Protein AF-0000000072178132 (afdb_homodimer)

Sequence (856 aa):
MVPSDRFLMVNLEWQGTRDVQSWYQRIESLALSAGRCAESHSGKTVLAVLDLLDRVLCMVKMEPCFETRGRYDRALQAPCAKLAETGLISCSEMQDLRQVPESLFATLEAAIADCPIKDDPFWAAVHQPGGIAWSLGAHHAYKSCDDDGPDLASNLICAGWSGILLEGHEVRNAKLRAFFEDRRDVALLSQLAEARSVAAMLEDATWNNPFLRNREVDLLQITLSIDDCGILGALLKGGVRWPRFLRIIFWHPIPPPIVYRPGSQRQLGDWYEDVFELTGETCSLQAVFDEVQEHYGLWSLDLRDCDKANFVRRDVAAELGVDLVEEDALAEAWYQRYAGGACLLNSHVFDTLLVDPRLMLDEHRPISEKMELWQAHLQTIGRINGNCTTDVRISSVDITATTAMAALDESTSFWQFCDDLQAQKPFSMVPSDRFLMVNLEWQGTRDVQSWYQRIESLALSAGRCAESHSGKTVLAVLDLLDRVLCMVKMEPCFETRGRYDRALQAPCAKLAETGLISCSEMQDLRQVPESLFATLEAAIADCPIKDDPFWAAVHQPGGIAWSLGAHHAYKSCDDDGPDLASNLICAGWSGILLEGHEVRNAKLRAFFEDRRDVALLSQLAEARSVAAMLEDATWNNPFLRNREVDLLQITLSIDDCGILGALLKGGVRWPRFLRIIFWHPIPPPIVYRPGSQRQLGDWYEDVFELTGETCSLQAVFDEVQEHYGLWSLDLRDCDKANFVRRDVAAELGVDLVEEDALAEAWYQRYAGGACLLNSHVFDTLLVDPRLMLDEHRPISEKMELWQAHLQTIGRINGNCTTDVRISSVDITATTAMAALDESTSFWQFCDDLQAQKPFS

Solvent-accessible surface area (backbone atoms only — not comparable to full-atom values): 46904 Å² total; per-residue (Å²): 128,77,75,84,72,75,75,72,65,74,70,70,77,44,76,66,45,58,56,51,49,53,51,32,54,48,49,26,53,50,24,40,52,27,55,27,30,32,104,40,73,46,20,53,50,45,37,50,50,49,51,34,50,49,53,40,49,51,50,59,72,43,43,83,76,37,91,41,71,66,60,41,52,59,64,42,44,60,44,26,50,58,42,28,69,71,70,70,44,55,46,71,55,50,78,59,42,85,54,81,61,65,67,46,55,50,50,48,50,60,60,43,67,81,50,57,68,53,85,51,68,66,60,62,62,66,67,52,88,79,42,28,25,35,18,38,46,36,71,54,32,64,63,17,61,78,37,99,50,90,55,56,44,38,34,44,37,61,72,62,25,30,32,38,38,28,23,53,50,68,71,56,32,52,49,39,48,65,74,44,66,85,41,80,45,45,41,59,36,45,47,75,83,39,50,90,46,40,43,41,51,54,49,26,57,29,63,62,25,82,75,42,40,98,56,77,41,39,35,40,29,42,51,62,61,55,33,41,50,51,38,50,39,31,41,63,66,64,62,77,55,77,41,45,27,39,35,35,52,30,34,66,70,44,51,48,61,37,26,33,40,42,37,81,68,78,71,92,70,68,66,61,54,78,56,33,81,35,65,55,31,36,20,13,52,34,39,44,46,68,63,39,52,90,58,29,29,40,61,44,68,41,69,83,43,67,38,33,40,32,31,31,22,51,72,54,28,62,74,70,70,54,78,58,47,47,81,91,45,41,40,58,54,49,45,65,63,45,61,71,41,29,41,49,49,52,57,59,53,63,70,43,60,76,51,70,57,65,62,54,61,36,84,83,54,54,68,69,56,46,49,51,52,48,51,52,38,39,50,72,72,52,49,55,69,50,99,35,67,50,49,60,35,45,75,86,54,87,52,74,64,74,70,78,63,67,82,70,64,74,69,60,59,58,55,52,42,56,53,52,62,71,65,59,72,76,86,126,126,75,75,78,76,67,75,73,65,74,72,70,77,45,74,65,48,58,56,50,50,54,50,30,54,49,49,28,55,49,24,42,53,26,55,27,28,32,86,90,38,51,15,63,58,45,36,50,51,48,50,33,49,46,54,39,48,53,48,58,74,43,42,84,75,38,94,41,71,66,58,42,52,59,65,43,43,60,44,26,50,56,40,28,70,72,69,68,45,54,46,70,57,46,70,64,66,75,49,83,58,64,66,45,56,50,51,51,50,61,58,44,68,81,44,57,68,56,86,52,69,67,60,61,62,67,66,52,86,78,43,30,24,35,20,38,47,37,71,55,36,62,66,17,63,79,37,97,51,91,54,57,42,40,35,43,37,62,72,61,24,30,32,38,39,28,22,53,50,65,72,56,33,52,48,36,48,64,73,44,65,85,41,80,46,46,42,57,37,45,48,75,84,40,50,92,45,40,43,41,51,52,48,26,57,29,63,62,25,83,74,45,40,98,56,77,46,40,34,37,28,42,52,62,59,56,34,41,49,53,37,50,40,31,34,62,63,62,63,78,60,83,39,44,27,38,34,35,51,30,34,66,72,44,51,49,60,37,26,32,40,43,35,82,68,78,70,91,70,67,71,60,56,81,55,31,78,36,64,55,29,35,20,13,52,35,39,46,46,70,65,39,51,90,56,30,29,39,60,45,69,42,70,80,43,68,38,34,41,32,32,30,22,51,70,54,28,61,74,70,70,55,79,58,46,47,82,91,44,42,41,58,54,51,47,66,62,44,59,71,42,28,40,48,48,52,55,58,53,62,71,42,58,80,51,70,60,64,63,53,57,36,83,82,55,55,68,69,57,46,48,50,53,48,51,52,39,38,49,72,72,54,50,56,69,51,100,35,68,50,50,61,34,43,74,87,51,87,50,73,65,74,69,75,64,66,82,70,65,73,70,61,60,55,54,55,43,56,54,52,62,71,66,59,72,76,87,127

Organism: Symbiodinium microadriaticum (NCBI:txid2951)

Secondary structure (DSSP, 8-state):
--------------HHHHHHHHHHHHHHHHHHHHHHB-S-HHHHHHHHHHHHHHHHHHHHHTGGG-SSHHHHHHHHHHHHHHHHHTTSS-HHHHHT-S---HHHHHHHHHHTTTPPBPP-HHHHHHTSSS-EEEEES-TTHHHHTTS--S-HHHHHHHTT-EEEEE---HHHHHHHHHHTTT-TTEEEE-SPP-TTTHHHHHHHHHHT-TTTTT----EEEE--SSSHHHHHHHHHHT-S---SEEEEE--TTS-TTEEEE------TT-STHHHHTTTT-S--HHHHHHHHTTTEEEEEE-SS-SSEEEEEEHHHHHHHT---B-GGGHHHHHHHHHTTSHHHHHHHTTT--SS-HHHHH-TTS-HHHHHHHHHHHHHHTTTTTSS---EEEESSS------------HHHHHHHHHHHHHT-----/--------------HHHHHHHHHHHHHHHHHHHHHTB-TTSTHHHHHHHHHHHHHHHHHHHTGGG-SSHHHHHHHHHHHHHHHHHTTS--HHHHHT-S---HHHHHHHHHHHTTPPBPP-HHHHHHTSSS-EEEEES-TTHHHHTSS--S-HHHHHHHTT-EEEEE---HHHHHHHHHHTTT-TTEEEE-SPP-TTTHHHHHHHHHHT-TTTTT----EEEE--SSSHHHHHHHHHHT-S---SEEEEE--TTS-TTEEEE------TT-STHHHHTTTT-S--HHHHHHHHTTTEEEEEE-SS-SSEEEEEEHHHHHHHT---B-GGGHHHHHHHHHTTSHHHHHHHTTT--SS-HHHHH-TTS-HHHHHHHHHHHHHHTTTTTSS---EEEESSS------------HHHHHHHHHHHHHH-----

Foldseek 3Di:
DPPPDDPCPVPCPVPLVVQLLVVLVLLLVLLLLLLQFPPDPLSLVLLQLSVLVVLLVVLVVCVVVDPDPVVSCVLNVVSQVVNVVVVLDHSVCSVVPSDDDPSSSVVSCVSRVPGDGDDDVVLVVVLDPEAEEEQAACQCLLVPCVPPDPRSRSVSVSVPYAYEYEAQDPVSLVSVCVVCVPPLSYHYHNDDDDLVCNQVVRVVSQCVRPNRDPDAHAEYEEDNLAQSLSNLLSNVVVPDHPHQKYKYFADLLAFPPKWWTWFRDDDPDPPVVVLSNQARRGIHPNSNCVSCVVFWFFQAQDSSARGMTMIGGPVSCVVVVGDGQHPVCRRVRSLVSPVSNSNLSNNPSSVRFLARSVQSSPPPDDPVVVLVSVVLRCVLSPRLPDPIPIFIDRVPDPPRCPPPPDPPDNPPSNVVSVVVSSPDDPDD/DPPPPDDCPVPCPVPLVVQLLVVLVLLLVLLLLLLQFDPVFCSLVLLQLSVLVLLLLVLVVCVVVDPDPVVSCVLNVVSQVVNVVVVLDHSVVCVVVRHDDPSSSVVSCVRRVPGDGDDDVVLVVVLDPEAEEEFAACQCLLVPCVPPDPRSRSVSVSVPYAYEYEAQDPVSLVSVCVVCVPPLSYHYHNDDDDLVCNQVVRVVSQCVRPNRHPDAHAEYEEDNLAQSLSNLLSNVVVPDHDHQKYKYFADLLAFPPKWWTWFRDDDPDDPVVVLSNLQRRGIHPNSNCVSCVVFWFWQAQDSSARGMTMIGGPVSCVVVVGDGDHPVCRRVRSLVRPVSNSVLSNNPSSVRFLANSVQSSPPPDDPVVVLVSVVLRCVLSPRLPDPIPIFIDRVPDPPRCPPPPDPPDNPPSNVVRVVVSSPDDDDD

Structure (mmCIF, N/CA/C/O backbone):
data_AF-0000000072178132-model_v1
#
loop_
_entity.id
_entity.type
_entity.pdbx_description
1 polymer 'Uncharacterized protein'
#
loop_
_atom_site.group_PDB
_atom_site.id
_atom_site.type_symbol
_atom_site.label_atom_id
_atom_site.label_alt_id
_atom_site.label_comp_id
_atom_site.label_asym_id
_atom_site.label_entity_id
_atom_site.label_seq_id
_atom_site.pdbx_PDB_ins_code
_atom_site.Cartn_x
_atom_site.Cartn_y
_atom_site.Cartn_z
_atom_site.occupancy
_atom_site.B_iso_or_equiv
_atom_site.auth_seq_id
_atom_site.auth_comp_id
_atom_site.auth_asym_id
_atom_site.auth_atom_id
_atom_site.pdbx_PDB_model_num
ATOM 1 N N . MET A 1 1 ? -38.156 8.641 -9.922 1 17.5 1 MET A N 1
ATOM 2 C CA . MET A 1 1 ? -37.188 9.547 -10.555 1 17.5 1 MET A CA 1
ATOM 3 C C . MET A 1 1 ? -36.844 10.703 -9.633 1 17.5 1 MET A C 1
ATOM 5 O O . MET A 1 1 ? -37.562 11.688 -9.539 1 17.5 1 MET A O 1
ATOM 9 N N . VAL A 1 2 ? -36.656 10.469 -8.445 1 22.53 2 VAL A N 1
ATOM 10 C CA . VAL A 1 2 ? -36.5 11.617 -7.559 1 22.53 2 VAL A CA 1
ATOM 11 C C . VAL A 1 2 ? -35.375 12.523 -8.078 1 22.53 2 VAL A C 1
ATOM 13 O O . VAL A 1 2 ? -34.281 12.039 -8.438 1 22.53 2 VAL A O 1
ATOM 16 N N . PRO A 1 3 ? -35.719 13.672 -8.609 1 22.75 3 PRO A N 1
ATOM 17 C CA . PRO A 1 3 ? -34.75 14.523 -9.305 1 22.75 3 PRO A CA 1
ATOM 18 C C . PRO A 1 3 ? -33.469 14.719 -8.523 1 22.75 3 PRO A C 1
ATOM 20 O O . PRO A 1 3 ? -33.469 14.68 -7.289 1 22.75 3 PRO A O 1
ATOM 23 N N . SER A 1 4 ? -32.406 14.195 -8.969 1 25 4 SER A N 1
ATOM 24 C CA . SER A 1 4 ? -30.969 14.312 -8.672 1 25 4 SER A CA 1
ATOM 25 C C . SER A 1 4 ? -30.609 15.734 -8.242 1 25 4 SER A C 1
ATOM 27 O O . SER A 1 4 ? -30.438 16.609 -9.086 1 25 4 SER A O 1
ATOM 29 N N . ASP A 1 5 ? -31.422 16.344 -7.434 1 24.28 5 ASP A N 1
ATOM 30 C CA . ASP A 1 5 ? -31.422 17.75 -7.066 1 24.28 5 ASP A CA 1
ATOM 31 C C . ASP A 1 5 ? -30.031 18.219 -6.672 1 24.28 5 ASP A C 1
ATOM 33 O O . ASP A 1 5 ? -29.234 17.453 -6.113 1 24.28 5 ASP A O 1
ATOM 37 N N . ARG A 1 6 ? -29.641 19.453 -7.25 1 27.7 6 ARG A N 1
ATOM 38 C CA . ARG A 1 6 ? -28.594 20.453 -7.441 1 27.7 6 ARG A CA 1
ATOM 39 C C . ARG A 1 6 ? -27.969 20.844 -6.109 1 27.7 6 ARG A C 1
ATOM 41 O O . ARG A 1 6 ? -28.656 21.328 -5.203 1 27.7 6 ARG A O 1
ATOM 48 N N . PHE A 1 7 ? -27.25 20.109 -5.621 1 26.16 7 PHE A N 1
ATOM 49 C CA . PHE A 1 7 ? -26.234 20.672 -4.742 1 26.16 7 PHE A CA 1
ATOM 50 C C . PHE A 1 7 ? -25.812 22.047 -5.223 1 26.16 7 PHE A C 1
ATOM 52 O O . PHE A 1 7 ? -25.281 22.188 -6.328 1 26.16 7 PHE A O 1
ATOM 59 N N . LEU A 1 8 ? -26.641 23.031 -5.078 1 24.59 8 LEU A N 1
ATOM 60 C CA . LEU A 1 8 ? -26.297 24.438 -5.312 1 24.59 8 LEU A CA 1
ATOM 61 C C . LEU A 1 8 ? -24.859 24.719 -4.895 1 24.59 8 LEU A C 1
ATOM 63 O O . LEU A 1 8 ? -24.578 24.828 -3.701 1 24.59 8 LEU A O 1
ATOM 67 N N . MET A 1 9 ? -23.953 23.969 -5.312 1 27.44 9 MET A N 1
ATOM 68 C CA . MET A 1 9 ? -22.688 24.703 -5.465 1 27.44 9 MET A CA 1
ATOM 69 C C . MET A 1 9 ? -22.953 26.172 -5.805 1 27.44 9 MET A C 1
ATOM 71 O O . MET A 1 9 ? -23.516 26.469 -6.863 1 27.44 9 MET A O 1
ATOM 75 N N . VAL A 1 10 ? -23.578 26.906 -4.969 1 28 10 VAL A N 1
ATOM 76 C CA . VAL A 1 10 ? -23.516 28.328 -5.281 1 28 10 VAL A CA 1
ATOM 77 C C . VAL A 1 10 ? -22.281 28.625 -6.129 1 28 10 VAL A C 1
ATOM 79 O O . VAL A 1 10 ? -21.156 28.391 -5.691 1 28 10 VAL A O 1
ATOM 82 N N . ASN A 1 11 ? -22.219 28.297 -7.332 1 30.81 11 ASN A N 1
ATOM 83 C CA . ASN A 1 11 ? -21.438 29 -8.344 1 30.81 11 ASN A CA 1
ATOM 84 C C . ASN A 1 11 ? -21.25 30.469 -7.973 1 30.81 11 ASN A C 1
ATOM 86 O O . ASN A 1 11 ? -22.047 31.312 -8.352 1 30.81 11 ASN A O 1
ATOM 90 N N . LEU A 1 12 ? -21.156 30.875 -6.793 1 29.8 12 LEU A N 1
ATOM 91 C CA . LEU A 1 12 ? -20.703 32.25 -6.668 1 29.8 12 LEU A CA 1
ATOM 92 C C . LEU A 1 12 ? -19.672 32.594 -7.742 1 29.8 12 LEU A C 1
ATOM 94 O O . LEU A 1 12 ? -18.562 32.031 -7.746 1 29.8 12 LEU A O 1
ATOM 98 N N . GLU A 1 13 ? -19.984 32.594 -8.945 1 34.06 13 GLU A N 1
ATOM 99 C CA . GLU A 1 13 ? -19.344 33.438 -9.938 1 34.06 13 GLU A CA 1
ATOM 100 C C . GLU A 1 13 ? -18.734 34.688 -9.281 1 34.06 13 GLU A C 1
ATOM 102 O O . GLU A 1 13 ? -19.281 35.781 -9.422 1 34.06 13 GLU A O 1
ATOM 107 N N . TRP A 1 14 ? -18.531 34.719 -8.086 1 31.45 14 TRP A N 1
ATOM 108 C CA . TRP A 1 14 ? -18.031 35.906 -7.418 1 31.45 14 TRP A CA 1
ATOM 109 C C . TRP A 1 14 ? -16.812 36.469 -8.148 1 31.45 14 TRP A C 1
ATOM 111 O O . TRP A 1 14 ? -15.727 35.875 -8.086 1 31.45 14 TRP A O 1
ATOM 121 N N . GLN A 1 15 ? -16.828 36.844 -9.195 1 36.5 15 GLN A N 1
ATOM 122 C CA . GLN A 1 15 ? -15.82 37.781 -9.719 1 36.5 15 GLN A CA 1
ATOM 123 C C . GLN A 1 15 ? -15.062 38.469 -8.586 1 36.5 15 GLN A C 1
ATOM 125 O O . GLN A 1 15 ? -13.844 38.656 -8.68 1 36.5 15 GLN A O 1
ATOM 130 N N . GLY A 1 16 ? -15.703 38.875 -7.539 1 38.78 16 GLY A N 1
ATOM 131 C CA . GLY A 1 16 ? -15.25 39.438 -6.273 1 38.78 16 GLY A CA 1
ATOM 132 C C . GLY A 1 16 ? -14.461 38.438 -5.434 1 38.78 16 GLY A C 1
ATOM 133 O O . GLY A 1 16 ? -13.75 38.844 -4.508 1 38.78 16 GLY A O 1
ATOM 134 N N . THR A 1 17 ? -14.562 37.156 -5.727 1 48.19 17 THR A N 1
ATOM 135 C CA . THR A 1 17 ? -14 36.031 -4.957 1 48.19 17 THR A CA 1
ATOM 136 C C . THR A 1 17 ? -12.492 35.938 -5.207 1 48.19 17 THR A C 1
ATOM 138 O O . THR A 1 17 ? -11.734 35.594 -4.289 1 48.19 17 THR A O 1
ATOM 141 N N . ARG A 1 18 ? -12.203 36.281 -6.332 1 52.41 18 ARG A N 1
ATOM 142 C CA . ARG A 1 18 ? -10.773 36.188 -6.59 1 52.41 18 ARG A CA 1
ATOM 143 C C . ARG A 1 18 ? -10.016 37.25 -5.777 1 52.41 18 ARG A C 1
ATOM 145 O O . ARG A 1 18 ? -8.922 36.969 -5.281 1 52.41 18 ARG A O 1
ATOM 152 N N . ASP A 1 19 ? -10.688 38.375 -5.707 1 58.72 19 ASP A N 1
ATOM 153 C CA . ASP A 1 19 ? -10.039 39.438 -4.957 1 58.72 19 ASP A CA 1
ATOM 154 C C . ASP A 1 19 ? -10 39.125 -3.463 1 58.72 19 ASP A C 1
ATOM 156 O O . ASP A 1 19 ? -8.977 39.312 -2.807 1 58.72 19 ASP A O 1
ATOM 160 N N . VAL A 1 20 ? -10.969 38.531 -2.988 1 62.12 20 VAL A N 1
ATOM 161 C CA . VAL A 1 20 ? -11.039 38.219 -1.563 1 62.12 20 VAL A CA 1
ATOM 162 C C . VAL A 1 20 ? -10.023 37.125 -1.22 1 62.12 20 VAL A C 1
ATOM 164 O O . VAL A 1 20 ? -9.367 37.188 -0.18 1 62.12 20 VAL A O 1
ATOM 167 N N . GLN A 1 21 ? -9.852 36.281 -2.227 1 63.22 21 GLN A N 1
ATOM 168 C CA . GLN A 1 21 ? -8.891 35.219 -1.999 1 63.22 21 GLN A CA 1
ATOM 169 C C . GLN A 1 21 ? -7.469 35.75 -1.896 1 63.22 21 GLN A C 1
ATOM 171 O O . GLN A 1 21 ? -6.68 35.312 -1.066 1 63.22 21 GLN A O 1
ATOM 176 N N . SER A 1 22 ? -7.305 36.719 -2.723 1 69.5 22 SER A N 1
ATOM 177 C CA . SER A 1 22 ? -5.969 37.281 -2.707 1 69.5 22 SER A CA 1
ATOM 178 C C . SER A 1 22 ? -5.711 38.031 -1.404 1 69.5 22 SER A C 1
ATOM 180 O O . SER A 1 22 ? -4.598 38.031 -0.878 1 69.5 22 SER A O 1
ATOM 182 N N . TRP A 1 23 ? -6.719 38.719 -0.887 1 73.75 23 TRP A N 1
ATOM 183 C CA . TRP A 1 23 ? -6.57 39.438 0.377 1 73.75 23 TRP A CA 1
ATOM 184 C C . TRP A 1 23 ? -6.348 38.469 1.528 1 73.75 23 TRP A C 1
ATOM 186 O O . TRP A 1 23 ? -5.516 38.688 2.406 1 73.75 23 TRP A O 1
ATOM 196 N N . TYR A 1 24 ? -6.969 37.375 1.408 1 72.31 24 TYR A N 1
ATOM 197 C CA . TYR A 1 24 ? -6.828 36.406 2.492 1 72.31 24 TYR A CA 1
ATOM 198 C C . TYR A 1 24 ? -5.453 35.75 2.467 1 72.31 24 TYR A C 1
ATOM 200 O O . TYR A 1 24 ? -4.883 35.438 3.518 1 72.31 24 TYR A O 1
ATOM 208 N N . GLN A 1 25 ? -4.977 35.531 1.314 1 73.06 25 GLN A N 1
ATOM 209 C CA . GLN A 1 25 ? -3.619 35 1.234 1 73.06 25 GLN A CA 1
ATOM 210 C C . GLN A 1 25 ? -2.615 35.969 1.879 1 73.06 25 GLN A C 1
ATOM 212 O O . GLN A 1 25 ? -1.696 35.531 2.574 1 73.06 25 GLN A O 1
ATOM 217 N N . ARG A 1 26 ? -2.863 37.25 1.662 1 77.75 26 ARG A N 1
ATOM 218 C CA . ARG A 1 26 ? -1.982 38.25 2.252 1 77.75 26 ARG A CA 1
ATOM 219 C C . ARG A 1 26 ? -2.186 38.344 3.76 1 77.75 26 ARG A C 1
ATOM 221 O O . ARG A 1 26 ? -1.222 38.5 4.516 1 77.75 26 ARG A O 1
ATOM 228 N N . ILE A 1 27 ? -3.408 38.281 4.145 1 79.38 27 ILE A N 1
ATOM 229 C CA . ILE A 1 27 ? -3.729 38.312 5.57 1 79.38 27 ILE A CA 1
ATOM 230 C C . ILE A 1 27 ? -3.072 37.125 6.27 1 79.38 27 ILE A C 1
ATOM 232 O O . ILE A 1 27 ? -2.457 37.281 7.328 1 79.38 27 ILE A O 1
ATOM 236 N N . GLU A 1 28 ? -3.148 35.969 5.625 1 77.38 28 GLU A N 1
ATOM 237 C CA . GLU A 1 28 ? -2.57 34.75 6.199 1 77.38 28 GLU A CA 1
ATOM 238 C C . GLU A 1 28 ? -1.058 34.906 6.352 1 77.38 28 GLU A C 1
ATOM 240 O O . GLU A 1 28 ? -0.511 34.625 7.422 1 77.38 28 GLU A O 1
ATOM 245 N N . SER A 1 29 ? -0.497 35.312 5.305 1 78.25 29 SER A N 1
ATOM 246 C CA . SER A 1 29 ? 0.956 35.438 5.309 1 78.25 29 SER A CA 1
ATOM 247 C C . SER A 1 29 ? 1.416 36.469 6.344 1 78.25 29 SER A C 1
ATOM 249 O O . SER A 1 29 ? 2.373 36.219 7.082 1 78.25 29 SER A O 1
ATOM 251 N N . LEU A 1 30 ? 0.757 37.562 6.391 1 82.94 30 LEU A N 1
ATOM 252 C CA . LEU A 1 30 ? 1.114 38.625 7.316 1 82.94 30 LEU A CA 1
ATOM 253 C C . LEU A 1 30 ? 0.831 38.219 8.758 1 82.94 30 LEU A C 1
ATOM 255 O O . LEU A 1 30 ? 1.573 38.594 9.672 1 82.94 30 LEU A O 1
ATOM 259 N N . ALA A 1 31 ? -0.257 37.531 8.953 1 81.94 31 ALA A N 1
ATOM 260 C CA . ALA A 1 31 ? -0.597 37.062 10.297 1 81.94 31 ALA A CA 1
ATOM 261 C C . ALA A 1 31 ? 0.463 36.094 10.828 1 81.94 31 ALA A C 1
ATOM 263 O O . ALA A 1 31 ? 0.85 36.188 12 1 81.94 31 ALA A O 1
ATOM 264 N N . LEU A 1 32 ? 0.932 35.25 10.008 1 78.75 32 LEU A N 1
ATOM 265 C CA . LEU A 1 32 ? 1.969 34.312 10.406 1 78.75 32 LEU A CA 1
ATOM 266 C C . LEU A 1 32 ? 3.268 35.031 10.742 1 78.75 32 LEU A C 1
ATOM 268 O O . LEU A 1 32 ? 3.934 34.719 11.727 1 78.75 32 LEU A O 1
ATOM 272 N N . SER A 1 33 ? 3.562 36 9.945 1 81.75 33 SER A N 1
ATOM 273 C CA . SER A 1 33 ? 4.766 36.781 10.188 1 81.75 33 SER A CA 1
ATOM 274 C C . SER A 1 33 ? 4.66 37.562 11.492 1 81.75 33 SER A C 1
ATOM 276 O O . SER A 1 33 ? 5.613 37.594 12.273 1 81.75 33 SER A O 1
ATOM 278 N N . ALA A 1 34 ? 3.557 38.156 11.672 1 83.06 34 ALA A N 1
ATOM 279 C CA . ALA A 1 34 ? 3.34 38.938 12.891 1 83.06 34 ALA A CA 1
ATOM 280 C C . ALA A 1 34 ? 3.365 38.031 14.125 1 83.06 34 ALA A C 1
ATOM 282 O O . ALA A 1 34 ? 3.852 38.438 15.188 1 83.06 34 ALA A O 1
ATOM 283 N N . GLY A 1 35 ? 2.838 36.844 13.961 1 80.44 35 GLY A N 1
ATOM 284 C CA . GLY A 1 35 ? 2.809 35.875 15.055 1 80.44 35 GLY A CA 1
ATOM 285 C C . GLY A 1 35 ? 4.188 35.406 15.453 1 80.44 35 GLY A C 1
ATOM 286 O O . GLY A 1 35 ? 4.387 34.938 16.578 1 80.44 35 GLY A O 1
ATOM 287 N N . ARG A 1 36 ? 5.121 35.5 14.555 1 80.88 36 ARG A N 1
ATOM 288 C CA . ARG A 1 36 ? 6.48 35.031 14.812 1 80.88 36 ARG A CA 1
ATOM 289 C C . ARG A 1 36 ? 7.32 36.125 15.469 1 80.88 36 ARG A C 1
ATOM 291 O O . ARG A 1 36 ? 8.414 35.844 15.961 1 80.88 36 ARG A O 1
ATOM 298 N N . CYS A 1 37 ? 6.758 37.344 15.445 1 80.31 37 CYS A N 1
ATOM 299 C CA . CYS A 1 37 ? 7.488 38.438 16.062 1 80.31 37 CYS A CA 1
ATOM 300 C C . CYS A 1 37 ? 7.59 38.219 17.578 1 80.31 37 CYS A C 1
ATOM 302 O O . CYS A 1 37 ? 6.598 37.906 18.234 1 80.31 37 CYS A O 1
ATOM 304 N N . ALA A 1 38 ? 8.859 38.219 18.016 1 75.25 38 ALA A N 1
ATOM 305 C CA . ALA A 1 38 ? 9.055 38.188 19.453 1 75.25 38 ALA A CA 1
ATOM 306 C C . ALA A 1 38 ? 8.242 39.281 20.156 1 75.25 38 ALA A C 1
ATOM 308 O O . ALA A 1 38 ? 7.727 40.188 19.516 1 75.25 38 ALA A O 1
ATOM 309 N N . GLU A 1 39 ? 8.133 39.062 21.484 1 69.81 39 GLU A N 1
ATOM 310 C CA . GLU A 1 39 ? 7.301 39.938 22.297 1 69.81 39 GLU A CA 1
ATOM 311 C C . GLU A 1 39 ? 7.562 41.406 21.969 1 69.81 39 GLU A C 1
ATOM 313 O O . GLU A 1 39 ? 8.469 42 22.531 1 69.81 39 GLU A O 1
ATOM 318 N N . SER A 1 40 ? 6.914 41.719 20.703 1 68.62 40 SER A N 1
ATOM 319 C CA . SER A 1 40 ? 6.977 43.094 20.266 1 68.62 40 SER A CA 1
ATOM 320 C C . SER A 1 40 ? 5.586 43.719 20.172 1 68.62 40 SER A C 1
ATOM 322 O O . SER A 1 40 ? 4.613 43.031 19.859 1 68.62 40 SER A O 1
ATOM 324 N N . HIS A 1 41 ? 5.523 44.844 20.562 1 75.94 41 HIS A N 1
ATOM 325 C CA . HIS A 1 41 ? 4.297 45.625 20.469 1 75.94 41 HIS A CA 1
ATOM 326 C C . HIS A 1 41 ? 3.816 45.719 19.016 1 75.94 41 HIS A C 1
ATOM 328 O O . HIS A 1 41 ? 2.615 45.625 18.75 1 75.94 41 HIS A O 1
ATOM 334 N N . SER A 1 42 ? 4.707 45.656 18.125 1 81.25 42 SER A N 1
ATOM 335 C CA . SER A 1 42 ? 4.355 45.781 16.719 1 81.25 42 SER A CA 1
ATOM 336 C C . SER A 1 42 ? 3.629 44.531 16.203 1 81.25 42 SER A C 1
ATOM 338 O O . SER A 1 42 ? 2.635 44.656 15.492 1 81.25 42 SER A O 1
ATOM 340 N N . GLY A 1 43 ? 4.074 43.438 16.594 1 83.25 43 GLY A N 1
ATOM 341 C CA . GLY A 1 43 ? 3.422 42.219 16.188 1 83.25 43 GLY A CA 1
ATOM 342 C C . GLY A 1 43 ? 1.992 42.094 16.672 1 83.25 43 GLY A C 1
ATOM 343 O O . GLY A 1 43 ? 1.093 41.75 15.914 1 83.25 43 GLY A O 1
ATOM 344 N N . LYS A 1 44 ? 1.791 42.5 17.828 1 81 44 LYS A N 1
ATOM 345 C CA . LYS A 1 44 ? 0.459 42.469 18.438 1 81 44 LYS A CA 1
ATOM 346 C C . LYS A 1 44 ? -0.487 43.438 17.75 1 81 44 LYS A C 1
ATOM 348 O O . LYS A 1 44 ? -1.656 43.125 17.516 1 81 44 LYS A O 1
ATOM 353 N N . THR A 1 45 ? 0.04 44.562 17.484 1 83.56 45 THR A N 1
ATOM 354 C CA . THR A 1 45 ? -0.771 45.594 16.844 1 83.56 45 THR A CA 1
ATOM 355 C C . THR A 1 45 ? -1.183 45.156 15.445 1 83.56 45 THR A C 1
ATOM 357 O O . THR A 1 45 ? -2.338 45.312 15.047 1 83.56 45 THR A O 1
ATOM 360 N N . VAL A 1 46 ? -0.249 44.625 14.758 1 86.5 46 VAL A N 1
ATOM 361 C CA . VAL A 1 46 ? -0.544 44.156 13.406 1 86.5 46 VAL A CA 1
ATOM 362 C C . VAL A 1 46 ? -1.606 43.062 13.461 1 86.5 46 VAL A C 1
ATOM 364 O O . VAL A 1 46 ? -2.562 43.062 12.68 1 86.5 46 VAL A O 1
ATOM 367 N N . LEU A 1 47 ? -1.5 42.156 14.398 1 83.31 47 LEU A N 1
ATOM 368 C CA . LEU A 1 47 ? -2.471 41.062 14.531 1 83.31 47 LEU A CA 1
ATOM 369 C C . LEU A 1 47 ? -3.854 41.625 14.875 1 83.31 47 LEU A C 1
ATOM 371 O O . LEU A 1 47 ? -4.863 41.125 14.367 1 83.31 47 LEU A O 1
ATOM 375 N N . ALA A 1 48 ? -3.852 42.625 15.633 1 80.31 48 ALA A N 1
ATOM 376 C CA . ALA A 1 48 ? -5.125 43.219 16.016 1 80.31 48 ALA A CA 1
ATOM 377 C C . ALA A 1 48 ? -5.797 43.875 14.805 1 80.31 48 ALA A C 1
ATOM 379 O O . ALA A 1 48 ? -7.012 43.75 14.625 1 80.31 48 ALA A O 1
ATOM 380 N N . VAL A 1 49 ? -5.035 44.5 14.039 1 83.44 49 VAL A N 1
ATOM 381 C CA . VAL A 1 49 ? -5.57 45.156 12.852 1 83.44 49 VAL A CA 1
ATOM 382 C C . VAL A 1 49 ? -6.062 44.094 11.859 1 83.44 49 VAL A C 1
ATOM 384 O O . VAL A 1 49 ? -7.137 44.25 11.266 1 83.44 49 VAL A O 1
ATOM 387 N N . LEU A 1 50 ? -5.305 43.094 11.703 1 83.12 50 LEU A N 1
ATOM 388 C CA . LEU A 1 50 ? -5.691 42.031 10.789 1 83.12 50 LEU A CA 1
ATOM 389 C C . LEU A 1 50 ? -6.969 41.344 11.258 1 83.12 50 LEU A C 1
ATOM 391 O O . LEU A 1 50 ? -7.789 40.938 10.438 1 83.12 50 LEU A O 1
ATOM 395 N N . ASP A 1 51 ? -7.066 41.188 12.477 1 79.44 51 ASP A N 1
ATOM 396 C CA . ASP A 1 51 ? -8.289 40.625 13.031 1 79.44 51 ASP A CA 1
ATOM 397 C C . ASP A 1 51 ? -9.508 41.5 12.688 1 79.44 51 ASP A C 1
ATOM 399 O O . ASP A 1 51 ? -10.555 40.969 12.297 1 79.44 51 ASP A O 1
ATOM 403 N N . LEU A 1 52 ? -9.344 42.75 12.852 1 76.56 52 LEU A N 1
ATOM 404 C CA . LEU A 1 52 ? -10.43 43.656 12.516 1 76.56 52 LEU A CA 1
ATOM 405 C C . LEU A 1 52 ? -10.742 43.594 11.023 1 76.56 52 LEU A C 1
ATOM 407 O O . LEU A 1 52 ? -11.906 43.594 10.625 1 76.56 52 LEU A O 1
ATOM 411 N N . LEU A 1 53 ? -9.711 43.594 10.258 1 79.06 53 LEU A N 1
ATOM 412 C CA . LEU A 1 53 ? -9.898 43.5 8.812 1 79.06 53 LEU A CA 1
ATOM 413 C C . LEU A 1 53 ? -10.648 42.219 8.445 1 79.06 53 LEU A C 1
ATOM 415 O O . LEU A 1 53 ? -11.547 42.25 7.598 1 79.06 53 LEU A O 1
ATOM 419 N N . ASP A 1 54 ? -10.258 41.125 9.008 1 77.25 54 ASP A N 1
ATOM 420 C CA . ASP A 1 54 ? -10.914 39.875 8.75 1 77.25 54 ASP A CA 1
ATOM 421 C C . ASP A 1 54 ? -12.398 39.938 9.125 1 77.25 54 ASP A C 1
ATOM 423 O O . ASP A 1 54 ? -13.242 39.375 8.422 1 77.25 54 ASP A O 1
ATOM 427 N N . ARG A 1 55 ? -12.664 40.531 10.211 1 72.81 55 ARG A N 1
ATOM 428 C CA . ARG A 1 55 ? -14.055 40.688 10.641 1 72.81 55 ARG A CA 1
ATOM 429 C C . ARG A 1 55 ? -14.867 41.469 9.625 1 72.81 55 ARG A C 1
ATOM 431 O O . ARG A 1 55 ? -16.016 41.125 9.32 1 72.81 55 ARG A O 1
ATOM 438 N N . VAL A 1 56 ? -14.297 42.375 9.172 1 72.06 56 VAL A N 1
ATOM 439 C CA . VAL A 1 56 ? -14.969 43.219 8.172 1 72.06 56 VAL A CA 1
ATOM 440 C C . VAL A 1 56 ? -15.164 42.406 6.891 1 72.06 56 VAL A C 1
ATOM 442 O O . VAL A 1 56 ? -16.25 42.375 6.316 1 72.06 56 VAL A O 1
ATOM 445 N N . LEU A 1 57 ? -14.141 41.75 6.504 1 72.12 57 LEU A N 1
ATOM 446 C CA . LEU A 1 57 ? -14.211 40.969 5.27 1 72.12 57 LEU A CA 1
ATOM 447 C C . LEU A 1 57 ? -15.227 39.844 5.391 1 72.12 57 LEU A C 1
ATOM 449 O O . LEU A 1 57 ? -15.891 39.5 4.41 1 72.12 57 LEU A O 1
ATOM 453 N N . CYS A 1 58 ? -15.266 39.219 6.555 1 68.62 58 CYS A N 1
ATOM 454 C CA . CYS A 1 58 ? -16.266 38.188 6.789 1 68.62 58 CYS A CA 1
ATOM 455 C C . CYS A 1 58 ? -17.672 38.719 6.602 1 68.62 58 CYS A C 1
ATOM 457 O O . CYS A 1 58 ? -18.531 38.062 6.035 1 68.62 58 CYS A O 1
ATOM 459 N N . MET A 1 59 ? -17.875 39.938 7.008 1 66.19 59 MET A N 1
ATOM 460 C CA . MET A 1 59 ? -19.172 40.562 6.844 1 66.19 59 MET A CA 1
ATOM 461 C C . MET A 1 59 ? -19.469 40.844 5.375 1 66.19 59 MET A C 1
ATOM 463 O O . MET A 1 59 ? -20.594 40.688 4.91 1 66.19 59 MET A O 1
ATOM 467 N N . VAL A 1 60 ? -18.469 41.188 4.742 1 64.19 60 VAL A N 1
ATOM 468 C CA . VAL A 1 60 ? -18.625 41.5 3.318 1 64.19 60 VAL A CA 1
ATOM 469 C C . VAL A 1 60 ? -18.953 40.188 2.566 1 64.19 60 VAL A C 1
ATOM 471 O O . VAL A 1 60 ? -19.828 40.188 1.697 1 64.19 60 VAL A O 1
ATOM 474 N N . LYS A 1 61 ? -18.234 39.156 2.877 1 63.19 61 LYS A N 1
ATOM 475 C CA . LYS A 1 61 ? -18.453 37.875 2.242 1 63.19 61 LYS A CA 1
ATOM 476 C C . LYS A 1 61 ? -19.859 37.344 2.521 1 63.19 61 LYS A C 1
ATOM 478 O O . LYS A 1 61 ? -20.469 36.688 1.674 1 63.19 61 LYS A O 1
ATOM 483 N N . MET A 1 62 ? -20.375 37.719 3.611 1 59.34 62 MET A N 1
ATOM 484 C CA . MET A 1 62 ? -21.656 37.156 4.023 1 59.34 62 MET A CA 1
ATOM 485 C C . MET A 1 62 ? -22.797 38.125 3.709 1 59.34 62 MET A C 1
ATOM 487 O O . MET A 1 62 ? -23.906 37.969 4.18 1 59.34 62 MET A O 1
ATOM 491 N N . GLU A 1 63 ? -22.5 39.062 2.93 1 62.5 63 GLU A N 1
ATOM 492 C CA . GLU A 1 63 ? -23.516 40.062 2.613 1 62.5 63 GLU A CA 1
ATOM 493 C C . GLU A 1 63 ? -24.797 39.406 2.102 1 62.5 63 GLU A C 1
ATOM 495 O O . GLU A 1 63 ? -25.891 39.812 2.506 1 62.5 63 GLU A O 1
ATOM 500 N N . PRO A 1 64 ? -24.609 38.375 1.269 1 59.09 64 PRO A N 1
ATOM 501 C CA . PRO A 1 64 ? -25.844 37.781 0.722 1 59.09 64 PRO A CA 1
ATOM 502 C C . PRO A 1 64 ? -26.703 37.094 1.792 1 59.09 64 PRO A C 1
ATOM 504 O O . PRO A 1 64 ? -27.891 36.875 1.569 1 59.09 64 PRO A O 1
ATOM 507 N N . CYS A 1 65 ? -26.141 36.875 2.879 1 52.22 65 CYS A N 1
ATOM 508 C CA . CYS A 1 65 ? -26.859 36.188 3.939 1 52.22 65 CYS A CA 1
ATOM 509 C C . CYS A 1 65 ? -27.781 37.125 4.684 1 52.22 65 CYS A C 1
ATOM 511 O O . CYS A 1 65 ? -28.641 36.688 5.449 1 52.22 65 CYS A O 1
ATOM 513 N N . PHE A 1 66 ? -27.641 38.375 4.332 1 54.19 66 PHE A N 1
ATOM 514 C CA . PHE A 1 66 ? -28.453 39.375 5.016 1 54.19 66 PHE A CA 1
ATOM 515 C C . PHE A 1 66 ? -29.734 39.625 4.238 1 54.19 66 PHE A C 1
ATOM 517 O O . PHE A 1 66 ? -29.703 39.781 3.014 1 54.19 66 PHE A O 1
ATOM 524 N N . GLU A 1 67 ? -30.844 39.531 4.945 1 56.28 67 GLU A N 1
ATOM 525 C CA . GLU A 1 67 ? -32.156 39.688 4.344 1 56.28 67 GLU A CA 1
ATOM 526 C C . GLU A 1 67 ? -32.312 41.094 3.758 1 56.28 67 GLU A C 1
ATOM 528 O O . GLU A 1 67 ? -32.938 41.281 2.705 1 56.28 67 GLU A O 1
ATOM 533 N N . THR A 1 68 ? -31.875 42 4.5 1 62.94 68 THR A N 1
ATOM 534 C CA . THR A 1 68 ? -32 43.406 4.051 1 62.94 68 THR A CA 1
ATOM 535 C C . THR A 1 68 ? -30.656 44.094 4.066 1 62.94 68 THR A C 1
ATOM 537 O O . THR A 1 68 ? -29.766 43.75 4.84 1 62.94 68 THR A O 1
ATOM 540 N N . ARG A 1 69 ? -30.547 45.031 3.229 1 68.81 69 ARG A N 1
ATOM 541 C CA . ARG A 1 69 ? -29.344 45.844 3.16 1 68.81 69 ARG A CA 1
ATOM 542 C C . ARG A 1 69 ? -29.125 46.594 4.469 1 68.81 69 ARG A C 1
ATOM 544 O O . ARG A 1 69 ? -27.984 46.781 4.895 1 68.81 69 ARG A O 1
ATOM 551 N N . GLY A 1 70 ? -30.188 46.969 5.102 1 66.38 70 GLY A N 1
ATOM 552 C CA . GLY A 1 70 ? -30.094 47.656 6.371 1 66.38 70 GLY A CA 1
ATOM 553 C C . GLY A 1 70 ? -29.469 46.812 7.469 1 66.38 70 GLY A C 1
ATOM 554 O O . GLY A 1 70 ? -28.625 47.312 8.227 1 66.38 70 GLY A O 1
ATOM 555 N N . ARG A 1 71 ? -29.75 45.656 7.516 1 65.31 71 ARG A N 1
ATOM 556 C CA . ARG A 1 71 ? -29.172 44.75 8.5 1 65.31 71 ARG A CA 1
ATOM 557 C C . ARG A 1 71 ? -27.688 44.5 8.227 1 65.31 71 ARG A C 1
ATOM 559 O O . ARG A 1 71 ? -26.875 44.469 9.156 1 65.31 71 ARG A O 1
ATOM 566 N N . TYR A 1 72 ? -27.406 44.438 7.008 1 66.81 72 TYR A N 1
ATOM 567 C CA . TYR A 1 72 ? -26.016 44.281 6.598 1 66.81 72 TYR A CA 1
ATOM 568 C C . TYR A 1 72 ? -25.188 45.5 6.996 1 66.81 72 TYR A C 1
ATOM 570 O O . TYR A 1 72 ? -24.109 45.375 7.574 1 66.81 72 TYR A O 1
ATOM 578 N N . ASP A 1 73 ? -25.766 46.625 6.75 1 71.31 73 ASP A N 1
ATOM 579 C CA . ASP A 1 73 ? -25.062 47.875 7.055 1 71.31 73 ASP A CA 1
ATOM 580 C C . ASP A 1 73 ? -24.828 48 8.555 1 71.31 73 ASP A C 1
ATOM 582 O O . ASP A 1 73 ? -23.766 48.469 8.992 1 71.31 73 ASP A O 1
ATOM 586 N N . ARG A 1 74 ? -25.766 47.656 9.328 1 71.56 74 ARG A N 1
ATOM 587 C CA . ARG A 1 74 ? -25.641 47.719 10.781 1 71.56 74 ARG A CA 1
ATOM 588 C C . ARG A 1 74 ? -24.578 46.75 11.289 1 71.56 74 ARG A C 1
ATOM 590 O O . ARG A 1 74 ? -23.812 47.062 12.195 1 71.56 74 ARG A O 1
ATOM 597 N N . ALA A 1 75 ? -24.531 45.656 10.695 1 67.62 75 ALA A N 1
ATOM 598 C CA . ALA A 1 75 ? -23.594 44.625 11.117 1 67.62 75 ALA A CA 1
ATOM 599 C C . ALA A 1 75 ? -22.156 45.031 10.789 1 67.62 75 ALA A C 1
ATOM 601 O O . ALA A 1 75 ? -21.219 44.688 11.531 1 67.62 75 ALA A O 1
ATOM 602 N N . LEU A 1 76 ? -22.062 45.781 9.742 1 72.75 76 LEU A N 1
ATOM 603 C CA . LEU A 1 76 ? -20.734 46.188 9.266 1 72.75 76 LEU A CA 1
ATOM 604 C C . LEU A 1 76 ? -20.219 47.406 10.023 1 72.75 76 LEU A C 1
ATOM 606 O O . LEU A 1 76 ? -19.016 47.625 10.086 1 72.75 76 LEU A O 1
ATOM 610 N N . GLN A 1 77 ? -21.094 48.062 10.617 1 74.5 77 GLN A N 1
ATOM 611 C CA . GLN A 1 77 ? -20.75 49.375 11.195 1 74.5 77 GLN A CA 1
ATOM 612 C C . GLN A 1 77 ? -19.75 49.219 12.336 1 74.5 77 GLN A C 1
ATOM 614 O O . GLN A 1 77 ? -18.75 49.938 12.391 1 74.5 77 GLN A O 1
ATOM 619 N N . ALA A 1 78 ? -19.938 48.312 13.188 1 73.81 78 ALA A N 1
ATOM 620 C CA . ALA A 1 78 ? -19.109 48.188 14.383 1 73.81 78 ALA A CA 1
ATOM 621 C C . ALA A 1 78 ? -17.688 47.781 14.023 1 73.81 78 ALA A C 1
ATOM 623 O O . ALA A 1 78 ? -16.719 48.438 14.398 1 73.81 78 ALA A O 1
ATOM 624 N N . PRO A 1 79 ? -17.531 46.688 13.289 1 74.75 79 PRO A N 1
ATOM 625 C CA . PRO A 1 79 ? -16.156 46.312 12.945 1 74.75 79 PRO A CA 1
ATOM 626 C C . PRO A 1 79 ? -15.461 47.344 12.047 1 74.75 79 PRO A C 1
ATOM 628 O O . PRO A 1 79 ? -14.258 47.562 12.172 1 74.75 79 PRO A O 1
ATOM 631 N N . CYS A 1 80 ? -16.203 47.969 11.281 1 76.69 80 CYS A N 1
ATOM 632 C CA . CYS A 1 80 ? -15.633 49 10.398 1 76.69 80 CYS A CA 1
ATOM 633 C C . CYS A 1 80 ? -15.172 50.219 11.195 1 76.69 80 CYS A C 1
ATOM 635 O O . CYS A 1 80 ? -14.117 50.781 10.906 1 76.69 80 CYS A O 1
ATOM 637 N N . ALA A 1 81 ? -16 50.562 12.086 1 78.88 81 ALA A N 1
ATOM 638 C CA . ALA A 1 81 ? -15.641 51.719 12.914 1 78.88 81 ALA A CA 1
ATOM 639 C C . ALA A 1 81 ? -14.352 51.469 13.688 1 78.88 81 ALA A C 1
ATOM 641 O O . ALA A 1 81 ? -13.5 52.344 13.789 1 78.88 81 ALA A O 1
ATOM 642 N N . LYS A 1 82 ? -14.219 50.312 14.18 1 79.56 82 LYS A N 1
ATOM 643 C CA . LYS A 1 82 ? -13.023 49.938 14.93 1 79.56 82 LYS A CA 1
ATOM 644 C C . LYS A 1 82 ? -11.797 49.938 14.023 1 79.56 82 LYS A C 1
ATOM 646 O O . LYS A 1 82 ? -10.711 50.344 14.445 1 79.56 82 LYS A O 1
ATOM 651 N N . LEU A 1 83 ? -11.953 49.469 12.906 1 80.94 83 LEU A N 1
ATOM 652 C CA . LEU A 1 83 ? -10.852 49.469 11.945 1 80.94 83 LEU A CA 1
ATOM 653 C C . LEU A 1 83 ? -10.469 50.875 11.539 1 80.94 83 LEU A C 1
ATOM 655 O O . LEU A 1 83 ? -9.281 51.188 11.422 1 80.94 83 LEU A O 1
ATOM 659 N N . ALA A 1 84 ? -11.477 51.656 11.422 1 79.62 84 ALA A N 1
ATOM 660 C CA . ALA A 1 84 ? -11.25 53.062 11.047 1 79.62 84 ALA A CA 1
ATOM 661 C C . ALA A 1 84 ? -10.5 53.812 12.148 1 79.62 84 ALA A C 1
ATOM 663 O O . ALA A 1 84 ? -9.711 54.719 11.867 1 79.62 84 ALA A O 1
ATOM 664 N N . GLU A 1 85 ? -10.711 53.375 13.336 1 80 85 GLU A N 1
ATOM 665 C CA . GLU A 1 85 ? -10.047 54 14.477 1 80 85 GLU A CA 1
ATOM 666 C C . GLU A 1 85 ? -8.531 53.812 14.398 1 80 85 GLU A C 1
ATOM 668 O O . GLU A 1 85 ? -7.777 54.594 14.992 1 80 85 GLU A O 1
ATOM 673 N N . THR A 1 86 ? -8.078 52.844 13.711 1 80.06 86 THR A N 1
ATOM 674 C CA . THR A 1 86 ? -6.641 52.594 13.57 1 80.06 86 THR A CA 1
ATOM 675 C C . THR A 1 86 ? -6.004 53.656 12.688 1 80.06 86 THR A C 1
ATOM 677 O O . THR A 1 86 ? -4.785 53.844 12.703 1 80.06 86 THR A O 1
ATOM 680 N N . GLY A 1 87 ? -6.812 54.344 11.836 1 77.25 87 GLY A N 1
ATOM 681 C CA . GLY A 1 87 ? -6.328 55.375 10.938 1 77.25 87 GLY A CA 1
ATOM 682 C C . GLY A 1 87 ? -5.746 54.844 9.648 1 77.25 87 GLY A C 1
ATOM 683 O O . GLY A 1 87 ? -5.293 55.594 8.797 1 77.25 87 GLY A O 1
ATOM 684 N N . LEU A 1 88 ? -5.781 53.594 9.508 1 79.88 88 LEU A N 1
ATOM 685 C CA . LEU A 1 88 ? -5.137 52.969 8.352 1 79.88 88 LEU A CA 1
ATOM 686 C C . LEU A 1 88 ? -6.105 52.875 7.176 1 79.88 88 LEU A C 1
ATOM 688 O O . LEU A 1 88 ? -5.68 52.875 6.02 1 79.88 88 LEU A O 1
ATOM 692 N N . ILE A 1 89 ? -7.379 52.719 7.488 1 76.25 89 ILE A N 1
ATOM 693 C CA . ILE A 1 89 ? -8.406 52.594 6.461 1 76.25 89 ILE A CA 1
ATOM 694 C C . ILE A 1 89 ? -9.727 53.156 6.984 1 76.25 89 ILE A C 1
ATOM 696 O O . ILE A 1 89 ? -10.039 53 8.172 1 76.25 89 ILE A O 1
ATOM 700 N N . SER A 1 90 ? -10.398 53.812 6.031 1 74.81 90 SER A N 1
ATOM 701 C CA . SER A 1 90 ? -11.695 54.375 6.422 1 74.81 90 SER A CA 1
ATOM 702 C C . SER A 1 90 ? -12.82 53.375 6.152 1 74.81 90 SER A C 1
ATOM 704 O O . SER A 1 90 ? -12.656 52.438 5.352 1 74.81 90 SER A O 1
ATOM 706 N N . CYS A 1 91 ? -13.922 53.562 6.891 1 71.69 91 CYS A N 1
ATOM 707 C CA . CYS A 1 91 ? -15.078 52.688 6.699 1 71.69 91 CYS A CA 1
ATOM 708 C C . CYS A 1 91 ? -15.641 52.844 5.289 1 71.69 91 CYS A C 1
ATOM 710 O O . CYS A 1 91 ? -16.141 51.844 4.711 1 71.69 91 CYS A O 1
ATOM 712 N N . SER A 1 92 ? -15.633 54 4.77 1 70 92 SER A N 1
ATOM 713 C CA . SER A 1 92 ? -16.141 54.25 3.424 1 70 92 SER A CA 1
ATOM 714 C C . SER A 1 92 ? -15.352 53.469 2.385 1 70 92 SER A C 1
ATOM 716 O O . SER A 1 92 ? -15.938 52.938 1.438 1 70 92 SER A O 1
ATOM 718 N N . GLU A 1 93 ? -14.133 53.406 2.564 1 66.94 93 GLU A N 1
ATOM 719 C CA . GLU A 1 93 ? -13.289 52.625 1.651 1 66.94 93 GLU A CA 1
ATOM 720 C C . GLU A 1 93 ? -13.625 51.156 1.725 1 66.94 93 GLU A C 1
ATOM 722 O O . GLU A 1 93 ? -13.508 50.438 0.728 1 66.94 93 GLU A O 1
ATOM 727 N N . MET A 1 94 ? -14.047 50.688 2.895 1 60 94 MET A N 1
ATOM 728 C CA . MET A 1 94 ? -14.312 49.25 3.119 1 60 94 MET A CA 1
ATOM 729 C C . MET A 1 94 ? -15.719 48.875 2.643 1 60 94 MET A C 1
ATOM 731 O O . MET A 1 94 ? -15.945 47.781 2.188 1 60 94 MET A O 1
ATOM 735 N N . GLN A 1 95 ? -16.672 49.781 2.982 1 54.72 95 GLN A N 1
ATOM 736 C CA . GLN A 1 95 ? -18.047 49.531 2.559 1 54.72 95 GLN A CA 1
ATOM 737 C C . GLN A 1 95 ? -18.109 49.25 1.063 1 54.72 95 GLN A C 1
ATOM 739 O O . GLN A 1 95 ? -18.938 48.438 0.62 1 54.72 95 GLN A O 1
ATOM 744 N N . ASP A 1 96 ? -17.25 50.062 0.426 1 52.62 96 ASP A N 1
ATOM 745 C CA . ASP A 1 96 ? -17.156 49.812 -1.01 1 52.62 96 ASP A CA 1
ATOM 746 C C . ASP A 1 96 ? -16.234 48.625 -1.308 1 52.62 96 ASP A C 1
ATOM 748 O O . ASP A 1 96 ? -15.883 48.406 -2.463 1 52.62 96 ASP A O 1
ATOM 752 N N . LEU A 1 97 ? -15.812 48.094 -0.319 1 54.38 97 LEU A N 1
ATOM 753 C CA . LEU A 1 97 ? -14.609 47.281 -0.327 1 54.38 97 LEU A CA 1
ATOM 754 C C . LEU A 1 97 ? -14.711 46.188 -1.393 1 54.38 97 LEU A C 1
ATOM 756 O O . LEU A 1 97 ? -14.953 45.031 -1.074 1 54.38 97 LEU A O 1
ATOM 760 N N . ARG A 1 98 ? -15.086 46.531 -2.391 1 56.09 98 ARG A N 1
ATOM 761 C CA . ARG A 1 98 ? -14.633 45.75 -3.549 1 56.09 98 ARG A CA 1
ATOM 762 C C . ARG A 1 98 ? -13.117 45.688 -3.596 1 56.09 98 ARG A C 1
ATOM 764 O O . ARG A 1 98 ? -12.547 45.094 -4.508 1 56.09 98 ARG A O 1
ATOM 771 N N . GLN A 1 99 ? -12.359 46.438 -2.523 1 63.19 99 GLN A N 1
ATOM 772 C CA . GLN A 1 99 ? -10.906 46.344 -2.617 1 63.19 99 GLN A CA 1
ATOM 773 C C . GLN A 1 99 ? -10.242 46.719 -1.293 1 63.19 99 GLN A C 1
ATOM 775 O O . GLN A 1 99 ? -10.68 47.656 -0.614 1 63.19 99 GLN A O 1
ATOM 780 N N . VAL A 1 100 ? -9.391 46.031 -0.547 1 76.38 100 VAL A N 1
ATOM 781 C CA . VAL A 1 100 ? -8.461 46.375 0.524 1 76.38 100 VAL A CA 1
ATOM 782 C C . VAL A 1 100 ? -7.238 47.062 -0.06 1 76.38 100 VAL A C 1
ATOM 784 O O . VAL A 1 100 ? -6.543 46.5 -0.91 1 76.38 100 VAL A O 1
ATOM 787 N N . PRO A 1 101 ? -7.09 48.375 0.4 1 75.81 101 PRO A N 1
ATOM 788 C CA . PRO A 1 101 ? -5.969 49.094 -0.201 1 75.81 101 PRO A CA 1
ATOM 789 C C . PRO A 1 101 ? -4.625 48.406 0.044 1 75.81 101 PRO A C 1
ATOM 791 O O . PRO A 1 101 ? -4.367 47.938 1.15 1 75.81 101 PRO A O 1
ATOM 794 N N . GLU A 1 102 ? -3.809 48.5 -0.936 1 82.12 102 GLU A N 1
ATOM 795 C CA . GLU A 1 102 ? -2.459 47.969 -0.846 1 82.12 102 GLU A CA 1
ATOM 796 C C . GLU A 1 102 ? -1.636 48.688 0.21 1 82.12 102 GLU A C 1
ATOM 798 O O . GLU A 1 102 ? -0.745 48.094 0.827 1 82.12 102 GLU A O 1
ATOM 803 N N . SER A 1 103 ? -1.972 49.938 0.386 1 81.69 103 SER A N 1
ATOM 804 C CA . SER A 1 103 ? -1.236 50.75 1.346 1 81.69 103 SER A CA 1
ATOM 805 C C . SER A 1 103 ? -1.413 50.219 2.768 1 81.69 103 SER A C 1
ATOM 807 O O . SER A 1 103 ? -0.509 50.344 3.596 1 81.69 103 SER A O 1
ATOM 809 N N . LEU A 1 104 ? -2.523 49.625 3.012 1 85.81 104 LEU A N 1
ATOM 810 C CA . LEU A 1 104 ? -2.75 49.031 4.324 1 85.81 104 LEU A CA 1
ATOM 811 C C . LEU A 1 104 ? -1.792 47.875 4.566 1 85.81 104 LEU A C 1
ATOM 813 O O . LEU A 1 104 ? -1.112 47.844 5.594 1 85.81 104 LEU A O 1
ATOM 817 N N . PHE A 1 105 ? -1.686 47 3.574 1 88.5 105 PHE A N 1
ATOM 818 C CA . PHE A 1 105 ? -0.818 45.812 3.709 1 88.5 105 PHE A CA 1
ATOM 819 C C . PHE A 1 105 ? 0.645 46.25 3.787 1 88.5 105 PHE A C 1
ATOM 821 O O . PHE A 1 105 ? 1.41 45.688 4.582 1 88.5 105 PHE A O 1
ATOM 828 N N . ALA A 1 106 ? 0.895 47.25 3.043 1 87.56 106 ALA A N 1
ATOM 829 C CA . ALA A 1 106 ? 2.268 47.75 3.051 1 87.56 106 ALA A CA 1
ATOM 830 C C . ALA A 1 106 ? 2.637 48.312 4.418 1 87.56 106 ALA A C 1
ATOM 832 O O . ALA A 1 106 ? 3.75 48.094 4.906 1 87.56 106 ALA A O 1
ATOM 833 N N . THR A 1 107 ? 1.778 49 4.992 1 89.94 107 THR A N 1
ATOM 834 C CA . THR A 1 107 ? 1.991 49.594 6.309 1 89.94 107 THR A CA 1
ATOM 835 C C . THR A 1 107 ? 2.162 48.5 7.363 1 89.94 107 THR A C 1
ATOM 837 O O . THR A 1 107 ? 3.049 48.594 8.219 1 89.94 107 THR A O 1
ATOM 840 N N . LEU A 1 108 ? 1.325 47.562 7.309 1 90.69 108 LEU A N 1
ATOM 841 C CA . LEU A 1 108 ? 1.392 46.469 8.281 1 90.69 108 LEU A CA 1
ATOM 842 C C . LEU A 1 108 ? 2.674 45.656 8.102 1 90.69 108 LEU A C 1
ATOM 844 O O . LEU A 1 108 ? 3.297 45.281 9.086 1 90.69 108 LEU A O 1
ATOM 848 N N . GLU A 1 109 ? 3.051 45.469 6.871 1 90.38 109 GLU A N 1
ATOM 849 C CA . GLU A 1 109 ? 4.293 44.75 6.582 1 90.38 109 GLU A CA 1
ATOM 850 C C . GLU A 1 109 ? 5.504 45.531 7.105 1 90.38 109 GLU A C 1
ATOM 852 O O . GLU A 1 109 ? 6.414 44.938 7.695 1 90.38 109 GLU A O 1
ATOM 857 N N . ALA A 1 110 ? 5.453 46.781 6.953 1 88.81 110 ALA A N 1
ATOM 858 C CA . ALA A 1 110 ? 6.547 47.625 7.406 1 88.81 110 ALA A CA 1
ATOM 859 C C . ALA A 1 110 ? 6.645 47.625 8.93 1 88.81 110 ALA A C 1
ATOM 861 O O . ALA A 1 110 ? 7.742 47.719 9.484 1 88.81 110 ALA A O 1
ATOM 862 N N . ALA A 1 111 ? 5.578 47.5 9.578 1 88.69 111 ALA A N 1
ATOM 863 C CA . ALA A 1 111 ? 5.52 47.562 11.031 1 88.69 111 ALA A CA 1
ATOM 864 C C . ALA A 1 111 ? 6.227 46.344 11.664 1 88.69 111 ALA A C 1
ATOM 866 O O . ALA A 1 111 ? 6.688 46.438 12.805 1 88.69 111 ALA A O 1
ATOM 867 N N . ILE A 1 112 ? 6.34 45.281 10.875 1 89.19 112 ILE A N 1
ATOM 868 C CA . ILE A 1 112 ? 6.922 44.094 11.484 1 89.19 112 ILE A CA 1
ATOM 869 C C . ILE A 1 112 ? 8.164 43.656 10.703 1 89.19 112 ILE A C 1
ATOM 871 O O . ILE A 1 112 ? 8.672 42.562 10.898 1 89.19 112 ILE A O 1
ATOM 875 N N . ALA A 1 113 ? 8.641 44.375 9.75 1 86.44 113 ALA A N 1
ATOM 876 C CA . ALA A 1 113 ? 9.75 44.031 8.859 1 86.44 113 ALA A CA 1
ATOM 877 C C . ALA A 1 113 ? 11.016 43.719 9.656 1 86.44 113 ALA A C 1
ATOM 879 O O . ALA A 1 113 ? 11.781 42.844 9.297 1 86.44 113 ALA A O 1
ATOM 880 N N . ASP A 1 114 ? 11.227 44.438 10.82 1 82.94 114 ASP A N 1
ATOM 881 C CA . ASP A 1 114 ? 12.477 44.281 11.555 1 82.94 114 ASP A CA 1
ATOM 882 C C . ASP A 1 114 ? 12.234 43.625 12.922 1 82.94 114 ASP A C 1
ATOM 884 O O . ASP A 1 114 ? 13.062 43.75 13.828 1 82.94 114 ASP A O 1
ATOM 888 N N . CYS A 1 115 ? 11.117 43 12.977 1 85.56 115 CYS A N 1
ATOM 889 C CA . CYS A 1 115 ? 10.852 42.406 14.289 1 85.56 115 CYS A CA 1
ATOM 890 C C . CYS A 1 115 ? 11.688 41.156 14.516 1 85.56 115 CYS A C 1
ATOM 892 O O . CYS A 1 115 ? 11.797 40.312 13.625 1 85.56 115 CYS A O 1
ATOM 894 N N . PRO A 1 116 ? 12.344 41 15.656 1 83 116 PRO A N 1
ATOM 895 C CA . PRO A 1 116 ? 13.062 39.781 15.945 1 83 116 PRO A CA 1
ATOM 896 C C . PRO A 1 116 ? 12.141 38.562 15.945 1 83 116 PRO A C 1
ATOM 898 O O . PRO A 1 116 ? 10.992 38.625 16.391 1 83 116 PRO A O 1
ATOM 901 N N . ILE A 1 117 ? 12.578 37.5 15.375 1 80.19 117 ILE A N 1
ATOM 902 C CA . ILE A 1 117 ? 11.789 36.281 15.266 1 80.19 117 ILE A CA 1
ATOM 903 C C . ILE A 1 117 ? 11.938 35.469 16.547 1 80.19 117 ILE A C 1
ATOM 905 O O . ILE A 1 117 ? 13.047 35.344 17.078 1 80.19 117 ILE A O 1
ATOM 909 N N . LYS A 1 118 ? 10.797 35 17.047 1 77.56 118 LYS A N 1
ATOM 910 C CA . LYS A 1 118 ? 10.781 34.156 18.219 1 77.56 118 LYS A CA 1
ATOM 911 C C . LYS A 1 118 ? 11.578 32.875 17.984 1 77.56 118 LYS A C 1
ATOM 913 O O . LYS A 1 118 ? 11.523 32.281 16.891 1 77.56 118 LYS A O 1
ATOM 918 N N . ASP A 1 119 ? 12.312 32.531 19 1 74.38 119 ASP A N 1
ATOM 919 C CA . ASP A 1 119 ? 13.047 31.266 18.938 1 74.38 119 ASP A CA 1
ATOM 920 C C . ASP A 1 119 ? 12.102 30.078 19.047 1 74.38 119 ASP A C 1
ATOM 922 O O . ASP A 1 119 ? 11.117 30.125 19.797 1 74.38 119 ASP A O 1
ATOM 926 N N . ASP A 1 120 ? 12.281 29.109 18.219 1 77.75 120 ASP A N 1
ATOM 927 C CA . ASP A 1 120 ? 11.57 27.844 18.328 1 77.75 120 ASP A CA 1
ATOM 928 C C . ASP A 1 120 ? 12.508 26.719 18.766 1 77.75 120 ASP A C 1
ATOM 930 O O . ASP A 1 120 ? 13.305 26.219 17.984 1 77.75 120 ASP A O 1
ATOM 934 N N . PRO A 1 121 ? 12.406 26.375 20.078 1 79.12 121 PRO A N 1
ATOM 935 C CA . PRO A 1 121 ? 13.344 25.391 20.609 1 79.12 121 PRO A CA 1
ATOM 936 C C . PRO A 1 121 ? 13.289 24.062 19.859 1 79.12 121 PRO A C 1
ATOM 938 O O . PRO A 1 121 ? 14.297 23.359 19.75 1 79.12 121 PRO A O 1
ATOM 941 N N . PHE A 1 122 ? 12.164 23.719 19.453 1 84.62 122 PHE A N 1
ATOM 942 C CA . PHE A 1 122 ? 12.039 22.484 18.688 1 84.62 122 PHE A CA 1
ATOM 943 C C . PHE A 1 122 ? 12.852 22.562 17.406 1 84.62 122 PHE A C 1
ATOM 945 O O . PHE A 1 122 ? 13.625 21.641 17.094 1 84.62 122 PHE A O 1
ATOM 952 N N . TRP A 1 123 ? 12.734 23.594 16.75 1 79.31 123 TRP A N 1
ATOM 953 C CA . TRP A 1 123 ? 13.461 23.797 15.5 1 79.31 123 TRP A CA 1
ATOM 954 C C . TRP A 1 123 ? 14.969 23.797 15.742 1 79.31 123 TRP A C 1
ATOM 956 O O . TRP A 1 123 ? 15.734 23.203 14.977 1 79.31 123 TRP A O 1
ATOM 966 N N . ALA A 1 124 ? 15.328 24.391 16.828 1 78.62 124 ALA A N 1
ATOM 967 C CA . ALA A 1 124 ? 16.734 24.453 17.188 1 78.62 124 ALA A CA 1
ATOM 968 C C . ALA A 1 124 ? 17.266 23.047 17.516 1 78.62 124 ALA A C 1
ATOM 970 O O . ALA A 1 124 ? 18.406 22.719 17.172 1 78.62 124 ALA A O 1
ATOM 971 N N . ALA A 1 125 ? 16.484 22.297 18.078 1 81 125 ALA A N 1
ATOM 972 C CA . ALA A 1 125 ? 16.891 20.953 18.5 1 81 125 ALA A CA 1
ATOM 973 C C . ALA A 1 125 ? 17.062 20.031 17.297 1 81 125 ALA A C 1
ATOM 975 O O . ALA A 1 125 ? 18 19.219 17.266 1 81 125 ALA A O 1
ATOM 976 N N . VAL A 1 126 ? 16.188 20.141 16.281 1 80.62 126 VAL A N 1
ATOM 977 C CA . VAL A 1 126 ? 16.203 19.172 15.18 1 80.62 126 VAL A CA 1
ATOM 978 C C . VAL A 1 126 ? 17.172 19.625 14.102 1 80.62 126 VAL A C 1
ATOM 980 O O . VAL A 1 126 ? 17.531 18.859 13.211 1 80.62 126 VAL A O 1
ATOM 983 N N . HIS A 1 127 ? 17.641 20.781 14.164 1 77.06 127 HIS A N 1
ATOM 984 C CA . HIS A 1 127 ? 18.531 21.266 13.125 1 77.06 127 HIS A CA 1
ATOM 985 C C . HIS A 1 127 ? 19.984 20.906 13.43 1 77.06 127 HIS A C 1
ATOM 987 O O . HIS A 1 127 ? 20.891 21.328 12.727 1 77.06 127 HIS A O 1
ATOM 993 N N . GLN A 1 128 ? 20.141 20 14.352 1 74.44 128 GLN A N 1
ATOM 994 C CA . GLN A 1 128 ? 21.484 19.469 14.547 1 74.44 128 GLN A CA 1
ATOM 995 C C . GLN A 1 128 ? 21.844 18.484 13.43 1 74.44 128 GLN A C 1
ATOM 997 O O . GLN A 1 128 ? 20.984 17.781 12.906 1 74.44 128 GLN A O 1
ATOM 1002 N N . PRO A 1 129 ? 23.078 18.516 12.906 1 71.88 129 PRO A N 1
ATOM 1003 C CA . PRO A 1 129 ? 23.484 17.75 11.727 1 71.88 129 PRO A CA 1
ATOM 1004 C C . PRO A 1 129 ? 23.391 16.25 11.938 1 71.88 129 PRO A C 1
ATOM 1006 O O . PRO A 1 129 ? 23.531 15.766 13.062 1 71.88 129 PRO A O 1
ATOM 1009 N N . GLY A 1 130 ? 22.953 15.547 10.781 1 78.19 130 GLY A N 1
ATOM 1010 C CA . GLY A 1 130 ? 23.25 14.141 10.555 1 78.19 130 GLY A CA 1
ATOM 1011 C C . GLY A 1 130 ? 22.141 13.219 11.023 1 78.19 130 GLY A C 1
ATOM 1012 O O . GLY A 1 130 ? 22.391 12.062 11.359 1 78.19 130 GLY A O 1
ATOM 1013 N N . GLY A 1 131 ? 20.953 13.594 10.938 1 93.44 131 GLY A N 1
ATOM 1014 C CA . GLY A 1 131 ? 19.922 12.688 11.422 1 93.44 131 GLY A CA 1
ATOM 1015 C C . GLY A 1 131 ? 19.156 12.016 10.312 1 93.44 131 GLY A C 1
ATOM 1016 O O . GLY A 1 131 ? 19.547 12.078 9.141 1 93.44 131 GLY A O 1
ATOM 1017 N N . ILE A 1 132 ? 18.219 11.172 10.711 1 96.12 132 ILE A N 1
ATOM 1018 C CA . ILE A 1 132 ? 17.312 10.484 9.797 1 96.12 132 ILE A CA 1
ATOM 1019 C C . ILE A 1 132 ? 15.906 11.023 9.969 1 96.12 132 ILE A C 1
ATOM 1021 O O . ILE A 1 132 ? 15.375 11.07 11.078 1 96.12 132 ILE A O 1
ATOM 1025 N N . ALA A 1 133 ? 15.336 11.5 8.836 1 95.56 133 ALA A N 1
ATOM 1026 C CA . ALA A 1 133 ? 13.977 12.023 8.875 1 95.56 133 ALA A CA 1
ATOM 1027 C C . ALA A 1 133 ? 13.062 11.258 7.93 1 95.56 133 ALA A C 1
ATOM 1029 O O . ALA A 1 133 ? 13.492 10.836 6.852 1 95.56 133 ALA A O 1
ATOM 1030 N N . TRP A 1 134 ? 11.891 10.969 8.344 1 96.19 134 TRP A N 1
ATOM 1031 C CA . TRP A 1 134 ? 10.797 10.531 7.48 1 96.19 134 TRP A CA 1
ATOM 1032 C C . TRP A 1 134 ? 9.789 11.656 7.262 1 96.19 134 TRP A C 1
ATOM 1034 O O . TRP A 1 134 ? 9.25 12.211 8.219 1 96.19 134 TRP A O 1
ATOM 1044 N N . SER A 1 135 ? 9.594 12.031 6.023 1 94.94 135 SER A N 1
ATOM 1045 C CA . SER A 1 135 ? 8.602 13.039 5.66 1 94.94 135 SER A CA 1
ATOM 1046 C C . SER A 1 135 ? 7.438 12.422 4.895 1 94.94 135 SER A C 1
ATOM 1048 O O . SER A 1 135 ? 7.582 12.062 3.727 1 94.94 135 SER A O 1
ATOM 1050 N N . LEU A 1 136 ? 6.324 12.219 5.551 1 94.38 136 LEU A N 1
ATOM 1051 C CA . LEU A 1 136 ? 5.102 11.766 4.891 1 94.38 136 LEU A CA 1
ATOM 1052 C C . LEU A 1 136 ? 4.273 12.953 4.41 1 94.38 136 LEU A C 1
ATOM 1054 O O . LEU A 1 136 ? 3.721 13.695 5.223 1 94.38 136 LEU A O 1
ATOM 1058 N N . GLY A 1 137 ? 4.117 13.117 3.164 1 89.31 137 GLY A N 1
ATOM 1059 C CA . GLY A 1 137 ? 3.596 14.328 2.551 1 89.31 137 GLY A CA 1
ATOM 1060 C C . GLY A 1 137 ? 4.676 15.344 2.221 1 89.31 137 GLY A C 1
ATOM 1061 O O . GLY A 1 137 ? 4.672 16.453 2.746 1 89.31 137 GLY A O 1
ATOM 1062 N N . ALA A 1 138 ? 5.598 14.867 1.252 1 84.62 138 ALA A N 1
ATOM 1063 C CA . ALA A 1 138 ? 6.781 15.672 0.965 1 84.62 138 ALA A CA 1
ATOM 1064 C C . ALA A 1 138 ? 6.5 16.688 -0.132 1 84.62 138 ALA A C 1
ATOM 1066 O O . ALA A 1 138 ? 7.297 16.844 -1.062 1 84.62 138 ALA A O 1
ATOM 1067 N N . HIS A 1 139 ? 5.277 17.25 -0.286 1 64.19 139 HIS A N 1
ATOM 1068 C CA . HIS A 1 139 ? 4.836 18.109 -1.377 1 64.19 139 HIS A CA 1
ATOM 1069 C C . HIS A 1 139 ? 5.805 19.266 -1.593 1 64.19 139 HIS A C 1
ATOM 1071 O O . HIS A 1 139 ? 6.016 19.703 -2.727 1 64.19 139 HIS A O 1
ATOM 1077 N N . HIS A 1 140 ? 6.172 19.953 -0.56 1 57.59 140 HIS A N 1
ATOM 1078 C CA . HIS A 1 140 ? 6.902 21.203 -0.744 1 57.59 140 HIS A CA 1
ATOM 1079 C C . HIS A 1 140 ? 8.406 20.953 -0.829 1 57.59 140 HIS A C 1
ATOM 1081 O O . HIS A 1 140 ? 9.188 21.891 -0.909 1 57.59 140 HIS A O 1
ATOM 1087 N N . ALA A 1 141 ? 8.727 19.656 -0.869 1 50.09 141 ALA A N 1
ATOM 1088 C CA . ALA A 1 141 ? 10.148 19.359 -0.723 1 50.09 141 ALA A CA 1
ATOM 1089 C C . ALA A 1 141 ? 10.945 19.922 -1.902 1 50.09 141 ALA A C 1
ATOM 1091 O O . ALA A 1 141 ? 12.078 20.375 -1.735 1 50.09 141 ALA A O 1
ATOM 1092 N N . TYR A 1 142 ? 10.336 19.812 -3.035 1 50.06 142 TYR A N 1
ATOM 1093 C CA . TYR A 1 142 ? 11.117 20.312 -4.16 1 50.06 142 TYR A CA 1
ATOM 1094 C C . TYR A 1 142 ? 11.281 21.828 -4.086 1 50.06 142 TYR A C 1
ATOM 1096 O O . TYR A 1 142 ? 12.305 22.375 -4.508 1 50.06 142 TYR A O 1
ATOM 1104 N N . LYS A 1 143 ? 10.141 22.422 -3.793 1 53.84 143 LYS A N 1
ATOM 1105 C CA . LYS A 1 143 ? 10.32 23.859 -3.604 1 53.84 143 LYS A CA 1
ATOM 1106 C C . LYS A 1 143 ? 11.18 24.156 -2.379 1 53.84 143 LYS A C 1
ATOM 1108 O O . LYS A 1 143 ? 11.742 25.234 -2.252 1 53.84 143 LYS A O 1
ATOM 1113 N N . SER A 1 144 ? 11.062 23.219 -1.55 1 52.88 144 SER A N 1
ATOM 1114 C CA . SER A 1 144 ? 11.508 23.469 -0.182 1 52.88 144 SER A CA 1
ATOM 1115 C C . SER A 1 144 ? 13.023 23.625 -0.108 1 52.88 144 SER A C 1
ATOM 1117 O O . SER A 1 144 ? 13.562 24.078 0.899 1 52.88 144 SER A O 1
ATOM 1119 N N . CYS A 1 145 ? 13.719 22.781 -0.946 1 61.44 145 CYS A N 1
ATOM 1120 C CA . CYS A 1 145 ? 15.117 22.906 -0.54 1 61.44 145 CYS A CA 1
ATOM 1121 C C . CYS A 1 145 ? 15.586 24.344 -0.647 1 61.44 145 CYS A C 1
ATOM 1123 O O . CYS A 1 145 ? 16.672 24.688 -0.178 1 61.44 145 CYS A O 1
ATOM 1125 N N . ASP A 1 146 ? 14.75 25.078 -1.446 1 54.38 146 ASP A N 1
ATOM 1126 C CA . ASP A 1 146 ? 15.164 26.469 -1.582 1 54.38 146 ASP A CA 1
ATOM 1127 C C . ASP A 1 146 ? 14.469 27.344 -0.547 1 54.38 146 ASP A C 1
ATOM 1129 O O . ASP A 1 146 ? 14.82 28.516 -0.388 1 54.38 146 ASP A O 1
ATOM 1133 N N . ASP A 1 147 ? 13.32 26.859 0.015 1 54.25 147 ASP A N 1
ATOM 1134 C CA . ASP A 1 147 ? 12.555 27.797 0.832 1 54.25 147 ASP A CA 1
ATOM 1135 C C . ASP A 1 147 ? 12.391 27.281 2.26 1 54.25 147 ASP A C 1
ATOM 1137 O O . ASP A 1 147 ? 12.406 26.078 2.49 1 54.25 147 ASP A O 1
ATOM 1141 N N . ASP A 1 148 ? 12.891 28.047 3.271 1 56.16 148 ASP A N 1
ATOM 1142 C CA . ASP A 1 148 ? 12.562 27.844 4.676 1 56.16 148 ASP A CA 1
ATOM 1143 C C . ASP A 1 148 ? 11.07 27.578 4.863 1 56.16 148 ASP A C 1
ATOM 1145 O O . ASP A 1 148 ? 10.453 28.125 5.781 1 56.16 148 ASP A O 1
ATOM 1149 N N . GLY A 1 149 ? 10.523 26.75 4.027 1 60.97 149 GLY A N 1
ATOM 1150 C CA . GLY A 1 149 ? 9.086 26.516 4.074 1 60.97 149 GLY A CA 1
ATOM 1151 C C . GLY A 1 149 ? 8.656 25.641 5.234 1 60.97 149 GLY A C 1
ATOM 1152 O O . GLY A 1 149 ? 9.484 25.266 6.074 1 60.97 149 GLY A O 1
ATOM 1153 N N . PRO A 1 150 ? 7.418 25.422 5.379 1 66.44 150 PRO A N 1
ATOM 1154 C CA . PRO A 1 150 ? 6.812 24.781 6.551 1 66.44 150 PRO A CA 1
ATOM 1155 C C . PRO A 1 150 ? 7.078 23.266 6.605 1 66.44 150 PRO A C 1
ATOM 1157 O O . PRO A 1 150 ? 6.844 22.641 7.637 1 66.44 150 PRO A O 1
ATOM 1160 N N . ASP A 1 151 ? 7.688 22.734 5.594 1 80 151 ASP A N 1
ATOM 1161 C CA . ASP A 1 151 ? 7.977 21.297 5.613 1 80 151 ASP A CA 1
ATOM 1162 C C . ASP A 1 151 ? 9.352 21.031 6.227 1 80 151 ASP A C 1
ATOM 1164 O O . ASP A 1 151 ? 10.328 20.828 5.504 1 80 151 ASP A O 1
ATOM 1168 N N . LEU A 1 152 ? 9.391 20.953 7.48 1 85.88 152 LEU A N 1
ATOM 1169 C CA . LEU A 1 152 ? 10.625 20.891 8.258 1 85.88 152 LEU A CA 1
ATOM 1170 C C . LEU A 1 152 ? 11.43 19.641 7.891 1 85.88 152 LEU A C 1
ATOM 1172 O O . LEU A 1 152 ? 12.617 19.734 7.59 1 85.88 152 LEU A O 1
ATOM 1176 N N . ALA A 1 153 ? 10.828 18.453 7.867 1 90.62 153 ALA A N 1
ATOM 1177 C CA . ALA A 1 153 ? 11.547 17.203 7.621 1 90.62 153 ALA A CA 1
ATOM 1178 C C . ALA A 1 153 ? 12.172 17.203 6.227 1 90.62 153 ALA A C 1
ATOM 1180 O O . ALA A 1 153 ? 13.336 16.812 6.066 1 90.62 153 ALA A O 1
ATOM 1181 N N . SER A 1 154 ? 11.438 17.641 5.254 1 88.75 154 SER A N 1
ATOM 1182 C CA . SER A 1 154 ? 11.961 17.703 3.893 1 88.75 154 SER A CA 1
ATOM 1183 C C . SER A 1 154 ? 13.133 18.672 3.795 1 88.75 154 SER A C 1
ATOM 1185 O O . SER A 1 154 ? 14.109 18.406 3.096 1 88.75 154 SER A O 1
ATOM 1187 N N . ASN A 1 155 ? 12.953 19.797 4.547 1 85.62 155 ASN A N 1
ATOM 1188 C CA . ASN A 1 155 ? 14.031 20.781 4.555 1 85.62 155 ASN A CA 1
ATOM 1189 C C . ASN A 1 155 ? 15.305 20.219 5.191 1 85.62 155 ASN A C 1
ATOM 1191 O O . ASN A 1 155 ? 16.406 20.5 4.73 1 85.62 155 ASN A O 1
ATOM 1195 N N . LEU A 1 156 ? 15.125 19.484 6.223 1 89.44 156 LEU A N 1
ATOM 1196 C CA . LEU A 1 156 ? 16.281 18.875 6.879 1 89.44 156 LEU A CA 1
ATOM 1197 C C . LEU A 1 156 ? 16.953 17.859 5.965 1 89.44 156 LEU A C 1
ATOM 1199 O O . LEU A 1 156 ? 18.188 17.781 5.906 1 89.44 156 LEU A O 1
ATOM 1203 N N . ILE A 1 157 ? 16.203 17.078 5.18 1 91.81 157 ILE A N 1
ATOM 1204 C CA . ILE A 1 157 ? 16.75 16.125 4.227 1 91.81 157 ILE A CA 1
ATOM 1205 C C . ILE A 1 157 ? 17.469 16.859 3.105 1 91.81 157 ILE A C 1
ATOM 1207 O O . ILE A 1 157 ? 18.578 16.469 2.707 1 91.81 157 ILE A O 1
ATOM 1211 N N . CYS A 1 158 ? 16.922 17.953 2.693 1 86.94 158 CYS A N 1
ATOM 1212 C CA . CYS A 1 158 ? 17.562 18.797 1.687 1 86.94 158 CYS A CA 1
ATOM 1213 C C . CYS A 1 158 ? 18.906 19.312 2.193 1 86.94 158 CYS A C 1
ATOM 1215 O O . CYS A 1 158 ? 19.859 19.469 1.419 1 86.94 158 CYS A O 1
ATOM 1217 N N . ALA A 1 159 ? 18.906 19.531 3.484 1 86.19 159 ALA A N 1
ATOM 1218 C CA . ALA A 1 159 ? 20.109 20.109 4.094 1 86.19 159 ALA A CA 1
ATOM 1219 C C . ALA A 1 159 ? 21.125 19.031 4.449 1 86.19 159 ALA A C 1
ATOM 1221 O O . ALA A 1 159 ? 22.172 19.328 5.016 1 86.19 159 ALA A O 1
ATOM 1222 N N . GLY A 1 160 ? 20.781 17.781 4.164 1 89 160 GLY A N 1
ATOM 1223 C CA . GLY A 1 160 ? 21.828 16.781 4.312 1 89 160 GLY A CA 1
ATOM 1224 C C . GLY A 1 160 ? 21.422 15.602 5.172 1 89 160 GLY A C 1
ATOM 1225 O O . GLY A 1 160 ? 22.141 14.602 5.25 1 89 160 GLY A O 1
ATOM 1226 N N . TRP A 1 161 ? 20.312 15.648 5.863 1 94 161 TRP A N 1
ATOM 1227 C CA . TRP A 1 161 ? 19.812 14.484 6.586 1 94 161 TRP A CA 1
ATOM 1228 C C . TRP A 1 161 ? 19.5 13.336 5.629 1 94 161 TRP A C 1
ATOM 1230 O O . TRP A 1 161 ? 19.188 13.57 4.461 1 94 161 TRP A O 1
ATOM 1240 N N . SER A 1 162 ? 19.719 12.109 6.09 1 96.44 162 SER A N 1
ATOM 1241 C CA . SER A 1 162 ? 19.203 10.945 5.379 1 96.44 162 SER A CA 1
ATOM 1242 C C . SER A 1 162 ? 17.719 10.734 5.676 1 96.44 162 SER A C 1
ATOM 1244 O O . SER A 1 162 ? 17.172 11.328 6.602 1 96.44 162 SER A O 1
ATOM 1246 N N . GLY A 1 163 ? 17.078 9.977 4.766 1 96.94 163 GLY A N 1
ATOM 1247 C CA . GLY A 1 163 ? 15.711 9.727 5.195 1 96.94 163 GLY A CA 1
ATOM 1248 C C . GLY A 1 163 ? 14.812 9.242 4.07 1 96.94 163 GLY A C 1
ATOM 1249 O O . GLY A 1 163 ? 15.297 8.68 3.088 1 96.94 163 GLY A O 1
ATOM 1250 N N . ILE A 1 164 ? 13.555 9.289 4.309 1 97.25 164 ILE A N 1
ATOM 1251 C CA . ILE A 1 164 ? 12.5 8.867 3.4 1 97.25 164 ILE A CA 1
ATOM 1252 C C . ILE A 1 164 ? 11.578 10.047 3.094 1 97.25 164 ILE A C 1
ATOM 1254 O O . ILE A 1 164 ? 11.195 10.797 3.996 1 97.25 164 ILE A O 1
ATOM 1258 N N . LEU A 1 165 ? 11.32 10.25 1.804 1 95.69 165 LEU A N 1
ATOM 1259 C CA . LEU A 1 165 ? 10.32 11.195 1.332 1 95.69 165 LEU A CA 1
ATOM 1260 C C . LEU A 1 165 ? 9.141 10.469 0.688 1 95.69 165 LEU A C 1
ATOM 1262 O O . LEU A 1 165 ? 9.32 9.734 -0.283 1 95.69 165 LEU A O 1
ATOM 1266 N N . LEU A 1 166 ? 8.008 10.617 1.25 1 95.31 166 LEU A N 1
ATOM 1267 C CA . LEU A 1 166 ? 6.793 10.031 0.693 1 95.31 166 LEU A CA 1
ATOM 1268 C C . LEU A 1 166 ? 5.91 11.109 0.064 1 95.31 166 LEU A C 1
ATOM 1270 O O . LEU A 1 166 ? 5.512 12.062 0.737 1 95.31 166 LEU A O 1
ATOM 1274 N N . GLU A 1 167 ? 5.625 10.953 -1.199 1 90.5 167 GLU A N 1
ATOM 1275 C CA . GLU A 1 167 ? 4.762 11.859 -1.95 1 90.5 167 GLU A CA 1
ATOM 1276 C C . GLU A 1 167 ? 3.965 11.109 -3.014 1 90.5 167 GLU A C 1
ATOM 1278 O O . GLU A 1 167 ? 4.531 10.633 -4 1 90.5 167 GLU A O 1
ATOM 1283 N N . GLY A 1 168 ? 2.641 11.086 -2.834 1 86.44 168 GLY A N 1
ATOM 1284 C CA . GLY A 1 168 ? 1.79 10.289 -3.703 1 86.44 168 GLY A CA 1
ATOM 1285 C C . GLY A 1 168 ? 1.419 11 -4.992 1 86.44 168 GLY A C 1
ATOM 1286 O O . GLY A 1 168 ? 0.953 10.375 -5.941 1 86.44 168 GLY A O 1
ATOM 1287 N N . HIS A 1 169 ? 1.562 12.359 -4.988 1 82 169 HIS A N 1
ATOM 1288 C CA . HIS A 1 169 ? 1.251 13.102 -6.203 1 82 169 HIS A CA 1
ATOM 1289 C C . HIS A 1 169 ? 2.303 12.859 -7.281 1 82 169 HIS A C 1
ATOM 1291 O O . HIS A 1 169 ? 3.48 13.172 -7.086 1 82 169 HIS A O 1
ATOM 1297 N N . GLU A 1 170 ? 1.909 12.445 -8.43 1 82.62 170 GLU A N 1
ATOM 1298 C CA . GLU A 1 170 ? 2.797 11.945 -9.477 1 82.62 170 GLU A CA 1
ATOM 1299 C C . GLU A 1 170 ? 3.779 13.023 -9.93 1 82.62 170 GLU A C 1
ATOM 1301 O O . GLU A 1 170 ? 4.984 12.781 -10 1 82.62 170 GLU A O 1
ATOM 1306 N N . VAL A 1 171 ? 3.291 14.227 -10.172 1 81.94 171 VAL A N 1
ATOM 1307 C CA . VAL A 1 171 ? 4.117 15.305 -10.703 1 81.94 171 VAL A CA 1
ATOM 1308 C C . VAL A 1 171 ? 5.109 15.773 -9.641 1 81.94 171 VAL A C 1
ATOM 1310 O O . VAL A 1 171 ? 6.293 15.969 -9.938 1 81.94 171 VAL A O 1
ATOM 1313 N N . ARG A 1 172 ? 4.629 15.906 -8.43 1 83.75 172 ARG A N 1
ATOM 1314 C CA . ARG A 1 172 ? 5.492 16.344 -7.34 1 83.75 172 ARG A CA 1
ATOM 1315 C C . ARG A 1 172 ? 6.551 15.289 -7.031 1 83.75 172 ARG A C 1
ATOM 1317 O O . ARG A 1 172 ? 7.711 15.625 -6.781 1 83.75 172 ARG A O 1
ATOM 1324 N N . ASN A 1 173 ? 6.117 14.062 -7.066 1 88.19 173 ASN A N 1
ATOM 1325 C CA . ASN A 1 173 ? 7.066 12.984 -6.809 1 88.19 173 ASN A CA 1
ATOM 1326 C C . ASN A 1 173 ? 8.156 12.93 -7.875 1 88.19 173 ASN A C 1
ATOM 1328 O O . ASN A 1 173 ? 9.328 12.719 -7.559 1 88.19 173 ASN A O 1
ATOM 1332 N N . ALA A 1 174 ? 7.797 13.148 -9.141 1 88.38 174 ALA A N 1
ATOM 1333 C CA . ALA A 1 174 ? 8.773 13.133 -10.227 1 88.38 174 ALA A CA 1
ATOM 1334 C C . ALA A 1 174 ? 9.828 14.227 -10.023 1 88.38 174 ALA A C 1
ATOM 1336 O O . ALA A 1 174 ? 11.008 14 -10.281 1 88.38 174 ALA A O 1
ATOM 1337 N N . LYS A 1 175 ? 9.375 15.359 -9.531 1 86.38 175 LYS A N 1
ATOM 1338 C CA . LYS A 1 175 ? 10.297 16.453 -9.25 1 86.38 175 LYS A CA 1
ATOM 1339 C C . LYS A 1 175 ? 11.25 16.094 -8.117 1 86.38 175 LYS A C 1
ATOM 1341 O O . LYS A 1 175 ? 12.445 16.391 -8.18 1 86.38 175 LYS A O 1
ATOM 1346 N N . LEU A 1 176 ? 10.703 15.477 -7.113 1 88.88 176 LEU A N 1
ATOM 1347 C CA . LEU A 1 176 ? 11.531 15.047 -5.992 1 88.88 176 LEU A CA 1
ATOM 1348 C C . LEU A 1 176 ? 12.562 14.016 -6.434 1 88.88 176 LEU A C 1
ATOM 1350 O O . LEU A 1 176 ? 13.734 14.102 -6.055 1 88.88 176 LEU A O 1
ATOM 1354 N N . ARG A 1 177 ? 12.156 13.078 -7.23 1 91.69 177 ARG A N 1
ATOM 1355 C CA . ARG A 1 177 ? 13.062 12.047 -7.727 1 91.69 177 ARG A CA 1
ATOM 1356 C C . ARG A 1 177 ? 14.195 12.656 -8.547 1 91.69 177 ARG A C 1
ATOM 1358 O O . ARG A 1 177 ? 15.352 12.258 -8.414 1 91.69 177 ARG A O 1
ATOM 1365 N N . ALA A 1 178 ? 13.867 13.633 -9.375 1 89.81 178 ALA A N 1
ATOM 1366 C CA . ALA A 1 178 ? 14.883 14.312 -10.164 1 89.81 178 ALA A CA 1
ATOM 1367 C C . ALA A 1 178 ? 15.867 15.062 -9.273 1 89.81 178 ALA A C 1
ATOM 1369 O O . ALA A 1 178 ? 17.078 15.023 -9.492 1 89.81 178 ALA A O 1
ATOM 1370 N N . PHE A 1 179 ? 15.344 15.672 -8.25 1 88.06 179 PHE A N 1
ATOM 1371 C CA . PHE A 1 179 ? 16.156 16.5 -7.367 1 88.06 179 PHE A CA 1
ATOM 1372 C C . PHE A 1 179 ? 17.078 15.641 -6.504 1 88.06 179 PHE A C 1
ATOM 1374 O O . PHE A 1 179 ? 18.219 16.016 -6.234 1 88.06 179 PHE A O 1
ATOM 1381 N N . PHE A 1 180 ? 16.594 14.445 -6.105 1 91.31 180 PHE A N 1
ATOM 1382 C CA . PHE A 1 180 ? 17.328 13.633 -5.148 1 91.31 180 PHE A CA 1
ATOM 1383 C C . PHE A 1 180 ? 17.969 12.438 -5.836 1 91.31 180 PHE A C 1
ATOM 1385 O O . PHE A 1 180 ? 18.391 11.484 -5.172 1 91.31 180 PHE A O 1
ATOM 1392 N N . GLU A 1 181 ? 18.047 12.422 -7.125 1 91.5 181 GLU A N 1
ATOM 1393 C CA . GLU A 1 181 ? 18.484 11.281 -7.922 1 91.5 181 GLU A CA 1
ATOM 1394 C C . GLU A 1 181 ? 19.859 10.789 -7.48 1 91.5 181 GLU A C 1
ATOM 1396 O O . GLU A 1 181 ? 20.125 9.586 -7.48 1 91.5 181 GLU A O 1
ATOM 1401 N N . ASP A 1 182 ? 20.703 11.695 -7.012 1 93.31 182 ASP A N 1
ATOM 1402 C CA . ASP A 1 182 ? 22.078 11.336 -6.688 1 93.31 182 ASP A CA 1
ATOM 1403 C C . ASP A 1 182 ? 22.234 11.039 -5.199 1 93.31 182 ASP A C 1
ATOM 1405 O O . ASP A 1 182 ? 23.328 10.672 -4.742 1 93.31 182 ASP A O 1
ATOM 1409 N N . ARG A 1 183 ? 21.188 11.188 -4.422 1 94.31 183 ARG A N 1
ATOM 1410 C CA . ARG A 1 183 ? 21.234 10.938 -2.984 1 94.31 183 ARG A CA 1
ATOM 1411 C C . ARG A 1 183 ? 20.906 9.477 -2.676 1 94.31 183 ARG A C 1
ATOM 1413 O O . ARG A 1 183 ? 19.734 9.102 -2.605 1 94.31 183 ARG A O 1
ATOM 1420 N N . ARG A 1 184 ? 21.906 8.727 -2.307 1 94.69 184 ARG A N 1
ATOM 1421 C CA . ARG A 1 184 ? 21.719 7.305 -2.039 1 94.69 184 ARG A CA 1
ATOM 1422 C C . ARG A 1 184 ? 21.156 7.078 -0.642 1 94.69 184 ARG A C 1
ATOM 1424 O O . ARG A 1 184 ? 20.703 5.98 -0.323 1 94.69 184 ARG A O 1
ATOM 1431 N N . ASP A 1 185 ? 21.25 8.125 0.199 1 96.88 185 ASP A N 1
ATOM 1432 C CA . ASP A 1 185 ? 20.812 8.008 1.586 1 96.88 185 ASP A CA 1
ATOM 1433 C C . ASP A 1 185 ? 19.375 8.492 1.749 1 96.88 185 ASP A C 1
ATOM 1435 O O . ASP A 1 185 ? 18.875 8.625 2.871 1 96.88 185 ASP A O 1
ATOM 1439 N N . VAL A 1 186 ? 18.703 8.781 0.539 1 96.56 186 VAL A N 1
ATOM 1440 C CA . VAL A 1 186 ? 17.312 9.234 0.559 1 96.56 186 VAL A CA 1
ATOM 1441 C C . VAL A 1 186 ? 16.453 8.289 -0.279 1 96.56 186 VAL A C 1
ATOM 1443 O O . VAL A 1 186 ? 16.75 8.039 -1.447 1 96.56 186 VAL A O 1
ATOM 1446 N N . ALA A 1 187 ? 15.477 7.703 0.329 1 97.94 187 ALA A N 1
ATOM 1447 C CA . ALA A 1 187 ? 14.492 6.895 -0.393 1 97.94 187 ALA A CA 1
ATOM 1448 C C . ALA A 1 187 ? 13.258 7.719 -0.75 1 97.94 187 ALA A C 1
ATOM 1450 O O . ALA A 1 187 ? 12.758 8.484 0.075 1 97.94 187 ALA A O 1
ATOM 1451 N N . LEU A 1 188 ? 12.797 7.609 -1.961 1 96.62 188 LEU A N 1
ATOM 1452 C CA . LEU A 1 188 ? 11.609 8.312 -2.426 1 96.62 188 LEU A CA 1
ATOM 1453 C C . LEU A 1 188 ? 10.469 7.328 -2.691 1 96.62 188 LEU A C 1
ATOM 1455 O O . LEU A 1 188 ? 10.656 6.336 -3.4 1 96.62 188 LEU A O 1
ATOM 1459 N N . LEU A 1 189 ? 9.359 7.586 -2.104 1 96.94 189 LEU A N 1
ATOM 1460 C CA . LEU A 1 189 ? 8.188 6.719 -2.213 1 96.94 189 LEU A CA 1
ATOM 1461 C C . LEU A 1 189 ? 7.02 7.461 -2.859 1 96.94 189 LEU A C 1
ATOM 1463 O O . LEU A 1 189 ? 6.777 8.633 -2.551 1 96.94 189 LEU A O 1
ATOM 1467 N N . SER A 1 190 ? 6.277 6.785 -3.713 1 93.31 190 SER A N 1
ATOM 1468 C CA . SER A 1 190 ? 5.168 7.391 -4.445 1 93.31 190 SER A CA 1
ATOM 1469 C C . SER A 1 190 ? 3.836 6.762 -4.051 1 93.31 190 SER A C 1
ATOM 1471 O O . SER A 1 190 ? 2.781 7.16 -4.547 1 93.31 190 SER A O 1
ATOM 1473 N N . GLN A 1 191 ? 3.877 5.77 -3.199 1 91.62 191 GLN A N 1
ATOM 1474 C CA . GLN A 1 191 ? 2.668 5.078 -2.762 1 91.62 191 GLN A CA 1
ATOM 1475 C C . GLN A 1 191 ? 1.787 5.992 -1.914 1 91.62 191 GLN A C 1
ATOM 1477 O O . GLN A 1 191 ? 2.285 6.91 -1.26 1 91.62 191 GLN A O 1
ATOM 1482 N N . LEU A 1 192 ? 0.51 5.719 -1.959 1 86.94 192 LEU A N 1
ATOM 1483 C CA . LEU A 1 192 ? -0.391 6.395 -1.033 1 86.94 192 LEU A CA 1
ATOM 1484 C C . LEU A 1 192 ? -0.322 5.762 0.353 1 86.94 192 LEU A C 1
ATOM 1486 O O . LEU A 1 192 ? -0.289 4.535 0.478 1 86.94 192 LEU A O 1
ATOM 1490 N N . ALA A 1 193 ? -0.202 6.621 1.289 1 87.81 193 ALA A N 1
ATOM 1491 C CA . ALA A 1 193 ? -0.147 6.121 2.66 1 87.81 193 ALA A CA 1
ATOM 1492 C C . ALA A 1 193 ? -1.505 5.586 3.105 1 87.81 193 ALA A C 1
ATOM 1494 O O . ALA A 1 193 ? -2.531 6.238 2.904 1 87.81 193 ALA A O 1
ATOM 1495 N N . GLU A 1 194 ? -1.517 4.418 3.598 1 85.06 194 GLU A N 1
ATOM 1496 C CA . GLU A 1 194 ? -2.672 3.791 4.234 1 85.06 194 GLU A CA 1
ATOM 1497 C C . GLU A 1 194 ? -2.293 3.172 5.574 1 85.06 194 GLU A C 1
ATOM 1499 O O . GLU A 1 194 ? -1.188 2.646 5.734 1 85.06 194 GLU A O 1
ATOM 1504 N N . ALA A 1 195 ? -3.242 3.277 6.527 1 85.56 195 ALA A N 1
ATOM 1505 C CA . ALA A 1 195 ? -2.975 2.766 7.867 1 85.56 195 ALA A CA 1
ATOM 1506 C C . ALA A 1 195 ? -2.541 1.303 7.82 1 85.56 195 ALA A C 1
ATOM 1508 O O . ALA A 1 195 ? -1.666 0.883 8.578 1 85.56 195 ALA A O 1
ATOM 1509 N N . ARG A 1 196 ? -3.049 0.556 6.898 1 83.44 196 ARG A N 1
ATOM 1510 C CA . ARG A 1 196 ? -2.83 -0.887 6.887 1 83.44 196 ARG A CA 1
ATOM 1511 C C . ARG A 1 196 ? -1.464 -1.228 6.301 1 83.44 196 ARG A C 1
ATOM 1513 O O . ARG A 1 196 ? -0.938 -2.318 6.531 1 83.44 196 ARG A O 1
ATOM 1520 N N . SER A 1 197 ? -0.879 -0.293 5.539 1 88.75 197 SER A N 1
ATOM 1521 C CA . SER A 1 197 ? 0.309 -0.708 4.801 1 88.75 197 SER A CA 1
ATOM 1522 C C . SER A 1 197 ? 1.484 0.224 5.074 1 88.75 197 SER A C 1
ATOM 1524 O O . SER A 1 197 ? 2.629 -0.103 4.758 1 88.75 197 SER A O 1
ATOM 1526 N N . VAL A 1 198 ? 1.271 1.339 5.727 1 92.31 198 VAL A N 1
ATOM 1527 C CA . VAL A 1 198 ? 2.275 2.393 5.828 1 92.31 198 VAL A CA 1
ATOM 1528 C C . VAL A 1 198 ? 3.477 1.888 6.621 1 92.31 198 VAL A C 1
ATOM 1530 O O . VAL A 1 198 ? 4.625 2.209 6.297 1 92.31 198 VAL A O 1
ATOM 1533 N N . ALA A 1 199 ? 3.24 1.156 7.668 1 92.94 199 ALA A N 1
ATOM 1534 C CA . ALA A 1 199 ? 4.34 0.668 8.492 1 92.94 199 ALA A CA 1
ATOM 1535 C C . ALA A 1 199 ? 5.266 -0.243 7.691 1 92.94 199 ALA A C 1
ATOM 1537 O O . ALA A 1 199 ? 6.488 -0.071 7.711 1 92.94 199 ALA A O 1
ATOM 1538 N N . ALA A 1 200 ? 4.703 -1.206 6.938 1 92.62 200 ALA A N 1
ATOM 1539 C CA . ALA A 1 200 ? 5.492 -2.117 6.105 1 92.62 200 ALA A CA 1
ATOM 1540 C C . ALA A 1 200 ? 6.211 -1.36 4.996 1 92.62 200 ALA A C 1
ATOM 1542 O O . ALA A 1 200 ? 7.359 -1.672 4.668 1 92.62 200 ALA A O 1
ATOM 1543 N N . MET A 1 201 ? 5.539 -0.404 4.426 1 95.12 201 MET A N 1
ATOM 1544 C CA . MET A 1 201 ? 6.117 0.417 3.361 1 95.12 201 MET A CA 1
ATOM 1545 C C . MET A 1 201 ? 7.391 1.104 3.836 1 95.12 201 MET A C 1
ATOM 1547 O O . MET A 1 201 ? 8.422 1.032 3.168 1 95.12 201 MET A O 1
ATOM 1551 N N . LEU A 1 202 ? 7.328 1.729 5.004 1 95.75 202 LEU A N 1
ATOM 1552 C CA . LEU A 1 202 ? 8.477 2.467 5.527 1 95.75 202 LEU A CA 1
ATOM 1553 C C . LEU A 1 202 ? 9.562 1.513 6.004 1 95.75 202 LEU A C 1
ATOM 1555 O O . LEU A 1 202 ? 10.75 1.798 5.852 1 95.75 202 LEU A O 1
ATOM 1559 N N . GLU A 1 203 ? 9.172 0.411 6.566 1 94.19 203 GLU A N 1
ATOM 1560 C CA . GLU A 1 203 ? 10.148 -0.597 6.977 1 94.19 203 GLU A CA 1
ATOM 1561 C C . GLU A 1 203 ? 10.906 -1.154 5.777 1 94.19 203 GLU A C 1
ATOM 1563 O O . GLU A 1 203 ? 12.125 -1.342 5.836 1 94.19 203 GLU A O 1
ATOM 1568 N N . ASP A 1 204 ? 10.164 -1.489 4.711 1 96.31 204 ASP A N 1
ATOM 1569 C CA . ASP A 1 204 ? 10.797 -1.99 3.494 1 96.31 204 ASP A CA 1
ATOM 1570 C C . ASP A 1 204 ? 11.812 -0.983 2.945 1 96.31 204 ASP A C 1
ATOM 1572 O O . ASP A 1 204 ? 12.938 -1.347 2.615 1 96.31 204 ASP A O 1
ATOM 1576 N N . ALA A 1 205 ? 11.414 0.312 2.881 1 96.94 205 ALA A N 1
ATOM 1577 C CA . ALA A 1 205 ? 12.305 1.356 2.385 1 96.94 205 ALA A CA 1
ATOM 1578 C C . ALA A 1 205 ? 13.547 1.471 3.258 1 96.94 205 ALA A C 1
ATOM 1580 O O . ALA A 1 205 ? 14.656 1.646 2.746 1 96.94 205 ALA A O 1
ATOM 1581 N N . THR A 1 206 ? 13.367 1.345 4.527 1 95.88 206 THR A N 1
ATOM 1582 C CA . THR A 1 206 ? 14.469 1.445 5.477 1 95.88 206 THR A CA 1
ATOM 1583 C C . THR A 1 206 ? 15.406 0.249 5.348 1 95.88 206 THR A C 1
ATOM 1585 O O . THR A 1 206 ? 16.625 0.414 5.262 1 95.88 206 THR A O 1
ATOM 1588 N N . TRP A 1 207 ? 14.859 -0.938 5.285 1 95.56 207 TRP A N 1
ATOM 1589 C CA . TRP A 1 207 ? 15.664 -2.156 5.25 1 95.56 207 TRP A CA 1
ATOM 1590 C C . TRP A 1 207 ? 16.469 -2.242 3.957 1 95.56 207 TRP A C 1
ATOM 1592 O O . TRP A 1 207 ? 17.609 -2.701 3.959 1 95.56 207 TRP A O 1
ATOM 1602 N N . ASN A 1 208 ? 15.891 -1.796 2.881 1 97.5 208 ASN A N 1
ATOM 1603 C CA . ASN A 1 208 ? 16.516 -1.931 1.572 1 97.5 208 ASN A CA 1
ATOM 1604 C C . ASN A 1 208 ? 17.562 -0.842 1.341 1 97.5 208 ASN A C 1
ATOM 1606 O O . ASN A 1 208 ? 18.297 -0.884 0.355 1 97.5 208 ASN A O 1
ATOM 1610 N N . ASN A 1 209 ? 17.656 0.16 2.232 1 97 209 ASN A N 1
ATOM 1611 C CA . ASN A 1 209 ? 18.625 1.246 2.127 1 97 209 ASN A CA 1
ATOM 1612 C C . ASN A 1 209 ? 19.75 1.1 3.154 1 97 209 ASN A C 1
ATOM 1614 O O . ASN A 1 209 ? 19.531 1.267 4.355 1 97 209 ASN A O 1
ATOM 1618 N N . PRO A 1 210 ? 20.922 0.852 2.705 1 94.44 210 PRO A N 1
ATOM 1619 C CA . PRO A 1 210 ? 22.016 0.596 3.641 1 94.44 210 PRO A CA 1
ATOM 1620 C C . PRO A 1 210 ? 22.328 1.798 4.531 1 94.44 210 PRO A C 1
ATOM 1622 O O . PRO A 1 210 ? 22.906 1.639 5.609 1 94.44 210 PRO A O 1
ATOM 1625 N N . PHE A 1 211 ? 21.953 3.006 4.125 1 95.44 211 PHE A N 1
ATOM 1626 C CA . PHE A 1 211 ? 22.219 4.199 4.914 1 95.44 211 PHE A CA 1
ATOM 1627 C C . PHE A 1 211 ? 21.156 4.395 5.988 1 95.44 211 PHE A C 1
ATOM 1629 O O . PHE A 1 211 ? 21.344 5.18 6.922 1 95.44 211 PHE A O 1
ATOM 1636 N N . LEU A 1 212 ? 20.047 3.707 5.832 1 96.25 212 LEU A N 1
ATOM 1637 C CA . LEU A 1 212 ? 18.938 3.875 6.762 1 96.25 212 LEU A CA 1
ATOM 1638 C C . LEU A 1 212 ? 18.781 2.646 7.652 1 96.25 212 LEU A C 1
ATOM 1640 O O . LEU A 1 212 ? 18.297 2.748 8.781 1 96.25 212 LEU A O 1
ATOM 1644 N N . ARG A 1 213 ? 19.172 1.465 7.188 1 94.44 213 ARG A N 1
ATOM 1645 C CA . ARG A 1 213 ? 18.953 0.184 7.855 1 94.44 213 ARG A CA 1
ATOM 1646 C C . ARG A 1 213 ? 19.609 0.169 9.227 1 94.44 213 ARG A C 1
ATOM 1648 O O . ARG A 1 213 ? 20.781 0.562 9.375 1 94.44 213 ARG A O 1
ATOM 1655 N N . ASN A 1 214 ? 18.844 -0.233 10.258 1 91.62 214 ASN A N 1
ATOM 1656 C CA . ASN A 1 214 ? 19.312 -0.428 11.625 1 91.62 214 ASN A CA 1
ATOM 1657 C C . ASN A 1 214 ? 19.672 0.897 12.281 1 91.62 214 ASN A C 1
ATOM 1659 O O . ASN A 1 214 ? 20.516 0.935 13.188 1 91.62 214 ASN A O 1
ATOM 1663 N N . ARG A 1 215 ? 19.156 2.014 11.812 1 93.25 215 ARG A N 1
ATOM 1664 C CA . ARG A 1 215 ? 19.375 3.318 12.43 1 93.25 215 ARG A CA 1
ATOM 1665 C C . ARG A 1 215 ? 18.078 3.865 13.031 1 93.25 215 ARG A C 1
ATOM 1667 O O . ARG A 1 215 ? 16.984 3.553 12.547 1 93.25 215 ARG A O 1
ATOM 1674 N N . GLU A 1 216 ? 18.266 4.648 14.055 1 92.75 216 GLU A N 1
ATOM 1675 C CA . GLU A 1 216 ? 17.125 5.277 14.703 1 92.75 216 GLU A CA 1
ATOM 1676 C C . GLU A 1 216 ? 16.609 6.457 13.883 1 92.75 216 GLU A C 1
ATOM 1678 O O . GLU A 1 216 ? 17.391 7.227 13.328 1 92.75 216 GLU A O 1
ATOM 1683 N N . VAL A 1 217 ? 15.328 6.555 13.836 1 95.25 217 VAL A N 1
ATOM 1684 C CA . VAL A 1 217 ? 14.711 7.691 13.164 1 95.25 217 VAL A CA 1
ATOM 1685 C C . VAL A 1 217 ? 14.648 8.883 14.117 1 95.25 217 VAL A C 1
ATOM 1687 O O . VAL A 1 217 ? 14.117 8.773 15.227 1 95.25 217 VAL A O 1
ATOM 1690 N N . ASP A 1 218 ? 15.148 9.977 13.68 1 95.19 218 ASP A N 1
ATOM 1691 C CA . ASP A 1 218 ? 15.172 11.172 14.523 1 95.19 218 ASP A CA 1
ATOM 1692 C C . ASP A 1 218 ? 13.844 11.922 14.438 1 95.19 218 ASP A C 1
ATOM 1694 O O . ASP A 1 218 ? 13.234 12.242 15.461 1 95.19 218 ASP A O 1
ATOM 1698 N N . LEU A 1 219 ? 13.344 12.133 13.258 1 95.5 219 LEU A N 1
ATOM 1699 C CA . LEU A 1 219 ? 12.148 12.945 13.078 1 95.5 219 LEU A CA 1
ATOM 1700 C C . LEU A 1 219 ? 11.164 12.266 12.133 1 95.5 219 LEU A C 1
ATOM 1702 O O . LEU A 1 219 ? 11.516 11.93 11 1 95.5 219 LEU A O 1
ATOM 1706 N N . LEU A 1 220 ? 9.992 12.023 12.586 1 95.88 220 LEU A N 1
ATOM 1707 C CA . LEU A 1 220 ? 8.859 11.648 11.75 1 95.88 220 LEU A CA 1
ATOM 1708 C C . LEU A 1 220 ? 7.898 12.82 11.586 1 95.88 220 LEU A C 1
ATOM 1710 O O . LEU A 1 220 ? 7.375 13.344 12.578 1 95.88 220 LEU A O 1
ATOM 1714 N N . GLN A 1 221 ? 7.711 13.266 10.391 1 94.94 221 GLN A N 1
ATOM 1715 C CA . GLN A 1 221 ? 6.738 14.312 10.086 1 94.94 221 GLN A CA 1
ATOM 1716 C C . GLN A 1 221 ? 5.582 13.758 9.258 1 94.94 221 GLN A C 1
ATOM 1718 O O . GLN A 1 221 ? 5.797 13.117 8.234 1 94.94 221 GLN A O 1
ATOM 1723 N N . ILE A 1 222 ? 4.379 13.93 9.711 1 93.56 222 ILE A N 1
ATOM 1724 C CA . ILE A 1 222 ? 3.182 13.492 9 1 93.56 222 ILE A CA 1
ATOM 1725 C C . ILE A 1 222 ? 2.334 14.711 8.625 1 93.56 222 ILE A C 1
ATOM 1727 O O . ILE A 1 222 ? 1.726 15.344 9.492 1 93.56 222 ILE A O 1
ATOM 1731 N N . THR A 1 223 ? 2.275 15.031 7.355 1 88.81 223 THR A N 1
ATOM 1732 C CA . THR A 1 223 ? 1.509 16.141 6.82 1 88.81 223 THR A CA 1
ATOM 1733 C C . THR A 1 223 ? 0.773 15.734 5.547 1 88.81 223 THR A C 1
ATOM 1735 O O . THR A 1 223 ? 0.88 16.406 4.516 1 88.81 223 THR A O 1
ATOM 1738 N N . LEU A 1 224 ? 0.032 14.703 5.613 1 83.56 224 LEU A N 1
ATOM 1739 C CA . LEU A 1 224 ? -0.667 14.133 4.469 1 83.56 224 LEU A CA 1
ATOM 1740 C C . LEU A 1 224 ? -2.016 14.812 4.258 1 83.56 224 LEU A C 1
ATOM 1742 O O . LEU A 1 224 ? -2.516 14.875 3.133 1 83.56 224 LEU A O 1
ATOM 1746 N N . SER A 1 225 ? -2.629 15.234 5.297 1 76.19 225 SER A N 1
ATOM 1747 C CA . SER A 1 225 ? -3.967 15.812 5.32 1 76.19 225 SER A CA 1
ATOM 1748 C C . SER A 1 225 ? -5.027 14.773 4.973 1 76.19 225 SER A C 1
ATOM 1750 O O . SER A 1 225 ? -6.039 15.102 4.344 1 76.19 225 SER A O 1
ATOM 1752 N N . ILE A 1 226 ? -4.621 13.555 5.113 1 73.44 226 ILE A N 1
ATOM 1753 C CA . ILE A 1 226 ? -5.547 12.438 4.965 1 73.44 226 ILE A CA 1
ATOM 1754 C C . ILE A 1 226 ? -5.281 11.398 6.055 1 73.44 226 ILE A C 1
ATOM 1756 O O . ILE A 1 226 ? -4.242 10.734 6.047 1 73.44 226 ILE A O 1
ATOM 1760 N N . ASP A 1 227 ? -6.121 11.258 6.965 1 80.5 227 ASP A N 1
ATOM 1761 C CA . ASP A 1 227 ? -6.082 10.266 8.031 1 80.5 227 ASP A CA 1
ATOM 1762 C C . ASP A 1 227 ? -4.746 10.297 8.773 1 80.5 227 ASP A C 1
ATOM 1764 O O . ASP A 1 227 ? -4.137 9.258 9.008 1 80.5 227 ASP A O 1
ATOM 1768 N N . ASP A 1 228 ? -4.293 11.445 9.055 1 88.38 228 ASP A N 1
ATOM 1769 C CA . ASP A 1 228 ? -2.982 11.617 9.68 1 88.38 228 ASP A CA 1
ATOM 1770 C C . ASP A 1 228 ? -2.914 10.891 11.016 1 88.38 228 ASP A C 1
ATOM 1772 O O . ASP A 1 228 ? -1.916 10.234 11.32 1 88.38 228 ASP A O 1
ATOM 1776 N N . CYS A 1 229 ? -3.971 10.898 11.766 1 88.69 229 CYS A N 1
ATOM 1777 C CA . CYS A 1 229 ? -3.971 10.25 13.07 1 88.69 229 CYS A CA 1
ATOM 1778 C C . CYS A 1 229 ? -3.99 8.734 12.93 1 88.69 229 CYS A C 1
ATOM 1780 O O . CYS A 1 229 ? -3.361 8.023 13.711 1 88.69 229 CYS A O 1
ATOM 1782 N N . GLY A 1 230 ? -4.785 8.305 11.977 1 86.69 230 GLY A N 1
ATOM 1783 C CA . GLY A 1 230 ? -4.785 6.871 11.711 1 86.69 230 GLY A CA 1
ATOM 1784 C C . GLY A 1 230 ? -3.432 6.344 11.273 1 86.69 230 GLY A C 1
ATOM 1785 O O . GLY A 1 230 ? -3.004 5.277 11.719 1 86.69 230 GLY A O 1
ATOM 1786 N N . ILE A 1 231 ? -2.779 7.074 10.453 1 90.62 231 ILE A N 1
ATOM 1787 C CA . ILE A 1 231 ? -1.447 6.719 9.969 1 90.62 231 ILE A CA 1
ATOM 1788 C C . ILE A 1 231 ? -0.461 6.723 11.141 1 90.62 231 ILE A C 1
ATOM 1790 O O . ILE A 1 231 ? 0.333 5.789 11.289 1 90.62 231 ILE A O 1
ATOM 1794 N N . LEU A 1 232 ? -0.593 7.758 11.945 1 93.19 232 LEU A N 1
ATOM 1795 C CA . LEU A 1 232 ? 0.266 7.844 13.117 1 93.19 232 LEU A CA 1
ATOM 1796 C C . LEU A 1 232 ? 0.069 6.633 14.023 1 93.19 232 LEU A C 1
ATOM 1798 O O . LEU A 1 232 ? 1.042 6 14.445 1 93.19 232 LEU A O 1
ATOM 1802 N N . GLY A 1 233 ? -1.155 6.367 14.328 1 90.12 233 GLY A N 1
ATOM 1803 C CA . GLY A 1 233 ? -1.453 5.215 15.156 1 90.12 233 GLY A CA 1
ATOM 1804 C C . GLY A 1 233 ? -0.915 3.914 14.594 1 90.12 233 GLY A C 1
ATOM 1805 O O . GLY A 1 233 ? -0.339 3.104 15.32 1 90.12 233 GLY A O 1
ATOM 1806 N N . ALA A 1 234 ? -1.063 3.705 13.312 1 89.75 234 ALA A N 1
ATOM 1807 C CA . ALA A 1 234 ? -0.583 2.502 12.641 1 89.75 234 ALA A CA 1
ATOM 1808 C C . ALA A 1 234 ? 0.935 2.389 12.734 1 89.75 234 ALA A C 1
ATOM 1810 O O . ALA A 1 234 ? 1.471 1.294 12.93 1 89.75 234 ALA A O 1
ATOM 1811 N N . LEU A 1 235 ? 1.638 3.439 12.602 1 92.75 235 LEU A N 1
ATOM 1812 C CA . LEU A 1 235 ? 3.096 3.449 12.656 1 92.75 235 LEU A CA 1
ATOM 1813 C C . LEU A 1 235 ? 3.59 3.135 14.062 1 92.75 235 LEU A C 1
ATOM 1815 O O . LEU A 1 235 ? 4.531 2.357 14.234 1 92.75 235 LEU A O 1
ATOM 1819 N N . LEU A 1 236 ? 2.938 3.734 15.039 1 90.25 236 LEU A N 1
ATOM 1820 C CA . LEU A 1 236 ? 3.393 3.57 16.422 1 90.25 236 LEU A CA 1
ATOM 1821 C C . LEU A 1 236 ? 3.062 2.174 16.938 1 90.25 236 LEU A C 1
ATOM 1823 O O . LEU A 1 236 ? 3.789 1.628 17.766 1 90.25 236 LEU A O 1
ATOM 1827 N N . LYS A 1 237 ? 2.031 1.63 16.422 1 84 237 LYS A N 1
ATOM 1828 C CA . LYS A 1 237 ? 1.646 0.282 16.828 1 84 237 LYS A CA 1
ATOM 1829 C C . LYS A 1 237 ? 2.465 -0.772 16.094 1 84 237 LYS A C 1
ATOM 1831 O O . LYS A 1 237 ? 2.664 -1.879 16.594 1 84 237 LYS A O 1
ATOM 1836 N N . GLY A 1 238 ? 2.686 -0.552 14.914 1 73.38 238 GLY A N 1
ATOM 1837 C CA . GLY A 1 238 ? 3.428 -1.505 14.102 1 73.38 238 GLY A CA 1
ATOM 1838 C C . GLY A 1 238 ? 4.852 -1.719 14.586 1 73.38 238 GLY A C 1
ATOM 1839 O O . GLY A 1 238 ? 5.559 -2.592 14.086 1 73.38 238 GLY A O 1
ATOM 1840 N N . GLY A 1 239 ? 5.246 -1.129 15.805 1 58.81 239 GLY A N 1
ATOM 1841 C CA . GLY A 1 239 ? 6.422 -1.429 16.609 1 58.81 239 GLY A CA 1
ATOM 1842 C C . GLY A 1 239 ? 7.688 -0.781 16.078 1 58.81 239 GLY A C 1
ATOM 1843 O O . GLY A 1 239 ? 8.711 -0.766 16.766 1 58.81 239 GLY A O 1
ATOM 1844 N N . VAL A 1 240 ? 8.023 -0.568 14.797 1 56.62 240 VAL A N 1
ATOM 1845 C CA . VAL A 1 240 ? 9.414 -0.679 14.359 1 56.62 240 VAL A CA 1
ATOM 1846 C C . VAL A 1 240 ? 10.172 0.594 14.727 1 56.62 240 VAL A C 1
ATOM 1848 O O . VAL A 1 240 ? 11.398 0.581 14.828 1 56.62 240 VAL A O 1
ATOM 1851 N N . ARG A 1 24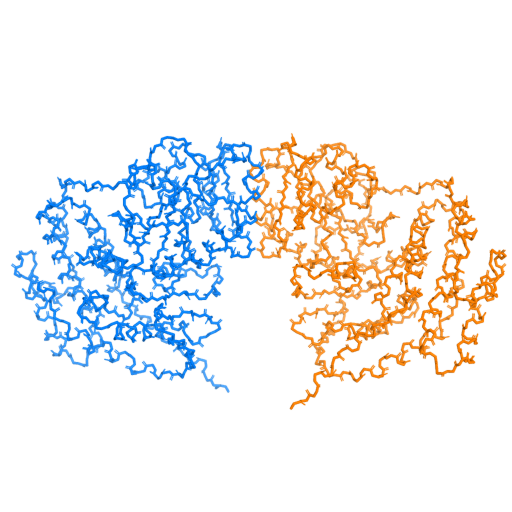1 ? 9.773 1.663 15.117 1 71.38 241 ARG A N 1
ATOM 1852 C CA . ARG A 1 241 ? 10.938 2.537 15.227 1 71.38 241 ARG A CA 1
ATOM 1853 C C . ARG A 1 241 ? 10.633 3.748 16.109 1 71.38 241 ARG A C 1
ATOM 1855 O O . ARG A 1 241 ? 11.539 4.484 16.5 1 71.38 241 ARG A O 1
ATOM 1862 N N . TRP A 1 242 ? 9.664 3.867 16.906 1 89.5 242 TRP A N 1
ATOM 1863 C CA . TRP A 1 242 ? 9.289 5.031 17.703 1 89.5 242 TRP A CA 1
ATOM 1864 C C . TRP A 1 242 ? 10.273 6.176 17.484 1 89.5 242 TRP A C 1
ATOM 1866 O O . TRP A 1 242 ? 11.242 6.32 18.234 1 89.5 242 TRP A O 1
ATOM 1876 N N . PRO A 1 243 ? 10.148 7.133 16.609 1 95.31 243 PRO A N 1
ATOM 1877 C CA . PRO A 1 243 ? 11.055 8.25 16.312 1 95.31 243 PRO A CA 1
ATOM 1878 C C . PRO A 1 243 ? 11.312 9.133 17.531 1 95.31 243 PRO A C 1
ATOM 1880 O O . PRO A 1 243 ? 10.477 9.195 18.438 1 95.31 243 PRO A O 1
ATOM 1883 N N . ARG A 1 244 ? 12.469 9.766 17.531 1 95 244 ARG A N 1
ATOM 1884 C CA . ARG A 1 244 ? 12.828 10.625 18.656 1 95 244 ARG A CA 1
ATOM 1885 C C . ARG A 1 244 ? 11.922 11.852 18.719 1 95 244 ARG A C 1
ATOM 1887 O O . ARG A 1 244 ? 11.523 12.281 19.812 1 95 244 ARG A O 1
ATOM 1894 N N . PHE A 1 245 ? 11.586 12.406 17.594 1 95.38 245 PHE A N 1
ATOM 1895 C CA . PHE A 1 245 ? 10.695 13.562 17.484 1 95.38 245 PHE A CA 1
ATOM 1896 C C . PHE A 1 245 ? 9.547 13.273 16.516 1 95.38 245 PHE A C 1
ATOM 1898 O O . PHE A 1 245 ? 9.711 12.523 15.555 1 95.38 245 PHE A O 1
ATOM 1905 N N . LEU A 1 246 ? 8.398 13.82 16.812 1 95.88 246 LEU A N 1
ATOM 1906 C CA . LEU A 1 246 ? 7.223 13.727 15.945 1 95.88 246 LEU A CA 1
ATOM 1907 C C . LEU A 1 246 ? 6.672 15.117 15.633 1 95.88 246 LEU A C 1
ATOM 1909 O O . LEU A 1 246 ? 6.59 15.969 16.516 1 95.88 246 LEU A O 1
ATOM 1913 N N . ARG A 1 247 ? 6.41 15.375 14.398 1 94.88 247 ARG A N 1
ATOM 1914 C CA . ARG A 1 247 ? 5.719 16.562 13.93 1 94.88 247 ARG A CA 1
ATOM 1915 C C . ARG A 1 247 ? 4.52 16.203 13.055 1 94.88 247 ARG A C 1
ATOM 1917 O O . ARG A 1 247 ? 4.664 15.477 12.062 1 94.88 247 ARG A O 1
ATOM 1924 N N . ILE A 1 248 ? 3.352 16.656 13.438 1 94.62 248 ILE A N 1
ATOM 1925 C CA . ILE A 1 248 ? 2.176 16.188 12.719 1 94.62 248 ILE A CA 1
ATOM 1926 C C . ILE A 1 248 ? 1.175 17.328 12.547 1 94.62 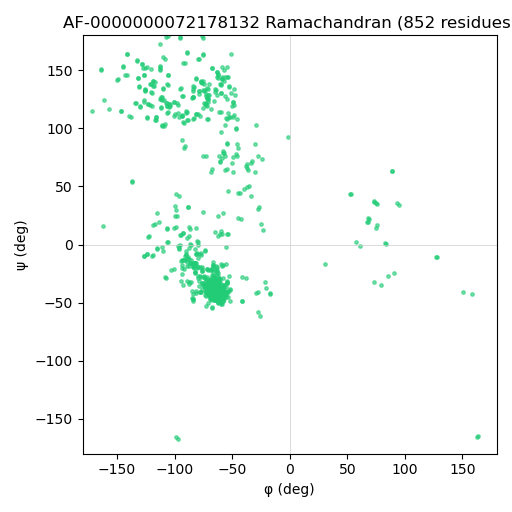248 ILE A C 1
ATOM 1928 O O . ILE A 1 248 ? 1.023 18.156 13.445 1 94.62 248 ILE A O 1
ATOM 1932 N N . ILE A 1 249 ? 0.488 17.297 11.43 1 91.12 249 ILE A N 1
ATOM 1933 C CA . ILE A 1 249 ? -0.562 18.266 11.141 1 91.12 249 ILE A CA 1
ATOM 1934 C C . ILE A 1 249 ? -1.825 17.922 11.914 1 91.12 249 ILE A C 1
ATOM 1936 O O . ILE A 1 249 ? -2.111 16.734 12.141 1 91.12 249 ILE A O 1
ATOM 1940 N N . PHE A 1 250 ? -2.471 18.859 12.406 1 88.31 250 PHE A N 1
ATOM 1941 C CA . PHE A 1 250 ? -3.766 18.688 13.055 1 88.31 250 PHE A CA 1
ATOM 1942 C C . PHE A 1 250 ? -4.699 19.844 12.711 1 88.31 250 PHE A C 1
ATOM 1944 O O . PHE A 1 250 ? -4.262 20.859 12.18 1 88.31 250 PHE A O 1
ATOM 1951 N N . TRP A 1 251 ? -5.941 19.625 12.961 1 80.94 251 TRP A N 1
ATOM 1952 C CA . TRP A 1 251 ? -6.922 20.688 12.719 1 80.94 251 TRP A CA 1
ATOM 1953 C C . TRP A 1 251 ? -6.988 21.656 13.898 1 80.94 251 TRP A C 1
ATOM 1955 O O . TRP A 1 251 ? -7.672 21.375 14.891 1 80.94 251 TRP A O 1
ATOM 1965 N N . HIS A 1 252 ? -6.496 22.859 13.742 1 82.31 252 HIS A N 1
ATOM 1966 C CA . HIS A 1 252 ? -6.156 23.719 14.867 1 82.31 252 HIS A CA 1
ATOM 1967 C C . HIS A 1 252 ? -7.387 24.453 15.391 1 82.31 252 HIS A C 1
ATOM 1969 O O . HIS A 1 252 ? -7.395 24.922 16.531 1 82.31 252 HIS A O 1
ATOM 1975 N N . PRO A 1 253 ? -8.539 24.516 14.617 1 76.38 253 PRO A N 1
ATOM 1976 C CA . PRO A 1 253 ? -9.664 25.234 15.219 1 76.38 253 PRO A CA 1
ATOM 1977 C C . PRO A 1 253 ? -10.398 24.422 16.281 1 76.38 253 PRO A C 1
ATOM 1979 O O . PRO A 1 253 ? -11.219 24.953 17.016 1 76.38 253 PRO A O 1
ATOM 1982 N N . ILE A 1 254 ? -10.094 23.219 16.438 1 81.12 254 ILE A N 1
ATOM 1983 C CA . ILE A 1 254 ? -10.789 22.359 17.375 1 81.12 254 ILE A CA 1
ATOM 1984 C C . ILE A 1 254 ? -9.984 22.234 18.672 1 81.12 254 ILE A C 1
ATOM 1986 O O . ILE A 1 254 ? -8.922 21.609 18.688 1 81.12 254 ILE A O 1
ATOM 1990 N N . PRO A 1 255 ? -10.562 22.812 19.766 1 87.12 255 PRO A N 1
ATOM 1991 C CA . PRO A 1 255 ? -9.789 22.781 21 1 87.12 255 PRO A CA 1
ATOM 1992 C C . PRO A 1 255 ? -9.906 21.438 21.734 1 87.12 255 PRO A C 1
ATOM 1994 O O . PRO A 1 255 ? -10.961 20.797 21.688 1 87.12 255 PRO A O 1
ATOM 1997 N N . PRO A 1 256 ? -8.742 21.047 22.328 1 89.88 256 PRO A N 1
ATOM 1998 C CA . PRO A 1 256 ? -8.93 20 23.344 1 89.88 256 PRO A CA 1
ATOM 1999 C C . PRO A 1 256 ? -9.945 20.391 24.406 1 89.88 256 PRO A C 1
ATOM 2001 O O . PRO A 1 256 ? -10.141 21.578 24.672 1 89.88 256 PRO A O 1
ATOM 2004 N N . PRO A 1 257 ? -10.812 19.375 24.953 1 91.62 257 PRO A N 1
ATOM 2005 C CA . PRO A 1 257 ? -10.633 17.938 24.797 1 91.62 257 PRO A CA 1
ATOM 2006 C C . PRO A 1 257 ? -11.508 17.344 23.703 1 91.62 257 PRO A C 1
ATOM 2008 O O . PRO A 1 257 ? -11.859 16.156 23.75 1 91.62 257 PRO A O 1
ATOM 2011 N N . ILE A 1 258 ? -11.906 18.172 22.734 1 87 258 ILE A N 1
ATOM 2012 C CA . ILE A 1 258 ? -12.719 17.641 21.656 1 87 258 ILE A CA 1
ATOM 2013 C C . ILE A 1 258 ? -11.859 16.766 20.75 1 87 258 ILE A C 1
ATOM 2015 O O . ILE A 1 258 ? -10.797 17.172 20.281 1 87 258 ILE A O 1
ATOM 2019 N N . VAL A 1 259 ? -12.367 15.516 20.578 1 87.94 259 VAL A N 1
ATOM 2020 C CA . VAL A 1 259 ? -11.711 14.555 19.688 1 87.94 259 VAL A CA 1
ATOM 2021 C C . VAL A 1 259 ? -12.438 14.508 18.344 1 87.94 259 VAL A C 1
ATOM 2023 O O . VAL A 1 259 ? -13.656 14.32 18.297 1 87.94 259 VAL A O 1
ATOM 2026 N N . TYR A 1 260 ? -11.711 14.766 17.344 1 84.31 260 TYR A N 1
ATOM 2027 C CA . TYR A 1 260 ? -12.219 14.68 15.977 1 84.31 260 TYR A CA 1
ATOM 2028 C C . TYR A 1 260 ? -11.281 13.852 15.094 1 84.31 260 TYR A C 1
ATOM 2030 O O . TYR A 1 260 ? -10.094 14.172 14.977 1 84.31 260 TYR A O 1
ATOM 2038 N N . ARG A 1 261 ? -11.789 12.68 14.516 1 80.75 261 ARG A N 1
ATOM 2039 C CA . ARG A 1 261 ? -11.094 11.836 13.555 1 80.75 261 ARG A CA 1
ATOM 2040 C C . ARG A 1 261 ? -11.922 11.664 12.281 1 80.75 261 ARG A C 1
ATOM 2042 O O . ARG A 1 261 ? -12.938 10.969 12.281 1 80.75 261 ARG A O 1
ATOM 2049 N N . PRO A 1 262 ? -11.391 12.305 11.266 1 72 262 PRO A N 1
ATOM 2050 C CA . PRO A 1 262 ? -12.164 12.133 10.039 1 72 262 PRO A CA 1
ATOM 2051 C C . PRO A 1 262 ? -12.016 10.742 9.438 1 72 262 PRO A C 1
ATOM 2053 O O . PRO A 1 262 ? -10.969 10.109 9.586 1 72 262 PRO A O 1
ATOM 2056 N N . GLY A 1 263 ? -13.117 9.867 9.062 1 57.5 263 GLY A N 1
ATOM 2057 C CA . GLY A 1 263 ? -13.039 8.57 8.422 1 57.5 263 GLY A CA 1
ATOM 2058 C C . GLY A 1 263 ? -12.438 8.625 7.031 1 57.5 263 GLY A C 1
ATOM 2059 O O . GLY A 1 263 ? -12.414 9.688 6.398 1 57.5 263 GLY A O 1
ATOM 2060 N N . SER A 1 264 ? -11.398 7.762 6.719 1 50.88 264 SER A N 1
ATOM 2061 C CA . SER A 1 264 ? -10.641 7.734 5.469 1 50.88 264 SER A CA 1
ATOM 2062 C C . SER A 1 264 ? -11.562 7.559 4.27 1 50.88 264 SER A C 1
ATOM 2064 O O . SER A 1 264 ? -12.406 6.656 4.25 1 50.88 264 SER A O 1
ATOM 2066 N N . GLN A 1 265 ? -12.328 8.383 3.686 1 45.72 265 GLN A N 1
ATOM 2067 C CA . GLN A 1 265 ? -13.109 8.047 2.496 1 45.72 265 GLN A CA 1
ATOM 2068 C C . GLN A 1 265 ? -12.352 8.414 1.224 1 45.72 265 GLN A C 1
ATOM 2070 O O . GLN A 1 265 ? -12.797 8.094 0.118 1 45.72 265 GLN A O 1
ATOM 2075 N N . ARG A 1 266 ? -11.445 9.32 1.104 1 46.03 266 ARG A N 1
ATOM 2076 C CA . ARG A 1 266 ? -11.367 10.07 -0.145 1 46.03 266 ARG A CA 1
ATOM 2077 C C . ARG A 1 266 ? -10.305 9.477 -1.067 1 46.03 266 ARG A C 1
ATOM 2079 O O . ARG A 1 266 ? -9.281 8.969 -0.601 1 46.03 266 ARG A O 1
ATOM 2086 N N . GLN A 1 267 ? -10.766 9.07 -2.217 1 41.5 267 GLN A N 1
ATOM 2087 C CA . GLN A 1 267 ? -9.883 8.758 -3.34 1 41.5 267 GLN A CA 1
ATOM 2088 C C . GLN A 1 267 ? -8.961 9.938 -3.656 1 41.5 267 GLN A C 1
ATOM 2090 O O . GLN A 1 267 ? -9.383 11.094 -3.596 1 41.5 267 GLN A O 1
ATOM 2095 N N . LEU A 1 268 ? -7.707 9.734 -3.682 1 39.19 268 LEU A N 1
ATOM 2096 C CA . LEU A 1 268 ? -6.684 10.633 -4.199 1 39.19 268 LEU A CA 1
ATOM 2097 C C . LEU A 1 268 ? -7.016 11.07 -5.621 1 39.19 268 LEU A C 1
ATOM 2099 O O . LEU A 1 268 ? -7.391 10.25 -6.457 1 39.19 268 LEU A O 1
ATOM 2103 N N . GLY A 1 269 ? -7.387 12.242 -6 1 35.28 269 GLY A N 1
ATOM 2104 C CA . GLY A 1 269 ? -7.578 12.875 -7.297 1 35.28 269 GLY A CA 1
ATOM 2105 C C . GLY A 1 269 ? -8.508 14.07 -7.25 1 35.28 269 GLY A C 1
ATOM 2106 O O . GLY A 1 269 ? -8.688 14.766 -8.25 1 35.28 269 GLY A O 1
ATOM 2107 N N . ASP A 1 270 ? -9.484 13.867 -6.559 1 35.41 270 ASP A N 1
ATOM 2108 C CA . ASP A 1 270 ? -10.367 15.016 -6.707 1 35.41 270 ASP A CA 1
ATOM 2109 C C . ASP A 1 270 ? -9.672 16.297 -6.27 1 35.41 270 ASP A C 1
ATOM 2111 O O . ASP A 1 270 ? -8.992 16.328 -5.238 1 35.41 270 ASP A O 1
ATOM 2115 N N . TRP A 1 271 ? -9.172 16.938 -7.25 1 34.28 271 TRP A N 1
ATOM 2116 C CA . TRP A 1 271 ? -8.547 18.266 -7.266 1 34.28 271 TRP A CA 1
ATOM 2117 C C . TRP A 1 271 ? -9 19.094 -6.066 1 34.28 271 TRP A C 1
ATOM 2119 O O . TRP A 1 271 ? -8.484 20.188 -5.84 1 34.28 271 TRP A O 1
ATOM 2129 N N . TYR A 1 272 ? -10.125 18.922 -5.629 1 34.44 272 TYR A N 1
ATOM 2130 C CA . TYR A 1 272 ? -10.414 19.953 -4.648 1 34.44 272 TYR A CA 1
ATOM 2131 C C . TYR A 1 272 ? -9.391 19.938 -3.521 1 34.44 272 TYR A C 1
ATOM 2133 O O . TYR A 1 272 ? -9.703 19.562 -2.391 1 34.44 272 TYR A O 1
ATOM 2141 N N . GLU A 1 273 ? -8.227 19.516 -3.697 1 39.47 273 GLU A N 1
ATOM 2142 C CA . GLU A 1 273 ? -6.988 19.609 -2.936 1 39.47 273 GLU A CA 1
ATOM 2143 C C . GLU A 1 273 ? -6.984 20.844 -2.043 1 39.47 273 GLU A C 1
ATOM 2145 O O . GLU A 1 273 ? -6.586 20.781 -0.879 1 39.47 273 GLU A O 1
ATOM 2150 N N . ASP A 1 274 ? -7.074 21.906 -2.848 1 36.12 274 ASP A N 1
ATOM 2151 C CA . ASP A 1 274 ? -6.969 23.219 -2.209 1 36.12 274 ASP A CA 1
ATOM 2152 C C . ASP A 1 274 ? -8.047 23.391 -1.139 1 36.12 274 ASP A C 1
ATOM 2154 O O . ASP A 1 274 ? -7.812 24.047 -0.116 1 36.12 274 ASP A O 1
ATOM 2158 N N . VAL A 1 275 ? -9.18 22.922 -1.52 1 35.69 275 VAL A N 1
ATOM 2159 C CA . VAL A 1 275 ? -10.281 23.156 -0.601 1 35.69 275 VAL A CA 1
ATOM 2160 C C . VAL A 1 275 ? -10.219 22.172 0.558 1 35.69 275 VAL A C 1
ATOM 2162 O O . VAL A 1 275 ? -10.859 22.375 1.595 1 35.69 275 VAL A O 1
ATOM 2165 N N . PHE A 1 276 ? -9.484 21.031 0.389 1 40.22 276 PHE A N 1
ATOM 2166 C CA . PHE A 1 276 ? -9.484 19.906 1.308 1 40.22 276 PHE A CA 1
ATOM 2167 C C . PHE A 1 276 ? -8.727 20.25 2.584 1 40.22 276 PHE A C 1
ATOM 2169 O O . PHE A 1 276 ? -9.039 19.719 3.656 1 40.22 276 PHE A O 1
ATOM 2176 N N . GLU A 1 277 ? -7.609 20.859 2.373 1 39.06 277 GLU A N 1
ATOM 2177 C CA . GLU A 1 277 ? -7 21.344 3.613 1 39.06 277 GLU A CA 1
ATOM 2178 C C . GLU A 1 277 ? -8.055 21.859 4.582 1 39.06 277 GLU A C 1
ATOM 2180 O O . GLU A 1 277 ? -7.871 21.797 5.801 1 39.06 277 GLU A O 1
ATOM 2185 N N . LEU A 1 278 ? -9.141 22.328 3.869 1 39.56 278 LEU A N 1
ATOM 2186 C CA . LEU A 1 278 ? -10.156 23.062 4.613 1 39.56 278 LEU A CA 1
ATOM 2187 C C . LEU A 1 278 ? -11.289 22.141 5.043 1 39.56 278 LEU A C 1
ATOM 2189 O O . LEU A 1 278 ? -12.195 22.562 5.766 1 39.56 278 LEU A O 1
ATOM 2193 N N . THR A 1 279 ? -11.344 20.891 4.441 1 44.25 279 THR A N 1
ATOM 2194 C CA . THR A 1 279 ? -12.586 20.141 4.59 1 44.25 279 THR A CA 1
ATOM 2195 C C . THR A 1 279 ? -12.477 19.109 5.707 1 44.25 279 THR A C 1
ATOM 2197 O O . THR A 1 279 ? -13.258 18.172 5.77 1 44.25 279 THR A O 1
ATOM 2200 N N . GLY A 1 280 ? -11.648 19.469 6.664 1 53.5 280 GLY A N 1
ATOM 2201 C CA . GLY A 1 280 ? -11.758 18.625 7.836 1 53.5 280 GLY A CA 1
ATOM 2202 C C . GLY A 1 280 ? -11.117 17.266 7.645 1 53.5 280 GLY A C 1
ATOM 2203 O O . GLY A 1 280 ? -11.617 16.25 8.148 1 53.5 280 GLY A O 1
ATOM 2204 N N . GLU A 1 281 ? -10.023 17.25 6.906 1 60.75 281 GLU A N 1
ATOM 2205 C CA . GLU A 1 281 ? -9.5 15.906 6.648 1 60.75 281 GLU A CA 1
ATOM 2206 C C . GLU A 1 281 ? -8.406 15.539 7.652 1 60.75 281 GLU A C 1
ATOM 2208 O O . GLU A 1 281 ? -7.965 14.391 7.707 1 60.75 281 GLU A O 1
ATOM 2213 N N . THR A 1 282 ? -8.125 16.547 8.578 1 77.81 282 THR A N 1
ATOM 2214 C CA . THR A 1 282 ? -7.121 16.234 9.594 1 77.81 282 THR A CA 1
ATOM 2215 C C . THR A 1 282 ? -7.773 16.062 10.961 1 77.81 282 THR A C 1
ATOM 2217 O O . THR A 1 282 ? -8.906 16.5 11.18 1 77.81 282 THR A O 1
ATOM 2220 N N . CYS A 1 283 ? -7.188 15.445 11.867 1 86.44 283 CYS A N 1
ATOM 2221 C CA . CYS A 1 283 ? -7.742 15.156 13.188 1 86.44 283 CYS A CA 1
ATOM 2222 C C . CYS A 1 283 ? -7.438 16.281 14.164 1 86.44 283 CYS A C 1
ATOM 2224 O O . CYS A 1 283 ? -6.664 17.188 13.852 1 86.44 283 CYS A O 1
ATOM 2226 N N . SER A 1 284 ? -8.133 16.281 15.297 1 87.5 284 SER A N 1
ATOM 2227 C CA . SER A 1 284 ? -7.941 17.297 16.328 1 87.5 284 SER A CA 1
ATOM 2228 C C . SER A 1 284 ? -6.648 17.062 17.109 1 87.5 284 SER A C 1
ATOM 2230 O O . SER A 1 284 ? -6.078 15.977 17.047 1 87.5 284 SER A O 1
ATOM 2232 N N . LEU A 1 285 ? -6.227 18.094 17.797 1 92.69 285 LEU A N 1
ATOM 2233 C CA . LEU A 1 285 ? -5.039 17.969 18.641 1 92.69 285 LEU A CA 1
ATOM 2234 C C . LEU A 1 285 ? -5.23 16.875 19.688 1 92.69 285 LEU A C 1
ATOM 2236 O O . LEU A 1 285 ? -4.305 16.109 19.969 1 92.69 285 LEU A O 1
ATOM 2240 N N . GLN A 1 286 ? -6.422 16.828 20.25 1 93.44 286 GLN A N 1
ATOM 2241 C CA . GLN A 1 286 ? -6.707 15.812 21.25 1 93.44 286 GLN A CA 1
ATOM 2242 C C . GLN A 1 286 ? -6.57 14.406 20.656 1 93.44 286 GLN A C 1
ATOM 2244 O O . GLN A 1 286 ? -6.047 13.508 21.312 1 93.44 286 GLN A O 1
ATOM 2249 N N . ALA A 1 287 ? -7.051 14.266 19.469 1 91.5 287 ALA A N 1
ATOM 2250 C CA . ALA A 1 287 ? -6.949 12.977 18.797 1 91.5 287 ALA A CA 1
ATOM 2251 C C . ALA A 1 287 ? -5.488 12.57 18.609 1 91.5 287 ALA A C 1
ATOM 2253 O O . ALA A 1 287 ? -5.129 11.406 18.812 1 91.5 287 ALA A O 1
ATOM 2254 N N . VAL A 1 288 ? -4.652 13.461 18.234 1 95.19 288 VAL A N 1
ATOM 2255 C CA . VAL A 1 288 ? -3.229 13.188 18.078 1 95.19 288 VAL A CA 1
ATOM 2256 C C . VAL A 1 288 ? -2.625 12.789 19.422 1 95.19 288 VAL A C 1
ATOM 2258 O O . VAL A 1 288 ? -1.938 11.766 19.516 1 95.19 288 VAL A O 1
ATOM 2261 N N . PHE A 1 289 ? -2.955 13.633 20.391 1 95.69 289 PHE A N 1
ATOM 2262 C CA . PHE A 1 289 ? -2.418 13.398 21.734 1 95.69 289 PHE A CA 1
ATOM 2263 C C . PHE A 1 289 ? -2.787 12.008 22.219 1 95.69 289 PHE A C 1
ATOM 2265 O O . PHE A 1 289 ? -1.955 11.312 22.812 1 95.69 289 PHE A O 1
ATOM 2272 N N . ASP A 1 290 ? -3.975 11.594 21.953 1 92.75 290 ASP A N 1
ATOM 2273 C CA . ASP A 1 290 ? -4.453 10.281 22.375 1 92.75 290 ASP A CA 1
ATOM 2274 C C . ASP A 1 290 ? -3.633 9.164 21.734 1 92.75 290 ASP A C 1
ATOM 2276 O O . ASP A 1 290 ? -3.42 8.109 22.344 1 92.75 290 ASP A O 1
ATOM 2280 N N . GLU A 1 291 ? -3.17 9.344 20.562 1 91.25 291 GLU A N 1
ATOM 2281 C CA . GLU A 1 291 ? -2.42 8.328 19.828 1 91.25 291 GLU A CA 1
ATOM 2282 C C . GLU A 1 291 ? -1.006 8.18 20.391 1 91.25 291 GLU A C 1
ATOM 2284 O O . GLU A 1 291 ? -0.419 7.098 20.344 1 91.25 291 GLU A O 1
ATOM 2289 N N . VAL A 1 292 ? -0.431 9.273 21 1 95 292 VAL A N 1
ATOM 2290 C CA . VAL A 1 292 ? 1.015 9.25 21.203 1 95 292 VAL A CA 1
ATOM 2291 C C . VAL A 1 292 ? 1.338 9.328 22.688 1 95 292 VAL A C 1
ATOM 2293 O O . VAL A 1 292 ? 2.477 9.094 23.094 1 95 292 VAL A O 1
ATOM 2296 N N . GLN A 1 293 ? 0.438 9.57 23.531 1 93.44 293 GLN A N 1
ATOM 2297 C CA . GLN A 1 293 ? 0.673 10.008 24.906 1 93.44 293 GLN A CA 1
ATOM 2298 C C . GLN A 1 293 ? 1.427 8.945 25.703 1 93.44 293 GLN A C 1
ATOM 2300 O O . GLN A 1 293 ? 2.084 9.25 26.703 1 93.44 293 GLN A O 1
ATOM 2305 N N . GLU A 1 294 ? 1.341 7.703 25.297 1 89.94 294 GLU A N 1
ATOM 2306 C CA . GLU A 1 294 ? 2.025 6.641 26.016 1 89.94 294 GLU A CA 1
ATOM 2307 C C . GLU A 1 294 ? 3.539 6.809 25.953 1 89.94 294 GLU A C 1
ATOM 2309 O O . GLU A 1 294 ? 4.242 6.547 26.938 1 89.94 294 GLU A O 1
ATOM 2314 N N . HIS A 1 295 ? 4.047 7.305 24.828 1 92.88 295 HIS A N 1
ATOM 2315 C CA . HIS A 1 295 ? 5.492 7.309 24.641 1 92.88 295 HIS A CA 1
ATOM 2316 C C . HIS A 1 295 ? 6.004 8.719 24.359 1 92.88 295 HIS A C 1
ATOM 2318 O O . HIS A 1 295 ? 7.211 8.969 24.406 1 92.88 295 HIS A O 1
ATOM 2324 N N . TYR A 1 296 ? 5.055 9.609 24.172 1 96 296 TYR A N 1
ATOM 2325 C CA . TYR A 1 296 ? 5.441 10.969 23.781 1 96 296 TYR A CA 1
ATOM 2326 C C . TYR A 1 296 ? 4.707 12 24.641 1 96 296 TYR A C 1
ATOM 2328 O O . TYR A 1 296 ? 3.688 11.695 25.25 1 96 296 TYR A O 1
ATOM 2336 N N . GLY A 1 297 ? 5.293 13.188 24.688 1 96.38 297 GLY A N 1
ATOM 2337 C CA . GLY A 1 297 ? 4.613 14.383 25.156 1 96.38 297 GLY A CA 1
ATOM 2338 C C . GLY A 1 297 ? 4.715 15.547 24.188 1 96.38 297 GLY A C 1
ATOM 2339 O O . GLY A 1 297 ? 5.59 15.562 23.328 1 96.38 297 GLY A O 1
ATOM 2340 N N . LEU A 1 298 ? 3.742 16.422 24.297 1 97.38 298 LEU A N 1
ATOM 2341 C CA . LEU A 1 298 ? 3.754 17.609 23.453 1 97.38 298 LEU A CA 1
ATOM 2342 C C . LEU A 1 298 ? 4.836 18.578 23.906 1 97.38 298 LEU A C 1
ATOM 2344 O O . LEU A 1 298 ? 4.855 19 25.062 1 97.38 298 LEU A O 1
ATOM 2348 N N . TRP A 1 299 ? 5.762 18.859 23.062 1 95.75 299 TRP A N 1
ATOM 2349 C CA . TRP A 1 299 ? 6.789 19.844 23.359 1 95.75 299 TRP A CA 1
ATOM 2350 C C . TRP A 1 299 ? 6.297 21.266 23.047 1 95.75 299 TRP A C 1
ATOM 2352 O O . TRP A 1 299 ? 6.457 22.172 23.875 1 95.75 299 TRP A O 1
ATOM 2362 N N . SER A 1 300 ? 5.691 21.375 21.812 1 92.31 300 SER A N 1
ATOM 2363 C CA . SER A 1 300 ? 5.203 22.703 21.453 1 92.31 300 SER A CA 1
ATOM 2364 C C . SER A 1 300 ? 4.234 22.641 20.281 1 92.31 300 SER A C 1
ATOM 2366 O O . SER A 1 300 ? 4.254 21.672 19.5 1 92.31 300 SER A O 1
ATOM 2368 N N . LEU A 1 301 ? 3.369 23.547 20.25 1 90.75 301 LEU A N 1
ATOM 2369 C CA . LEU A 1 301 ? 2.646 23.875 19.016 1 90.75 301 LEU A CA 1
ATOM 2370 C C . LEU A 1 301 ? 3.447 24.844 18.156 1 90.75 301 LEU A C 1
ATOM 2372 O O . LEU A 1 301 ? 3.941 25.859 18.656 1 90.75 301 LEU A O 1
ATOM 2376 N N . ASP A 1 302 ? 3.619 24.406 16.953 1 84 302 ASP A N 1
ATOM 2377 C CA . ASP A 1 302 ? 4.617 25.031 16.094 1 84 302 ASP A CA 1
ATOM 2378 C C . ASP A 1 302 ? 4.418 26.547 16.031 1 84 302 ASP A C 1
ATOM 2380 O O . ASP A 1 302 ? 3.297 27.016 15.859 1 84 302 ASP A O 1
ATOM 2384 N N . LEU A 1 303 ? 5.473 27.266 16.141 1 73.62 303 LEU A N 1
ATOM 2385 C CA . LEU A 1 303 ? 5.426 28.734 16.188 1 73.62 303 LEU A CA 1
ATOM 2386 C C . LEU A 1 303 ? 5.461 29.312 14.781 1 73.62 303 LEU A C 1
ATOM 2388 O O . LEU A 1 303 ? 5.121 30.484 14.578 1 73.62 303 LEU A O 1
ATOM 2392 N N . ARG A 1 304 ? 5.891 28.5 13.906 1 71.62 304 ARG A N 1
ATOM 2393 C CA . ARG A 1 304 ? 6.016 28.984 12.531 1 71.62 304 ARG A CA 1
ATOM 2394 C C . ARG A 1 304 ? 4.766 28.641 11.719 1 71.62 304 ARG A C 1
ATOM 2396 O O . ARG A 1 304 ? 4.438 29.344 10.766 1 71.62 304 ARG A O 1
ATOM 2403 N N . ASP A 1 305 ? 4.172 27.484 12.133 1 75.94 305 ASP A N 1
ATOM 2404 C CA . ASP A 1 305 ? 2.941 27.062 11.484 1 75.94 305 ASP A CA 1
ATOM 2405 C C . ASP A 1 305 ? 1.82 26.859 12.508 1 75.94 305 ASP A C 1
ATOM 2407 O O . ASP A 1 305 ? 2.082 26.609 13.688 1 75.94 305 ASP A O 1
ATOM 2411 N N . CYS A 1 306 ? 0.63 27.031 12.062 1 79.94 306 CYS A N 1
ATOM 2412 C CA . CYS A 1 306 ? -0.483 26.969 13 1 79.94 306 CYS A CA 1
ATOM 2413 C C . CYS A 1 306 ? -1.019 25.547 13.109 1 79.94 306 CYS A C 1
ATOM 2415 O O . CYS A 1 306 ? -1.688 25.203 14.086 1 79.94 306 CYS A O 1
ATOM 2417 N N . ASP A 1 307 ? -0.651 24.703 12.242 1 84.62 307 ASP A N 1
ATOM 2418 C CA . ASP A 1 307 ? -1.392 23.453 12.164 1 84.62 307 ASP A CA 1
ATOM 2419 C C . ASP A 1 307 ? -0.484 22.25 12.461 1 84.62 307 ASP A C 1
ATOM 2421 O O . ASP A 1 307 ? -0.816 21.125 12.117 1 84.62 307 ASP A O 1
ATOM 2425 N N . LYS A 1 308 ? 0.695 22.547 13.078 1 90.12 308 LYS A N 1
ATOM 2426 C CA . LYS A 1 308 ? 1.6 21.438 13.383 1 90.12 308 LYS A CA 1
ATOM 2427 C C . LYS A 1 308 ? 1.833 21.312 14.891 1 90.12 308 LYS A C 1
ATOM 2429 O O . LYS A 1 308 ? 1.991 22.328 15.578 1 90.12 308 LYS A O 1
ATOM 2434 N N . ALA A 1 309 ? 1.803 20.188 15.328 1 94.75 309 ALA A N 1
ATOM 2435 C CA . ALA A 1 309 ? 2.16 19.875 16.703 1 94.75 309 ALA A CA 1
ATOM 2436 C C . ALA A 1 309 ? 3.477 19.109 16.766 1 94.75 309 ALA A C 1
ATOM 2438 O O . ALA A 1 309 ? 3.715 18.203 15.961 1 94.75 309 ALA A O 1
ATOM 2439 N N . ASN A 1 310 ? 4.348 19.516 17.672 1 95.75 310 ASN A N 1
ATOM 2440 C CA . ASN A 1 310 ? 5.656 18.891 17.844 1 95.75 310 ASN A CA 1
ATOM 2441 C C . ASN A 1 310 ? 5.715 18.047 19.125 1 95.75 310 ASN A C 1
ATOM 2443 O O . ASN A 1 310 ? 5.504 18.562 20.219 1 95.75 310 ASN A O 1
ATOM 2447 N N . PHE A 1 311 ? 5.965 16.781 18.953 1 96.62 311 PHE A N 1
ATOM 2448 C CA . PHE A 1 311 ? 6.074 15.859 20.078 1 96.62 311 PHE A CA 1
ATOM 2449 C C . PHE A 1 311 ? 7.5 15.344 20.219 1 96.62 311 PHE A C 1
ATOM 2451 O O . PHE A 1 311 ? 8.258 15.328 19.234 1 96.62 311 PHE A O 1
ATOM 2458 N N . VAL A 1 312 ? 7.855 14.977 21.422 1 96.5 312 VAL A N 1
ATOM 2459 C CA . VAL A 1 312 ? 9.164 14.391 21.719 1 96.5 312 VAL A CA 1
ATOM 2460 C C . VAL A 1 312 ? 8.984 13.117 22.547 1 96.5 312 VAL A C 1
ATOM 2462 O O . VAL A 1 312 ? 8.148 13.07 23.453 1 96.5 312 VAL A O 1
ATOM 2465 N N . ARG A 1 313 ? 9.727 12.102 22.156 1 95.94 313 ARG A N 1
ATOM 2466 C CA . ARG A 1 313 ? 9.727 10.867 22.938 1 95.94 313 ARG A CA 1
ATOM 2467 C C . ARG A 1 313 ? 10.18 11.125 24.375 1 95.94 313 ARG A C 1
ATOM 2469 O O . ARG A 1 313 ? 11.102 11.906 24.609 1 95.94 313 ARG A O 1
ATOM 2476 N N . ARG A 1 314 ? 9.633 10.492 25.344 1 96.31 314 ARG A N 1
ATOM 2477 C CA . ARG A 1 314 ? 9.805 10.82 26.766 1 96.31 314 ARG A CA 1
ATOM 2478 C C . ARG A 1 314 ? 11.258 10.641 27.188 1 96.31 314 ARG A C 1
ATOM 2480 O O . ARG A 1 314 ? 11.781 11.422 27.984 1 96.31 314 ARG A O 1
ATOM 2487 N N . ASP A 1 315 ? 11.969 9.586 26.75 1 96 315 ASP A N 1
ATOM 2488 C CA . ASP A 1 315 ? 13.375 9.398 27.094 1 96 315 ASP A CA 1
ATOM 2489 C C . ASP A 1 315 ? 14.242 10.508 26.516 1 96 315 ASP A C 1
ATOM 2491 O O . ASP A 1 315 ? 15.195 10.961 27.141 1 96 315 ASP A O 1
ATOM 2495 N N . VAL A 1 316 ? 13.922 10.969 25.344 1 95 316 VAL A N 1
ATOM 2496 C CA . VAL A 1 316 ? 14.648 12.047 24.672 1 95 316 VAL A CA 1
ATOM 2497 C C . VAL A 1 316 ? 14.398 13.359 25.406 1 95 316 VAL A C 1
ATOM 2499 O O . VAL A 1 316 ? 15.32 14.156 25.594 1 95 316 VAL A O 1
ATOM 2502 N N . ALA A 1 317 ? 13.156 13.609 25.797 1 96.25 317 ALA A N 1
ATOM 2503 C CA . ALA A 1 317 ? 12.82 14.805 26.578 1 96.25 317 ALA A CA 1
ATOM 2504 C C . ALA A 1 317 ? 13.633 14.859 27.875 1 96.25 317 ALA A C 1
ATOM 2506 O O . ALA A 1 317 ? 14.125 15.922 28.25 1 96.25 317 ALA A O 1
ATOM 2507 N N . ALA A 1 318 ? 13.734 13.719 28.5 1 96.38 318 ALA A N 1
ATOM 2508 C CA . ALA A 1 318 ? 14.523 13.633 29.734 1 96.38 318 ALA A CA 1
ATOM 2509 C C . ALA A 1 318 ? 15.992 13.953 29.453 1 96.38 318 ALA A C 1
ATOM 2511 O O . ALA A 1 318 ? 16.625 14.672 30.234 1 96.38 318 ALA A O 1
ATOM 2512 N N . GLU A 1 319 ? 16.484 13.469 28.406 1 94 319 GLU A N 1
ATOM 2513 C CA . GLU A 1 319 ? 17.859 13.703 28.016 1 94 319 GLU A CA 1
ATOM 2514 C C . GLU A 1 319 ? 18.109 15.18 27.703 1 94 319 GLU A C 1
ATOM 2516 O O . GLU A 1 319 ? 19.156 15.727 28.047 1 94 319 GLU A O 1
ATOM 2521 N N . LEU A 1 320 ? 17.125 15.844 27.078 1 91.88 320 LEU A N 1
ATOM 2522 C CA . LEU A 1 320 ? 17.25 17.234 26.656 1 91.88 320 LEU A CA 1
ATOM 2523 C C . LEU A 1 320 ? 16.875 18.188 27.781 1 91.88 320 LEU A C 1
ATOM 2525 O O . LEU A 1 320 ? 17.156 19.391 27.703 1 91.88 320 LEU A O 1
ATOM 2529 N N . GLY A 1 321 ? 16.219 17.688 28.781 1 93.56 321 GLY A N 1
ATOM 2530 C CA . GLY A 1 321 ? 15.773 18.531 29.891 1 93.56 321 GLY A CA 1
ATOM 2531 C C . GLY A 1 321 ? 14.609 19.422 29.531 1 93.56 321 GLY A C 1
ATOM 2532 O O . GLY A 1 321 ? 14.57 20.594 29.922 1 93.56 321 GLY A O 1
ATOM 2533 N N . VAL A 1 322 ? 13.703 18.906 28.703 1 93.19 322 VAL A N 1
ATOM 2534 C CA . VAL A 1 322 ? 12.562 19.703 28.266 1 93.19 322 VAL A CA 1
ATOM 2535 C C . VAL A 1 322 ? 11.297 19.234 28.984 1 93.19 322 VAL A C 1
ATOM 2537 O O . VAL A 1 322 ? 11.102 18.031 29.203 1 93.19 322 VAL A O 1
ATOM 2540 N N . ASP A 1 323 ? 10.508 20.25 29.406 1 93.62 323 ASP A N 1
ATOM 2541 C CA . ASP A 1 323 ? 9.211 19.953 30 1 93.62 323 ASP A CA 1
ATOM 2542 C C . ASP A 1 323 ? 8.148 19.75 28.922 1 93.62 323 ASP A C 1
ATOM 2544 O O . ASP A 1 323 ? 8.078 20.516 27.953 1 93.62 323 ASP A O 1
ATOM 2548 N N . LEU A 1 324 ? 7.336 18.703 29.094 1 96 324 LEU A N 1
ATOM 2549 C CA . LEU A 1 324 ? 6.316 18.359 28.094 1 96 324 LEU A CA 1
ATOM 2550 C C . LEU A 1 324 ? 4.93 18.75 28.609 1 96 324 LEU A C 1
ATOM 2552 O O . LEU A 1 324 ? 4.676 18.734 29.812 1 96 324 LEU A O 1
ATOM 2556 N N . VAL A 1 325 ? 4.145 19.141 27.656 1 95.69 325 VAL A N 1
ATOM 2557 C CA . VAL A 1 325 ? 2.732 19.375 27.938 1 95.69 325 VAL A CA 1
ATOM 2558 C C . VAL A 1 325 ? 2.008 18.031 28.109 1 95.69 325 VAL A C 1
ATOM 2560 O O . VAL A 1 325 ? 2.023 17.203 27.203 1 95.69 325 VAL A O 1
ATOM 2563 N N . GLU A 1 326 ? 1.405 17.859 29.297 1 92.56 326 GLU A N 1
ATOM 2564 C CA . GLU A 1 326 ? 0.635 16.641 29.562 1 92.56 326 GLU A CA 1
ATOM 2565 C C . GLU A 1 326 ? -0.85 16.859 29.281 1 92.56 326 GLU A C 1
ATOM 2567 O O . GLU A 1 326 ? -1.26 17.953 28.891 1 92.56 326 GLU A O 1
ATOM 2572 N N . GLU A 1 327 ? -1.61 15.789 29.469 1 90.44 327 GLU A N 1
ATOM 2573 C CA . GLU A 1 327 ? -3.018 15.789 29.078 1 90.44 327 GLU A CA 1
ATOM 2574 C C . GLU A 1 327 ? -3.787 16.891 29.797 1 90.44 327 GLU A C 1
ATOM 2576 O O . GLU A 1 327 ? -4.609 17.578 29.188 1 90.44 327 GLU A O 1
ATOM 2581 N N . ASP A 1 328 ? -3.498 17.109 31.016 1 91.81 328 ASP A N 1
ATOM 2582 C CA . ASP A 1 328 ? -4.25 18.062 31.844 1 91.81 328 ASP A CA 1
ATOM 2583 C C . ASP A 1 328 ? -3.949 19.5 31.438 1 91.81 328 ASP A C 1
ATOM 2585 O O . ASP A 1 328 ? -4.73 20.406 31.719 1 91.81 328 ASP A O 1
ATOM 2589 N N . ALA A 1 329 ? -2.82 19.719 30.766 1 94.94 329 ALA A N 1
ATOM 2590 C CA . ALA A 1 329 ? -2.41 21.062 30.391 1 94.94 329 ALA A CA 1
ATOM 2591 C C . ALA A 1 329 ? -2.607 21.297 28.891 1 94.94 329 ALA A C 1
ATOM 2593 O O . ALA A 1 329 ? -2.271 22.359 28.375 1 94.94 329 ALA A O 1
ATOM 2594 N N . LEU A 1 330 ? -3.133 20.312 28.234 1 94.94 330 LEU A N 1
ATOM 2595 C CA . LEU A 1 330 ? -3.219 20.359 26.781 1 94.94 330 LEU A CA 1
ATOM 2596 C C . LEU A 1 330 ? -4.141 21.484 26.328 1 94.94 330 LEU A C 1
ATOM 2598 O O . LEU A 1 330 ? -3.803 22.234 25.406 1 94.94 330 LEU A O 1
ATOM 2602 N N . ALA A 1 331 ? -5.277 21.641 26.969 1 91.62 331 ALA A N 1
ATOM 2603 C CA . ALA A 1 331 ? -6.223 22.703 26.625 1 91.62 331 ALA A CA 1
ATOM 2604 C C . ALA A 1 331 ? -5.605 24.078 26.828 1 91.62 331 ALA A C 1
ATOM 2606 O O . ALA A 1 331 ? -5.746 24.969 25.969 1 91.62 331 ALA A O 1
ATOM 2607 N N . GLU A 1 332 ? -4.957 24.203 27.906 1 91.62 332 GLU A N 1
ATOM 2608 C CA . GLU A 1 332 ? -4.312 25.484 28.203 1 91.62 332 GLU A CA 1
ATOM 2609 C C . GLU A 1 332 ? -3.25 25.812 27.156 1 91.62 332 GLU A C 1
ATOM 2611 O O . GLU A 1 332 ? -3.141 26.969 26.719 1 91.62 332 GLU A O 1
ATOM 2616 N N . ALA A 1 333 ? -2.459 24.844 26.797 1 91.81 333 ALA A N 1
ATOM 2617 C CA . ALA A 1 333 ? -1.438 25.047 25.781 1 91.81 333 ALA A CA 1
ATOM 2618 C C . ALA A 1 333 ? -2.066 25.469 24.453 1 91.81 333 ALA A C 1
ATOM 2620 O O . ALA A 1 333 ? -1.541 26.359 23.766 1 91.81 333 ALA A O 1
ATOM 2621 N N . TRP A 1 334 ? -3.137 24.859 24.109 1 91.56 334 TRP A N 1
ATOM 2622 C CA . TRP A 1 334 ? -3.857 25.188 22.875 1 91.56 334 TRP A CA 1
ATOM 2623 C C . TRP A 1 334 ? -4.344 26.625 22.906 1 91.56 334 TRP A C 1
ATOM 2625 O O . TRP A 1 334 ? -4.117 27.391 21.953 1 91.56 334 TRP A O 1
ATOM 2635 N N . TYR A 1 335 ? -4.965 27.078 23.984 1 88 335 TYR A N 1
ATOM 2636 C CA . TYR A 1 335 ? -5.496 28.422 24.094 1 88 335 TYR A CA 1
ATOM 2637 C C . TYR A 1 335 ? -4.379 29.453 24.031 1 88 335 TYR A C 1
ATOM 2639 O O . TYR A 1 335 ? -4.531 30.516 23.406 1 88 335 TYR A O 1
ATOM 2647 N N . GLN A 1 336 ? -3.301 29.109 24.656 1 83.44 336 GLN A N 1
ATOM 2648 C CA . GLN A 1 336 ? -2.17 30.031 24.656 1 83.44 336 GLN A CA 1
ATOM 2649 C C . GLN A 1 336 ? -1.654 30.266 23.234 1 83.44 336 GLN A C 1
ATOM 2651 O O . GLN A 1 336 ? -1.289 31.391 22.875 1 83.44 336 GLN A O 1
ATOM 2656 N N . ARG A 1 337 ? -1.667 29.234 22.469 1 84.75 337 ARG A N 1
ATOM 2657 C CA . ARG A 1 337 ? -1.154 29.328 21.094 1 84.75 337 ARG A CA 1
ATOM 2658 C C . ARG A 1 337 ? -2.148 30.031 20.188 1 84.75 337 ARG A C 1
ATOM 2660 O O . ARG A 1 337 ? -1.751 30.766 19.281 1 84.75 337 ARG A O 1
ATOM 2667 N N . TYR A 1 338 ? -3.371 29.859 20.438 1 80.88 338 TYR A N 1
ATOM 2668 C CA . TYR A 1 338 ? -4.352 30.281 19.438 1 80.88 338 TYR A CA 1
ATOM 2669 C C . TYR A 1 338 ? -5.152 31.484 19.922 1 80.88 338 TYR A C 1
ATOM 2671 O O . TYR A 1 338 ? -5.969 32.031 19.172 1 80.88 338 TYR A O 1
ATOM 2679 N N . ALA A 1 339 ? -4.859 31.906 21.156 1 68.75 339 ALA A N 1
ATOM 2680 C CA . ALA A 1 339 ? -5.531 33.062 21.719 1 68.75 339 ALA A CA 1
ATOM 2681 C C . ALA A 1 339 ? -5.094 34.344 21 1 68.75 339 ALA A C 1
ATOM 2683 O O . ALA A 1 339 ? -5.879 35.281 20.859 1 68.75 339 ALA A O 1
ATOM 2684 N N . GLY A 1 340 ? -3.836 34.438 20.531 1 63.09 340 GLY A N 1
ATOM 2685 C CA . GLY A 1 340 ? -3.297 35.688 20 1 63.09 340 GLY A CA 1
ATOM 2686 C C . GLY A 1 340 ? -3.732 35.969 18.578 1 63.09 340 GLY A C 1
ATOM 2687 O O . GLY A 1 340 ? -3.402 37.031 18.016 1 63.09 340 GLY A O 1
ATOM 2688 N N . GLY A 1 341 ? -4.543 35.156 17.984 1 63.28 341 GLY A N 1
ATOM 2689 C CA . GLY A 1 341 ? -5.203 35.5 16.734 1 63.28 341 GLY A CA 1
ATOM 2690 C C . GLY A 1 341 ? -4.422 35.094 15.508 1 63.28 341 GLY A C 1
ATOM 2691 O O . GLY A 1 341 ? -4.98 35 14.414 1 63.28 341 GLY A O 1
ATOM 2692 N N . ALA A 1 342 ? -3.055 34.938 15.609 1 66.12 342 ALA A N 1
ATOM 2693 C CA . ALA A 1 342 ? -2.27 34.656 14.414 1 66.12 342 ALA A CA 1
ATOM 2694 C C . ALA A 1 342 ? -2.797 33.406 13.703 1 66.12 342 ALA A C 1
ATOM 2696 O O . ALA A 1 342 ? -2.994 33.406 12.484 1 66.12 342 ALA A O 1
ATOM 2697 N N . CYS A 1 343 ? -3.084 32.438 14.375 1 70.94 343 CYS A N 1
ATOM 2698 C CA . CYS A 1 343 ? -3.502 31.156 13.781 1 70.94 343 CYS A CA 1
ATOM 2699 C C . CYS A 1 343 ? -4.984 31.188 13.43 1 70.94 343 CYS A C 1
ATOM 2701 O O . CYS A 1 343 ? -5.426 30.484 12.516 1 70.94 343 CYS A O 1
ATOM 2703 N N . LEU A 1 344 ? -5.684 32.062 14.141 1 64.88 344 LEU A N 1
ATOM 2704 C CA . LEU A 1 344 ? -7.094 32.25 13.812 1 64.88 344 LEU A CA 1
ATOM 2705 C C . LEU A 1 344 ? -7.254 32.75 12.383 1 64.88 344 LEU A C 1
ATOM 2707 O O . LEU A 1 344 ? -8.117 32.25 11.641 1 64.88 344 LEU A O 1
ATOM 2711 N N . LEU A 1 345 ? -6.43 33.625 12.07 1 63.81 345 LEU A N 1
ATOM 2712 C CA . LEU A 1 345 ? -6.535 34.25 10.758 1 63.81 345 LEU A CA 1
ATOM 2713 C C . LEU A 1 345 ? -6.031 33.344 9.656 1 63.81 345 LEU A C 1
ATOM 2715 O O . LEU A 1 345 ? -6.398 33.5 8.492 1 63.81 345 LEU A O 1
ATOM 2719 N N . ASN A 1 346 ? -5.238 32.344 10.031 1 59.28 346 ASN A N 1
ATOM 2720 C CA . ASN A 1 346 ? -4.754 31.344 9.078 1 59.28 346 ASN A CA 1
ATOM 2721 C C . ASN A 1 346 ? -5.855 30.375 8.672 1 59.28 346 ASN A C 1
ATOM 2723 O O . ASN A 1 346 ? -5.895 29.906 7.531 1 59.28 346 ASN A O 1
ATOM 2727 N N . SER A 1 347 ? -6.789 29.969 9.609 1 52.81 347 SER A N 1
ATOM 2728 C CA . SER A 1 347 ? -7.848 29 9.359 1 52.81 347 SER A CA 1
ATOM 2729 C C . SER A 1 347 ? -8.992 29.609 8.555 1 52.81 347 SER A C 1
ATOM 2731 O O . SER A 1 347 ? -9.68 28.922 7.816 1 52.81 347 SER A O 1
ATOM 2733 N N . HIS A 1 348 ? -9.312 30.906 8.867 1 49.16 348 HIS A N 1
ATOM 2734 C CA . HIS A 1 348 ? -10.508 31.547 8.328 1 49.16 348 HIS A CA 1
ATOM 2735 C C . HIS A 1 348 ? -10.414 31.719 6.816 1 49.16 348 HIS A C 1
ATOM 2737 O O . HIS A 1 348 ? -11.43 31.844 6.133 1 49.16 348 HIS A O 1
ATOM 2743 N N . VAL A 1 349 ? -9.094 31.875 6.438 1 41.31 349 VAL A N 1
ATOM 2744 C CA . VAL A 1 349 ? -9.07 32.281 5.035 1 41.31 349 VAL A CA 1
ATOM 2745 C C . VAL A 1 349 ? -9.828 31.266 4.188 1 41.31 349 VAL A C 1
ATOM 2747 O O . VAL A 1 349 ? -10.523 31.641 3.234 1 41.31 349 VAL A O 1
ATOM 2750 N N . PHE A 1 350 ? -9.664 30.062 4.449 1 41.16 350 PHE A N 1
ATOM 2751 C CA . PHE A 1 350 ? -10.055 29.172 3.369 1 41.16 350 PHE A CA 1
ATOM 2752 C C . PHE A 1 350 ? -11.469 28.641 3.578 1 41.16 350 PHE A C 1
ATOM 2754 O O . PHE A 1 350 ? -11.898 27.719 2.895 1 41.16 350 PHE A O 1
ATOM 2761 N N . ASP A 1 351 ? -12.469 29.578 4.055 1 45.03 351 ASP A N 1
ATOM 2762 C CA . ASP A 1 351 ? -13.898 29.406 3.812 1 45.03 351 ASP A CA 1
ATOM 2763 C C . ASP A 1 351 ? -14.414 28.109 4.426 1 45.03 351 ASP A C 1
ATOM 2765 O O . ASP A 1 351 ? -15.508 27.641 4.094 1 45.03 351 ASP A O 1
ATOM 2769 N N . THR A 1 352 ? -13.43 27.328 5.074 1 44.03 352 THR A N 1
ATOM 2770 C CA . THR A 1 352 ? -13.961 25.969 5.203 1 44.03 352 THR A CA 1
ATOM 2771 C C . THR A 1 352 ? -14.883 25.859 6.41 1 44.03 352 THR A C 1
ATOM 2773 O O . THR A 1 352 ? -15.656 24.906 6.52 1 44.03 352 THR A O 1
ATOM 2776 N N . LEU A 1 353 ? -14.641 26.859 7.434 1 49.38 353 LEU A N 1
ATOM 2777 C CA . LEU A 1 353 ? -15.5 26.641 8.586 1 49.38 353 LEU A CA 1
ATOM 2778 C C . LEU A 1 353 ? -16.75 27.516 8.5 1 49.38 353 LEU A C 1
ATOM 2780 O O . LEU A 1 353 ? -16.656 28.734 8.297 1 49.38 353 LEU A O 1
ATOM 2784 N N . LEU A 1 354 ? -17.781 26.812 8.266 1 51.34 354 LEU A N 1
ATOM 2785 C CA . LEU A 1 354 ? -19.078 27.5 8.375 1 51.34 354 LEU A CA 1
ATOM 2786 C C . LEU A 1 354 ? -19.281 28.031 9.781 1 51.34 354 LEU A C 1
ATOM 2788 O O . LEU A 1 354 ? -20.375 28.5 10.117 1 51.34 354 LEU A O 1
ATOM 2792 N N . VAL A 1 355 ? -18.172 27.953 10.602 1 56.03 355 VAL A N 1
ATOM 2793 C CA . VAL A 1 355 ? -18.234 28.469 11.961 1 56.03 355 VAL A CA 1
ATOM 2794 C C . VAL A 1 355 ? -17.109 29.469 12.18 1 56.03 355 VAL A C 1
ATOM 2796 O O . VAL A 1 355 ? -16 29.297 11.695 1 56.03 355 VAL A O 1
ATOM 2799 N N . ASP A 1 356 ? -17.516 30.594 12.781 1 62.12 356 ASP A N 1
ATOM 2800 C CA . ASP A 1 356 ? -16.484 31.531 13.203 1 62.12 356 ASP A CA 1
ATOM 2801 C C . ASP A 1 356 ? -15.547 30.906 14.227 1 62.12 356 ASP A C 1
ATOM 2803 O O . ASP A 1 356 ? -15.961 30.562 15.336 1 62.12 356 ASP A O 1
ATOM 2807 N N . PRO A 1 357 ? -14.289 30.719 13.883 1 69.75 357 PRO A N 1
ATOM 2808 C CA . PRO A 1 357 ? -13.344 30.062 14.789 1 69.75 357 PRO A CA 1
ATOM 2809 C C . PRO A 1 357 ? -13.188 30.812 16.109 1 69.75 357 PRO A C 1
ATOM 2811 O O . PRO A 1 357 ? -12.758 30.234 17.109 1 69.75 357 PRO A O 1
ATOM 2814 N N . ARG A 1 358 ? -13.609 32.062 16.156 1 75.38 358 ARG A N 1
ATOM 2815 C CA . ARG A 1 358 ? -13.508 32.844 17.391 1 75.38 358 ARG A CA 1
ATOM 2816 C C . ARG A 1 358 ? -14.414 32.281 18.469 1 75.38 358 ARG A C 1
ATOM 2818 O O . ARG A 1 358 ? -14.117 32.406 19.656 1 75.38 358 ARG A O 1
ATOM 2825 N N . LEU A 1 359 ? -15.43 31.656 18.016 1 74.31 359 LEU A N 1
ATOM 2826 C CA . LEU A 1 359 ? -16.328 31.016 18.969 1 74.31 359 LEU A CA 1
ATOM 2827 C C . LEU A 1 359 ? -15.641 29.828 19.641 1 74.31 359 LEU A C 1
ATOM 2829 O O . LEU A 1 359 ? -15.875 29.562 20.828 1 74.31 359 LEU A O 1
ATOM 2833 N N . MET A 1 360 ? -14.82 29.219 18.906 1 77.44 360 MET A N 1
ATOM 2834 C CA . MET A 1 360 ? -14.086 28.078 19.438 1 77.44 360 MET A CA 1
ATOM 2835 C C . MET A 1 360 ? -12.953 28.531 20.359 1 77.44 360 MET A C 1
ATOM 2837 O O . MET A 1 360 ? -12.562 27.812 21.281 1 77.44 360 MET A O 1
ATOM 2841 N N . LEU A 1 361 ? -12.547 29.781 20.141 1 79.62 361 LEU A N 1
ATOM 2842 C CA . LEU A 1 361 ? -11.406 30.328 20.875 1 79.62 361 LEU A CA 1
ATOM 2843 C C . LEU A 1 361 ? -11.867 31 22.156 1 79.62 361 LEU A C 1
ATOM 2845 O O . LEU A 1 361 ? -11.039 31.344 23 1 79.62 361 LEU A O 1
ATOM 2849 N N . ASP A 1 362 ? -13.148 31.125 22.297 1 76.81 362 ASP A N 1
ATOM 2850 C CA . ASP A 1 362 ? -13.688 31.719 23.531 1 76.81 362 ASP A CA 1
ATOM 2851 C C . ASP A 1 362 ? -13.539 30.766 24.703 1 76.81 362 ASP A C 1
ATOM 2853 O O . ASP A 1 362 ? -14.32 29.812 24.844 1 76.81 362 ASP A O 1
ATOM 2857 N N . GLU A 1 363 ? -12.594 31.125 25.594 1 82.12 363 GLU A N 1
ATOM 2858 C CA . GLU A 1 363 ? -12.281 30.234 26.703 1 82.12 363 GLU A CA 1
ATOM 2859 C C . GLU A 1 363 ? -13.453 30.125 27.672 1 82.12 363 GLU A C 1
ATOM 2861 O O . GLU A 1 363 ? -13.547 29.172 28.438 1 82.12 363 GLU A O 1
ATOM 2866 N N . HIS A 1 364 ? -14.312 31.016 27.594 1 82.88 364 HIS A N 1
ATOM 2867 C CA . HIS A 1 364 ? -15.422 31.047 28.547 1 82.88 364 HIS A CA 1
ATOM 2868 C C . HIS A 1 364 ? -16.625 30.281 28 1 82.88 364 HIS A C 1
ATOM 2870 O O . HIS A 1 364 ? -17.562 29.969 28.75 1 82.88 364 HIS A O 1
ATOM 2876 N N . ARG A 1 365 ? -16.594 29.984 26.812 1 81.94 365 ARG A N 1
ATOM 2877 C CA . ARG A 1 365 ? -17.656 29.188 26.234 1 81.94 365 ARG A CA 1
ATOM 2878 C C . ARG A 1 365 ? -17.547 27.719 26.656 1 81.94 365 ARG A C 1
ATOM 2880 O O . ARG A 1 365 ? -16.469 27.125 26.578 1 81.94 365 ARG A O 1
ATOM 2887 N N . PRO A 1 366 ? -18.719 27.172 27.109 1 86.38 366 PRO A N 1
ATOM 2888 C CA . PRO A 1 366 ? -18.672 25.766 27.531 1 86.38 366 PRO A CA 1
ATOM 2889 C C . PRO A 1 366 ? -18.312 24.828 26.391 1 86.38 366 PRO A C 1
ATOM 2891 O O . PRO A 1 366 ? -18.719 25.047 25.234 1 86.38 366 PRO A O 1
ATOM 2894 N N . ILE A 1 367 ? -17.641 23.766 26.828 1 84.31 367 ILE A N 1
ATOM 2895 C CA . ILE A 1 367 ? -17.188 22.781 25.859 1 84.31 367 ILE A CA 1
ATOM 2896 C C . ILE A 1 367 ? -18.375 22.156 25.141 1 84.31 367 ILE A C 1
ATOM 2898 O O . ILE A 1 367 ? -18.297 21.844 23.938 1 84.31 367 ILE A O 1
ATOM 2902 N N . SER A 1 368 ? -19.5 22 25.75 1 82.81 368 SER A N 1
ATOM 2903 C CA . SER A 1 368 ? -20.703 21.438 25.156 1 82.81 368 SER A CA 1
ATOM 2904 C C . SER A 1 368 ? -21.219 22.297 24 1 82.81 368 SER A C 1
ATOM 2906 O O . SER A 1 368 ? -21.641 21.781 22.969 1 82.81 368 SER A O 1
ATOM 2908 N N . GLU A 1 369 ? -21.094 23.547 24.172 1 79.19 369 GLU A N 1
ATOM 2909 C CA . GLU A 1 369 ? -21.516 24.469 23.109 1 79.19 369 GLU A CA 1
ATOM 2910 C C . GLU A 1 369 ? -20.562 24.422 21.938 1 79.19 369 GLU A C 1
ATOM 2912 O O . GLU A 1 369 ? -20.984 24.469 20.781 1 79.19 369 GLU A O 1
ATOM 2917 N N . LYS A 1 370 ? -19.328 24.344 22.25 1 80.38 370 LYS A N 1
ATOM 2918 C CA . LYS A 1 370 ? -18.328 24.219 21.188 1 80.38 370 LYS A CA 1
ATOM 2919 C C . LYS A 1 370 ? -18.547 22.938 20.375 1 80.38 370 LYS A C 1
ATOM 2921 O O . LYS A 1 370 ? -18.438 22.953 19.141 1 80.38 370 LYS A O 1
ATOM 2926 N N . MET A 1 371 ? -18.891 21.938 21.062 1 80.19 371 MET A N 1
ATOM 2927 C CA . MET A 1 371 ? -19.172 20.656 20.406 1 80.19 371 MET A CA 1
ATOM 2928 C C . MET A 1 371 ? -20.375 20.781 19.484 1 80.19 371 MET A C 1
ATOM 2930 O O . MET A 1 371 ? -20.375 20.234 18.375 1 80.19 371 MET A O 1
ATOM 2934 N N . GLU A 1 372 ? -21.312 21.422 19.953 1 72.62 372 GLU A N 1
ATOM 2935 C CA . GLU A 1 372 ? -22.5 21.625 19.141 1 72.62 372 GLU A CA 1
ATOM 2936 C C . GLU A 1 372 ? -22.172 22.406 17.875 1 72.62 372 GLU A C 1
ATOM 2938 O O . GLU A 1 372 ? -22.656 22.078 16.781 1 72.62 372 GLU A O 1
ATOM 2943 N N . LEU A 1 373 ? -21.438 23.391 18.062 1 70.75 373 LEU A N 1
ATOM 2944 C CA . LEU A 1 373 ? -21 24.203 16.922 1 70.75 373 LEU A CA 1
ATOM 2945 C C . LEU A 1 373 ? -20.219 23.344 15.922 1 70.75 373 LEU A C 1
ATOM 2947 O O . LEU A 1 373 ? -20.422 23.453 14.711 1 70.75 373 LEU A O 1
ATOM 2951 N N . TRP A 1 374 ? -19.391 22.547 16.453 1 74.94 374 TRP A N 1
ATOM 2952 C CA . TRP A 1 374 ? -18.562 21.688 15.602 1 74.94 374 TRP A CA 1
ATOM 2953 C C . TRP A 1 374 ? -19.422 20.656 14.875 1 74.94 374 TRP A C 1
ATOM 2955 O O . TRP A 1 374 ? -19.234 20.406 13.68 1 74.94 374 TRP A O 1
ATOM 2965 N N . GLN A 1 375 ? -20.281 20.094 15.508 1 69.62 375 GLN A N 1
ATOM 2966 C CA . GLN A 1 375 ? -21.172 19.125 14.906 1 69.62 375 GLN A CA 1
ATOM 2967 C C . GLN A 1 375 ? -22.016 19.75 13.797 1 69.62 375 GLN A C 1
ATOM 2969 O O . GLN A 1 375 ? -22.234 19.141 12.758 1 69.62 375 GLN A O 1
ATOM 2974 N N . ALA A 1 376 ? -22.422 20.922 14.102 1 62.94 376 ALA A N 1
ATOM 2975 C CA . ALA A 1 376 ? -23.172 21.641 13.086 1 62.94 376 ALA A CA 1
ATOM 2976 C C . ALA A 1 376 ? -22.328 21.891 11.836 1 62.94 376 ALA A C 1
ATOM 2978 O O . ALA A 1 376 ? -22.828 21.781 10.711 1 62.94 376 ALA A O 1
ATOM 2979 N N . HIS A 1 377 ? -21.109 22.172 12.07 1 67.38 377 HIS A N 1
ATOM 2980 C CA . HIS A 1 377 ? -20.188 22.375 10.969 1 67.38 377 HIS A CA 1
ATOM 2981 C C . HIS A 1 377 ? -20 21.094 10.156 1 67.38 377 HIS A C 1
ATOM 2983 O O . HIS A 1 377 ? -20.062 21.125 8.93 1 67.38 377 HIS A O 1
ATOM 2989 N N . LEU A 1 378 ? -19.781 20.031 10.812 1 66.88 378 LEU A N 1
ATOM 2990 C CA . LEU A 1 378 ? -19.547 18.75 10.156 1 66.88 378 LEU A CA 1
ATOM 2991 C C . LEU A 1 378 ? -20.781 18.312 9.359 1 66.88 378 LEU A C 1
ATOM 2993 O O . LEU A 1 378 ? -20.656 17.75 8.273 1 66.88 378 LEU A O 1
ATOM 2997 N N . GLN A 1 379 ? -21.828 18.578 9.875 1 58.94 379 GLN A N 1
ATOM 2998 C CA . GLN A 1 379 ? -23.062 18.281 9.18 1 58.94 379 GLN A CA 1
ATOM 2999 C C . GLN A 1 379 ? -23.203 19.094 7.902 1 58.94 379 GLN A C 1
ATOM 3001 O O . GLN A 1 379 ? -23.625 18.578 6.867 1 58.94 379 GLN A O 1
ATOM 3006 N N . THR A 1 380 ? -22.844 20.234 8 1 54.53 380 THR A N 1
ATOM 3007 C CA . THR A 1 380 ? -22.969 21.156 6.875 1 54.53 380 THR A CA 1
ATOM 3008 C C . THR A 1 380 ? -22.047 20.75 5.73 1 54.53 380 THR A C 1
ATOM 3010 O O . THR A 1 380 ? -22.422 20.828 4.559 1 54.53 380 THR A O 1
ATOM 3013 N N . ILE A 1 381 ? -20.953 20.219 6.09 1 57.16 381 ILE A N 1
ATOM 3014 C CA . ILE A 1 381 ? -19.984 19.875 5.039 1 57.16 381 ILE A CA 1
ATOM 3015 C C . ILE A 1 381 ? -20.188 18.422 4.605 1 57.16 381 ILE A C 1
ATOM 3017 O O . ILE A 1 381 ? -19.453 17.922 3.754 1 57.16 381 ILE A O 1
ATOM 3021 N N . GLY A 1 382 ? -21.203 17.797 5.004 1 52 382 GLY A N 1
ATOM 3022 C CA . GLY A 1 382 ? -21.578 16.469 4.555 1 52 382 GLY A CA 1
ATOM 3023 C C . GLY A 1 382 ? -20.719 15.367 5.141 1 52 382 GLY A C 1
ATOM 3024 O O . GLY A 1 382 ? -20.609 14.281 4.562 1 52 382 GLY A O 1
ATOM 3025 N N . ARG A 1 383 ? -19.969 15.562 6.102 1 51.78 383 ARG A N 1
ATOM 3026 C CA . ARG A 1 383 ? -19.078 14.555 6.648 1 51.78 383 ARG A CA 1
ATOM 3027 C C . ARG A 1 383 ? -19.812 13.641 7.625 1 51.78 383 ARG A C 1
ATOM 3029 O O . ARG A 1 383 ? -19.281 12.602 8.031 1 51.78 383 ARG A O 1
ATOM 3036 N N . ILE A 1 384 ? -20.906 13.883 8.133 1 44.72 384 ILE A N 1
ATOM 3037 C CA . ILE A 1 384 ? -21.625 13.008 9.055 1 44.72 384 ILE A CA 1
ATOM 3038 C C . ILE A 1 384 ? -22.719 12.25 8.305 1 44.72 384 ILE A C 1
ATOM 3040 O O . ILE A 1 384 ? -23.188 11.203 8.766 1 44.72 384 ILE A O 1
ATOM 3044 N N . ASN A 1 385 ? -23.109 12.688 7.27 1 41.38 385 ASN A N 1
ATOM 3045 C CA . ASN A 1 385 ? -24.25 11.977 6.703 1 41.38 385 ASN A CA 1
ATOM 3046 C C . ASN A 1 385 ? -23.828 10.672 6.035 1 41.38 385 ASN A C 1
ATOM 3048 O O . ASN A 1 385 ? -24.641 9.75 5.91 1 41.38 385 ASN A O 1
ATOM 3052 N N . GLY A 1 386 ? -22.781 10.703 5.359 1 39.59 386 GLY A N 1
ATOM 3053 C CA . GLY A 1 386 ? -22.594 9.57 4.465 1 39.59 386 GLY A CA 1
ATOM 3054 C C . GLY A 1 386 ? -21.703 8.484 5.051 1 39.59 386 GLY A C 1
ATOM 3055 O O . GLY A 1 386 ? -21.484 8.445 6.266 1 39.59 386 GLY A O 1
ATOM 3056 N N . ASN A 1 387 ? -21.188 7.445 4.238 1 37.62 387 ASN A N 1
ATOM 3057 C CA . ASN A 1 387 ? -20.375 6.246 4.449 1 37.62 387 ASN A CA 1
ATOM 3058 C C . ASN A 1 387 ? -19.062 6.57 5.168 1 37.62 387 ASN A C 1
ATOM 3060 O O . ASN A 1 387 ? -18.156 5.734 5.223 1 37.62 387 ASN A O 1
ATOM 3064 N N . CYS A 1 388 ? -18.984 7.875 5.66 1 39.34 388 CYS A N 1
ATOM 3065 C CA . CYS A 1 388 ? -17.719 8.172 6.316 1 39.34 388 CYS A CA 1
ATOM 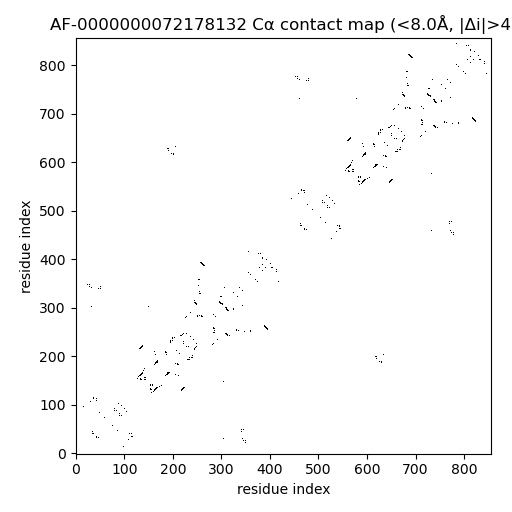3066 C C . CYS A 1 388 ? -17.812 7.941 7.82 1 39.34 388 CYS A C 1
ATOM 3068 O O . CYS A 1 388 ? -18.766 8.367 8.461 1 39.34 388 CYS A O 1
ATOM 3070 N N . THR A 1 389 ? -17.188 6.984 8.391 1 41.09 389 THR A N 1
ATOM 3071 C CA . THR A 1 389 ? -17.141 6.707 9.82 1 41.09 389 THR A CA 1
ATOM 3072 C C . THR A 1 389 ? -16.375 7.789 10.562 1 41.09 389 THR A C 1
ATOM 3074 O O . THR A 1 389 ? -15.148 7.691 10.719 1 41.09 389 THR A O 1
ATOM 3077 N N . THR A 1 390 ? -16.891 9.047 10.57 1 35.81 390 THR A N 1
ATOM 3078 C CA . THR A 1 390 ? -16.266 10.133 11.312 1 35.81 390 THR A CA 1
ATOM 3079 C C . THR A 1 390 ? -16.484 9.953 12.812 1 35.81 390 THR A C 1
ATOM 3081 O O . THR A 1 390 ? -17.578 9.602 13.25 1 35.81 390 THR A O 1
ATOM 3084 N N . ASP A 1 391 ? -15.367 9.867 13.68 1 41.31 391 ASP A N 1
ATOM 3085 C CA . ASP A 1 391 ? -15.414 9.805 15.141 1 41.31 391 ASP A CA 1
ATOM 3086 C C . ASP A 1 391 ? -15.32 11.195 15.758 1 41.31 391 ASP A C 1
ATOM 3088 O O . ASP A 1 391 ? -14.344 11.922 15.523 1 41.31 391 ASP A O 1
ATOM 3092 N N . VAL A 1 392 ? -16.359 11.766 16.25 1 39 392 VAL A N 1
ATOM 3093 C CA . VAL A 1 392 ? -16.359 13.039 16.969 1 39 392 VAL A CA 1
ATOM 3094 C C . VAL A 1 392 ? -16.812 12.828 18.406 1 39 392 VAL A C 1
ATOM 3096 O O . VAL A 1 392 ? -17.938 12.367 18.656 1 39 392 VAL A O 1
ATOM 3099 N N . ARG A 1 393 ? -15.906 12.898 19.484 1 44.84 393 ARG A N 1
ATOM 3100 C CA . ARG A 1 393 ? -16.297 12.719 20.891 1 44.84 393 ARG A CA 1
ATOM 3101 C C . ARG A 1 393 ? -15.469 13.617 21.797 1 44.84 393 ARG A C 1
ATOM 3103 O O . ARG A 1 393 ? -14.523 14.266 21.359 1 44.84 393 ARG A O 1
ATOM 3110 N N . ILE A 1 394 ? -16.031 13.945 22.906 1 34.28 394 ILE A N 1
ATOM 3111 C CA . ILE A 1 394 ? -15.266 14.57 23.984 1 34.28 394 ILE A CA 1
ATOM 3112 C C . ILE A 1 394 ? -14.523 13.508 24.781 1 34.28 394 ILE A C 1
ATOM 3114 O O . ILE A 1 394 ? -15.109 12.508 25.188 1 34.28 394 ILE A O 1
ATOM 3118 N N . SER A 1 395 ? -13.188 13.43 24.75 1 36.5 395 SER A N 1
ATOM 3119 C CA . SER A 1 395 ? -12.375 12.398 25.391 1 36.5 395 SER A CA 1
ATOM 3120 C C . SER A 1 395 ? -12.906 12.07 26.781 1 36.5 395 SER A C 1
ATOM 3122 O O . SER A 1 395 ? -12.875 10.906 27.203 1 36.5 395 SER A O 1
ATOM 3124 N N . SER A 1 396 ? -13.219 12.914 27.734 1 33.34 396 SER A N 1
ATOM 3125 C CA . SER A 1 396 ? -13.633 12.539 29.078 1 33.34 396 SER A CA 1
ATOM 3126 C C . SER A 1 396 ? -15.047 11.961 29.078 1 33.34 396 SER A C 1
ATOM 3128 O O . SER A 1 396 ? -15.414 11.211 29.984 1 33.34 396 SER A O 1
ATOM 3130 N N . VAL A 1 397 ? -16.047 12.633 28.516 1 27.95 397 VAL A N 1
ATOM 3131 C CA . VAL A 1 397 ? -17.438 12.25 28.688 1 27.95 397 VAL A CA 1
ATOM 3132 C C . VAL A 1 397 ? -17.844 11.273 27.594 1 27.95 397 VAL A C 1
ATOM 3134 O O . VAL A 1 397 ? -17.469 11.438 26.422 1 27.95 397 VAL A O 1
ATOM 3137 N N . ASP A 1 398 ? -18.141 9.984 27.938 1 29.42 398 ASP A N 1
ATOM 3138 C CA . ASP A 1 398 ? -18.594 8.859 27.125 1 29.42 398 ASP A CA 1
ATOM 3139 C C . ASP A 1 398 ? -19.703 9.289 26.172 1 29.42 398 ASP A C 1
ATOM 3141 O O . ASP A 1 398 ? -20.891 9.148 26.469 1 29.42 398 ASP A O 1
ATOM 3145 N N . ILE A 1 399 ? -19.859 10.484 25.812 1 25.56 399 ILE A N 1
ATOM 3146 C CA . ILE A 1 399 ? -21 10.672 24.922 1 25.56 399 ILE A CA 1
ATOM 3147 C C . ILE A 1 399 ? -20.672 10.156 23.531 1 25.56 399 ILE A C 1
ATOM 3149 O O . ILE A 1 399 ? -19.781 10.68 22.859 1 25.56 399 ILE A O 1
ATOM 3153 N N . THR A 1 400 ? -20.688 8.891 23.391 1 27.28 400 THR A N 1
ATOM 3154 C CA . THR A 1 400 ? -20.562 8.344 22.047 1 27.28 400 THR A CA 1
ATOM 3155 C C . THR A 1 400 ? -21.703 8.82 21.156 1 27.28 400 THR A C 1
ATOM 3157 O O . THR A 1 400 ? -22.875 8.523 21.422 1 27.28 400 THR A O 1
ATOM 3160 N N . ALA A 1 401 ? -21.797 10.016 20.75 1 25.45 401 ALA A N 1
ATOM 3161 C CA . ALA A 1 401 ? -22.875 10.375 19.828 1 25.45 401 ALA A CA 1
ATOM 3162 C C . ALA A 1 401 ? -22.812 9.531 18.562 1 25.45 401 ALA A C 1
ATOM 3164 O O . ALA A 1 401 ? -21.797 9.508 17.859 1 25.45 401 ALA A O 1
ATOM 3165 N N . THR A 1 402 ? -23.297 8.367 18.641 1 27.36 402 THR A N 1
ATOM 3166 C CA . THR A 1 402 ? -23.625 7.664 17.406 1 27.36 402 THR A CA 1
ATOM 3167 C C . THR A 1 402 ? -24.594 8.484 16.547 1 27.36 402 THR A C 1
ATOM 3169 O O . THR A 1 402 ? -25.719 8.75 16.953 1 27.36 402 THR A O 1
ATOM 3172 N N . THR A 1 403 ? -24.312 9.578 16.047 1 25.72 403 THR A N 1
ATOM 3173 C CA . THR A 1 403 ? -25.281 10.438 15.359 1 25.72 403 THR A CA 1
ATOM 3174 C C . THR A 1 403 ? -25.984 9.68 14.234 1 25.72 403 THR A C 1
ATOM 3176 O O . THR A 1 403 ? -25.328 9.141 13.344 1 25.72 403 THR A O 1
ATOM 3179 N N . ALA A 1 404 ? -27.062 9.016 14.602 1 24.2 404 ALA A N 1
ATOM 3180 C CA . ALA A 1 404 ? -28.125 8.789 13.617 1 24.2 404 ALA A CA 1
ATOM 3181 C C . ALA A 1 404 ? -28.453 10.062 12.852 1 24.2 404 ALA A C 1
ATOM 3183 O O . ALA A 1 404 ? -28.953 11.031 13.43 1 24.2 404 ALA A O 1
ATOM 3184 N N . MET A 1 405 ? -27.703 10.414 11.961 1 27.66 405 MET A N 1
ATOM 3185 C CA . MET A 1 405 ? -27.797 11.688 11.25 1 27.66 405 MET A CA 1
ATOM 3186 C C . MET A 1 405 ? -29.172 11.82 10.586 1 27.66 405 MET A C 1
ATOM 3188 O O . MET A 1 405 ? -29.5 11.062 9.672 1 27.66 405 MET A O 1
ATOM 3192 N N . ALA A 1 406 ? -30.172 12.164 11.344 1 23.78 406 ALA A N 1
ATOM 3193 C CA . ALA A 1 406 ? -31.359 12.766 10.742 1 23.78 406 ALA A CA 1
ATOM 3194 C C . ALA A 1 406 ? -30.969 13.906 9.797 1 23.78 406 ALA A C 1
ATOM 3196 O O . ALA A 1 406 ? -30 14.617 10.039 1 23.78 406 ALA A O 1
ATOM 3197 N N . ALA A 1 407 ? -31.344 13.844 8.57 1 25.47 407 ALA A N 1
ATOM 3198 C CA . ALA A 1 407 ? -31.297 14.812 7.473 1 25.47 407 ALA A CA 1
ATOM 3199 C C . ALA A 1 407 ? -31.578 16.219 7.977 1 25.47 407 ALA A C 1
ATOM 3201 O O . ALA A 1 407 ? -32.719 16.531 8.367 1 25.47 407 ALA A O 1
ATOM 3202 N N . LEU A 1 408 ? -30.766 16.719 8.742 1 27.48 408 LEU A N 1
ATOM 3203 C CA . LEU A 1 408 ? -31.125 18.094 9.102 1 27.48 408 LEU A CA 1
ATOM 3204 C C . LEU A 1 408 ? -31.453 18.906 7.855 1 27.48 408 LEU A C 1
ATOM 3206 O O . LEU A 1 408 ? -30.781 18.766 6.824 1 27.48 408 LEU A O 1
ATOM 3210 N N . ASP A 1 409 ? -32.562 19.438 7.789 1 27.19 409 ASP A N 1
ATOM 3211 C CA . ASP A 1 409 ? -33.062 20.328 6.754 1 27.19 409 ASP A CA 1
ATOM 3212 C C . ASP A 1 409 ? -32.094 21.5 6.508 1 27.19 409 ASP A C 1
ATOM 3214 O O . ASP A 1 409 ? -31.562 22.078 7.453 1 27.19 409 ASP A O 1
ATOM 3218 N N . GLU A 1 410 ? -31.391 21.625 5.434 1 29.33 410 GLU A N 1
ATOM 3219 C CA . GLU A 1 410 ? -30.422 22.562 4.867 1 29.33 410 GLU A CA 1
ATOM 3220 C C . GLU A 1 410 ? -30.672 23.984 5.383 1 29.33 410 GLU A C 1
ATOM 3222 O O . GLU A 1 410 ? -29.719 24.719 5.645 1 29.33 410 GLU A O 1
ATOM 3227 N N . SER A 1 411 ? -31.906 24.391 5.465 1 29.41 411 SER A N 1
ATOM 3228 C CA . SER A 1 411 ? -32.312 25.766 5.688 1 29.41 411 SER A CA 1
ATOM 3229 C C . SER A 1 411 ? -31.938 26.234 7.094 1 29.41 411 SER A C 1
ATOM 3231 O O . SER A 1 411 ? -31.5 27.375 7.285 1 29.41 411 SER A O 1
ATOM 3233 N N . THR A 1 412 ? -32.094 25.406 8.016 1 29.69 412 THR A N 1
ATOM 3234 C CA . THR A 1 412 ? -32.031 25.844 9.414 1 29.69 412 THR A CA 1
ATOM 3235 C C . THR A 1 412 ? -30.578 26.047 9.836 1 29.69 412 THR A C 1
ATOM 3237 O O . THR A 1 412 ? -30.281 26.953 10.617 1 29.69 412 THR A O 1
ATOM 3240 N N . SER A 1 413 ? -29.719 25.344 9.203 1 33.78 413 SER A N 1
ATOM 3241 C CA . SER A 1 413 ? -28.359 25.375 9.711 1 33.78 413 SER A CA 1
ATOM 3242 C C . SER A 1 413 ? -27.641 26.656 9.281 1 33.78 413 SER A C 1
ATOM 3244 O O . SER A 1 413 ? -26.891 27.234 10.062 1 33.78 413 SER A O 1
ATOM 3246 N N . PHE A 1 414 ? -27.938 27.219 8.156 1 33.72 414 PHE A N 1
ATOM 3247 C CA . PHE A 1 414 ? -27.375 28.484 7.703 1 33.72 414 PHE A CA 1
ATOM 3248 C C . PHE A 1 414 ? -27.812 29.625 8.602 1 33.72 414 PHE A C 1
ATOM 3250 O O . PHE A 1 414 ? -26.984 30.453 9.016 1 33.72 414 PHE A O 1
ATOM 3257 N N . TRP A 1 415 ? -29.047 29.688 8.953 1 35.12 415 TRP A N 1
ATOM 3258 C CA . TRP A 1 415 ? -29.578 30.797 9.727 1 35.12 415 TRP A CA 1
ATOM 3259 C C . TRP A 1 415 ? -29.016 30.797 11.148 1 35.12 415 TRP A C 1
ATOM 3261 O O . TRP A 1 415 ? -28.75 31.859 11.711 1 35.12 415 TRP A O 1
ATOM 3271 N N . GLN A 1 416 ? -28.719 29.688 11.57 1 33.44 416 GLN A N 1
ATOM 3272 C CA . GLN A 1 416 ? -28.141 29.656 12.914 1 33.44 416 GLN A CA 1
ATOM 3273 C C . GLN A 1 416 ? -26.719 30.203 12.914 1 33.44 416 GLN A C 1
ATOM 3275 O O . GLN A 1 416 ? -26.312 30.922 13.828 1 33.44 416 GLN A O 1
ATOM 3280 N N . PHE A 1 417 ? -26.109 30.031 11.875 1 37.34 417 PHE A N 1
ATOM 3281 C CA . PHE A 1 417 ? -24.75 30.547 11.727 1 37.34 417 PHE A CA 1
ATOM 3282 C C . PHE A 1 417 ? -24.75 32.062 11.703 1 37.34 417 PHE A C 1
ATOM 3284 O O . PHE A 1 417 ? -23.938 32.719 12.383 1 37.34 417 PHE A O 1
ATOM 3291 N N . CYS A 1 418 ? -25.703 32.625 10.992 1 38.91 418 CYS A N 1
ATOM 3292 C CA . CYS A 1 418 ? -25.844 34.062 10.891 1 38.91 418 CYS A CA 1
ATOM 3293 C C . CYS A 1 418 ? -26.109 34.688 12.25 1 38.91 418 CYS A C 1
ATOM 3295 O O . CYS A 1 418 ? -25.547 35.719 12.594 1 38.91 418 CYS A O 1
ATOM 3297 N N . ASP A 1 419 ? -26.812 34.031 12.969 1 39.41 419 ASP A N 1
ATOM 3298 C CA . ASP A 1 419 ? -27.172 34.562 14.289 1 39.41 419 ASP A CA 1
ATOM 3299 C C . ASP A 1 419 ? -25.953 34.562 15.219 1 39.41 419 ASP A C 1
ATOM 3301 O O . ASP A 1 419 ? -25.734 35.5 15.961 1 39.41 419 ASP A O 1
ATOM 3305 N N . ASP A 1 420 ? -25.219 33.625 15.047 1 37.66 420 ASP A N 1
ATOM 3306 C CA . ASP A 1 420 ? -24.078 33.5 15.953 1 37.66 420 ASP A CA 1
ATOM 3307 C C . ASP A 1 420 ? -23 34.531 15.625 1 37.66 420 ASP A C 1
ATOM 3309 O O . ASP A 1 420 ? -22.375 35.094 16.531 1 37.66 420 ASP A O 1
ATOM 3313 N N . LEU A 1 421 ? -22.859 34.812 14.438 1 38.56 421 LEU A N 1
ATOM 3314 C CA . LEU A 1 421 ? -21.891 35.812 14.039 1 38.56 421 LEU A CA 1
ATOM 3315 C C . LEU A 1 421 ? -22.281 37.188 14.586 1 38.56 421 LEU A C 1
ATOM 3317 O O . LEU A 1 421 ? -21.406 37.969 14.984 1 38.56 421 LEU A O 1
ATOM 3321 N N . GLN A 1 422 ? -23.547 37.406 14.602 1 35.5 422 GLN A N 1
ATOM 3322 C CA . GLN A 1 422 ? -24.031 38.719 15.078 1 35.5 422 GLN A CA 1
ATOM 3323 C C . GLN A 1 422 ? -23.734 38.906 16.562 1 35.5 422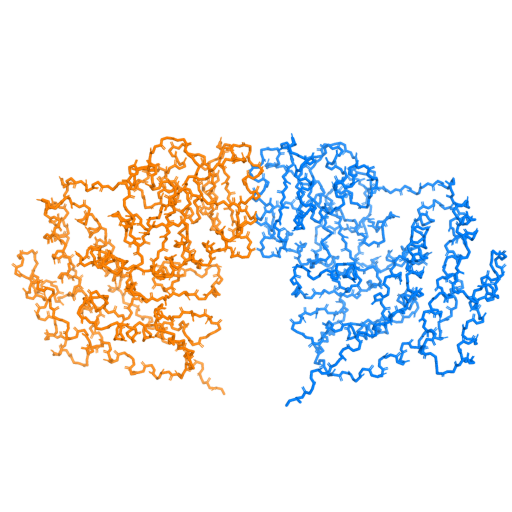 GLN A C 1
ATOM 3325 O O . GLN A 1 422 ? -23.5 40.031 17.031 1 35.5 422 GLN A O 1
ATOM 3330 N N . ALA A 1 423 ? -23.688 37.812 17.219 1 37.66 423 ALA A N 1
ATOM 3331 C CA . ALA A 1 423 ? -23.594 37.906 18.672 1 37.66 423 ALA A CA 1
ATOM 3332 C C . ALA A 1 423 ? -22.141 38 19.125 1 37.66 423 ALA A C 1
ATOM 3334 O O . ALA A 1 423 ? -21.859 38.125 20.328 1 37.66 423 ALA A O 1
ATOM 3335 N N . GLN A 1 424 ? -21.219 37.938 18.312 1 33.59 424 GLN A N 1
ATOM 3336 C CA . GLN A 1 424 ? -19.828 37.812 18.75 1 33.59 424 GLN A CA 1
ATOM 3337 C C . GLN A 1 424 ? -19.266 39.156 19.188 1 33.59 424 GLN A C 1
ATOM 3339 O O . GLN A 1 424 ? -19.422 40.156 18.484 1 33.59 424 GLN A O 1
ATOM 3344 N N . LYS A 1 425 ? -19 39.25 20.531 1 39.53 425 LYS A N 1
ATOM 3345 C CA . LYS A 1 425 ? -18.344 40.406 21.125 1 39.53 425 LYS A CA 1
ATOM 3346 C C . LYS A 1 425 ? -16.906 40.562 20.625 1 39.53 425 LYS A C 1
ATOM 3348 O O . LYS A 1 425 ? -16.234 39.562 20.359 1 39.53 425 LYS A O 1
ATOM 3353 N N . PRO A 1 426 ? -16.5 41.75 20.25 1 30.48 426 PRO A N 1
ATOM 3354 C CA . PRO A 1 426 ? -15.094 42.031 19.922 1 30.48 426 PRO A CA 1
ATOM 3355 C C . PRO A 1 426 ? -14.133 41.562 21.016 1 30.48 426 PRO A C 1
ATOM 3357 O O . PRO A 1 426 ? -14.516 41.5 22.188 1 30.48 426 PRO A O 1
ATOM 3360 N N . PHE A 1 427 ? -13.102 40.844 20.641 1 25.72 427 PHE A N 1
ATOM 3361 C CA . PHE A 1 427 ? -12.07 40.469 21.594 1 25.72 427 PHE A CA 1
ATOM 3362 C C . PHE A 1 427 ? -11.633 41.656 22.453 1 25.72 427 PHE A C 1
ATOM 3364 O O . PHE A 1 427 ? -11.438 42.75 21.922 1 25.72 427 PHE A O 1
ATOM 3371 N N . SER A 1 428 ? -12.125 41.844 23.766 1 25.27 428 SER A N 1
ATOM 3372 C CA . SER A 1 428 ? -11.555 42.844 24.672 1 25.27 428 SER A CA 1
ATOM 3373 C C . SER A 1 428 ? -10.062 42.625 24.875 1 25.27 428 SER A C 1
ATOM 3375 O O . SER A 1 428 ? -9.617 41.469 24.984 1 25.27 428 SER A O 1
ATOM 3377 N N . MET B 1 1 ? -34.438 -15.391 16.953 1 18.72 1 MET B N 1
ATOM 3378 C CA . MET B 1 1 ? -33.25 -16.094 17.359 1 18.72 1 MET B CA 1
ATOM 3379 C C . MET B 1 1 ? -32.906 -17.219 16.375 1 18.72 1 MET B C 1
ATOM 3381 O O . MET B 1 1 ? -33.438 -18.328 16.5 1 18.72 1 MET B O 1
ATOM 3385 N N . VAL B 1 2 ? -33.062 -16.953 15.195 1 23.25 2 VAL B N 1
ATOM 3386 C CA . VAL B 1 2 ? -32.938 -18.078 14.281 1 23.25 2 VAL B CA 1
ATOM 3387 C C . VAL B 1 2 ? -31.578 -18.766 14.492 1 23.25 2 VAL B C 1
ATOM 3389 O O . VAL B 1 2 ? -30.562 -18.094 14.625 1 23.25 2 VAL B O 1
ATOM 3392 N N . PRO B 1 3 ? -31.641 -19.953 15.062 1 24.34 3 PRO B N 1
ATOM 3393 C CA . PRO B 1 3 ? -30.422 -20.656 15.5 1 24.34 3 PRO B CA 1
ATOM 3394 C C . PRO B 1 3 ? -29.312 -20.625 14.453 1 24.34 3 PRO B C 1
ATOM 3396 O O . PRO B 1 3 ? -29.594 -20.672 13.25 1 24.34 3 PRO B O 1
ATOM 3399 N N . SER B 1 4 ? -28.281 -19.859 14.711 1 24 4 SER B N 1
ATOM 3400 C CA . SER B 1 4 ? -27.016 -19.672 14.023 1 24 4 SER B CA 1
ATOM 3401 C C . SER B 1 4 ? -26.469 -21 13.516 1 24 4 SER B C 1
ATOM 3403 O O . SER B 1 4 ? -25.938 -21.797 14.289 1 24 4 SER B O 1
ATOM 3405 N N . ASP B 1 5 ? -27.406 -21.688 12.883 1 23.58 5 ASP B N 1
ATOM 3406 C CA . ASP B 1 5 ? -27.047 -23.016 12.414 1 23.58 5 ASP B CA 1
ATOM 3407 C C . ASP B 1 5 ? -25.688 -23 11.711 1 23.58 5 ASP B C 1
ATOM 3409 O O . ASP B 1 5 ? -25.5 -22.297 10.711 1 23.58 5 ASP B O 1
ATOM 3413 N N . ARG B 1 6 ? -24.641 -23.141 12.492 1 27.5 6 ARG B N 1
ATOM 3414 C CA . ARG B 1 6 ? -23.234 -23.469 12.383 1 27.5 6 ARG B CA 1
ATOM 3415 C C . ARG B 1 6 ? -22.969 -24.391 11.195 1 27.5 6 ARG B C 1
ATOM 3417 O O . ARG B 1 6 ? -23.719 -25.328 10.961 1 27.5 6 ARG B O 1
ATOM 3424 N N . PHE B 1 7 ? -22.5 -23.797 10.258 1 25.27 7 PHE B N 1
ATOM 3425 C CA . PHE B 1 7 ? -21.828 -24.438 9.141 1 25.27 7 PHE B CA 1
ATOM 3426 C C . PHE B 1 7 ? -21.141 -25.734 9.578 1 25.27 7 PHE B C 1
ATOM 3428 O O . PHE B 1 7 ? -20.375 -25.75 10.539 1 25.27 7 PHE B O 1
ATOM 3435 N N . LEU B 1 8 ? -21.828 -26.797 9.578 1 24.77 8 LEU B N 1
ATOM 3436 C CA . LEU B 1 8 ? -21.266 -28.125 9.742 1 24.77 8 LEU B CA 1
ATOM 3437 C C . LEU B 1 8 ? -19.922 -28.234 9.031 1 24.77 8 LEU B C 1
ATOM 3439 O O . LEU B 1 8 ? -19.859 -28.391 7.812 1 24.77 8 LEU B O 1
ATOM 3443 N N . MET B 1 9 ? -19.078 -27.328 9.25 1 28.11 9 MET B N 1
ATOM 3444 C CA . MET B 1 9 ? -17.719 -27.875 9.141 1 28.11 9 MET B CA 1
ATOM 3445 C C . MET B 1 9 ? -17.672 -29.312 9.617 1 28.11 9 MET B C 1
ATOM 3447 O O . MET B 1 9 ? -17.969 -29.594 10.781 1 28.11 9 MET B O 1
ATOM 3451 N N . VAL B 1 10 ? -18.234 -30.188 8.922 1 28.22 10 VAL B N 1
ATOM 3452 C CA . VAL B 1 10 ? -17.906 -31.562 9.266 1 28.22 10 VAL B CA 1
ATOM 3453 C C . VAL B 1 10 ? -16.516 -31.625 9.883 1 28.22 10 VAL B C 1
ATOM 3455 O O . VAL B 1 10 ? -15.523 -31.281 9.227 1 28.22 10 VAL B O 1
ATOM 3458 N N . ASN B 1 11 ? -16.297 -31.266 11.047 1 30.64 11 ASN B N 1
ATOM 3459 C CA . ASN B 1 11 ? -15.273 -31.828 11.938 1 30.64 11 ASN B CA 1
ATOM 3460 C C . ASN B 1 11 ? -14.961 -33.281 11.594 1 30.64 11 ASN B C 1
ATOM 3462 O O . ASN B 1 11 ? -15.562 -34.188 12.148 1 30.64 11 ASN B O 1
ATOM 3466 N N . LEU B 1 12 ? -15.039 -33.781 10.43 1 29.06 12 LEU B N 1
ATOM 3467 C CA . LEU B 1 12 ? -14.445 -35.094 10.266 1 29.06 12 LEU B CA 1
ATOM 3468 C C . LEU B 1 12 ? -13.156 -35.219 11.078 1 29.06 12 LEU B C 1
ATOM 3470 O O . LEU B 1 12 ? -12.18 -34.531 10.805 1 29.06 12 LEU B O 1
ATOM 3474 N N . GLU B 1 13 ? -13.156 -35.219 12.305 1 33.66 13 GLU B N 1
ATOM 3475 C CA . GLU B 1 13 ? -12.219 -35.969 13.156 1 33.66 13 GLU B CA 1
ATOM 3476 C C . GLU B 1 13 ? -11.617 -37.156 12.43 1 33.66 13 GLU B C 1
ATOM 3478 O O . GLU B 1 13 ? -11.844 -38.312 12.82 1 33.66 13 GLU B O 1
ATOM 3483 N N . TRP B 1 14 ? -11.742 -37.281 11.195 1 31.2 14 TRP B N 1
ATOM 3484 C CA . TRP B 1 14 ? -11.258 -38.469 10.492 1 31.2 14 TRP B CA 1
ATOM 3485 C C . TRP B 1 14 ? -9.82 -38.781 10.867 1 31.2 14 TRP B C 1
ATOM 3487 O O . TRP B 1 14 ? -8.898 -38.031 10.492 1 31.2 14 TRP B O 1
ATOM 3497 N N . GLN B 1 15 ? -9.469 -39.156 11.852 1 36.78 15 GLN B N 1
ATOM 3498 C CA . GLN B 1 15 ? -8.227 -39.875 12.102 1 36.78 15 GLN B CA 1
ATOM 3499 C C . GLN B 1 15 ? -7.652 -40.438 10.805 1 36.78 15 GLN B C 1
ATOM 3501 O O . GLN B 1 15 ? -6.434 -40.438 10.609 1 36.78 15 GLN B O 1
ATOM 3506 N N . GLY B 1 16 ? -8.453 -41 9.945 1 38.38 16 GLY B N 1
ATOM 3507 C CA . GLY B 1 16 ? -8.188 -41.5 8.602 1 38.38 16 GLY B CA 1
ATOM 3508 C C . GLY B 1 16 ? -7.758 -40.406 7.637 1 38.38 16 GLY B C 1
ATOM 3509 O O . GLY B 1 16 ? -7.215 -40.688 6.566 1 38.38 16 GLY B O 1
ATOM 3510 N N . THR B 1 17 ? -8.023 -39.125 7.93 1 47.06 17 THR B N 1
ATOM 3511 C CA . THR B 1 17 ? -7.762 -38 7.066 1 47.06 17 THR B CA 1
ATOM 3512 C C . THR B 1 17 ? -6.273 -37.688 7.027 1 47.06 17 THR B C 1
ATOM 3514 O O . THR B 1 17 ? -5.738 -37.281 5.988 1 47.06 17 THR B O 1
ATOM 3517 N N . ARG B 1 18 ? -5.754 -37.906 8.125 1 51.41 18 ARG B N 1
ATOM 3518 C CA . ARG B 1 18 ? -4.32 -37.625 8.109 1 51.41 18 ARG B CA 1
ATOM 3519 C C . ARG B 1 18 ? -3.586 -38.594 7.184 1 51.41 18 ARG B C 1
ATOM 3521 O O . ARG B 1 18 ? -2.646 -38.188 6.488 1 51.41 18 ARG B O 1
ATOM 3528 N N . ASP B 1 19 ? -4.082 -39.812 7.238 1 56.44 19 ASP B N 1
ATOM 3529 C CA . ASP B 1 19 ? -3.432 -40.812 6.398 1 56.44 19 ASP B CA 1
ATOM 3530 C C . ASP B 1 19 ? -3.703 -40.562 4.918 1 56.44 19 ASP B C 1
ATOM 3532 O O . ASP B 1 19 ? -2.789 -40.625 4.094 1 56.44 19 ASP B O 1
ATOM 3536 N N . VAL B 1 20 ? -4.844 -40.094 4.605 1 60.38 20 VAL B N 1
ATOM 3537 C CA . VAL B 1 20 ? -5.199 -39.875 3.209 1 60.38 20 VAL B CA 1
ATOM 3538 C C . VAL B 1 20 ? -4.434 -38.656 2.672 1 60.38 20 VAL B C 1
ATOM 3540 O O . VAL B 1 20 ? -3.959 -38.656 1.533 1 60.38 20 VAL B O 1
ATOM 3543 N N . GLN B 1 21 ? -4.203 -37.75 3.607 1 62.31 21 GLN B N 1
ATOM 3544 C CA . GLN B 1 21 ? -3.465 -36.562 3.197 1 62.31 21 GLN B CA 1
ATOM 3545 C C . GLN B 1 21 ? -2.02 -36.906 2.844 1 62.31 21 GLN B C 1
ATOM 3547 O O . GLN B 1 21 ? -1.468 -36.375 1.879 1 62.31 21 GLN B O 1
ATOM 3552 N N . SER B 1 22 ? -1.562 -37.812 3.648 1 68 22 SER B N 1
ATOM 3553 C CA . SER B 1 22 ? -0.177 -38.188 3.395 1 68 22 SER B CA 1
ATOM 3554 C C . SER B 1 22 ? -0.041 -38.938 2.068 1 68 22 SER B C 1
ATOM 3556 O O . SER B 1 22 ? 0.944 -38.75 1.35 1 68 22 SER B O 1
ATOM 3558 N N . TRP B 1 23 ? -1.056 -39.719 1.724 1 72.81 23 TRP B N 1
ATOM 3559 C CA . TRP B 1 23 ? -1.026 -40.438 0.453 1 72.81 23 TRP B CA 1
ATOM 3560 C C . TRP B 1 23 ? -1.15 -39.469 -0.72 1 72.81 23 TRP B C 1
ATOM 3562 O O . TRP B 1 23 ? -0.461 -39.625 -1.731 1 72.81 23 TRP B O 1
ATOM 3572 N N . TYR B 1 24 ? -1.868 -38.469 -0.469 1 71.69 24 TYR B N 1
ATOM 3573 C CA . TYR B 1 24 ? -2.076 -37.531 -1.567 1 71.69 24 TYR B CA 1
ATOM 3574 C C . TYR B 1 24 ? -0.83 -36.688 -1.809 1 71.69 24 TYR B C 1
ATOM 3576 O O . TYR B 1 24 ? -0.517 -36.344 -2.951 1 71.69 24 TYR B O 1
ATOM 3584 N N . GLN B 1 25 ? -0.183 -36.406 -0.747 1 72.56 25 GLN B N 1
ATOM 3585 C CA . GLN B 1 25 ? 1.067 -35.688 -0.935 1 72.56 25 GLN B CA 1
ATOM 3586 C C . GLN B 1 25 ? 2.059 -36.5 -1.762 1 72.56 25 GLN B C 1
ATOM 3588 O O . GLN B 1 25 ? 2.74 -35.938 -2.633 1 72.56 25 GLN B O 1
ATOM 3593 N N . ARG B 1 26 ? 2.043 -37.781 -1.512 1 77.19 26 ARG B N 1
ATOM 3594 C CA . ARG B 1 26 ? 2.939 -38.656 -2.254 1 77.19 26 ARG B CA 1
ATOM 3595 C C . ARG B 1 26 ? 2.469 -38.844 -3.693 1 77.19 26 ARG B C 1
ATOM 3597 O O . ARG B 1 26 ? 3.281 -38.875 -4.621 1 77.19 26 ARG B O 1
ATOM 3604 N N . ILE B 1 27 ? 1.188 -38.969 -3.838 1 79.31 27 ILE B N 1
ATOM 3605 C CA . ILE B 1 27 ? 0.605 -39.094 -5.168 1 79.31 27 ILE B CA 1
ATOM 3606 C C . ILE B 1 27 ? 0.92 -37.844 -6 1 79.31 27 ILE B C 1
ATOM 3608 O O . ILE B 1 27 ? 1.337 -37.969 -7.152 1 79.31 27 ILE B O 1
ATOM 3612 N N . GLU B 1 28 ? 0.807 -36.688 -5.359 1 77.56 28 GLU B N 1
ATOM 3613 C CA . GLU B 1 28 ? 1.064 -35.438 -6.051 1 77.56 28 GLU B CA 1
ATOM 3614 C C . GLU B 1 28 ? 2.521 -35.344 -6.492 1 77.56 28 GLU B C 1
ATOM 3616 O O . GLU B 1 28 ? 2.807 -35.031 -7.652 1 77.56 28 GLU B O 1
ATOM 3621 N N . SER B 1 29 ? 3.334 -35.656 -5.562 1 78.31 29 SER B N 1
ATOM 3622 C CA . SER B 1 29 ? 4.762 -35.562 -5.848 1 78.31 29 SER B CA 1
ATOM 3623 C C . SER B 1 29 ? 5.168 -36.531 -6.945 1 78.31 29 SER B C 1
ATOM 3625 O O . SER B 1 29 ? 5.91 -36.156 -7.863 1 78.31 29 SER B O 1
ATOM 3627 N N . LEU B 1 30 ? 4.691 -37.719 -6.867 1 82.75 30 LEU B N 1
ATOM 3628 C CA . LEU B 1 30 ? 5.02 -38.781 -7.84 1 82.75 30 LEU B CA 1
ATOM 3629 C C . LEU B 1 30 ? 4.41 -38.438 -9.203 1 82.75 30 LEU B C 1
ATOM 3631 O O . LEU B 1 30 ? 5.016 -38.75 -10.234 1 82.75 30 LEU B O 1
ATOM 3635 N N . ALA B 1 31 ? 3.221 -37.906 -9.188 1 82.19 31 ALA B N 1
ATOM 3636 C CA . ALA B 1 31 ? 2.561 -37.562 -10.438 1 82.19 31 ALA B CA 1
ATOM 3637 C C . ALA B 1 31 ? 3.342 -36.469 -11.172 1 82.19 31 ALA B C 1
ATOM 3639 O O . ALA B 1 31 ? 3.514 -36.531 -12.391 1 82.19 31 ALA B O 1
ATOM 3640 N N . LEU B 1 32 ? 3.834 -35.531 -10.461 1 79.06 32 LEU B N 1
ATOM 3641 C CA . LEU B 1 32 ? 4.617 -34.438 -11.062 1 79.06 32 LEU B CA 1
ATOM 3642 C C . LEU B 1 32 ? 5.922 -35 -11.641 1 79.06 32 LEU B C 1
ATOM 3644 O O . LEU B 1 32 ? 6.324 -34.594 -12.742 1 79.06 32 LEU B O 1
ATOM 3648 N N . SER B 1 33 ? 6.5 -35.875 -10.906 1 81.75 33 SER B N 1
ATOM 3649 C CA . SER B 1 33 ? 7.738 -36.5 -11.383 1 81.75 33 SER B CA 1
ATOM 3650 C C . SER B 1 33 ? 7.5 -37.312 -12.633 1 81.75 33 SER B C 1
ATOM 3652 O O . SER B 1 33 ? 8.273 -37.25 -13.586 1 81.75 33 SER B O 1
ATOM 3654 N N . ALA B 1 34 ? 6.484 -38.094 -12.562 1 83.12 34 ALA B N 1
ATOM 3655 C CA . ALA B 1 34 ? 6.156 -38.938 -13.703 1 83.12 34 ALA B CA 1
ATOM 3656 C C . ALA B 1 34 ? 5.805 -38.094 -14.93 1 83.12 34 ALA B C 1
ATOM 3658 O O . ALA B 1 34 ? 6.133 -38.469 -16.062 1 83.12 34 ALA B O 1
ATOM 3659 N N . GLY B 1 35 ? 5.137 -36.969 -14.695 1 80.81 35 GLY B N 1
ATOM 3660 C CA . GLY B 1 35 ? 4.75 -36.094 -15.781 1 80.81 35 GLY B CA 1
ATOM 3661 C C . GLY B 1 35 ? 5.934 -35.438 -16.469 1 80.81 35 GLY B C 1
ATOM 3662 O O . GLY B 1 35 ? 5.832 -35 -17.609 1 80.81 35 GLY B O 1
ATOM 3663 N N . ARG B 1 36 ? 7.047 -35.406 -15.789 1 81.25 36 ARG B N 1
ATOM 3664 C CA . ARG B 1 36 ? 8.242 -34.75 -16.312 1 81.25 36 ARG B CA 1
ATOM 3665 C C . ARG B 1 36 ? 9.109 -35.75 -17.094 1 81.25 36 ARG B C 1
ATOM 3667 O O . ARG B 1 36 ? 10.07 -35.344 -17.75 1 81.25 36 ARG B O 1
ATOM 3674 N N . CYS B 1 37 ? 8.727 -37 -16.969 1 81.06 37 CYS B N 1
ATOM 3675 C CA . CYS B 1 37 ? 9.508 -38.031 -17.656 1 81.06 37 CYS B CA 1
ATOM 3676 C C . CYS B 1 37 ? 9.32 -37.938 -19.156 1 81.06 37 CYS B C 1
ATOM 3678 O O . CYS B 1 37 ? 8.211 -37.688 -19.641 1 81.06 37 CYS B O 1
ATOM 3680 N N . ALA B 1 38 ? 10.461 -38.094 -19.844 1 76.69 38 ALA B N 1
ATOM 3681 C CA . ALA B 1 38 ? 10.406 -38.125 -21.297 1 76.69 38 ALA B CA 1
ATOM 3682 C C . ALA B 1 38 ? 9.461 -39.25 -21.766 1 76.69 38 ALA B C 1
ATOM 3684 O O . ALA B 1 38 ? 9.289 -40.25 -21.078 1 76.69 38 ALA B O 1
ATOM 3685 N N . GLU B 1 39 ? 8.828 -39.062 -22.906 1 68.25 39 GLU B N 1
ATOM 3686 C CA . GLU B 1 39 ? 7.785 -39.938 -23.453 1 68.25 39 GLU B CA 1
ATOM 3687 C C . GLU B 1 39 ? 8.25 -41.375 -23.516 1 68.25 39 GLU B C 1
ATOM 3689 O O . GLU B 1 39 ? 7.449 -42.312 -23.359 1 68.25 39 GLU B O 1
ATOM 3694 N N . SER B 1 40 ? 9.445 -41.531 -23.625 1 61.88 40 SER B N 1
ATOM 3695 C CA . SER B 1 40 ? 9.977 -42.875 -23.828 1 61.88 40 SER B CA 1
ATOM 3696 C C . SER B 1 40 ? 10.062 -43.656 -22.516 1 61.88 40 SER B C 1
ATOM 3698 O O . SER B 1 40 ? 10.32 -44.875 -22.516 1 61.88 40 SER B O 1
ATOM 3700 N N . HIS B 1 41 ? 9.672 -43 -21.469 1 67.31 41 HIS B N 1
ATOM 3701 C CA . HIS B 1 41 ? 9.898 -43.656 -20.188 1 67.31 41 HIS B CA 1
ATOM 3702 C C . HIS B 1 41 ? 8.578 -44.031 -19.531 1 67.31 41 HIS B C 1
ATOM 3704 O O . HIS B 1 41 ? 7.504 -43.719 -20.031 1 67.31 41 HIS B O 1
ATOM 3710 N N . SER B 1 42 ? 8.648 -44.75 -18.469 1 76.88 42 SER B N 1
ATOM 3711 C CA . SER B 1 42 ? 7.594 -45.406 -17.688 1 76.88 42 SER B CA 1
ATOM 3712 C C . SER B 1 42 ? 6.676 -44.344 -17.062 1 76.88 42 SER B C 1
ATOM 3714 O O . SER B 1 42 ? 5.711 -44.688 -16.375 1 76.88 42 SER B O 1
ATOM 3716 N N . GLY B 1 43 ? 6.836 -43.156 -17.484 1 82.44 43 GLY B N 1
ATOM 3717 C CA . GLY B 1 43 ? 6.055 -42.125 -16.844 1 82.44 43 GLY B CA 1
ATOM 3718 C C . GLY B 1 43 ? 4.562 -42.281 -17.078 1 82.44 43 GLY B C 1
ATOM 3719 O O . GLY B 1 43 ? 3.764 -42.094 -16.156 1 82.44 43 GLY B O 1
ATOM 3720 N N . LYS B 1 44 ? 4.227 -42.656 -18.234 1 79.94 44 LYS B N 1
ATOM 3721 C CA . LYS B 1 44 ? 2.82 -42.812 -18.578 1 79.94 44 LYS B CA 1
ATOM 3722 C C . LYS B 1 44 ? 2.184 -43.938 -17.781 1 79.94 44 LYS B C 1
ATOM 3724 O O . LYS B 1 44 ? 1.032 -43.844 -17.359 1 79.94 44 LYS B O 1
ATOM 3729 N N . THR B 1 45 ? 2.914 -44.969 -17.625 1 83.06 45 THR B N 1
ATOM 3730 C CA . THR B 1 45 ? 2.41 -46.094 -16.859 1 83.06 45 THR B CA 1
ATOM 3731 C C . THR B 1 45 ? 2.207 -45.719 -15.398 1 83.06 45 THR B C 1
ATOM 3733 O O . THR B 1 45 ? 1.19 -46.094 -14.797 1 83.06 45 THR B O 1
ATOM 3736 N N . VAL B 1 46 ? 3.186 -45.062 -14.906 1 86.88 46 VAL B N 1
ATOM 3737 C CA . VAL B 1 46 ? 3.082 -44.625 -13.516 1 86.88 46 VAL B CA 1
ATOM 3738 C C . VAL B 1 46 ? 1.874 -43.719 -13.352 1 86.88 46 VAL B C 1
ATOM 3740 O O . VAL B 1 46 ? 1.094 -43.875 -12.406 1 86.88 46 VAL B O 1
ATOM 3743 N N . LEU B 1 47 ? 1.66 -42.812 -14.289 1 83.56 47 LEU B N 1
ATOM 3744 C CA . LEU B 1 47 ? 0.531 -41.906 -14.219 1 83.56 47 LEU B CA 1
ATOM 3745 C C . LEU B 1 47 ? -0.792 -42.656 -14.297 1 83.56 47 LEU B C 1
ATOM 3747 O O . LEU B 1 47 ? -1.751 -42.312 -13.602 1 83.56 47 LEU B O 1
ATOM 3751 N N . ALA B 1 48 ? -0.784 -43.656 -15.062 1 80.06 48 ALA B N 1
ATOM 3752 C CA . ALA B 1 48 ? -2 -44.438 -15.195 1 80.06 48 ALA B CA 1
ATOM 3753 C C . ALA B 1 48 ? -2.33 -45.156 -13.891 1 80.06 48 ALA B C 1
ATOM 3755 O O . ALA B 1 48 ? -3.492 -45.219 -13.477 1 80.06 48 ALA B O 1
ATOM 3756 N N . VAL B 1 49 ? -1.352 -45.656 -13.297 1 83.69 49 VAL B N 1
ATOM 3757 C CA . VAL B 1 49 ? -1.548 -46.344 -12.023 1 83.69 49 VAL B CA 1
ATOM 3758 C C . VAL B 1 49 ? -2 -45.375 -10.953 1 83.69 49 VAL B C 1
ATOM 3760 O O . VAL B 1 49 ? -2.914 -45.656 -10.18 1 83.69 49 VAL B O 1
ATOM 3763 N N . LEU B 1 50 ? -1.364 -44.25 -10.953 1 83.5 50 LEU B N 1
ATOM 3764 C CA . LEU B 1 50 ? -1.723 -43.219 -9.977 1 83.5 50 LEU B CA 1
ATOM 3765 C C . LEU B 1 50 ? -3.15 -42.75 -10.195 1 83.5 50 LEU B C 1
ATOM 3767 O O . LEU B 1 50 ? -3.857 -42.438 -9.234 1 83.5 50 LEU B O 1
ATOM 3771 N N . ASP B 1 51 ? -3.504 -42.656 -11.383 1 80.19 51 ASP B N 1
ATOM 3772 C CA . ASP B 1 51 ? -4.879 -42.25 -11.695 1 80.19 51 ASP B CA 1
ATOM 3773 C C . ASP B 1 51 ? -5.867 -43.281 -11.133 1 80.19 51 ASP B C 1
ATOM 3775 O O . ASP B 1 51 ? -6.887 -42.906 -10.547 1 80.19 51 ASP B O 1
ATOM 3779 N N . LEU B 1 52 ? -5.566 -44.5 -11.305 1 77.44 52 LEU B N 1
ATOM 3780 C CA . LEU B 1 52 ? -6.418 -45.562 -10.773 1 77.44 52 LEU B CA 1
ATOM 3781 C C . LEU B 1 52 ? -6.453 -45.5 -9.25 1 77.44 52 LEU B C 1
ATOM 3783 O O . LEU B 1 52 ? -7.52 -45.656 -8.648 1 77.44 52 LEU B O 1
ATOM 3787 N N . LEU B 1 53 ? -5.309 -45.344 -8.695 1 79.38 53 LEU B N 1
ATOM 3788 C CA . LEU B 1 53 ? -5.238 -45.219 -7.246 1 79.38 53 LEU B CA 1
ATOM 3789 C C . LEU B 1 53 ? -6.094 -44.062 -6.746 1 79.38 53 LEU B C 1
ATOM 3791 O O . LEU B 1 53 ? -6.805 -44.188 -5.75 1 79.38 53 LEU B O 1
ATOM 3795 N N . ASP B 1 54 ? -5.984 -42.938 -7.375 1 77.88 54 ASP B N 1
ATOM 3796 C CA . ASP B 1 54 ? -6.762 -41.781 -7.004 1 77.88 54 ASP B CA 1
ATOM 3797 C C . ASP B 1 54 ? -8.258 -42.062 -7.102 1 77.88 54 ASP B C 1
ATOM 3799 O O . ASP B 1 54 ? -9.031 -41.625 -6.242 1 77.88 54 ASP B O 1
ATOM 3803 N N . ARG B 1 55 ? -8.625 -42.719 -8.117 1 73.75 55 ARG B N 1
ATOM 3804 C CA . ARG B 1 55 ? -10.039 -43.062 -8.281 1 73.75 55 ARG B CA 1
ATOM 3805 C C . ARG B 1 55 ? -10.531 -43.906 -7.125 1 73.75 55 ARG B C 1
ATOM 3807 O O . ARG B 1 55 ? -11.633 -43.719 -6.617 1 73.75 55 ARG B O 1
ATOM 3814 N N . VAL B 1 56 ? -9.75 -44.75 -6.781 1 72.38 56 VAL B N 1
ATOM 3815 C CA . VAL B 1 56 ? -10.102 -45.625 -5.668 1 72.38 56 VAL B CA 1
ATOM 3816 C C . VAL B 1 56 ? -10.172 -44.812 -4.375 1 72.38 56 VAL B C 1
ATOM 3818 O O . VAL B 1 56 ? -11.133 -44.938 -3.611 1 72.38 56 VAL B O 1
ATOM 3821 N N . LEU B 1 57 ? -9.203 -44 -4.184 1 72.69 57 LEU B N 1
ATOM 3822 C CA . LEU B 1 57 ? -9.148 -43.219 -2.961 1 72.69 57 LEU B CA 1
ATOM 3823 C C . LEU B 1 57 ? -10.32 -42.25 -2.895 1 72.69 57 LEU B C 1
ATOM 3825 O O . LEU B 1 57 ? -10.836 -41.969 -1.811 1 72.69 57 LEU B O 1
ATOM 3829 N N . CYS B 1 58 ? -10.656 -41.656 -4.059 1 69.12 58 CYS B N 1
ATOM 3830 C CA . CYS B 1 58 ? -11.812 -40.781 -4.102 1 69.12 58 CYS B CA 1
ATOM 3831 C C . CYS B 1 58 ? -13.07 -41.5 -3.654 1 69.12 58 CYS B C 1
ATOM 3833 O O . CYS B 1 58 ? -13.898 -40.938 -2.934 1 69.12 58 CYS B O 1
ATOM 3835 N N . MET B 1 59 ? -13.164 -42.719 -3.996 1 66.94 59 MET B N 1
ATOM 3836 C CA . MET B 1 59 ? -14.32 -43.531 -3.588 1 66.94 59 MET B CA 1
ATOM 3837 C C . MET B 1 59 ? -14.281 -43.812 -2.09 1 66.94 59 MET B C 1
ATOM 3839 O O . MET B 1 59 ? -15.32 -43.781 -1.424 1 66.94 59 MET B O 1
ATOM 3843 N N . VAL B 1 60 ? -13.156 -44 -1.646 1 64.62 60 VAL B N 1
ATOM 3844 C CA . VAL B 1 60 ? -13.008 -44.25 -0.219 1 64.62 60 VAL B CA 1
ATOM 3845 C C . VAL B 1 60 ? -13.367 -43 0.581 1 64.62 60 VAL B C 1
ATOM 3847 O O . VAL B 1 60 ? -14.062 -43.094 1.595 1 64.62 60 VAL B O 1
ATOM 3850 N N . LYS B 1 61 ? -12.859 -41.906 0.135 1 63.47 61 LYS B N 1
ATOM 3851 C CA . LYS B 1 61 ? -13.125 -40.625 0.799 1 63.47 61 LYS B CA 1
ATOM 3852 C C . LYS B 1 61 ? -14.625 -40.312 0.797 1 63.47 61 LYS B C 1
ATOM 3854 O O . LYS B 1 61 ? -15.141 -39.719 1.747 1 63.47 61 LYS B O 1
ATOM 3859 N N . MET B 1 62 ? -15.289 -40.781 -0.166 1 60.12 62 MET B N 1
ATOM 3860 C CA . MET B 1 62 ? -16.688 -40.438 -0.321 1 60.12 62 MET B CA 1
ATOM 3861 C C . MET B 1 62 ? -17.594 -41.531 0.219 1 60.12 62 MET B C 1
ATOM 3863 O O . MET B 1 62 ? -18.812 -41.531 -0.025 1 60.12 62 MET B O 1
ATOM 3867 N N . GLU B 1 63 ? -17.016 -42.344 0.944 1 62.88 63 GLU B N 1
ATOM 3868 C CA . GLU B 1 63 ? -17.781 -43.469 1.462 1 62.88 63 GLU B CA 1
ATOM 3869 C C . GLU B 1 63 ? -19.031 -43 2.207 1 62.88 63 GLU B C 1
ATOM 3871 O O . GLU B 1 63 ? -20.125 -43.531 2.02 1 62.88 63 GLU B O 1
ATOM 3876 N N . PRO B 1 64 ? -18.828 -41.906 2.982 1 60.03 64 PRO B N 1
ATOM 3877 C CA . PRO B 1 64 ? -19.984 -41.469 3.754 1 60.03 64 PRO B CA 1
ATOM 3878 C C . PRO B 1 64 ? -21.141 -41 2.869 1 60.03 64 PRO B C 1
ATOM 3880 O O . PRO B 1 64 ? -22.281 -40.906 3.322 1 60.03 64 PRO B O 1
ATOM 3883 N N . CYS B 1 65 ? -20.844 -40.719 1.687 1 53.38 65 CYS B N 1
ATOM 3884 C CA . CYS B 1 65 ? -21.844 -40.188 0.783 1 53.38 65 CYS B CA 1
ATOM 3885 C C . CYS B 1 65 ? -22.75 -41.281 0.245 1 53.38 65 CYS B C 1
ATOM 3887 O O . CYS B 1 65 ? -23.781 -41 -0.36 1 53.38 65 CYS B O 1
ATOM 3889 N N . PHE B 1 66 ? -22.359 -42.469 0.564 1 56.22 66 PHE B N 1
ATOM 3890 C CA . PHE B 1 66 ? -23.156 -43.594 0.07 1 56.22 66 PHE B CA 1
ATOM 3891 C C . PHE B 1 66 ? -24.203 -44.031 1.093 1 56.22 66 PHE B C 1
ATOM 3893 O O . PHE B 1 66 ? -23.906 -44.125 2.283 1 56.22 66 PHE B O 1
ATOM 3900 N N . GLU B 1 67 ? -25.438 -44.094 0.61 1 58.34 67 GLU B N 1
ATOM 3901 C CA . GLU B 1 67 ? -26.578 -44.438 1.463 1 58.34 67 GLU B CA 1
ATOM 3902 C C . GLU B 1 67 ? -26.406 -45.844 2.072 1 58.34 67 GLU B C 1
ATOM 3904 O O . GLU B 1 67 ? -26.781 -46.062 3.225 1 58.34 67 GLU B O 1
ATOM 3909 N N . THR B 1 68 ? -25.969 -46.688 1.263 1 65.31 68 THR B N 1
ATOM 3910 C CA . THR B 1 68 ? -25.812 -48.062 1.73 1 65.31 68 THR B CA 1
ATOM 3911 C C . THR B 1 68 ? -24.391 -48.594 1.453 1 65.31 68 THR B C 1
ATOM 3913 O O . THR B 1 68 ? -23.734 -48.125 0.518 1 65.31 68 THR B O 1
ATOM 3916 N N . ARG B 1 69 ? -24 -49.469 2.266 1 71.75 69 ARG B N 1
ATOM 3917 C CA . ARG B 1 69 ? -22.703 -50.125 2.098 1 71.75 69 ARG B CA 1
ATOM 3918 C C . ARG B 1 69 ? -22.625 -50.875 0.774 1 71.75 69 ARG B C 1
ATOM 3920 O O . ARG B 1 69 ? -21.578 -50.906 0.135 1 71.75 69 ARG B O 1
ATOM 3927 N N . GLY B 1 70 ? -23.719 -51.375 0.355 1 68.69 70 GLY B N 1
ATOM 3928 C CA . GLY B 1 70 ? -23.781 -52.094 -0.906 1 68.69 70 GLY B CA 1
ATOM 3929 C C . GLY B 1 70 ? -23.5 -51.219 -2.109 1 68.69 70 GLY B C 1
ATOM 3930 O O . GLY B 1 70 ? -22.766 -51.625 -3.02 1 68.69 70 GLY B O 1
ATOM 3931 N N . ARG B 1 71 ? -23.969 -50.094 -2.094 1 67.19 71 ARG B N 1
ATOM 3932 C CA . ARG B 1 71 ? -23.719 -49.156 -3.18 1 67.19 71 ARG B CA 1
ATOM 3933 C C . ARG B 1 71 ? -22.266 -48.688 -3.195 1 67.19 71 ARG B C 1
ATOM 3935 O O . ARG B 1 71 ? -21.656 -48.562 -4.262 1 67.19 71 ARG B O 1
ATOM 3942 N N . TYR B 1 72 ? -21.781 -48.531 -2.045 1 68.38 72 TYR B N 1
ATOM 3943 C CA . TYR B 1 72 ? -20.375 -48.188 -1.912 1 68.38 72 TYR B CA 1
ATOM 3944 C C . TYR B 1 72 ? -19.469 -49.281 -2.463 1 68.38 72 TYR B C 1
ATOM 3946 O O . TYR B 1 72 ? -18.562 -49 -3.25 1 68.38 72 TYR B O 1
ATOM 3954 N N . ASP B 1 73 ? -19.812 -50.469 -2.092 1 72.19 73 ASP B N 1
ATOM 3955 C CA . ASP B 1 73 ? -19 -51.594 -2.525 1 72.19 73 ASP B CA 1
ATOM 3956 C C . ASP B 1 73 ? -19.047 -51.75 -4.043 1 72.19 73 ASP B C 1
ATOM 3958 O O . ASP B 1 73 ? -18.031 -52.031 -4.676 1 72.19 73 ASP B O 1
ATOM 3962 N N . ARG B 1 74 ? -20.156 -51.531 -4.621 1 72.94 74 ARG B N 1
ATOM 3963 C CA . ARG B 1 74 ? -20.312 -51.656 -6.066 1 72.94 74 ARG B CA 1
ATOM 3964 C C . ARG B 1 74 ? -19.531 -50.531 -6.777 1 72.94 74 ARG B C 1
ATOM 3966 O O . ARG B 1 74 ? -18.906 -50.781 -7.812 1 72.94 74 ARG B O 1
ATOM 3973 N N . ALA B 1 75 ? -19.531 -49.406 -6.207 1 69 75 ALA B N 1
ATOM 3974 C CA . ALA B 1 75 ? -18.844 -48.281 -6.812 1 69 75 ALA B CA 1
ATOM 3975 C C . ALA B 1 75 ? -17.328 -48.469 -6.773 1 69 75 ALA B C 1
ATOM 3977 O O . ALA B 1 75 ? -16.625 -48.031 -7.688 1 69 75 ALA B O 1
ATOM 3978 N N . LEU B 1 76 ? -16.922 -49.156 -5.754 1 73.75 76 LEU B N 1
ATOM 3979 C CA . LEU B 1 76 ? -15.492 -49.344 -5.539 1 73.75 76 LEU B CA 1
ATOM 3980 C C . LEU B 1 76 ? -14.961 -50.5 -6.379 1 73.75 76 LEU B C 1
ATOM 3982 O O . LEU B 1 76 ? -13.766 -50.562 -6.668 1 73.75 76 LEU B O 1
ATOM 3986 N N . GLN B 1 77 ? -15.828 -51.312 -6.766 1 75.12 77 GLN B N 1
ATOM 3987 C CA . GLN B 1 77 ? -15.422 -52.562 -7.387 1 75.12 77 GLN B CA 1
ATOM 3988 C C . GLN B 1 77 ? -14.695 -52.312 -8.703 1 75.12 77 GLN B C 1
ATOM 3990 O O . GLN B 1 77 ? -13.625 -52.875 -8.945 1 75.12 77 GLN B O 1
ATOM 3995 N N . ALA B 1 78 ? -15.172 -51.5 -9.516 1 74.5 78 ALA B N 1
ATOM 3996 C CA . ALA B 1 78 ? -14.617 -51.312 -10.852 1 74.5 78 ALA B CA 1
ATOM 3997 C C . ALA B 1 78 ? -13.227 -50.688 -10.781 1 74.5 78 ALA B C 1
ATOM 3999 O O . ALA B 1 78 ? -12.266 -51.219 -11.336 1 74.5 78 ALA B O 1
ATOM 4000 N N . PRO B 1 79 ? -13.086 -49.594 -10.117 1 75.19 79 PRO B N 1
ATOM 4001 C CA . PRO B 1 79 ? -11.75 -49 -10.062 1 75.19 79 PRO B CA 1
ATOM 4002 C C . PRO B 1 79 ? -10.75 -49.875 -9.305 1 75.19 79 PRO B C 1
ATOM 4004 O O . PRO B 1 79 ? -9.57 -49.906 -9.664 1 75.19 79 PRO B O 1
ATOM 4007 N N . CYS B 1 80 ? -11.227 -50.562 -8.406 1 77.62 80 CYS B N 1
ATOM 4008 C CA . CYS B 1 80 ? -10.352 -51.438 -7.645 1 77.62 80 CYS B CA 1
ATOM 4009 C C . CYS B 1 80 ? -9.891 -52.625 -8.492 1 77.62 80 CYS B C 1
ATOM 4011 O O . CYS B 1 80 ? -8.727 -53.031 -8.422 1 77.62 80 CYS B O 1
ATOM 4013 N N . ALA B 1 81 ? -10.82 -53.125 -9.188 1 79.75 81 ALA B N 1
ATOM 4014 C CA . ALA B 1 81 ? -10.477 -54.25 -10.055 1 79.75 81 ALA B CA 1
ATOM 4015 C C . ALA B 1 81 ? -9.422 -53.844 -11.078 1 79.75 81 ALA B C 1
ATOM 4017 O O . ALA B 1 81 ? -8.477 -54.594 -11.336 1 79.75 81 ALA B O 1
ATOM 4018 N N . LYS B 1 82 ? -9.547 -52.719 -11.602 1 80.06 82 LYS B N 1
ATOM 4019 C CA . LYS B 1 82 ? -8.578 -52.219 -12.578 1 80.06 82 LYS B CA 1
ATOM 4020 C C . LYS B 1 82 ? -7.215 -52 -11.938 1 80.06 82 LYS B C 1
ATOM 4022 O O . LYS B 1 82 ? -6.184 -52.25 -12.555 1 80.06 82 LYS B O 1
ATOM 4027 N N . LEU B 1 83 ? -7.223 -51.5 -10.812 1 81.31 83 LEU B N 1
ATOM 4028 C CA . LEU B 1 83 ? -5.973 -51.281 -10.086 1 81.31 83 LEU B CA 1
ATOM 4029 C C . LEU B 1 83 ? -5.312 -52.625 -9.758 1 81.31 83 LEU B C 1
ATOM 4031 O O . LEU B 1 83 ? -4.094 -52.781 -9.875 1 81.31 83 LEU B O 1
ATOM 4035 N N . ALA B 1 84 ? -6.148 -53.562 -9.438 1 80.06 84 ALA B N 1
ATOM 4036 C CA . ALA B 1 84 ? -5.648 -54.906 -9.109 1 80.06 84 ALA B CA 1
ATOM 4037 C C . ALA B 1 84 ? -5.027 -55.562 -10.336 1 80.06 84 ALA B C 1
ATOM 4039 O O . ALA B 1 84 ? -4.082 -56.344 -10.211 1 80.06 84 ALA B O 1
ATOM 4040 N N . GLU B 1 85 ? -5.516 -55.219 -11.461 1 80.88 85 GLU B N 1
ATOM 4041 C CA . GLU B 1 85 ? -5.004 -55.75 -12.711 1 80.88 85 GLU B CA 1
ATOM 4042 C C . GLU B 1 85 ? -3.545 -55.375 -12.93 1 80.88 85 GLU B C 1
ATOM 4044 O O . GLU B 1 85 ? -2.816 -56.031 -13.656 1 80.88 85 GLU B O 1
ATOM 4049 N N . THR B 1 86 ? -3.09 -54.281 -12.367 1 80.69 86 THR B N 1
ATOM 4050 C CA . THR B 1 86 ? -1.707 -53.844 -12.516 1 80.69 86 THR B CA 1
ATOM 4051 C C . THR B 1 86 ? -0.758 -54.781 -11.773 1 80.69 86 THR B C 1
ATOM 4053 O O . THR B 1 86 ? 0.448 -54.781 -12.031 1 80.69 86 THR B O 1
ATOM 4056 N N . GLY B 1 87 ? -1.265 -55.531 -10.781 1 77.88 87 GLY B N 1
ATOM 4057 C CA . GLY B 1 87 ? -0.47 -56.469 -10 1 77.88 87 GLY B CA 1
ATOM 4058 C C . GLY B 1 87 ? 0.271 -55.812 -8.852 1 77.88 87 GLY B C 1
ATOM 4059 O O . GLY B 1 87 ? 1 -56.469 -8.109 1 77.88 87 GLY B O 1
ATOM 4060 N N . LEU B 1 88 ? 0.089 -54.594 -8.727 1 80.56 88 LEU B N 1
ATOM 4061 C CA . LEU B 1 88 ? 0.853 -53.844 -7.723 1 80.56 88 LEU B CA 1
ATOM 4062 C C . LEU B 1 88 ? 0.132 -53.875 -6.379 1 80.56 88 LEU B C 1
ATOM 4064 O O . LEU B 1 88 ? 0.766 -53.719 -5.328 1 80.56 88 LEU B O 1
ATOM 4068 N N . ILE B 1 89 ? -1.182 -53.875 -6.418 1 77 89 ILE B N 1
ATOM 4069 C CA . ILE B 1 89 ? -1.992 -53.844 -5.207 1 77 89 ILE B CA 1
ATOM 4070 C C . ILE B 1 89 ? -3.305 -54.594 -5.449 1 77 89 ILE B C 1
ATOM 4072 O O . ILE B 1 89 ? -3.865 -54.531 -6.547 1 77 89 ILE B O 1
ATOM 4076 N N . SER B 1 90 ? -3.662 -55.281 -4.371 1 75.44 90 SER B N 1
ATOM 4077 C CA . SER B 1 90 ? -4.93 -56 -4.48 1 75.44 90 SER B CA 1
ATOM 4078 C C . SER B 1 90 ? -6.086 -55.156 -3.971 1 75.44 90 SER B C 1
ATOM 4080 O O . SER B 1 90 ? -5.879 -54.219 -3.215 1 75.44 90 SER B O 1
ATOM 4082 N N . CYS B 1 91 ? -7.277 -55.5 -4.469 1 72.94 91 CYS B N 1
ATOM 4083 C CA . CYS B 1 91 ? -8.469 -54.781 -4.023 1 72.94 91 CYS B CA 1
ATOM 4084 C C . CYS B 1 91 ? -8.695 -54.969 -2.529 1 72.94 91 CYS B C 1
ATOM 4086 O O . CYS B 1 91 ? -9.156 -54.062 -1.846 1 72.94 91 CYS B O 1
ATOM 4088 N N . SER B 1 92 ? -8.406 -56.125 -2.037 1 71 92 SER B N 1
ATOM 4089 C CA . SER B 1 92 ? -8.586 -56.438 -0.619 1 71 92 SER B CA 1
ATOM 4090 C C . SER B 1 92 ? -7.699 -55.531 0.247 1 71 92 SER B C 1
ATOM 4092 O O . SER B 1 92 ? -8.117 -55.094 1.315 1 71 92 SER B O 1
ATOM 4094 N N . GLU B 1 93 ? -6.559 -55.312 -0.19 1 69.19 93 GLU B N 1
ATOM 4095 C CA . GLU B 1 93 ? -5.641 -54.438 0.542 1 69.19 93 GLU B CA 1
ATOM 4096 C C . GLU B 1 93 ? -6.172 -53 0.604 1 69.19 93 GLU B C 1
ATOM 4098 O O . GLU B 1 93 ? -5.906 -52.281 1.565 1 69.19 93 GLU B O 1
ATOM 4103 N N . MET B 1 94 ? -6.895 -52.594 -0.454 1 61.44 94 MET B N 1
ATOM 4104 C CA . MET B 1 94 ? -7.379 -51.219 -0.542 1 61.44 94 MET B CA 1
ATOM 4105 C C . MET B 1 94 ? -8.703 -51.062 0.202 1 61.44 94 MET B C 1
ATOM 4107 O O . MET B 1 94 ? -9.008 -49.969 0.713 1 61.44 94 MET B O 1
ATOM 4111 N N . GLN B 1 95 ? -9.578 -52.062 0.087 1 54.97 95 GLN B N 1
ATOM 4112 C CA . GLN B 1 95 ? -10.883 -52 0.737 1 54.97 95 GLN B CA 1
ATOM 4113 C C . GLN B 1 95 ? -10.742 -51.719 2.229 1 54.97 95 GLN B C 1
ATOM 4115 O O . GLN B 1 95 ? -11.602 -51.062 2.824 1 54.97 95 GLN B O 1
ATOM 4120 N N . ASP B 1 96 ? -9.773 -52.344 2.773 1 51.88 96 ASP B N 1
ATOM 4121 C CA . ASP B 1 96 ? -9.648 -52.062 4.199 1 51.88 96 ASP B CA 1
ATOM 4122 C C . ASP B 1 96 ? -9.047 -50.688 4.426 1 51.88 96 ASP B C 1
ATOM 4124 O O . ASP B 1 96 ? -8.805 -50.281 5.57 1 51.88 96 ASP B O 1
ATOM 4128 N N . LEU B 1 97 ? -9.328 -49.812 3.383 1 53.28 97 LEU B N 1
ATOM 4129 C CA . LEU B 1 97 ? -9.133 -48.375 3.229 1 53.28 97 LEU B CA 1
ATOM 4130 C C . LEU B 1 97 ? -7.914 -47.906 4.012 1 53.28 97 LEU B C 1
ATOM 4132 O O . LEU B 1 97 ? -7.66 -46.719 4.109 1 53.28 97 LEU B O 1
ATOM 4136 N N . ARG B 1 98 ? -7.387 -48.719 4.996 1 54.34 98 ARG B N 1
ATOM 4137 C CA . ARG B 1 98 ? -6.574 -48.156 6.066 1 54.34 98 ARG B CA 1
ATOM 4138 C C . ARG B 1 98 ? -5.133 -47.969 5.609 1 54.34 98 ARG B C 1
ATOM 4140 O O . ARG B 1 98 ? -4.316 -47.406 6.348 1 54.34 98 ARG B O 1
ATOM 4147 N N . GLN B 1 99 ? -4.848 -48.406 4.383 1 61.84 99 GLN B N 1
ATOM 4148 C CA . GLN B 1 99 ? -3.43 -48.156 4.164 1 61.84 99 GLN B CA 1
ATOM 4149 C C . GLN B 1 99 ? -3.033 -48.438 2.719 1 61.84 99 GLN B C 1
ATOM 4151 O O . GLN B 1 99 ? -3.48 -49.406 2.123 1 61.84 99 GLN B O 1
ATOM 4156 N N . VAL B 1 100 ? -2.582 -47.438 1.818 1 75.25 100 VAL B N 1
ATOM 4157 C CA . VAL B 1 100 ? -1.83 -47.688 0.591 1 75.25 100 VAL B CA 1
ATOM 4158 C C . VAL B 1 100 ? -0.436 -48.188 0.933 1 75.25 100 VAL B C 1
ATOM 4160 O O . VAL B 1 100 ? 0.322 -47.531 1.648 1 75.25 100 VAL B O 1
ATOM 4163 N N . PRO B 1 101 ? -0.254 -49.469 0.474 1 75.19 101 PRO B N 1
ATOM 4164 C CA . PRO B 1 101 ? 1.046 -50.031 0.854 1 75.19 101 PRO B CA 1
ATOM 4165 C C . PRO B 1 101 ? 2.217 -49.156 0.381 1 75.19 101 PRO B C 1
ATOM 4167 O O . PRO B 1 101 ? 2.213 -48.688 -0.753 1 75.19 101 PRO B O 1
ATOM 4170 N N . GLU B 1 102 ? 3.188 -49.125 1.2 1 82.19 102 GLU B N 1
ATOM 4171 C CA . GLU B 1 102 ? 4.414 -48.375 0.874 1 82.19 102 GLU B CA 1
ATOM 4172 C C . GLU B 1 102 ? 5.125 -49.031 -0.318 1 82.19 102 GLU B C 1
ATOM 4174 O O . GLU B 1 102 ? 5.801 -48.344 -1.082 1 82.19 102 GLU B O 1
ATOM 4179 N N . SER B 1 103 ? 4.91 -50.312 -0.445 1 81.44 103 SER B N 1
ATOM 4180 C CA . SER B 1 103 ? 5.559 -51.031 -1.53 1 81.44 103 SER B CA 1
ATOM 4181 C C . SER B 1 103 ? 5.062 -50.562 -2.891 1 81.44 103 SER B C 1
ATOM 4183 O O . SER B 1 103 ? 5.812 -50.562 -3.869 1 81.44 103 SER B O 1
ATOM 4185 N N . LEU B 1 104 ? 3.855 -50.125 -2.938 1 85.5 104 LEU B N 1
ATOM 4186 C CA . LEU B 1 104 ? 3.316 -49.594 -4.18 1 85.5 104 LEU B CA 1
ATOM 4187 C C . LEU B 1 104 ? 4.043 -48.312 -4.574 1 85.5 104 LEU B C 1
ATOM 4189 O O . LEU B 1 104 ? 4.516 -48.188 -5.703 1 85.5 104 LEU B O 1
ATOM 4193 N N . PHE B 1 105 ? 4.195 -47.406 -3.598 1 88.25 105 PHE B N 1
ATOM 4194 C CA . PHE B 1 105 ? 4.852 -46.125 -3.871 1 88.25 105 PHE B CA 1
ATOM 4195 C C . PHE B 1 105 ? 6.32 -46.344 -4.223 1 88.25 105 PHE B C 1
ATOM 4197 O O . PHE B 1 105 ? 6.84 -45.688 -5.145 1 88.25 105 PHE B O 1
ATOM 4204 N N . ALA B 1 106 ? 6.836 -47.281 -3.557 1 86.88 106 ALA B N 1
ATOM 4205 C CA . ALA B 1 106 ? 8.242 -47.562 -3.822 1 86.88 106 ALA B CA 1
ATOM 4206 C C . ALA B 1 106 ? 8.43 -48.094 -5.238 1 86.88 106 ALA B C 1
ATOM 4208 O O . ALA B 1 106 ? 9.391 -47.75 -5.922 1 86.88 106 ALA B O 1
ATOM 4209 N N . THR B 1 107 ? 7.594 -48.906 -5.656 1 88.31 107 THR B N 1
ATOM 4210 C CA . THR B 1 107 ? 7.645 -49.469 -6.996 1 88.31 107 THR B CA 1
ATOM 4211 C C . THR B 1 107 ? 7.461 -48.406 -8.055 1 88.31 107 THR B C 1
ATOM 4213 O O . THR B 1 107 ? 8.188 -48.375 -9.055 1 88.31 107 THR B O 1
ATOM 4216 N N . LEU B 1 108 ? 6.52 -47.594 -7.844 1 90.06 108 LEU B N 1
ATOM 4217 C CA . LEU B 1 108 ? 6.246 -46.531 -8.797 1 90.06 108 LEU B CA 1
ATOM 4218 C C . LEU B 1 108 ? 7.406 -45.531 -8.852 1 90.06 108 LEU B C 1
ATOM 4220 O O . LEU B 1 108 ? 7.777 -45.062 -9.93 1 90.06 108 LEU B O 1
ATOM 4224 N N . GLU B 1 109 ? 7.973 -45.25 -7.695 1 89.12 109 GLU B N 1
ATOM 4225 C CA . GLU B 1 109 ? 9.133 -44.344 -7.633 1 89.12 109 GLU B CA 1
ATOM 4226 C C . GLU B 1 109 ? 10.328 -44.969 -8.375 1 89.12 109 GLU B C 1
ATOM 4228 O O . GLU B 1 109 ? 11.016 -44.25 -9.117 1 89.12 109 GLU B O 1
ATOM 4233 N N . ALA B 1 110 ? 10.484 -46.188 -8.234 1 86.31 110 ALA B N 1
ATOM 4234 C CA . ALA B 1 110 ? 11.586 -46.906 -8.875 1 86.31 110 ALA B CA 1
ATOM 4235 C C . ALA B 1 110 ? 11.414 -46.906 -10.398 1 86.31 110 ALA B C 1
ATOM 4237 O O . ALA B 1 110 ? 12.398 -46.844 -11.141 1 86.31 110 ALA B O 1
ATOM 4238 N N . ALA B 1 111 ? 10.219 -46.938 -10.828 1 87.31 111 ALA B N 1
ATOM 4239 C CA . ALA B 1 111 ? 9.914 -47.031 -12.25 1 87.31 111 ALA B CA 1
ATOM 4240 C C . ALA B 1 111 ? 10.312 -45.75 -12.984 1 87.31 111 ALA B C 1
ATOM 4242 O O . ALA B 1 111 ? 10.555 -45.781 -14.195 1 87.31 111 ALA B O 1
ATOM 4243 N N . ILE B 1 112 ? 10.43 -44.656 -12.219 1 88.5 112 ILE B N 1
ATOM 4244 C CA . ILE B 1 112 ? 10.711 -43.406 -12.906 1 88.5 112 ILE B CA 1
ATOM 4245 C C . ILE B 1 112 ? 11.992 -42.781 -12.352 1 88.5 112 ILE B C 1
ATOM 4247 O O . ILE B 1 112 ? 12.297 -41.625 -12.625 1 88.5 112 ILE B O 1
ATOM 4251 N N . ALA B 1 113 ? 12.75 -43.406 -11.484 1 83.81 113 ALA B N 1
ATOM 4252 C CA . ALA B 1 113 ? 13.93 -42.906 -10.797 1 83.81 113 ALA B CA 1
ATOM 4253 C C . ALA B 1 113 ? 14.969 -42.406 -11.797 1 83.81 113 ALA B C 1
ATOM 4255 O O . ALA B 1 113 ? 15.617 -41.375 -11.57 1 83.81 113 ALA B O 1
ATOM 4256 N N . ASP B 1 114 ? 15.102 -43.094 -12.977 1 81.19 114 ASP B N 1
ATOM 4257 C CA . ASP B 1 114 ? 16.156 -42.719 -13.914 1 81.19 114 ASP B CA 1
ATOM 4258 C C . ASP B 1 114 ? 15.586 -42.188 -15.211 1 81.19 114 ASP B C 1
ATOM 4260 O O . ASP B 1 114 ? 16.234 -42.219 -16.25 1 81.19 114 ASP B O 1
ATOM 4264 N N . CYS B 1 115 ? 14.398 -41.656 -15.039 1 85.44 115 CYS B N 1
ATOM 4265 C CA . CYS B 1 115 ? 13.797 -41.156 -16.266 1 85.44 115 CYS B CA 1
ATOM 4266 C C . CYS B 1 115 ? 14.383 -39.781 -16.656 1 85.44 115 CYS B C 1
ATOM 4268 O O . CYS B 1 115 ? 14.477 -38.906 -15.812 1 85.44 115 CYS B O 1
ATOM 4270 N N . PRO B 1 116 ? 14.828 -39.625 -17.906 1 82.19 116 PRO B N 1
ATOM 4271 C CA . PRO B 1 116 ? 15.266 -38.281 -18.328 1 82.19 116 PRO B CA 1
ATOM 4272 C C . PRO B 1 116 ? 14.156 -37.25 -18.234 1 82.19 116 PRO B C 1
ATOM 4274 O O . PRO B 1 116 ? 13 -37.531 -18.531 1 82.19 116 PRO B O 1
ATOM 4277 N N . ILE B 1 117 ? 14.492 -36.094 -17.766 1 78.69 117 ILE B N 1
ATOM 4278 C CA . ILE B 1 117 ? 13.516 -35.031 -17.578 1 78.69 117 ILE B CA 1
ATOM 4279 C C . ILE B 1 117 ? 13.32 -34.281 -18.891 1 78.69 117 ILE B C 1
ATOM 4281 O O . ILE B 1 117 ? 14.289 -33.969 -19.594 1 78.69 117 ILE B O 1
ATOM 4285 N N . LYS B 1 118 ? 12.031 -34.094 -19.234 1 76.75 118 LYS B N 1
ATOM 4286 C CA . LYS B 1 118 ? 11.68 -33.312 -20.422 1 76.75 118 LYS B CA 1
ATOM 4287 C C . LYS B 1 118 ? 12.266 -31.906 -20.359 1 76.75 118 LYS B C 1
ATOM 4289 O O . LYS B 1 118 ? 12.281 -31.281 -19.281 1 76.75 118 LYS B O 1
ATOM 4294 N N . ASP B 1 119 ? 12.719 -31.484 -21.5 1 74.12 119 ASP B N 1
ATOM 4295 C CA . ASP B 1 119 ? 13.227 -30.125 -21.609 1 74.12 119 ASP B CA 1
ATOM 4296 C C . ASP B 1 119 ? 12.086 -29.109 -21.531 1 74.12 119 ASP B C 1
ATOM 4298 O O . ASP B 1 119 ? 11.008 -29.344 -22.078 1 74.12 119 ASP B O 1
ATOM 4302 N N . ASP B 1 120 ? 12.258 -28.078 -20.75 1 77.62 120 ASP B N 1
ATOM 4303 C CA . ASP B 1 120 ? 11.352 -26.938 -20.734 1 77.62 120 ASP B CA 1
ATOM 4304 C C . ASP B 1 120 ? 12 -25.703 -21.359 1 77.62 120 ASP B C 1
ATOM 4306 O O . ASP B 1 120 ? 12.867 -25.078 -20.734 1 77.62 120 ASP B O 1
ATOM 4310 N N . PRO B 1 121 ? 11.594 -25.375 -22.609 1 79.12 121 PRO B N 1
ATOM 4311 C CA . PRO B 1 121 ? 12.25 -24.266 -23.312 1 79.12 121 PRO B CA 1
ATOM 4312 C C . PRO B 1 121 ? 12.164 -22.953 -22.547 1 79.12 121 PRO B C 1
ATOM 4314 O O . PRO B 1 121 ? 13.078 -22.125 -22.641 1 79.12 121 PRO B O 1
ATOM 4317 N N . PHE B 1 122 ? 11.133 -22.766 -21.906 1 84.44 122 PHE B N 1
ATOM 4318 C CA . PHE B 1 122 ? 11 -21.547 -21.125 1 84.44 122 PHE B CA 1
ATOM 4319 C C . PHE B 1 122 ? 12.062 -21.484 -20.031 1 84.44 122 PHE B C 1
ATOM 4321 O O . PHE B 1 122 ? 12.742 -20.469 -19.891 1 84.44 122 PHE B O 1
ATOM 4328 N N . TRP B 1 123 ? 12.227 -22.5 -19.375 1 79.56 123 TRP B N 1
ATOM 4329 C CA . TRP B 1 123 ? 13.227 -22.578 -18.312 1 79.56 123 TRP B CA 1
ATOM 4330 C C . TRP B 1 123 ? 14.625 -22.375 -18.875 1 79.56 123 TRP B C 1
ATOM 4332 O O . TRP B 1 123 ? 15.445 -21.672 -18.281 1 79.56 123 TRP B O 1
ATOM 4342 N N . ALA B 1 124 ? 14.828 -22.953 -20.016 1 78.38 124 ALA B N 1
ATOM 4343 C CA . ALA B 1 124 ? 16.125 -22.812 -20.656 1 78.38 124 ALA B CA 1
ATOM 4344 C C . ALA B 1 124 ? 16.375 -21.359 -21.062 1 78.38 124 ALA B C 1
ATOM 4346 O O . ALA B 1 124 ? 17.516 -20.875 -20.969 1 78.38 124 ALA B O 1
ATOM 4347 N N . ALA B 1 125 ? 15.398 -20.719 -21.438 1 80.38 125 ALA B N 1
ATOM 4348 C CA . ALA B 1 125 ? 15.516 -19.344 -21.922 1 80.38 125 ALA B CA 1
ATOM 4349 C C . ALA B 1 125 ? 15.805 -18.375 -20.781 1 80.38 125 ALA B C 1
ATOM 4351 O O . ALA B 1 125 ? 16.594 -17.438 -20.938 1 80.38 125 ALA B O 1
ATOM 4352 N N . VAL B 1 126 ? 15.195 -18.609 -19.609 1 79.94 126 VAL B N 1
ATOM 4353 C CA . VAL B 1 126 ? 15.289 -17.625 -18.516 1 79.94 126 VAL B CA 1
ATOM 4354 C C . VAL B 1 126 ? 16.516 -17.922 -17.672 1 79.94 126 VAL B C 1
ATOM 4356 O O . VAL B 1 126 ? 16.938 -17.094 -16.859 1 79.94 126 VAL B O 1
ATOM 4359 N N . HIS B 1 127 ? 17.109 -19 -17.844 1 77 127 HIS B N 1
ATOM 4360 C CA . HIS B 1 127 ? 18.266 -19.328 -17.016 1 77 127 HIS B CA 1
ATOM 4361 C C . HIS B 1 127 ? 19.547 -18.766 -17.609 1 77 127 HIS B C 1
ATOM 4363 O O . HIS B 1 127 ? 20.641 -19.016 -17.094 1 77 127 HIS B O 1
ATOM 4369 N N . GLN B 1 128 ? 19.375 -17.891 -18.547 1 73.88 128 GLN B N 1
ATOM 4370 C CA . GLN B 1 128 ? 20.562 -17.172 -19 1 73.88 128 GLN B CA 1
ATOM 4371 C C . GLN B 1 128 ? 21 -16.125 -17.984 1 73.88 128 GLN B C 1
ATOM 4373 O O . GLN B 1 128 ? 20.172 -15.547 -17.281 1 73.88 128 GLN B O 1
ATOM 4378 N N . PRO B 1 129 ? 22.312 -15.992 -17.719 1 71.31 129 PRO B N 1
ATOM 4379 C CA . PRO B 1 129 ? 22.828 -15.172 -16.609 1 71.31 129 PRO B CA 1
ATOM 4380 C C . PRO B 1 129 ? 22.484 -13.688 -16.766 1 71.31 129 PRO B C 1
ATOM 4382 O O . PRO B 1 129 ? 22.359 -13.195 -17.891 1 71.31 129 PRO B O 1
ATOM 4385 N N . GLY B 1 130 ? 22.219 -13.055 -15.539 1 77.31 130 GLY B N 1
ATOM 4386 C CA . GLY B 1 130 ? 22.359 -11.625 -15.344 1 77.31 130 GLY B CA 1
ATOM 4387 C C . GLY B 1 130 ? 21.078 -10.859 -15.57 1 77.31 130 GLY B C 1
ATOM 4388 O O . GLY B 1 130 ? 21.094 -9.68 -15.945 1 77.31 130 GLY B O 1
ATOM 4389 N N . GLY B 1 131 ? 19.984 -11.406 -15.227 1 93.38 131 GLY B N 1
ATOM 4390 C CA . GLY B 1 131 ? 18.766 -10.648 -15.484 1 93.38 131 GLY B CA 1
ATOM 4391 C C . GLY B 1 131 ? 18.141 -10.078 -14.219 1 93.38 131 GLY B C 1
ATOM 4392 O O . GLY B 1 131 ? 18.781 -10.078 -13.156 1 93.38 131 GLY B O 1
ATOM 4393 N N . ILE B 1 132 ? 17.078 -9.367 -14.406 1 96.06 132 ILE B N 1
ATOM 4394 C CA . ILE B 1 132 ? 16.281 -8.805 -13.312 1 96.06 132 ILE B CA 1
ATOM 4395 C C . ILE B 1 132 ? 14.953 -9.539 -13.203 1 96.06 132 ILE B C 1
ATOM 4397 O O . ILE B 1 132 ? 14.219 -9.672 -14.188 1 96.06 132 ILE B O 1
ATOM 4401 N N . ALA B 1 133 ? 14.695 -10.07 -11.977 1 95.62 133 ALA B N 1
ATOM 4402 C CA . ALA B 1 133 ? 13.445 -10.781 -11.75 1 95.62 133 ALA B CA 1
ATOM 4403 C C . ALA B 1 133 ? 12.641 -10.133 -10.625 1 95.62 133 ALA B C 1
ATOM 4405 O O . ALA B 1 133 ? 13.211 -9.648 -9.648 1 95.62 133 ALA B O 1
ATOM 4406 N N . TRP B 1 134 ? 11.375 -10.023 -10.797 1 96.25 134 TRP B N 1
ATOM 4407 C CA . TRP B 1 134 ? 10.43 -9.727 -9.727 1 96.25 134 TRP B CA 1
ATOM 4408 C C . TRP B 1 134 ? 9.656 -10.977 -9.32 1 96.25 134 TRP B C 1
ATOM 4410 O O . TRP B 1 134 ? 9.008 -11.609 -10.156 1 96.25 134 TRP B O 1
ATOM 4420 N N . SER B 1 135 ? 9.773 -11.344 -8.07 1 94.94 135 SER B N 1
ATOM 4421 C CA . SER B 1 135 ? 9.039 -12.484 -7.531 1 94.94 135 SER B CA 1
ATOM 4422 C C . SER B 1 135 ? 7.973 -12.031 -6.535 1 94.94 135 SER B C 1
ATOM 4424 O O . SER B 1 135 ? 8.297 -11.633 -5.414 1 94.94 135 SER B O 1
ATOM 4426 N N . LEU B 1 136 ? 6.723 -12 -6.945 1 94.38 136 LEU B N 1
ATOM 4427 C CA . LEU B 1 136 ? 5.609 -11.719 -6.051 1 94.38 136 LEU B CA 1
ATOM 4428 C C . LEU B 1 136 ? 5.066 -13 -5.43 1 94.38 136 LEU B C 1
ATOM 4430 O O . LEU B 1 136 ? 4.477 -13.828 -6.129 1 94.38 136 LEU B O 1
ATOM 4434 N N . GLY B 1 137 ? 5.184 -13.156 -4.176 1 89.38 137 GLY B N 1
ATOM 4435 C CA . GLY B 1 137 ? 4.969 -14.422 -3.486 1 89.38 137 GLY B CA 1
ATOM 4436 C C . GLY B 1 137 ? 6.223 -15.273 -3.393 1 89.38 137 GLY B C 1
ATOM 4437 O O . GLY B 1 137 ? 6.27 -16.375 -3.924 1 89.38 137 GLY B O 1
ATOM 4438 N N . ALA B 1 138 ? 7.254 -14.672 -2.627 1 85.12 138 ALA B N 1
ATOM 4439 C CA . ALA B 1 138 ? 8.57 -15.297 -2.594 1 85.12 138 ALA B CA 1
ATOM 4440 C C . ALA B 1 138 ? 8.656 -16.328 -1.477 1 85.12 138 ALA B C 1
ATOM 4442 O O . ALA B 1 138 ? 9.648 -16.375 -0.743 1 85.12 138 ALA B O 1
ATOM 4443 N N . HIS B 1 139 ? 7.582 -17.062 -1.091 1 64.31 139 HIS B N 1
ATOM 4444 C CA . HIS B 1 139 ? 7.488 -17.953 0.053 1 64.31 139 HIS B CA 1
ATOM 4445 C C . HIS B 1 139 ? 8.617 -18.984 0.047 1 64.31 139 HIS B C 1
ATOM 4447 O O . HIS B 1 139 ? 9.102 -19.375 1.106 1 64.31 139 HIS B O 1
ATOM 4453 N N . HIS B 1 140 ? 8.891 -19.578 -1.038 1 57.38 140 HIS B N 1
ATOM 4454 C CA . HIS B 1 140 ? 9.812 -20.719 -1.029 1 57.38 140 HIS B CA 1
ATOM 4455 C C . HIS B 1 140 ? 11.25 -20.25 -1.219 1 57.38 140 HIS B C 1
ATOM 4457 O O . HIS B 1 140 ? 12.164 -21.078 -1.292 1 57.38 140 HIS B O 1
ATOM 4463 N N . ALA B 1 141 ? 11.383 -18.938 -1.234 1 50.06 141 ALA B N 1
ATOM 4464 C CA . ALA B 1 141 ? 12.703 -18.453 -1.62 1 50.06 141 ALA B CA 1
ATOM 4465 C C . ALA B 1 141 ? 13.758 -18.844 -0.59 1 50.06 141 ALA B C 1
ATOM 4467 O O . ALA B 1 141 ? 14.914 -19.109 -0.941 1 50.06 141 ALA B O 1
ATOM 4468 N N . TYR B 1 142 ? 13.336 -18.828 0.639 1 50.06 142 TYR B N 1
ATOM 4469 C CA . TYR B 1 142 ? 14.352 -19.172 1.625 1 50.06 142 TYR B CA 1
ATOM 4470 C C . TYR B 1 142 ? 14.742 -20.641 1.509 1 50.06 142 TYR B C 1
ATOM 4472 O O . TYR B 1 142 ? 15.898 -21.016 1.764 1 50.06 142 TYR B O 1
ATOM 4480 N N . LYS B 1 143 ? 13.664 -21.438 1.449 1 52.94 143 LYS B N 1
ATOM 4481 C CA . LYS B 1 143 ? 14.055 -22.828 1.249 1 52.94 143 LYS B CA 1
ATOM 4482 C C . LYS B 1 143 ? 14.797 -23 -0.072 1 52.94 143 LYS B C 1
ATOM 4484 O O . LYS B 1 143 ? 15.531 -23.984 -0.252 1 52.94 143 LYS B O 1
ATOM 4489 N N . SER B 1 144 ? 14.391 -22.141 -0.914 1 52.44 144 SER B N 1
ATOM 4490 C CA . SER B 1 144 ? 14.586 -22.438 -2.33 1 52.44 144 SER B CA 1
ATOM 4491 C C . SER B 1 144 ? 16.047 -22.312 -2.732 1 52.44 144 SER B C 1
ATOM 4493 O O . SER B 1 144 ? 16.391 -22.438 -3.908 1 52.44 144 SER B O 1
ATOM 4495 N N . CYS B 1 145 ? 16.812 -21.344 -2.115 1 61.16 145 CYS B N 1
ATOM 4496 C CA . CYS B 1 145 ? 18.047 -21.281 -2.902 1 61.16 145 CYS B CA 1
ATOM 4497 C C . CYS B 1 145 ? 18.703 -22.656 -2.994 1 61.16 145 CYS B C 1
ATOM 4499 O O . CYS B 1 145 ? 19.641 -22.844 -3.762 1 61.16 145 CYS B O 1
ATOM 4501 N N . ASP B 1 146 ? 18.188 -23.469 -2.035 1 54.62 146 ASP B N 1
ATOM 4502 C CA . ASP B 1 146 ? 18.797 -24.797 -2.066 1 54.62 146 ASP B CA 1
ATOM 4503 C C . ASP B 1 146 ? 17.984 -25.766 -2.916 1 54.62 146 ASP B C 1
ATOM 4505 O O . ASP B 1 146 ? 18.406 -26.891 -3.176 1 54.62 146 ASP B O 1
ATOM 4509 N N . ASP B 1 147 ? 16.656 -25.391 -3.188 1 54.69 147 ASP B N 1
ATOM 4510 C CA . ASP B 1 147 ? 15.852 -26.422 -3.822 1 54.69 147 ASP B CA 1
ATOM 4511 C C . ASP B 1 147 ? 15.344 -25.969 -5.188 1 54.69 147 ASP B C 1
ATOM 4513 O O . ASP B 1 147 ? 15.18 -24.766 -5.422 1 54.69 147 ASP B O 1
ATOM 4517 N N . ASP B 1 148 ? 15.703 -26.672 -6.281 1 56.44 148 ASP B N 1
ATOM 4518 C CA . ASP B 1 148 ? 15.078 -26.547 -7.59 1 56.44 148 ASP B CA 1
ATOM 4519 C C . ASP B 1 148 ? 13.555 -26.516 -7.473 1 56.44 148 ASP B C 1
ATOM 4521 O O . ASP B 1 148 ? 12.852 -27.141 -8.273 1 56.44 148 ASP B O 1
ATOM 4525 N N . GLY B 1 149 ? 13.07 -25.75 -6.516 1 61.22 149 GLY B N 1
ATOM 4526 C CA . GLY B 1 149 ? 11.633 -25.734 -6.277 1 61.22 149 GLY B CA 1
ATOM 4527 C C . GLY B 1 149 ? 10.867 -24.938 -7.309 1 61.22 149 GLY B C 1
ATOM 4528 O O . GLY B 1 149 ? 11.445 -24.453 -8.289 1 61.22 149 GLY B O 1
ATOM 4529 N N . PRO B 1 150 ? 9.594 -24.875 -7.188 1 66.38 150 PRO B N 1
ATOM 4530 C CA . PRO B 1 150 ? 8.688 -24.328 -8.195 1 66.38 150 PRO B CA 1
ATOM 4531 C C . PRO B 1 150 ? 8.742 -22.812 -8.281 1 66.38 150 PRO B C 1
ATOM 4533 O O . PRO B 1 150 ? 8.211 -22.219 -9.227 1 66.38 150 PRO B O 1
ATOM 4536 N N . ASP B 1 151 ? 9.484 -22.188 -7.418 1 79.94 151 ASP B N 1
ATOM 4537 C CA . ASP B 1 151 ? 9.57 -20.734 -7.473 1 79.94 151 ASP B CA 1
ATOM 4538 C C . ASP B 1 151 ? 10.734 -20.281 -8.344 1 79.94 151 ASP B C 1
ATOM 4540 O O . ASP B 1 151 ? 11.805 -19.938 -7.836 1 79.94 151 ASP B O 1
ATOM 4544 N N . LEU B 1 152 ? 10.508 -20.234 -9.594 1 86 152 LEU B N 1
ATOM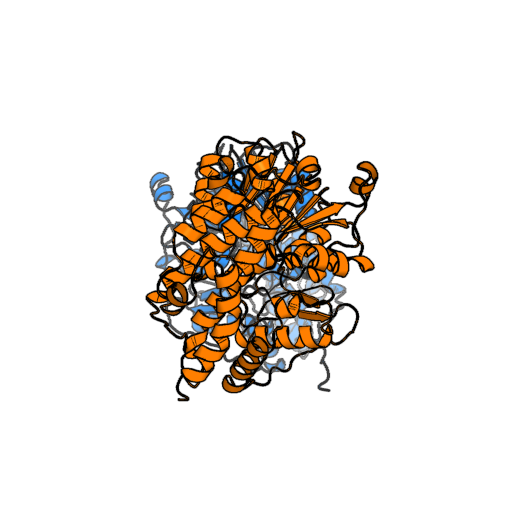 4545 C CA . LEU B 1 152 ? 11.539 -20 -10.602 1 86 152 LEU B CA 1
ATOM 4546 C C . LEU B 1 152 ? 12.227 -18.656 -10.391 1 86 152 LEU B C 1
ATOM 4548 O O . LEU B 1 152 ? 13.453 -18.594 -10.344 1 86 152 LEU B O 1
ATOM 4552 N N . ALA B 1 153 ? 11.484 -17.578 -10.234 1 90.75 153 ALA B N 1
ATOM 4553 C CA . ALA B 1 153 ? 12.055 -16.234 -10.117 1 90.75 153 ALA B CA 1
ATOM 4554 C C . ALA B 1 153 ? 12.945 -16.125 -8.883 1 90.75 153 ALA B C 1
ATOM 4556 O O . ALA B 1 153 ? 14.055 -15.586 -8.953 1 90.75 153 ALA B O 1
ATOM 4557 N N . SER B 1 154 ? 12.5 -16.656 -7.777 1 88.75 154 SER B N 1
ATOM 4558 C CA . SER B 1 154 ? 13.289 -16.625 -6.551 1 88.75 154 SER B CA 1
ATOM 4559 C C . SER B 1 154 ? 14.578 -17.438 -6.711 1 88.75 154 SER B C 1
ATOM 4561 O O . SER B 1 154 ? 15.633 -17.016 -6.219 1 88.75 154 SER B O 1
ATOM 4563 N N . ASN B 1 155 ? 14.414 -18.562 -7.426 1 85.69 155 ASN B N 1
ATOM 4564 C CA . ASN B 1 155 ? 15.586 -19.391 -7.668 1 85.69 155 ASN B CA 1
ATOM 4565 C C . ASN B 1 155 ? 16.609 -18.672 -8.531 1 85.69 155 ASN B C 1
ATOM 4567 O O . ASN B 1 155 ? 17.812 -18.797 -8.312 1 85.69 155 ASN B O 1
ATOM 4571 N N . LEU B 1 156 ? 16.141 -17.969 -9.5 1 89.56 156 LEU B N 1
ATOM 4572 C CA . LEU B 1 156 ? 17.031 -17.219 -10.367 1 89.56 156 LEU B CA 1
ATOM 4573 C C . LEU B 1 156 ? 17.734 -16.109 -9.594 1 89.56 156 LEU B C 1
ATOM 4575 O O . LEU B 1 156 ? 18.922 -15.867 -9.781 1 89.56 156 LEU B O 1
ATOM 4579 N N . ILE B 1 157 ? 17.062 -15.445 -8.664 1 91.81 157 ILE B N 1
ATOM 4580 C CA . ILE B 1 157 ? 17.641 -14.406 -7.824 1 91.81 157 ILE B CA 1
ATOM 4581 C C . ILE B 1 157 ? 18.688 -15.023 -6.891 1 91.81 157 ILE B C 1
ATOM 4583 O O . ILE B 1 157 ? 19.781 -14.477 -6.715 1 91.81 157 ILE B O 1
ATOM 4587 N N . CYS B 1 158 ? 18.391 -16.172 -6.383 1 86.88 158 CYS B N 1
ATOM 4588 C CA . CYS B 1 158 ? 19.328 -16.906 -5.547 1 86.88 158 CYS B CA 1
ATOM 4589 C C . CYS B 1 158 ? 20.594 -17.25 -6.324 1 86.88 158 CYS B C 1
ATOM 4591 O O . CYS B 1 158 ? 21.703 -17.25 -5.766 1 86.88 158 CYS B O 1
ATOM 4593 N N . ALA B 1 159 ? 20.359 -17.469 -7.594 1 86.19 159 ALA B N 1
ATOM 4594 C CA . ALA B 1 159 ? 21.469 -17.891 -8.445 1 86.19 159 ALA B CA 1
ATOM 4595 C C . ALA B 1 159 ? 22.234 -16.672 -8.977 1 86.19 159 ALA B C 1
ATOM 4597 O O . ALA B 1 159 ? 23.172 -16.828 -9.766 1 86.19 159 ALA B O 1
ATOM 4598 N N . GLY B 1 160 ? 21.797 -15.477 -8.602 1 88.94 160 GLY B N 1
ATOM 4599 C CA . GLY B 1 160 ? 22.641 -14.344 -8.938 1 88.94 160 GLY B CA 1
ATOM 4600 C C . GLY B 1 160 ? 21.906 -13.25 -9.68 1 88.94 160 GLY B C 1
ATOM 4601 O O . GLY B 1 160 ? 22.453 -12.164 -9.891 1 88.94 160 GLY B O 1
ATOM 4602 N N . TRP B 1 161 ? 20.703 -13.461 -10.133 1 93.94 161 TRP B N 1
ATOM 4603 C CA . TRP B 1 161 ? 19.922 -12.383 -10.727 1 93.94 161 TRP B CA 1
ATOM 4604 C C . TRP B 1 161 ? 19.656 -11.281 -9.711 1 93.94 161 TRP B C 1
ATOM 4606 O O . TRP B 1 161 ? 19.609 -11.531 -8.5 1 93.94 161 TRP B O 1
ATOM 4616 N N . SER B 1 162 ? 19.609 -10.055 -10.188 1 96.44 162 SER B N 1
ATOM 4617 C CA . SER B 1 162 ? 19.078 -8.953 -9.375 1 96.44 162 SER B CA 1
ATOM 4618 C C . SER B 1 162 ? 17.562 -8.953 -9.359 1 96.44 162 SER B C 1
ATOM 4620 O O . SER B 1 162 ? 16.922 -9.633 -10.172 1 96.44 162 SER B O 1
ATOM 4622 N N . GLY B 1 163 ? 17.016 -8.281 -8.328 1 96.88 163 GLY B N 1
ATOM 4623 C CA . GLY B 1 163 ? 15.562 -8.227 -8.469 1 96.88 163 GLY B CA 1
ATOM 4624 C C . GLY B 1 163 ? 14.852 -7.863 -7.176 1 96.88 163 GLY B C 1
ATOM 4625 O O . GLY B 1 163 ? 15.438 -7.223 -6.297 1 96.88 163 GLY B O 1
ATOM 4626 N N . ILE B 1 164 ? 13.594 -8.078 -7.156 1 97.12 164 ILE B N 1
ATOM 4627 C CA . ILE B 1 164 ? 12.688 -7.789 -6.047 1 97.12 164 ILE B CA 1
ATOM 4628 C C . ILE B 1 164 ? 12.023 -9.078 -5.574 1 97.12 164 ILE B C 1
ATOM 4630 O O . ILE B 1 164 ? 11.578 -9.891 -6.391 1 97.12 164 ILE B O 1
ATOM 4634 N N . LEU B 1 165 ? 12.07 -9.297 -4.262 1 95.62 165 LEU B N 1
ATOM 4635 C CA . LEU B 1 165 ? 11.32 -10.367 -3.611 1 95.62 165 LEU B CA 1
ATOM 4636 C C . LEU B 1 165 ? 10.211 -9.797 -2.732 1 95.62 165 LEU B C 1
ATOM 4638 O O . LEU B 1 165 ? 10.477 -9.031 -1.804 1 95.62 165 LEU B O 1
ATOM 4642 N N . LEU B 1 166 ? 9.016 -10.117 -3.053 1 95.25 166 LEU B N 1
ATOM 4643 C CA . LEU B 1 166 ? 7.863 -9.695 -2.254 1 95.25 166 LEU B CA 1
ATOM 4644 C C . LEU B 1 166 ? 7.285 -10.875 -1.476 1 95.25 166 LEU B C 1
ATOM 4646 O O . LEU B 1 166 ? 6.898 -11.883 -2.068 1 95.25 166 LEU B O 1
ATOM 4650 N N . GLU B 1 167 ? 7.238 -10.734 -0.172 1 90.56 167 GLU B N 1
ATOM 4651 C CA . GLU B 1 167 ? 6.68 -11.742 0.724 1 90.56 167 GLU B CA 1
ATOM 4652 C C . GLU B 1 167 ? 6.02 -11.094 1.939 1 90.56 167 GLU B C 1
ATOM 4654 O O . GLU B 1 167 ? 6.703 -10.531 2.797 1 90.56 167 GLU B O 1
ATOM 4659 N N . GLY B 1 168 ? 4.684 -11.266 2.031 1 86.69 168 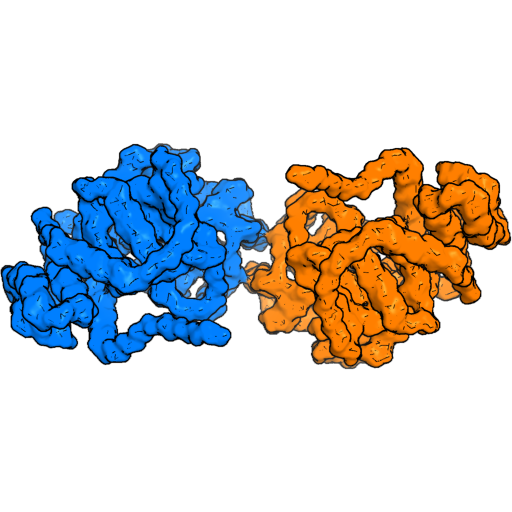GLY B N 1
ATOM 4660 C CA . GLY B 1 168 ? 3.924 -10.586 3.068 1 86.69 168 GLY B CA 1
ATOM 4661 C C . GLY B 1 168 ? 3.928 -11.328 4.391 1 86.69 168 GLY B C 1
ATOM 4662 O O . GLY B 1 168 ? 3.578 -10.758 5.43 1 86.69 168 GLY B O 1
ATOM 4663 N N . HIS B 1 169 ? 4.266 -12.641 4.34 1 82.19 169 HIS B N 1
ATOM 4664 C CA . HIS B 1 169 ? 4.316 -13.398 5.582 1 82.19 169 HIS B CA 1
ATOM 4665 C C . HIS B 1 169 ? 5.52 -13 6.426 1 82.19 169 HIS B C 1
ATOM 4667 O O . HIS B 1 169 ? 6.664 -13.148 5.992 1 82.19 169 HIS B O 1
ATOM 4673 N N . GLU B 1 170 ? 5.309 -12.633 7.637 1 82.62 170 GLU B N 1
ATOM 4674 C CA . GLU B 1 170 ? 6.312 -12 8.492 1 82.62 170 GLU B CA 1
ATOM 4675 C C . GLU B 1 170 ? 7.508 -12.922 8.719 1 82.62 170 GLU B C 1
ATOM 4677 O O . GLU B 1 170 ? 8.656 -12.516 8.547 1 82.62 170 GLU B O 1
ATOM 4682 N N . VAL B 1 171 ? 7.246 -14.188 9.039 1 82.12 171 VAL B N 1
ATOM 4683 C CA . VAL B 1 171 ? 8.305 -15.133 9.383 1 82.12 171 VAL B CA 1
ATOM 4684 C C . VAL B 1 171 ? 9.117 -15.469 8.133 1 82.12 171 VAL B C 1
ATOM 4686 O O . VAL B 1 171 ? 10.352 -15.492 8.172 1 82.12 171 VAL B O 1
ATOM 4689 N N . ARG B 1 172 ? 8.422 -15.68 7.043 1 84 172 ARG B N 1
ATOM 4690 C CA . ARG B 1 172 ? 9.102 -16 5.793 1 84 172 ARG B CA 1
ATOM 4691 C C . ARG B 1 172 ? 9.922 -14.82 5.293 1 84 172 ARG B C 1
ATOM 4693 O O . ARG B 1 172 ? 11.039 -14.992 4.805 1 84 172 ARG B O 1
ATOM 4700 N N . ASN B 1 173 ? 9.344 -13.664 5.43 1 88.12 173 ASN B N 1
ATOM 4701 C CA . ASN B 1 173 ? 10.062 -12.469 5.004 1 88.12 173 ASN B CA 1
ATOM 4702 C C . ASN B 1 173 ? 11.328 -12.25 5.828 1 88.12 173 ASN B C 1
ATOM 4704 O O . ASN B 1 173 ? 12.367 -11.883 5.285 1 88.12 173 ASN B O 1
ATOM 4708 N N . ALA B 1 174 ? 11.258 -12.5 7.137 1 88.38 174 ALA B N 1
ATOM 4709 C CA . ALA B 1 174 ? 12.43 -12.336 8 1 88.38 174 ALA B CA 1
ATOM 4710 C C . ALA B 1 174 ? 13.555 -13.273 7.574 1 88.38 174 ALA B C 1
ATOM 4712 O O . ALA B 1 174 ? 14.727 -12.883 7.582 1 88.38 174 ALA B O 1
ATOM 4713 N N . LYS B 1 175 ? 13.172 -14.469 7.172 1 86.5 175 LYS B N 1
ATOM 4714 C CA . LYS B 1 175 ? 14.164 -15.43 6.691 1 86.5 175 LYS B CA 1
ATOM 4715 C C . LYS B 1 175 ? 14.805 -14.953 5.391 1 86.5 175 LYS B C 1
ATOM 4717 O O . LYS B 1 175 ? 16.016 -15.078 5.207 1 86.5 175 LYS B O 1
ATOM 4722 N N . LEU B 1 176 ? 13.984 -14.43 4.527 1 89 176 LEU B N 1
ATOM 4723 C CA . LEU B 1 176 ? 14.5 -13.906 3.266 1 89 176 LEU B CA 1
ATOM 4724 C C . LEU B 1 176 ? 15.445 -12.734 3.508 1 89 176 LEU B C 1
ATOM 4726 O O . LEU B 1 176 ? 16.516 -12.664 2.9 1 89 176 LEU B O 1
ATOM 4730 N N . ARG B 1 177 ? 15.102 -11.859 4.371 1 91.62 177 ARG B N 1
ATOM 4731 C CA . ARG B 1 177 ? 15.938 -10.703 4.691 1 91.62 177 ARG B CA 1
ATOM 4732 C C . ARG B 1 177 ? 17.281 -11.141 5.258 1 91.62 177 ARG B C 1
ATOM 4734 O O . ARG B 1 177 ? 18.328 -10.586 4.902 1 91.62 177 ARG B O 1
ATOM 4741 N N . ALA B 1 178 ? 17.266 -12.156 6.117 1 89.81 178 ALA B N 1
ATOM 4742 C CA . ALA B 1 178 ? 18.5 -12.68 6.68 1 89.81 178 ALA B CA 1
ATOM 4743 C C . ALA B 1 178 ? 19.375 -13.297 5.594 1 89.81 178 ALA B C 1
ATOM 4745 O O . ALA B 1 178 ? 20.594 -13.086 5.566 1 89.81 178 ALA B O 1
ATOM 4746 N N . PHE B 1 179 ? 18.766 -13.984 4.691 1 88.25 179 PHE B N 1
ATOM 4747 C CA . PHE B 1 179 ? 19.484 -14.703 3.65 1 88.25 179 PHE B CA 1
ATOM 4748 C C . PHE B 1 179 ? 20.078 -13.742 2.631 1 88.25 179 PHE B C 1
ATOM 4750 O O . PHE B 1 179 ? 21.172 -13.961 2.129 1 88.25 179 PHE B O 1
ATOM 4757 N N . PHE B 1 180 ? 19.359 -12.625 2.357 1 91.25 180 PHE B N 1
ATOM 4758 C CA . PHE B 1 180 ? 19.766 -11.734 1.278 1 91.25 180 PHE B CA 1
ATOM 4759 C C . PHE B 1 180 ? 20.375 -10.453 1.837 1 91.25 180 PHE B C 1
ATOM 4761 O O . PHE B 1 180 ? 20.5 -9.461 1.117 1 91.25 180 PHE B O 1
ATOM 4768 N N . GLU B 1 181 ? 20.703 -10.414 3.086 1 91.44 181 GLU B N 1
ATOM 4769 C CA . GLU B 1 181 ? 21.125 -9.219 3.797 1 91.44 181 GLU B CA 1
ATOM 4770 C C . GLU B 1 181 ? 22.312 -8.539 3.092 1 91.44 181 GLU B C 1
ATOM 4772 O O . GLU B 1 181 ? 22.391 -7.312 3.053 1 91.44 181 GLU B O 1
ATOM 4777 N N . ASP B 1 182 ? 23.156 -9.328 2.447 1 93.12 182 ASP B N 1
ATOM 4778 C CA . ASP B 1 182 ? 24.375 -8.789 1.856 1 93.12 182 ASP B CA 1
ATOM 4779 C C . ASP B 1 182 ? 24.172 -8.484 0.372 1 93.12 182 ASP B C 1
ATOM 4781 O O . ASP B 1 182 ? 25.078 -7.973 -0.287 1 93.12 182 ASP B O 1
ATOM 4785 N N . ARG B 1 183 ? 23.031 -8.789 -0.172 1 94.31 183 ARG B N 1
ATOM 4786 C CA . ARG B 1 183 ? 22.734 -8.555 -1.583 1 94.31 183 ARG B CA 1
ATOM 4787 C C . ARG B 1 183 ? 22.172 -7.156 -1.797 1 94.31 183 ARG B C 1
ATOM 4789 O O . ARG B 1 183 ? 20.969 -6.938 -1.604 1 94.31 183 ARG B O 1
ATOM 4796 N N . ARG B 1 184 ? 22.953 -6.293 -2.373 1 94.69 184 ARG B N 1
ATOM 4797 C CA . ARG B 1 184 ? 22.531 -4.914 -2.58 1 94.69 184 ARG B CA 1
ATOM 4798 C C . ARG B 1 184 ? 21.672 -4.785 -3.828 1 94.69 184 ARG B C 1
ATOM 4800 O O . ARG B 1 184 ? 21 -3.764 -4.027 1 94.69 184 ARG B O 1
ATOM 4807 N N . ASP B 1 185 ? 21.719 -5.82 -4.68 1 96.88 185 ASP B N 1
ATOM 4808 C CA . ASP B 1 185 ? 21 -5.781 -5.949 1 96.88 185 ASP B CA 1
ATOM 4809 C C . ASP B 1 185 ? 19.641 -6.453 -5.824 1 96.88 185 ASP B C 1
ATOM 4811 O O . ASP B 1 185 ? 18.938 -6.66 -6.824 1 96.88 185 ASP B O 1
ATOM 4815 N N . VAL B 1 186 ? 19.266 -6.816 -4.508 1 96.5 186 VAL B N 1
ATOM 4816 C CA . VAL B 1 186 ? 17.984 -7.453 -4.25 1 96.5 186 VAL B CA 1
ATOM 4817 C C . VAL B 1 186 ? 17.188 -6.629 -3.24 1 96.5 186 VAL B C 1
ATOM 4819 O O . VAL B 1 186 ? 17.688 -6.316 -2.156 1 96.5 186 VAL B O 1
ATOM 4822 N N . ALA B 1 187 ? 16.031 -6.184 -3.633 1 97.88 187 ALA B N 1
ATOM 4823 C CA . ALA B 1 187 ? 15.125 -5.508 -2.715 1 97.88 187 ALA B CA 1
ATOM 4824 C C . ALA B 1 187 ? 14.109 -6.488 -2.127 1 97.88 187 ALA B C 1
ATOM 4826 O O . ALA B 1 187 ? 13.562 -7.328 -2.846 1 97.88 187 ALA B O 1
ATOM 4827 N N . LEU B 1 188 ? 13.898 -6.434 -0.841 1 96.62 188 LEU B N 1
ATOM 4828 C CA . LEU B 1 188 ? 12.938 -7.281 -0.152 1 96.62 188 LEU B CA 1
ATOM 4829 C C . LEU B 1 188 ? 11.75 -6.461 0.353 1 96.62 188 LEU B C 1
ATOM 4831 O O . LEU B 1 188 ? 11.938 -5.441 1.021 1 96.62 188 LEU B O 1
ATOM 4835 N N . LEU B 1 189 ? 10.586 -6.879 0.002 1 96.88 189 LEU B N 1
ATOM 4836 C CA . LEU B 1 189 ? 9.359 -6.184 0.359 1 96.88 189 LEU B CA 1
ATOM 4837 C C . LEU B 1 189 ? 8.461 -7.066 1.215 1 96.88 189 LEU B C 1
ATOM 4839 O O . LEU B 1 189 ? 8.312 -8.258 0.94 1 96.88 189 LEU B O 1
ATOM 4843 N N . SER B 1 190 ? 7.816 -6.488 2.221 1 93.31 190 SER B N 1
ATOM 4844 C CA . SER B 1 190 ? 6.973 -7.227 3.152 1 93.31 190 SER B CA 1
ATOM 4845 C C . SER B 1 190 ? 5.516 -6.797 3.041 1 93.31 190 SER B C 1
ATOM 4847 O O . SER B 1 190 ? 4.648 -7.336 3.729 1 93.31 190 SER B O 1
ATOM 4849 N N . GLN B 1 191 ? 5.246 -5.82 2.221 1 91.75 191 GLN B N 1
ATOM 4850 C CA . GLN B 1 191 ? 3.891 -5.312 2.047 1 91.75 191 GLN B CA 1
ATOM 4851 C C . GLN B 1 191 ? 2.99 -6.352 1.385 1 91.75 191 GLN B C 1
ATOM 4853 O O . GLN B 1 191 ? 3.467 -7.199 0.625 1 91.75 191 GLN B O 1
ATOM 4858 N N . LEU B 1 192 ? 1.722 -6.258 1.694 1 87.25 192 LEU B N 1
ATOM 4859 C CA . LEU B 1 192 ? 0.753 -7.066 0.963 1 87.25 192 LEU B CA 1
ATOM 4860 C C . LEU B 1 192 ? 0.451 -6.453 -0.4 1 87.25 192 LEU B C 1
ATOM 4862 O O . LEU B 1 192 ? 0.288 -5.234 -0.515 1 87.25 192 LEU B O 1
ATOM 4866 N N . ALA B 1 193 ? 0.499 -7.309 -1.351 1 88 193 ALA B N 1
ATOM 4867 C CA . ALA B 1 193 ? 0.207 -6.832 -2.699 1 88 193 ALA B CA 1
ATOM 4868 C C . ALA B 1 193 ? -1.274 -6.492 -2.852 1 88 193 ALA B C 1
ATOM 4870 O O . ALA B 1 193 ? -2.141 -7.277 -2.457 1 88 193 ALA B O 1
ATOM 4871 N N . GLU B 1 194 ? -1.549 -5.34 -3.32 1 85.25 194 GLU B N 1
ATOM 4872 C CA . GLU B 1 194 ? -2.885 -4.891 -3.701 1 85.25 194 GLU B CA 1
ATOM 4873 C C . GLU B 1 194 ? -2.875 -4.238 -5.082 1 85.25 194 GLU B C 1
ATOM 4875 O O . GLU B 1 194 ? -1.911 -3.564 -5.449 1 85.25 194 GLU B O 1
ATOM 4880 N N . ALA B 1 195 ? -3.969 -4.488 -5.824 1 85.69 195 ALA B N 1
ATOM 4881 C CA . ALA B 1 195 ? -4.051 -3.963 -7.184 1 85.69 195 ALA B CA 1
ATOM 4882 C C . ALA B 1 195 ? -3.826 -2.453 -7.203 1 85.69 195 ALA B C 1
ATOM 4884 O O . ALA B 1 195 ? -3.188 -1.925 -8.117 1 85.69 195 ALA B O 1
ATOM 4885 N N . ARG B 1 196 ? -4.246 -1.764 -6.188 1 83.38 196 ARG B N 1
ATOM 4886 C CA . ARG B 1 196 ? -4.234 -0.305 -6.199 1 83.38 196 ARG B CA 1
ATOM 4887 C C . ARG B 1 196 ? -2.842 0.234 -5.891 1 83.38 196 ARG B C 1
ATOM 4889 O O . ARG B 1 196 ? -2.535 1.388 -6.203 1 83.38 196 ARG B O 1
ATOM 4896 N N . SER B 1 197 ? -1.989 -0.607 -5.281 1 88.75 197 SER B N 1
ATOM 4897 C CA . SER B 1 197 ? -0.746 -0.02 -4.793 1 88.75 197 SER B CA 1
ATOM 4898 C C . SER B 1 197 ? 0.468 -0.782 -5.312 1 88.75 197 SER B C 1
ATOM 4900 O O . SER B 1 197 ? 1.598 -0.294 -5.227 1 88.75 197 SER B O 1
ATOM 4902 N N . VAL B 1 198 ? 0.3 -1.926 -5.93 1 92.38 198 VAL B N 1
ATOM 4903 C CA . VAL B 1 198 ? 1.4 -2.83 -6.246 1 92.38 198 VAL B CA 1
ATOM 4904 C C . VAL B 1 198 ? 2.334 -2.174 -7.262 1 92.38 198 VAL B C 1
ATOM 4906 O O . VAL B 1 198 ? 3.555 -2.328 -7.184 1 92.38 198 VAL B O 1
ATOM 4909 N N . ALA B 1 199 ? 1.786 -1.494 -8.227 1 93 199 ALA B N 1
ATOM 4910 C CA . ALA B 1 199 ? 2.615 -0.867 -9.25 1 93 199 ALA B CA 1
ATOM 4911 C C . ALA B 1 199 ? 3.551 0.174 -8.641 1 93 199 ALA B C 1
ATOM 4913 O O . ALA B 1 199 ? 4.754 0.173 -8.914 1 93 199 ALA B O 1
ATOM 4914 N N . ALA B 1 200 ? 3.027 1.061 -7.773 1 92.56 200 ALA B N 1
ATOM 4915 C CA . ALA B 1 200 ? 3.832 2.08 -7.105 1 92.56 200 ALA B CA 1
ATOM 4916 C C . ALA B 1 200 ? 4.863 1.445 -6.176 1 92.56 200 ALA B C 1
ATOM 4918 O O . ALA B 1 200 ? 6 1.917 -6.082 1 92.56 200 ALA B O 1
ATOM 4919 N N . MET B 1 201 ? 4.461 0.405 -5.5 1 95.12 201 MET B N 1
ATOM 4920 C CA . MET B 1 201 ? 5.348 -0.315 -4.59 1 95.12 201 MET B CA 1
ATOM 4921 C C . MET B 1 201 ? 6.582 -0.825 -5.324 1 95.12 201 MET B C 1
ATOM 4923 O O . MET B 1 201 ? 7.711 -0.6 -4.879 1 95.12 201 MET B O 1
ATOM 4927 N N . LEU B 1 202 ? 6.375 -1.464 -6.457 1 95.81 202 LEU B N 1
ATOM 4928 C CA . LEU B 1 202 ? 7.48 -2.045 -7.215 1 95.81 202 LEU B CA 1
ATOM 4929 C C . LEU B 1 202 ? 8.312 -0.955 -7.887 1 95.81 202 LEU B C 1
ATOM 4931 O O . LEU B 1 202 ? 9.531 -1.07 -7.98 1 95.81 202 LEU B O 1
ATOM 4935 N N . GLU B 1 203 ? 7.66 0.074 -8.344 1 94.25 203 GLU B N 1
ATOM 4936 C CA . GLU B 1 203 ? 8.383 1.2 -8.93 1 94.25 203 GLU B CA 1
ATOM 4937 C C . GLU B 1 203 ? 9.281 1.875 -7.898 1 94.25 203 GLU B C 1
ATOM 4939 O O . GLU B 1 203 ? 10.422 2.232 -8.203 1 94.25 203 GLU B O 1
ATOM 4944 N N . ASP B 1 204 ? 8.734 2.113 -6.695 1 96.31 204 ASP B N 1
ATOM 4945 C CA . ASP B 1 204 ? 9.531 2.713 -5.629 1 96.31 204 ASP B CA 1
ATOM 4946 C C . ASP B 1 204 ? 10.758 1.863 -5.312 1 96.31 204 ASP B C 1
ATOM 4948 O O . ASP B 1 204 ? 11.867 2.385 -5.215 1 96.31 204 ASP B O 1
ATOM 4952 N N . ALA B 1 205 ? 10.562 0.53 -5.184 1 96.94 205 ALA B N 1
ATOM 4953 C CA . ALA B 1 205 ? 11.68 -0.371 -4.898 1 96.94 205 ALA B CA 1
ATOM 4954 C C . ALA B 1 205 ? 12.719 -0.324 -6.008 1 96.94 205 ALA B C 1
ATOM 4956 O O . ALA B 1 205 ? 13.922 -0.334 -5.734 1 96.94 205 ALA B O 1
ATOM 4957 N N . THR B 1 206 ? 12.273 -0.239 -7.211 1 96 206 THR B N 1
ATOM 4958 C CA . THR B 1 206 ? 13.156 -0.2 -8.367 1 96 206 THR B CA 1
ATOM 4959 C C . THR B 1 206 ? 13.93 1.118 -8.414 1 96 206 THR B C 1
ATOM 4961 O O . THR B 1 206 ? 15.148 1.126 -8.586 1 96 206 THR B O 1
ATOM 4964 N N . TRP B 1 207 ? 13.25 2.205 -8.234 1 95.56 207 TRP B N 1
ATOM 4965 C CA . TRP B 1 207 ? 13.859 3.523 -8.344 1 95.56 207 TRP B CA 1
ATOM 4966 C C . TRP B 1 207 ? 14.891 3.74 -7.242 1 95.56 207 TRP B C 1
ATOM 4968 O O . TRP B 1 207 ? 15.938 4.359 -7.469 1 95.56 207 TRP B O 1
ATOM 4978 N N . ASN B 1 208 ? 14.609 3.232 -6.086 1 97.5 208 ASN B N 1
ATOM 4979 C CA . ASN B 1 208 ? 15.477 3.473 -4.93 1 97.5 208 ASN B CA 1
ATOM 4980 C C . ASN B 1 208 ? 16.688 2.545 -4.934 1 97.5 208 ASN B C 1
ATOM 4982 O O . ASN B 1 208 ? 17.594 2.705 -4.117 1 97.5 208 ASN B O 1
ATOM 4986 N N . ASN B 1 209 ? 16.734 1.553 -5.832 1 97 209 ASN B N 1
ATOM 4987 C CA . ASN B 1 209 ? 17.844 0.613 -5.941 1 97 209 ASN B CA 1
ATOM 4988 C C . ASN B 1 209 ? 18.703 0.903 -7.168 1 97 209 ASN B C 1
ATOM 4990 O O . ASN B 1 209 ? 18.266 0.7 -8.305 1 97 209 ASN B O 1
ATOM 4994 N N . PRO B 1 210 ? 19.906 1.297 -6.953 1 94.56 210 PRO B N 1
ATOM 4995 C CA . PRO B 1 210 ? 20.75 1.693 -8.086 1 94.56 210 PRO B CA 1
ATOM 4996 C C . PRO B 1 210 ? 21.031 0.538 -9.039 1 94.56 210 PRO B C 1
ATOM 4998 O O . PRO B 1 210 ? 21.344 0.764 -10.211 1 94.56 210 PRO B O 1
ATOM 5001 N N . PHE B 1 211 ? 20.906 -0.696 -8.594 1 95.44 211 PHE B N 1
ATOM 5002 C CA . PHE B 1 211 ? 21.172 -1.851 -9.438 1 95.44 211 PHE B CA 1
ATOM 5003 C C . PHE B 1 211 ? 19.938 -2.201 -10.273 1 95.44 211 PHE B C 1
ATOM 5005 O O . PHE B 1 211 ? 20.047 -2.959 -11.242 1 95.44 211 PHE B O 1
ATOM 5012 N N . LEU B 1 212 ? 18.812 -1.68 -9.883 1 96.25 212 LEU B N 1
ATOM 5013 C CA . LEU B 1 212 ? 17.562 -2.01 -10.57 1 96.25 212 LEU B CA 1
ATOM 5014 C C . LEU B 1 212 ? 17.078 -0.826 -11.391 1 96.25 212 LEU B C 1
ATOM 5016 O O . LEU B 1 212 ? 16.375 -1.009 -12.398 1 96.25 212 LEU B O 1
ATOM 5020 N N . ARG B 1 213 ? 17.375 0.396 -11.008 1 94.56 213 ARG B N 1
ATOM 5021 C CA . ARG B 1 213 ? 16.859 1.628 -11.594 1 94.56 213 ARG B CA 1
ATOM 5022 C C . ARG B 1 213 ? 17.219 1.716 -13.078 1 94.56 213 ARG B C 1
ATOM 5024 O O . ARG B 1 213 ? 18.359 1.48 -13.461 1 94.56 213 ARG B O 1
ATOM 5031 N N . ASN B 1 214 ? 16.188 2.004 -13.906 1 91.69 214 ASN B N 1
ATOM 5032 C CA . ASN B 1 214 ? 16.328 2.242 -15.344 1 91.69 214 ASN B CA 1
ATOM 5033 C C . ASN B 1 214 ? 16.734 0.97 -16.078 1 91.69 214 ASN B C 1
ATOM 5035 O O . ASN B 1 214 ? 17.359 1.035 -17.141 1 91.69 214 ASN B O 1
ATOM 5039 N N . ARG B 1 215 ? 16.484 -0.193 -15.531 1 93.31 215 ARG B N 1
ATOM 5040 C CA . ARG B 1 215 ? 16.75 -1.464 -16.203 1 93.31 215 ARG B CA 1
ATOM 5041 C C . ARG B 1 215 ? 15.453 -2.189 -16.531 1 93.31 215 ARG B C 1
ATOM 5043 O O . ARG B 1 215 ? 14.453 -2.029 -15.836 1 93.31 215 ARG B O 1
ATOM 5050 N N . GLU B 1 216 ? 15.531 -2.943 -17.594 1 92.88 216 GLU B N 1
ATOM 5051 C CA . GLU B 1 216 ? 14.383 -3.738 -18 1 92.88 216 GLU B CA 1
ATOM 5052 C C . GLU B 1 216 ? 14.211 -4.961 -17.109 1 92.88 216 GLU B C 1
ATOM 5054 O O . GLU B 1 216 ? 15.195 -5.602 -16.719 1 92.88 216 GLU B O 1
ATOM 5059 N N . VAL B 1 217 ? 13 -5.25 -16.812 1 95.25 217 VAL B N 1
ATOM 5060 C CA . VAL B 1 217 ? 12.695 -6.453 -16.047 1 95.25 217 VAL B CA 1
ATOM 5061 C C . VAL B 1 217 ? 12.609 -7.656 -16.984 1 95.25 217 VAL B C 1
ATOM 5063 O O . VAL B 1 217 ? 11.852 -7.641 -17.953 1 95.25 217 VAL B O 1
ATOM 5066 N N . ASP B 1 218 ? 13.328 -8.664 -16.672 1 95.19 218 ASP B N 1
ATOM 5067 C CA . ASP B 1 218 ? 13.344 -9.852 -17.516 1 95.19 218 ASP B CA 1
ATOM 5068 C C . ASP B 1 218 ? 12.188 -10.781 -17.172 1 95.19 218 ASP B C 1
ATOM 5070 O O . ASP B 1 218 ? 11.438 -11.203 -18.062 1 95.19 218 ASP B O 1
ATOM 5074 N N . LEU B 1 219 ? 11.953 -11.039 -15.93 1 95.5 219 LEU B N 1
ATOM 5075 C CA . LEU B 1 219 ? 10.945 -12.008 -15.523 1 95.5 219 LEU B CA 1
ATOM 5076 C C . LEU B 1 219 ? 10.086 -11.461 -14.391 1 95.5 219 LEU B C 1
ATOM 5078 O O . LEU B 1 219 ? 10.609 -11.055 -13.352 1 95.5 219 LEU B O 1
ATOM 5082 N N . LEU B 1 220 ? 8.828 -11.383 -14.594 1 95.88 220 LEU B N 1
ATOM 5083 C CA . LEU B 1 220 ? 7.848 -11.164 -13.539 1 95.88 220 LEU B CA 1
ATOM 5084 C C . LEU B 1 220 ? 7.109 -12.453 -13.203 1 95.88 220 LEU B C 1
ATOM 5086 O O . LEU B 1 220 ? 6.477 -13.055 -14.07 1 95.88 220 LEU B O 1
ATOM 5090 N N . GLN B 1 221 ? 7.227 -12.898 -11.992 1 95 221 GLN B N 1
ATOM 5091 C CA . GLN B 1 221 ? 6.488 -14.062 -11.516 1 95 221 GLN B CA 1
ATOM 5092 C C . GLN B 1 221 ? 5.457 -13.664 -10.461 1 95 221 GLN B C 1
ATOM 5094 O O . GLN B 1 221 ? 5.789 -12.977 -9.484 1 95 221 GLN B O 1
ATOM 5099 N N . ILE B 1 222 ? 4.223 -14.008 -10.664 1 93.56 222 ILE B N 1
ATOM 5100 C CA . ILE B 1 222 ? 3.146 -13.734 -9.719 1 93.56 222 ILE B CA 1
ATOM 5101 C C . ILE B 1 222 ? 2.566 -15.047 -9.195 1 93.56 222 ILE B C 1
ATOM 5103 O O . ILE B 1 222 ? 1.89 -15.766 -9.93 1 93.56 222 ILE B O 1
ATOM 5107 N N . THR B 1 223 ? 2.809 -15.352 -7.941 1 88.88 223 THR B N 1
ATOM 5108 C CA . THR B 1 223 ? 2.326 -16.562 -7.277 1 88.88 223 THR B CA 1
ATOM 5109 C C . THR B 1 223 ? 1.815 -16.234 -5.875 1 88.88 223 THR B C 1
ATOM 5111 O O . THR B 1 223 ? 2.223 -16.859 -4.898 1 88.88 223 THR B O 1
ATOM 5114 N N . LEU B 1 224 ? 0.923 -15.328 -5.773 1 83.69 224 LEU B N 1
ATOM 5115 C CA . LEU B 1 224 ? 0.4 -14.844 -4.5 1 83.69 224 LEU B CA 1
ATOM 5116 C C . LEU B 1 224 ? -0.772 -15.703 -4.035 1 83.69 224 LEU B C 1
ATOM 5118 O O . LEU B 1 224 ? -1.029 -15.805 -2.832 1 83.69 224 LEU B O 1
ATOM 5122 N N . SER B 1 225 ? -1.516 -16.219 -4.93 1 76.62 225 SER B N 1
ATOM 5123 C CA . SER B 1 225 ? -2.736 -16.984 -4.691 1 76.62 225 SER B CA 1
ATOM 5124 C C . SER B 1 225 ? -3.838 -16.094 -4.121 1 76.62 225 SER B C 1
ATOM 5126 O O . SER B 1 225 ? -4.645 -16.547 -3.303 1 76.62 225 SER B O 1
ATOM 5128 N N . ILE B 1 226 ? -3.635 -14.852 -4.34 1 73.94 226 ILE B N 1
ATOM 5129 C CA . ILE B 1 226 ? -4.664 -13.875 -3.998 1 73.94 226 ILE B CA 1
ATOM 5130 C C . ILE B 1 226 ? -4.754 -12.812 -5.094 1 73.94 226 ILE B C 1
ATOM 5132 O O . ILE B 1 226 ? -3.824 -12.023 -5.277 1 73.94 226 ILE B O 1
ATOM 5136 N N . ASP B 1 227 ? -5.777 -12.781 -5.82 1 80.75 227 ASP B N 1
ATOM 5137 C CA . ASP B 1 227 ? -6.086 -11.797 -6.848 1 80.75 227 ASP B CA 1
ATOM 5138 C C . ASP B 1 227 ? -4.93 -11.656 -7.84 1 80.75 227 ASP B C 1
ATOM 5140 O O . ASP B 1 227 ? -4.527 -10.539 -8.18 1 80.75 227 ASP B O 1
ATOM 5144 N N . ASP B 1 228 ? -4.395 -12.742 -8.227 1 88.56 228 ASP B N 1
ATOM 5145 C CA . ASP B 1 228 ? -3.229 -12.742 -9.102 1 88.56 228 ASP B CA 1
ATOM 5146 C C . ASP B 1 228 ? -3.531 -12.023 -10.422 1 88.56 228 ASP B C 1
ATOM 5148 O O . ASP B 1 228 ? -2.715 -11.242 -10.906 1 88.56 228 ASP B O 1
ATOM 5152 N N . CYS B 1 229 ? -4.699 -12.188 -10.938 1 88.94 229 CYS B N 1
ATOM 5153 C CA . CYS B 1 229 ? -5.051 -11.562 -12.211 1 88.94 229 CYS B CA 1
ATOM 5154 C C . CYS B 1 229 ? -5.246 -10.055 -12.039 1 88.94 229 CYS B C 1
ATOM 5156 O O . CYS B 1 229 ? -4.895 -9.281 -12.93 1 88.94 229 CYS B O 1
ATOM 5158 N N . GLY B 1 230 ? -5.887 -9.742 -10.938 1 86.88 230 GLY B N 1
ATOM 5159 C CA . GLY B 1 230 ? -6.027 -8.32 -10.656 1 86.88 230 GLY B CA 1
ATOM 5160 C C . GLY B 1 230 ? -4.699 -7.605 -10.492 1 86.88 230 GLY B C 1
ATOM 5161 O O . GLY B 1 230 ? -4.52 -6.496 -10.992 1 86.88 230 GLY B O 1
ATOM 5162 N N . ILE B 1 231 ? -3.807 -8.234 -9.828 1 90.88 231 ILE B N 1
ATOM 5163 C CA . ILE B 1 231 ? -2.467 -7.691 -9.625 1 90.88 231 ILE B CA 1
ATOM 5164 C C . ILE B 1 231 ? -1.746 -7.574 -10.969 1 90.88 231 ILE B C 1
ATOM 5166 O O . ILE B 1 231 ? -1.132 -6.547 -11.258 1 90.88 231 ILE B O 1
ATOM 5170 N N . LEU B 1 232 ? -1.891 -8.625 -11.742 1 93.31 232 LEU B N 1
ATOM 5171 C CA . LEU B 1 232 ? -1.286 -8.609 -13.07 1 93.31 232 LEU B CA 1
ATOM 5172 C C . LEU B 1 232 ? -1.826 -7.445 -13.898 1 93.31 232 LEU B C 1
ATOM 5174 O O . LEU B 1 232 ? -1.054 -6.691 -14.492 1 93.31 232 LEU B O 1
ATOM 5178 N N . GLY B 1 233 ? -3.102 -7.344 -13.945 1 90.12 233 GLY B N 1
ATOM 5179 C CA . GLY B 1 233 ? -3.717 -6.25 -14.68 1 90.12 233 GLY B CA 1
ATOM 5180 C C . GLY B 1 233 ? -3.254 -4.883 -14.211 1 90.12 233 GLY B C 1
ATOM 5181 O O . GLY B 1 233 ? -2.955 -4.012 -15.031 1 90.12 233 GLY B O 1
ATOM 5182 N N . ALA B 1 234 ? -3.16 -4.695 -12.922 1 89.69 234 ALA B N 1
ATOM 5183 C CA . ALA B 1 234 ? -2.721 -3.428 -12.336 1 89.69 234 ALA B CA 1
ATOM 5184 C C . ALA B 1 234 ? -1.283 -3.109 -12.742 1 89.69 234 ALA B C 1
ATOM 5186 O O . ALA B 1 234 ? -0.952 -1.954 -13.016 1 89.69 234 ALA B O 1
ATOM 5187 N N . LEU B 1 235 ? -0.438 -4.055 -12.773 1 92.88 235 LEU B N 1
ATOM 5188 C CA . LEU B 1 235 ? 0.966 -3.863 -13.117 1 92.88 235 LEU B CA 1
ATOM 5189 C C . LEU B 1 235 ? 1.119 -3.5 -14.594 1 92.88 235 LEU B C 1
ATOM 5191 O O . LEU B 1 235 ? 1.896 -2.607 -14.938 1 92.88 235 LEU B O 1
ATOM 5195 N N . LEU B 1 236 ? 0.371 -4.191 -15.422 1 90.44 236 LEU B N 1
ATOM 5196 C CA . LEU B 1 236 ? 0.509 -3.979 -16.859 1 90.44 236 LEU B CA 1
ATOM 5197 C C . LEU B 1 236 ? -0.112 -2.648 -17.281 1 90.44 236 LEU B C 1
ATOM 5199 O O . LEU B 1 236 ? 0.349 -2.014 -18.234 1 90.44 236 LEU B O 1
ATOM 5203 N N . LYS B 1 237 ? -1.085 -2.248 -16.547 1 83.75 237 LYS B N 1
ATOM 5204 C CA . LYS B 1 237 ? -1.727 -0.97 -16.844 1 83.75 237 LYS B CA 1
ATOM 5205 C C . LYS B 1 237 ? -0.932 0.193 -16.266 1 83.75 237 LYS B C 1
ATOM 5207 O O . LYS B 1 237 ? -0.998 1.315 -16.766 1 83.75 237 LYS B O 1
ATOM 5212 N N . GLY B 1 238 ? -0.486 0.024 -15.141 1 73.25 238 GLY B N 1
ATOM 5213 C CA . GLY B 1 238 ? 0.257 1.077 -14.469 1 73.25 238 GLY B CA 1
ATOM 5214 C C . GLY B 1 238 ? 1.504 1.503 -15.219 1 73.25 238 GLY B C 1
ATOM 5215 O O . GLY B 1 238 ? 2.184 2.449 -14.812 1 73.25 238 GLY B O 1
ATOM 5216 N N . GLY B 1 239 ? 1.606 1.034 -16.516 1 58.88 239 GLY B N 1
ATOM 5217 C CA . GLY B 1 239 ? 2.496 1.525 -17.547 1 58.88 239 GLY B CA 1
ATOM 5218 C C . GLY B 1 239 ? 3.945 1.135 -17.328 1 58.88 239 GLY B C 1
ATOM 5219 O O . GLY B 1 239 ? 4.773 1.269 -18.234 1 58.88 239 GLY B O 1
ATOM 5220 N N . VAL B 1 240 ? 4.414 1.021 -16.016 1 56.22 240 VAL B N 1
ATOM 5221 C CA . VAL B 1 240 ? 5.832 1.359 -15.961 1 56.22 240 VAL B CA 1
ATOM 5222 C C . VAL B 1 240 ? 6.664 0.159 -16.406 1 56.22 240 VAL B C 1
ATOM 5224 O O . VAL B 1 240 ? 7.82 0.312 -16.812 1 56.22 240 VAL B O 1
ATOM 5227 N N . ARG B 1 241 ? 6.195 -1.105 -16.438 1 75.31 241 ARG B N 1
ATOM 5228 C CA . ARG B 1 241 ? 7.195 -2.082 -16.859 1 75.31 241 ARG B CA 1
ATOM 5229 C C . ARG B 1 241 ? 6.531 -3.332 -17.422 1 75.31 241 ARG B C 1
ATOM 5231 O O . ARG B 1 241 ? 5.551 -3.828 -16.875 1 75.31 241 ARG B O 1
ATOM 5238 N N . TRP B 1 242 ? 6.895 -3.545 -18.953 1 89.75 242 TRP B N 1
ATOM 5239 C CA . TRP B 1 242 ? 6.531 -4.762 -19.656 1 89.75 242 TRP B CA 1
ATOM 5240 C C . TRP B 1 242 ? 7.672 -5.773 -19.625 1 89.75 242 TRP B C 1
ATOM 5242 O O . TRP B 1 242 ? 8.523 -5.793 -20.516 1 89.75 242 TRP B O 1
ATOM 5252 N N . PRO B 1 243 ? 7.555 -6.57 -18.516 1 95.31 243 PRO B N 1
ATOM 5253 C CA . PRO B 1 243 ? 8.633 -7.562 -18.422 1 95.31 243 PRO B CA 1
ATOM 5254 C C . PRO B 1 243 ? 8.758 -8.414 -19.688 1 95.31 243 PRO B C 1
ATOM 5256 O O . PRO B 1 243 ? 7.777 -8.609 -20.406 1 95.31 243 PRO B O 1
ATOM 5259 N N . ARG B 1 244 ? 9.945 -8.875 -19.906 1 95.06 244 ARG B N 1
ATOM 5260 C CA . ARG B 1 244 ? 10.18 -9.695 -21.094 1 95.06 244 ARG B CA 1
ATOM 5261 C C . ARG B 1 244 ? 9.453 -11.031 -20.984 1 95.06 244 ARG B C 1
ATOM 5263 O O . ARG B 1 244 ? 8.906 -11.523 -21.984 1 95.06 244 ARG B O 1
ATOM 5270 N N . PHE B 1 245 ? 9.422 -11.609 -19.812 1 95.38 245 PHE B N 1
ATOM 5271 C CA . PHE B 1 245 ? 8.742 -12.875 -19.547 1 95.38 245 PHE B CA 1
ATOM 5272 C C . PHE B 1 245 ? 7.781 -12.734 -18.375 1 95.38 245 PHE B C 1
ATOM 5274 O O . PHE B 1 245 ? 8.031 -11.961 -17.438 1 95.38 245 PHE B O 1
ATOM 5281 N N . LEU B 1 246 ? 6.68 -13.438 -18.438 1 95.94 246 LEU B N 1
ATOM 5282 C CA . LEU B 1 246 ? 5.703 -13.5 -17.344 1 95.94 246 LEU B CA 1
ATOM 5283 C C . LEU B 1 246 ? 5.43 -14.953 -16.953 1 95.94 246 LEU B C 1
ATOM 5285 O O . LEU B 1 246 ? 5.301 -15.82 -17.812 1 95.94 246 LEU B O 1
ATOM 5289 N N . ARG B 1 247 ? 5.457 -15.211 -15.688 1 94.94 247 ARG B N 1
ATOM 5290 C CA . ARG B 1 247 ? 5.047 -16.484 -15.102 1 94.94 247 ARG B CA 1
ATOM 5291 C C . ARG B 1 247 ? 4.012 -16.266 -14.008 1 94.94 247 ARG B C 1
ATOM 5293 O O . ARG B 1 247 ? 4.25 -15.531 -13.055 1 94.94 247 ARG B O 1
ATOM 5300 N N . ILE B 1 248 ? 2.855 -16.906 -14.133 1 94.62 248 ILE B N 1
ATOM 5301 C CA . ILE B 1 248 ? 1.795 -16.578 -13.188 1 94.62 248 ILE B CA 1
ATOM 5302 C C . ILE B 1 248 ? 1.019 -17.844 -12.836 1 94.62 248 ILE B C 1
ATOM 5304 O O . ILE B 1 248 ? 0.809 -18.719 -13.688 1 94.62 248 ILE B O 1
ATOM 5308 N N . ILE B 1 249 ? 0.567 -17.906 -11.602 1 91.19 249 ILE B N 1
ATOM 5309 C CA . ILE B 1 249 ? -0.255 -19 -11.117 1 91.19 249 ILE B CA 1
ATOM 5310 C C . ILE B 1 249 ? -1.688 -18.844 -11.625 1 91.19 249 ILE B C 1
ATOM 5312 O O . ILE B 1 249 ? -2.176 -17.719 -11.766 1 91.19 249 ILE B O 1
ATOM 5316 N N . PHE B 1 250 ? -2.283 -19.875 -11.984 1 88.62 250 PHE B N 1
ATOM 5317 C CA . PHE B 1 250 ? -3.693 -19.906 -12.359 1 88.62 250 PHE B CA 1
ATOM 5318 C C . PHE B 1 250 ? -4.367 -21.172 -11.859 1 88.62 250 PHE B C 1
ATOM 5320 O O . PHE B 1 250 ? -3.689 -22.109 -11.445 1 88.62 250 PHE B O 1
ATOM 5327 N N . TRP B 1 251 ? -5.652 -21.141 -11.852 1 81.5 251 TRP B N 1
ATOM 5328 C CA . TRP B 1 251 ? -6.41 -22.328 -11.438 1 81.5 251 TRP B CA 1
ATOM 5329 C C . TRP B 1 251 ? -6.574 -23.297 -12.594 1 81.5 251 TRP B C 1
ATOM 5331 O O . TRP B 1 251 ? -7.473 -23.141 -13.43 1 81.5 251 TRP B O 1
ATOM 5341 N N . HIS B 1 252 ? -5.895 -24.406 -12.562 1 82.69 252 HIS B N 1
ATOM 5342 C CA . HIS B 1 252 ? -5.672 -25.234 -13.758 1 82.69 252 HIS B CA 1
ATOM 5343 C C . HIS B 1 252 ? -6.867 -26.141 -14.031 1 82.69 252 HIS B C 1
ATOM 5345 O O . HIS B 1 252 ? -7.039 -26.609 -15.156 1 82.69 252 HIS B O 1
ATOM 5351 N N . PRO B 1 253 ? -7.816 -26.359 -13.039 1 77.06 253 PRO B N 1
ATOM 5352 C CA . PRO B 1 253 ? -8.93 -27.25 -13.406 1 77.06 253 PRO B CA 1
ATOM 5353 C C . PRO B 1 253 ? -9.961 -26.547 -14.281 1 77.06 253 PRO B C 1
ATOM 5355 O O . PRO B 1 253 ? -10.836 -27.203 -14.852 1 77.06 253 PRO B O 1
ATOM 5358 N N . ILE B 1 254 ? -9.883 -25.312 -14.461 1 81.81 254 ILE B N 1
ATOM 5359 C CA . ILE B 1 254 ? -10.867 -24.562 -15.234 1 81.81 254 ILE B CA 1
ATOM 5360 C C . ILE B 1 254 ? -10.367 -24.359 -16.656 1 81.81 254 ILE B C 1
ATOM 5362 O O . ILE B 1 254 ? -9.43 -23.578 -16.891 1 81.81 254 ILE B O 1
ATOM 5366 N N . PRO B 1 255 ? -11.062 -25 -17.609 1 87.62 255 PRO B N 1
ATOM 5367 C CA . PRO B 1 255 ? -10.57 -24.875 -18.984 1 87.62 255 PRO B CA 1
ATOM 5368 C C . PRO B 1 255 ? -11.016 -23.578 -19.656 1 87.62 255 PRO B C 1
ATOM 5370 O O . PRO B 1 255 ? -12.117 -23.094 -19.375 1 87.62 255 PRO B O 1
ATOM 5373 N N . PRO B 1 256 ? -10.07 -23.047 -20.453 1 90.12 256 PRO B N 1
ATOM 5374 C CA . PRO B 1 256 ? -10.594 -22.062 -21.406 1 90.12 256 PRO B CA 1
ATOM 5375 C C . PRO B 1 256 ? -11.742 -22.609 -22.25 1 90.12 256 PRO B C 1
ATOM 5377 O O . PRO B 1 256 ? -11.812 -23.812 -22.484 1 90.12 256 PRO B O 1
ATOM 5380 N N . PRO B 1 257 ? -12.82 -21.719 -22.609 1 91.81 257 PRO B N 1
ATOM 5381 C CA . PRO B 1 257 ? -12.812 -20.266 -22.484 1 91.81 257 PRO B CA 1
ATOM 5382 C C . PRO B 1 257 ? -13.516 -19.781 -21.219 1 91.81 257 PRO B C 1
ATOM 5384 O O . PRO B 1 257 ? -14.031 -18.672 -21.172 1 91.81 257 PRO B O 1
ATOM 5387 N N . ILE B 1 258 ? -13.586 -20.641 -20.203 1 87.25 258 ILE B N 1
ATOM 5388 C CA . ILE B 1 258 ? -14.227 -20.219 -18.953 1 87.25 258 ILE B CA 1
ATOM 5389 C C . ILE B 1 258 ? -13.344 -19.203 -18.234 1 87.25 258 ILE B C 1
ATOM 5391 O O . ILE B 1 258 ? -12.156 -19.469 -18 1 87.25 258 ILE B O 1
ATOM 5395 N N . VAL B 1 259 ? -13.953 -18.047 -17.938 1 88 259 VAL B N 1
ATOM 5396 C CA . VAL B 1 259 ? -13.273 -17 -17.188 1 88 259 VAL B CA 1
ATOM 5397 C C . VAL B 1 259 ? -13.719 -17.031 -15.734 1 88 259 VAL B C 1
ATOM 5399 O O . VAL B 1 259 ? -14.914 -17 -15.445 1 88 259 VAL B O 1
ATOM 5402 N N . TYR B 1 260 ? -12.773 -17.172 -14.898 1 84.56 260 TYR B N 1
ATOM 5403 C CA . TYR B 1 260 ? -13.008 -17.141 -13.453 1 84.56 260 TYR B CA 1
ATOM 5404 C C . TYR B 1 260 ? -12.039 -16.188 -12.773 1 84.56 260 TYR B C 1
ATOM 5406 O O . TYR B 1 260 ? -10.82 -16.328 -12.898 1 84.56 260 TYR B O 1
ATOM 5414 N N . ARG B 1 261 ? -12.578 -15.094 -12.078 1 81 261 ARG B N 1
ATOM 5415 C CA . ARG B 1 261 ? -11.828 -14.148 -11.266 1 81 261 ARG B CA 1
ATOM 5416 C C . ARG B 1 261 ? -12.391 -14.078 -9.852 1 81 261 ARG B C 1
ATOM 5418 O O . ARG B 1 261 ? -13.469 -13.531 -9.633 1 81 261 ARG B O 1
ATOM 5425 N N . PRO B 1 262 ? -11.586 -14.641 -8.969 1 72.31 262 PRO B N 1
ATOM 5426 C CA . PRO B 1 262 ? -12.117 -14.562 -7.605 1 72.31 262 PRO B CA 1
ATOM 5427 C C . PRO B 1 262 ? -12.039 -13.156 -7.023 1 72.31 262 PRO B C 1
ATOM 5429 O O . PRO B 1 262 ? -11.141 -12.383 -7.371 1 72.31 262 PRO B O 1
ATOM 5432 N N . GLY B 1 263 ? -13.148 -12.469 -6.398 1 58.03 263 GLY B N 1
ATOM 5433 C CA . GLY B 1 263 ? -13.125 -11.164 -5.75 1 58.03 263 GLY B CA 1
ATOM 5434 C C . GLY B 1 263 ? -12.242 -11.133 -4.516 1 58.03 263 GLY B C 1
ATOM 5435 O O . GLY B 1 263 ? -11.914 -12.18 -3.955 1 58.03 263 GLY B O 1
ATOM 5436 N N . SER B 1 264 ? -11.336 -10.07 -4.367 1 50.94 264 SER B N 1
ATOM 5437 C CA . SER B 1 264 ? -10.359 -9.93 -3.289 1 50.94 264 SER B CA 1
ATOM 5438 C C . SER B 1 264 ? -11.047 -9.914 -1.927 1 50.94 264 SER B C 1
ATOM 5440 O O . SER B 1 264 ? -11.984 -9.148 -1.708 1 50.94 264 SER B O 1
ATOM 5442 N N . GLN B 1 265 ? -11.57 -10.867 -1.268 1 45.84 265 GLN B N 1
ATOM 5443 C CA . GLN B 1 265 ? -12.164 -10.695 0.053 1 45.84 265 GLN B CA 1
ATOM 5444 C C . GLN B 1 265 ? -11.141 -10.953 1.156 1 45.84 265 GLN B C 1
ATOM 5446 O O . GLN B 1 265 ? -11.422 -10.719 2.334 1 45.84 265 GLN B O 1
ATOM 5451 N N . ARG B 1 266 ? -10.055 -11.625 1.027 1 46.22 266 ARG B N 1
ATOM 5452 C CA . ARG B 1 266 ? -9.57 -12.328 2.211 1 46.22 266 ARG B CA 1
ATOM 5453 C C . ARG B 1 266 ? -8.492 -11.523 2.92 1 46.22 266 ARG B C 1
ATOM 5455 O O . ARG B 1 266 ? -7.73 -10.789 2.277 1 46.22 266 ARG B O 1
ATOM 5462 N N . GLN B 1 267 ? -8.789 -11.234 4.172 1 41.62 267 GLN B N 1
ATOM 5463 C CA . GLN B 1 267 ? -7.766 -10.758 5.102 1 41.62 267 GLN B CA 1
ATOM 5464 C C . GLN B 1 267 ? -6.609 -11.742 5.195 1 41.62 267 GLN B C 1
ATOM 5466 O O . GLN B 1 267 ? -6.82 -12.961 5.207 1 41.62 267 GLN B O 1
ATOM 5471 N N . LEU B 1 268 ? -5.418 -11.352 5.023 1 39.5 268 LEU B N 1
ATOM 5472 C CA . LEU B 1 268 ? -4.168 -12.055 5.293 1 39.5 268 LEU B CA 1
ATOM 5473 C C . LEU B 1 268 ? -4.125 -12.555 6.73 1 39.5 268 LEU B C 1
ATOM 5475 O O . LEU B 1 268 ? -4.473 -11.82 7.66 1 39.5 268 LEU B O 1
ATOM 5479 N N . GLY B 1 269 ? -4.141 -13.836 7.074 1 35.69 269 GLY B N 1
ATOM 5480 C CA . GLY B 1 269 ? -3.971 -14.484 8.359 1 35.69 269 GLY B CA 1
ATOM 5481 C C . GLY B 1 269 ? -4.73 -15.797 8.469 1 35.69 269 GLY B C 1
ATOM 5482 O O . GLY B 1 269 ? -4.621 -16.5 9.477 1 35.69 269 GLY B O 1
ATOM 5483 N N . ASP B 1 270 ? -5.836 -15.75 7.965 1 35.62 270 ASP B N 1
ATOM 5484 C CA . ASP B 1 270 ? -6.539 -17 8.266 1 35.62 270 ASP B CA 1
ATOM 5485 C C . ASP B 1 270 ? -5.746 -18.203 7.785 1 35.62 270 ASP B C 1
ATOM 5487 O O . ASP B 1 270 ? -5.145 -18.172 6.707 1 35.62 270 ASP B O 1
ATOM 5491 N N . TRP B 1 271 ? -5.137 -18.812 8.711 1 34.62 271 TRP B N 1
ATOM 5492 C CA . TRP B 1 271 ? -4.383 -20.062 8.68 1 34.62 271 TRP B CA 1
ATOM 5493 C C . TRP B 1 271 ? -4.785 -20.906 7.477 1 34.62 271 TRP B C 1
ATOM 5495 O O . TRP B 1 271 ? -4.109 -21.891 7.137 1 34.62 271 TRP B O 1
ATOM 5505 N N . TYR B 1 272 ? -5.996 -20.922 7.125 1 35.12 272 TYR B N 1
ATOM 5506 C CA . TYR B 1 272 ? -6.285 -21.984 6.168 1 35.12 272 TYR B CA 1
ATOM 5507 C C . TYR B 1 272 ? -5.496 -21.781 4.879 1 35.12 272 TYR B C 1
ATOM 5509 O O . TYR B 1 272 ? -6.074 -21.516 3.822 1 35.12 272 TYR B O 1
ATOM 5517 N N . GLU B 1 273 ? -4.426 -21.125 4.848 1 39.94 273 GLU B N 1
ATOM 5518 C CA . GLU B 1 273 ? -3.383 -20.984 3.838 1 39.94 273 GLU B CA 1
ATOM 5519 C C . GLU B 1 273 ? -3.299 -22.234 2.959 1 39.94 273 GLU B C 1
ATOM 5521 O O . GLU B 1 273 ? -3.152 -22.125 1.739 1 39.94 273 GLU B O 1
ATOM 5526 N N . ASP B 1 274 ? -3.07 -23.281 3.742 1 37.03 274 ASP B N 1
ATOM 5527 C CA . ASP B 1 274 ? -2.848 -24.562 3.08 1 37.03 274 ASP B CA 1
ATOM 5528 C C . ASP B 1 274 ? -4.051 -24.953 2.229 1 37.03 274 ASP B C 1
ATOM 5530 O O . ASP B 1 274 ? -3.908 -25.656 1.227 1 37.03 274 ASP B O 1
ATOM 5534 N N . VAL B 1 275 ? -5.156 -24.609 2.781 1 36.5 275 VAL B N 1
ATOM 5535 C CA . VAL B 1 275 ? -6.348 -25.078 2.076 1 36.5 275 VAL B CA 1
ATOM 5536 C C . VAL B 1 275 ? -6.703 -24.094 0.96 1 36.5 275 VAL B C 1
ATOM 5538 O O . VAL B 1 275 ? -7.523 -24.406 0.091 1 36.5 275 VAL B O 1
ATOM 5541 N N . PHE B 1 276 ? -6.141 -22.875 0.998 1 40.5 276 PHE B N 1
ATOM 5542 C CA . PHE B 1 276 ? -6.559 -21.75 0.161 1 40.5 276 PHE B CA 1
ATOM 5543 C C . PHE B 1 276 ? -6.105 -21.953 -1.28 1 40.5 276 PHE B C 1
ATOM 5545 O O . PHE B 1 276 ? -6.773 -21.5 -2.215 1 40.5 276 PHE B O 1
ATOM 5552 N N . GLU B 1 277 ? -4.879 -22.391 -1.392 1 40.03 277 GLU B N 1
ATOM 5553 C CA . GLU B 1 277 ? -4.527 -22.703 -2.773 1 40.03 277 GLU B CA 1
ATOM 5554 C C . GLU B 1 277 ? -5.684 -23.406 -3.49 1 40.03 277 GLU B C 1
ATOM 5556 O O . GLU B 1 277 ? -5.824 -23.281 -4.707 1 40.03 277 GLU B O 1
ATOM 5561 N N . LEU B 1 278 ? -6.445 -24.094 -2.559 1 40.59 278 LEU B N 1
ATOM 5562 C CA . LEU B 1 278 ? -7.453 -25 -3.105 1 40.59 278 LEU B CA 1
ATOM 5563 C C . LEU B 1 278 ? -8.805 -24.297 -3.215 1 40.59 278 LEU B C 1
ATOM 5565 O O . LEU B 1 278 ? -9.758 -24.859 -3.771 1 40.59 278 LEU B O 1
ATOM 5569 N N . THR B 1 279 ? -8.906 -23.094 -2.529 1 45.09 279 THR B N 1
ATOM 5570 C CA . THR B 1 279 ? -10.266 -22.578 -2.379 1 45.09 279 THR B CA 1
ATOM 5571 C C . THR B 1 279 ? -10.555 -21.5 -3.424 1 45.09 279 THR B C 1
ATOM 5573 O O . THR B 1 279 ? -11.461 -20.688 -3.246 1 45.09 279 THR B O 1
ATOM 5576 N N . GLY B 1 280 ? -9.922 -21.719 -4.582 1 54.25 280 GLY B N 1
ATOM 5577 C CA . GLY B 1 280 ? -10.422 -20.875 -5.648 1 54.25 280 GLY B CA 1
ATOM 5578 C C . GLY B 1 280 ? -9.93 -19.438 -5.539 1 54.25 280 GLY B C 1
ATOM 5579 O O . GLY B 1 280 ? -10.656 -18.5 -5.875 1 54.25 280 GLY B O 1
ATOM 5580 N N . GLU B 1 281 ? -8.719 -19.312 -5.066 1 61.03 281 GLU B N 1
ATOM 5581 C CA . GLU B 1 281 ? -8.328 -17.922 -4.871 1 61.03 281 GLU B CA 1
ATOM 5582 C C . GLU B 1 281 ? -7.52 -17.391 -6.055 1 61.03 281 GLU B C 1
ATOM 5584 O O . GLU B 1 281 ? -7.246 -16.203 -6.148 1 61.03 281 GLU B O 1
ATOM 5589 N N . THR B 1 282 ? -7.305 -18.359 -7.062 1 78.19 282 THR B N 1
ATOM 5590 C CA . THR B 1 282 ? -6.586 -17.891 -8.25 1 78.19 282 THR B CA 1
ATOM 5591 C C . THR B 1 282 ? -7.516 -17.828 -9.453 1 78.19 282 THR B C 1
ATOM 5593 O O . THR B 1 282 ? -8.602 -18.422 -9.445 1 78.19 282 THR B O 1
ATOM 5596 N N . CYS B 1 283 ? -7.215 -17.156 -10.453 1 86.56 283 CYS B N 1
ATOM 5597 C CA . CYS B 1 283 ? -8.055 -16.953 -11.633 1 86.56 283 CYS B CA 1
ATOM 5598 C C . CYS B 1 283 ? -7.801 -18.047 -12.664 1 86.56 283 CYS B C 1
ATOM 5600 O O . CYS B 1 283 ? -6.863 -18.828 -12.531 1 86.56 283 CYS B O 1
ATOM 5602 N N . SER B 1 284 ? -8.703 -18.156 -13.633 1 87.81 284 SER B N 1
ATOM 5603 C CA . SER B 1 284 ? -8.578 -19.141 -14.695 1 87.81 284 SER B CA 1
ATOM 5604 C C . SER B 1 284 ? -7.52 -18.734 -15.711 1 87.81 284 SER B C 1
ATOM 5606 O O . SER B 1 284 ? -7.105 -17.578 -15.758 1 87.81 284 SER B O 1
ATOM 5608 N N . LEU B 1 285 ? -7.117 -19.719 -16.516 1 92.88 285 LEU B N 1
ATOM 5609 C CA . LEU B 1 285 ? -6.152 -19.438 -17.578 1 92.88 285 LEU B CA 1
ATOM 5610 C C . LEU B 1 285 ? -6.703 -18.391 -18.547 1 92.88 285 LEU B C 1
ATOM 5612 O O . LEU B 1 285 ? -5.969 -17.516 -18.984 1 92.88 285 LEU B O 1
ATOM 5616 N N . GLN B 1 286 ? -7.969 -18.516 -18.859 1 93.69 286 GLN B N 1
ATOM 5617 C CA . GLN B 1 286 ? -8.594 -17.547 -19.766 1 93.69 286 GLN B CA 1
ATOM 5618 C C . GLN B 1 286 ? -8.531 -16.141 -19.188 1 93.69 286 GLN B C 1
ATOM 5620 O O . GLN B 1 286 ? -8.273 -15.18 -19.922 1 93.69 286 GLN B O 1
ATOM 5625 N N . ALA B 1 287 ? -8.773 -16.062 -17.906 1 91.44 287 ALA B N 1
ATOM 5626 C CA . ALA B 1 287 ? -8.711 -14.758 -17.25 1 91.44 287 ALA B CA 1
ATOM 5627 C C . ALA B 1 287 ? -7.316 -14.148 -17.359 1 91.44 287 ALA B C 1
ATOM 5629 O O . ALA B 1 287 ? -7.168 -12.953 -17.609 1 91.44 287 ALA B O 1
ATOM 5630 N N . VAL B 1 288 ? -6.32 -14.914 -17.172 1 95.19 288 VAL B N 1
ATOM 5631 C CA . VAL B 1 288 ? -4.945 -14.453 -17.297 1 95.19 288 VAL B CA 1
ATOM 5632 C C . VAL B 1 288 ? -4.684 -13.984 -18.734 1 95.19 288 VAL B C 1
ATOM 5634 O O . VAL B 1 288 ? -4.172 -12.883 -18.953 1 95.19 288 VAL B O 1
ATOM 5637 N N . PHE B 1 289 ? -5.074 -14.875 -19.625 1 95.75 289 PHE B N 1
ATOM 5638 C CA . PHE B 1 289 ? -4.852 -14.586 -21.047 1 95.75 289 PHE B CA 1
ATOM 5639 C C . PHE B 1 289 ? -5.504 -13.266 -21.438 1 95.75 289 PHE B C 1
ATOM 5641 O O . PHE B 1 289 ? -4.91 -12.469 -22.172 1 95.75 289 PHE B O 1
ATOM 5648 N N . ASP B 1 290 ? -6.656 -13.016 -20.938 1 92.62 290 ASP B N 1
ATOM 5649 C CA . ASP B 1 290 ? -7.387 -11.781 -21.234 1 92.62 290 ASP B CA 1
ATOM 5650 C C . ASP B 1 290 ? -6.617 -10.555 -20.766 1 92.62 290 ASP B C 1
ATOM 5652 O O . ASP B 1 290 ? -6.68 -9.492 -21.391 1 92.62 290 ASP B O 1
ATOM 5656 N N . GLU B 1 291 ? -5.91 -10.664 -19.703 1 91.19 291 GLU B N 1
ATOM 5657 C CA . GLU B 1 291 ? -5.18 -9.539 -19.125 1 91.19 291 GLU B CA 1
ATOM 5658 C C . GLU B 1 291 ? -3.939 -9.203 -19.953 1 91.19 291 GLU B C 1
ATOM 5660 O O . GLU B 1 291 ? -3.51 -8.055 -20 1 91.19 291 GLU B O 1
ATOM 5665 N N . VAL B 1 292 ? -3.357 -10.211 -20.688 1 95.12 292 VAL B N 1
ATOM 5666 C CA . VAL B 1 292 ? -2 -9.984 -21.172 1 95.12 292 VAL B CA 1
ATOM 5667 C C . VAL B 1 292 ? -1.977 -10.039 -22.703 1 95.12 292 VAL B C 1
ATOM 5669 O O . VAL B 1 292 ? -0.987 -9.656 -23.328 1 95.12 292 VAL B O 1
ATOM 5672 N N . GLN B 1 293 ? -2.975 -10.43 -23.344 1 93.5 293 GLN B N 1
ATOM 5673 C CA . GLN B 1 293 ? -2.965 -10.844 -24.75 1 93.5 293 GLN B CA 1
ATOM 5674 C C . GLN B 1 293 ? -2.545 -9.695 -25.656 1 93.5 293 GLN B C 1
ATOM 5676 O O . GLN B 1 293 ? -2.068 -9.93 -26.781 1 93.5 293 GLN B O 1
ATOM 5681 N N . GLU B 1 294 ? -2.725 -8.477 -25.234 1 89.88 294 GLU B N 1
ATOM 5682 C CA . GLU B 1 294 ? -2.355 -7.336 -26.078 1 89.88 294 GLU B CA 1
ATOM 5683 C C . GLU B 1 294 ? -0.849 -7.297 -26.312 1 89.88 294 GLU B C 1
ATOM 5685 O O . GLU B 1 294 ? -0.402 -6.953 -27.406 1 89.88 294 GLU B O 1
ATOM 5690 N N . HIS B 1 295 ? -0.056 -7.699 -25.328 1 92.88 295 HIS B N 1
ATOM 5691 C CA . HIS B 1 295 ? 1.386 -7.5 -25.422 1 92.88 295 HIS B CA 1
ATOM 5692 C C . HIS B 1 295 ? 2.133 -8.82 -25.266 1 92.88 295 HIS B C 1
ATOM 5694 O O . HIS B 1 295 ? 3.328 -8.898 -25.562 1 92.88 295 HIS B O 1
ATOM 5700 N N . TYR B 1 296 ? 1.37 -9.836 -24.906 1 96.12 296 TYR B N 1
ATOM 5701 C CA . TYR B 1 296 ? 2.008 -11.117 -24.625 1 96.12 296 TYR B CA 1
ATOM 5702 C C . TYR B 1 296 ? 1.271 -12.258 -25.328 1 96.12 296 TYR B C 1
ATOM 5704 O O . TYR B 1 296 ? 0.113 -12.102 -25.719 1 96.12 296 TYR B O 1
ATOM 5712 N N . GLY B 1 297 ? 1.993 -13.344 -25.516 1 96.44 297 GLY B N 1
ATOM 5713 C CA . GLY B 1 297 ? 1.407 -14.633 -25.844 1 96.44 297 GLY B CA 1
ATOM 5714 C C . GLY B 1 297 ? 1.862 -15.758 -24.938 1 96.44 297 GLY B C 1
ATOM 5715 O O . GLY B 1 297 ? 2.889 -15.633 -24.266 1 96.44 297 GLY B O 1
ATOM 5716 N N . LEU B 1 298 ? 1.013 -16.766 -24.859 1 97.5 298 LEU B N 1
ATOM 5717 C CA . LEU B 1 298 ? 1.365 -17.922 -24.047 1 97.5 298 LEU B CA 1
ATOM 5718 C C . LEU B 1 298 ? 2.455 -18.75 -24.734 1 97.5 298 LEU B C 1
ATOM 5720 O O . LEU B 1 298 ? 2.295 -19.172 -25.875 1 97.5 298 LEU B O 1
ATOM 5724 N N . TRP B 1 299 ? 3.559 -18.891 -24.094 1 95.88 299 TRP B N 1
ATOM 5725 C CA . TRP B 1 299 ? 4.629 -19.734 -24.609 1 95.88 299 TRP B CA 1
ATOM 5726 C C . TRP B 1 299 ? 4.406 -21.188 -24.234 1 95.88 299 TRP B C 1
ATOM 5728 O O . TRP B 1 299 ? 4.496 -22.078 -25.078 1 95.88 299 TRP B O 1
ATOM 5738 N N . SER B 1 300 ? 4.102 -21.375 -22.891 1 92.5 300 SER B N 1
ATOM 5739 C CA . SER B 1 300 ? 3.887 -22.75 -22.453 1 92.5 300 SER B CA 1
ATOM 5740 C C . SER B 1 300 ? 3.184 -22.797 -21.109 1 92.5 300 SER B C 1
ATOM 5742 O O . SER B 1 300 ? 3.238 -21.828 -20.328 1 92.5 300 SER B O 1
ATOM 5744 N N . LEU B 1 301 ? 2.451 -23.828 -20.922 1 90.81 301 LEU B N 1
ATOM 5745 C CA . LEU B 1 301 ? 2.043 -24.234 -19.578 1 90.81 301 LEU B CA 1
ATOM 5746 C C . LEU B 1 301 ? 3.127 -25.078 -18.922 1 90.81 301 LEU B C 1
ATOM 5748 O O . LEU B 1 301 ? 3.656 -26 -19.516 1 90.81 301 LEU B O 1
ATOM 5752 N N . ASP B 1 302 ? 3.461 -24.609 -17.766 1 83.94 302 ASP B N 1
ATOM 5753 C CA . ASP B 1 302 ? 4.688 -25.078 -17.125 1 83.94 302 ASP B CA 1
ATOM 5754 C C . ASP B 1 302 ? 4.711 -26.609 -17.062 1 83.94 302 ASP B C 1
ATOM 5756 O O . ASP B 1 302 ? 3.717 -27.234 -16.688 1 83.94 302 ASP B O 1
ATOM 5760 N N . LEU B 1 303 ? 5.82 -27.172 -17.359 1 73.44 303 LEU B N 1
ATOM 5761 C CA . LEU B 1 303 ? 5.965 -28.625 -17.406 1 73.44 303 LEU B CA 1
ATOM 5762 C C . LEU B 1 303 ? 6.367 -29.172 -16.047 1 73.44 303 LEU B C 1
ATOM 5764 O O . LEU B 1 303 ? 6.25 -30.375 -15.805 1 73.44 303 LEU B O 1
ATOM 5768 N N . ARG B 1 304 ? 6.848 -28.312 -15.273 1 71.88 304 ARG B N 1
ATOM 5769 C CA . ARG B 1 304 ? 7.309 -28.734 -13.961 1 71.88 304 ARG B CA 1
ATOM 5770 C C . ARG B 1 304 ? 6.207 -28.578 -12.922 1 71.88 304 ARG B C 1
ATOM 5772 O O . ARG B 1 304 ? 6.129 -29.359 -11.969 1 71.88 304 ARG B O 1
ATOM 5779 N N . ASP B 1 305 ? 5.422 -27.484 -13.164 1 76.06 305 ASP B N 1
ATOM 5780 C CA . ASP B 1 305 ? 4.293 -27.219 -12.281 1 76.06 305 ASP B CA 1
ATOM 5781 C C . ASP B 1 305 ? 2.979 -27.203 -13.062 1 76.06 305 ASP B C 1
ATOM 5783 O O . ASP B 1 305 ? 2.967 -26.938 -14.266 1 76.06 305 ASP B O 1
ATOM 5787 N N . CYS B 1 306 ? 1.938 -27.547 -12.406 1 80.44 306 CYS B N 1
ATOM 5788 C CA . CYS B 1 306 ? 0.663 -27.641 -13.109 1 80.44 306 CYS B CA 1
ATOM 5789 C C . CYS B 1 306 ? -0.069 -26.297 -13.086 1 80.44 306 CYS B C 1
ATOM 5791 O O . CYS B 1 306 ? -0.958 -26.062 -13.906 1 80.44 306 CYS B O 1
ATOM 5793 N N . ASP B 1 307 ? 0.334 -25.422 -12.273 1 84.94 307 ASP B N 1
ATOM 5794 C CA . ASP B 1 307 ? -0.535 -24.266 -12.031 1 84.94 307 ASP B CA 1
ATOM 5795 C C . ASP B 1 307 ? 0.127 -22.969 -12.477 1 84.94 307 ASP B C 1
ATOM 5797 O O . ASP B 1 307 ? -0.273 -21.891 -12.055 1 84.94 307 ASP B O 1
ATOM 5801 N N . LYS B 1 308 ? 1.175 -23.094 -13.336 1 90.25 308 LYS B N 1
ATOM 5802 C CA . LYS B 1 308 ? 1.842 -21.875 -13.805 1 90.25 308 LYS B CA 1
ATOM 5803 C C . LYS B 1 308 ? 1.744 -21.75 -15.32 1 90.25 308 LYS B C 1
ATOM 5805 O O . LYS B 1 308 ? 1.888 -22.734 -16.047 1 90.25 308 LYS B O 1
ATOM 5810 N N . ALA B 1 309 ? 1.468 -20.625 -15.727 1 94.81 309 ALA B N 1
ATOM 5811 C CA . ALA B 1 309 ? 1.486 -20.281 -17.141 1 94.81 309 ALA B CA 1
ATOM 5812 C C . ALA B 1 309 ? 2.643 -19.344 -17.469 1 94.81 309 ALA B C 1
ATOM 5814 O O . ALA B 1 309 ? 2.906 -18.391 -16.719 1 94.81 309 ALA B O 1
ATOM 5815 N N . ASN B 1 310 ? 3.355 -19.641 -18.531 1 95.81 310 ASN B N 1
ATOM 5816 C CA . ASN B 1 310 ? 4.504 -18.844 -18.969 1 95.81 310 ASN B CA 1
ATOM 5817 C C . ASN B 1 310 ? 4.191 -18.031 -20.219 1 95.81 310 ASN B C 1
ATOM 5819 O O . ASN B 1 310 ? 3.844 -18.594 -21.25 1 95.81 310 ASN B O 1
ATOM 5823 N N . PHE B 1 311 ? 4.293 -16.734 -20.078 1 96.69 311 PHE B N 1
ATOM 5824 C CA . PHE B 1 311 ? 4.043 -15.828 -21.188 1 96.69 311 PHE B CA 1
ATOM 5825 C C . PHE B 1 311 ? 5.324 -15.117 -21.609 1 96.69 311 PHE B C 1
ATOM 5827 O O . PHE B 1 311 ? 6.254 -14.984 -20.812 1 96.69 311 PHE B O 1
ATOM 5834 N N . VAL B 1 312 ? 5.383 -14.727 -22.859 1 96.56 312 VAL B N 1
ATOM 5835 C CA . VAL B 1 312 ? 6.508 -13.969 -23.391 1 96.56 312 VAL B CA 1
ATOM 5836 C C . VAL B 1 312 ? 5.996 -12.75 -24.156 1 96.56 312 VAL B C 1
ATOM 5838 O O . VAL B 1 312 ? 4.996 -12.828 -24.875 1 96.56 312 VAL B O 1
ATOM 5841 N N . ARG B 1 313 ? 6.652 -11.648 -23.906 1 96 313 ARG B N 1
ATOM 5842 C CA . ARG B 1 313 ? 6.332 -10.43 -24.656 1 96 313 ARG B CA 1
ATOM 5843 C C . ARG B 1 313 ? 6.516 -10.648 -26.156 1 96 313 ARG B C 1
ATOM 5845 O O . ARG B 1 313 ? 7.477 -11.297 -26.578 1 96 313 ARG B O 1
ATOM 5852 N N . ARG B 1 314 ? 5.695 -10.109 -26.984 1 96.38 314 ARG B N 1
ATOM 5853 C CA . ARG B 1 314 ? 5.629 -10.43 -28.406 1 96.38 314 ARG B CA 1
ATOM 5854 C C . ARG B 1 314 ? 6.926 -10.055 -29.109 1 96.38 314 ARG B C 1
ATOM 5856 O O . ARG B 1 314 ? 7.379 -10.766 -30.016 1 96.38 314 ARG B O 1
ATOM 5863 N N . ASP B 1 315 ? 7.551 -8.906 -28.812 1 96.06 315 ASP B N 1
ATOM 5864 C CA . ASP B 1 315 ? 8.812 -8.523 -29.438 1 96.06 315 ASP B CA 1
ATOM 5865 C C . ASP B 1 315 ? 9.93 -9.492 -29.047 1 96.06 315 ASP B C 1
ATOM 5867 O O . ASP B 1 315 ? 10.797 -9.812 -29.859 1 96.06 315 ASP B O 1
ATOM 5871 N N . VAL B 1 316 ? 9.914 -9.969 -27.844 1 95.06 316 VAL B N 1
ATOM 5872 C CA . VAL B 1 316 ? 10.906 -10.93 -27.359 1 95.06 316 VAL B CA 1
ATOM 5873 C C . VAL B 1 316 ? 10.711 -12.273 -28.047 1 95.06 316 VAL B C 1
ATOM 5875 O O . VAL B 1 316 ? 11.68 -12.93 -28.422 1 95.06 316 VAL B O 1
ATOM 5878 N N . ALA B 1 317 ? 9.461 -12.703 -28.188 1 96.19 317 ALA B N 1
ATOM 5879 C CA . ALA B 1 317 ? 9.156 -13.945 -28.891 1 96.19 317 ALA B CA 1
ATOM 5880 C C . ALA B 1 317 ? 9.688 -13.906 -30.328 1 96.19 317 ALA B C 1
ATOM 5882 O O . ALA B 1 317 ? 10.242 -14.891 -30.812 1 96.19 317 ALA B O 1
ATOM 5883 N N . ALA B 1 318 ? 9.484 -12.766 -30.938 1 96.31 318 ALA B N 1
ATOM 5884 C CA . ALA B 1 318 ? 9.992 -12.586 -32.312 1 96.31 318 ALA B CA 1
ATOM 5885 C C . ALA B 1 318 ? 11.516 -12.695 -32.344 1 96.31 318 ALA B C 1
ATOM 5887 O O . ALA B 1 318 ? 12.078 -13.328 -33.219 1 96.31 318 ALA B O 1
ATOM 5888 N N . GLU B 1 319 ? 12.133 -12.125 -31.391 1 94 319 GLU B N 1
ATOM 5889 C CA . GLU B 1 319 ? 13.594 -12.164 -31.297 1 94 319 GLU B CA 1
ATOM 5890 C C . GLU B 1 319 ? 14.086 -13.586 -31.062 1 94 319 GLU B C 1
ATOM 5892 O O . GLU B 1 319 ? 15.109 -13.984 -31.625 1 94 319 GLU B O 1
ATOM 5897 N N . LEU B 1 320 ? 13.359 -14.367 -30.266 1 91.81 320 LEU B N 1
ATOM 5898 C CA . LEU B 1 320 ? 13.766 -15.719 -29.891 1 91.81 320 LEU B CA 1
ATOM 5899 C C . LEU B 1 320 ? 13.312 -16.734 -30.938 1 91.81 320 LEU B C 1
ATOM 5901 O O . LEU B 1 320 ? 13.766 -17.875 -30.938 1 91.81 320 LEU B O 1
ATOM 5905 N N . GLY B 1 321 ? 12.398 -16.344 -31.781 1 93.5 321 GLY B N 1
ATOM 5906 C CA . GLY B 1 321 ? 11.859 -17.25 -32.781 1 93.5 321 GLY B CA 1
ATOM 5907 C C . GLY B 1 321 ? 10.93 -18.297 -32.219 1 93.5 321 GLY B C 1
ATOM 5908 O O . GLY B 1 321 ? 10.977 -19.469 -32.625 1 93.5 321 GLY B O 1
ATOM 5909 N N . VAL B 1 322 ? 10.141 -17.891 -31.234 1 93.12 322 VAL B N 1
ATOM 5910 C CA . VAL B 1 322 ? 9.234 -18.844 -30.578 1 93.12 322 VAL B CA 1
ATOM 5911 C C . VAL B 1 322 ? 7.801 -18.562 -31.016 1 93.12 322 VAL B C 1
ATOM 5913 O O . VAL B 1 322 ? 7.402 -17.406 -31.172 1 93.12 322 VAL B O 1
ATOM 5916 N N . ASP B 1 323 ? 7.082 -19.688 -31.281 1 93.75 323 ASP B N 1
ATOM 5917 C CA . ASP B 1 323 ? 5.656 -19.562 -31.578 1 93.75 323 ASP B CA 1
ATOM 5918 C C . ASP B 1 323 ? 4.824 -19.5 -30.312 1 93.75 323 ASP B C 1
ATOM 5920 O O . ASP B 1 323 ? 5.055 -20.266 -29.359 1 93.75 323 ASP B O 1
ATOM 5924 N N . LEU B 1 324 ? 3.857 -18.578 -30.297 1 96.19 324 LEU B N 1
ATOM 5925 C CA . LEU B 1 324 ? 3.023 -18.375 -29.109 1 96.19 324 LEU B CA 1
ATOM 5926 C C . LEU B 1 324 ? 1.626 -18.953 -29.328 1 96.19 324 LEU B C 1
ATOM 5928 O O . LEU B 1 324 ? 1.138 -18.984 -30.469 1 96.19 324 LEU B O 1
ATOM 5932 N N . VAL B 1 325 ? 1.117 -19.438 -28.25 1 95.75 325 VAL B N 1
ATOM 5933 C CA . VAL B 1 325 ? -0.278 -19.859 -28.266 1 95.75 325 VAL B CA 1
ATOM 5934 C C . VAL B 1 325 ? -1.193 -18.641 -28.25 1 95.75 325 VAL B C 1
ATOM 5936 O O . VAL B 1 325 ? -1.104 -17.797 -27.359 1 95.75 325 VAL B O 1
ATOM 5939 N N . GLU B 1 326 ? -2.053 -18.562 -29.297 1 92.56 326 GLU B N 1
ATOM 5940 C CA . GLU B 1 326 ? -3.02 -17.469 -29.375 1 92.56 326 GLU B CA 1
ATOM 5941 C C . GLU B 1 326 ? -4.375 -17.891 -28.812 1 92.56 326 GLU B C 1
ATOM 5943 O O . GLU B 1 326 ? -4.543 -19.031 -28.359 1 92.56 326 GLU B O 1
ATOM 5948 N N . GLU B 1 327 ? -5.293 -16.938 -28.812 1 90.31 327 GLU B N 1
ATOM 5949 C CA . GLU B 1 327 ? -6.578 -17.125 -28.156 1 90.31 327 GLU B CA 1
ATOM 5950 C C . GLU B 1 327 ? -7.32 -18.328 -28.719 1 90.31 327 GLU B C 1
ATOM 5952 O O . GLU B 1 327 ? -7.898 -19.125 -27.969 1 90.31 327 GLU B O 1
ATOM 5957 N N . ASP B 1 328 ? -7.258 -18.516 -29.984 1 91.75 328 ASP B N 1
ATOM 5958 C CA . ASP B 1 328 ? -8.023 -19.562 -30.656 1 91.75 328 ASP B CA 1
ATOM 5959 C C . ASP B 1 328 ? -7.449 -20.953 -30.344 1 91.75 328 ASP B C 1
ATOM 5961 O O . ASP B 1 328 ? -8.141 -21.969 -30.484 1 91.75 328 ASP B O 1
ATOM 5965 N N . ALA B 1 329 ? -6.191 -21 -29.922 1 95 329 ALA B N 1
ATOM 5966 C CA . ALA B 1 329 ? -5.531 -22.266 -29.656 1 95 329 ALA B CA 1
ATOM 5967 C C . ALA B 1 329 ? -5.391 -22.516 -28.156 1 95 329 ALA B C 1
ATOM 5969 O O . ALA B 1 329 ? -4.805 -23.516 -27.734 1 95 329 ALA B O 1
ATOM 5970 N N . LEU B 1 330 ? -5.898 -21.609 -27.375 1 95.06 330 LEU B N 1
ATOM 5971 C CA . LEU B 1 330 ? -5.684 -21.641 -25.938 1 95.06 330 LEU B CA 1
ATOM 5972 C C . LEU B 1 330 ? -6.328 -22.891 -25.328 1 95.06 330 LEU B C 1
ATOM 5974 O O . LEU B 1 330 ? -5.711 -23.578 -24.516 1 95.06 330 LEU B O 1
ATOM 5978 N N . ALA B 1 331 ? -7.547 -23.203 -25.719 1 91.81 331 ALA B N 1
ATOM 5979 C CA . ALA B 1 331 ? -8.25 -24.375 -25.203 1 91.81 331 ALA B CA 1
ATOM 5980 C C . ALA B 1 331 ? -7.5 -25.672 -25.562 1 91.81 331 ALA B C 1
ATOM 5982 O O . ALA B 1 331 ? -7.344 -26.547 -24.703 1 91.81 331 ALA B O 1
ATOM 5983 N N . GLU B 1 332 ? -7.078 -25.703 -26.75 1 91.88 332 GLU B N 1
ATOM 5984 C CA . GLU B 1 332 ? -6.336 -26.875 -27.203 1 91.88 332 GLU B CA 1
ATOM 5985 C C . GLU B 1 332 ? -5.051 -27.047 -26.391 1 91.88 332 GLU B C 1
ATOM 5987 O O . GLU B 1 332 ? -4.703 -28.172 -26.016 1 91.88 332 GLU B O 1
ATOM 5992 N N . ALA B 1 333 ? -4.332 -25.984 -26.188 1 92 333 ALA B N 1
ATOM 5993 C CA . ALA B 1 333 ? -3.107 -26.031 -25.391 1 92 333 ALA B CA 1
ATOM 5994 C C . ALA B 1 333 ? -3.393 -26.516 -23.984 1 92 333 ALA B C 1
ATOM 5996 O O . ALA B 1 333 ? -2.625 -27.312 -23.422 1 92 333 ALA B O 1
ATOM 5997 N N . TRP B 1 334 ? -4.445 -26.047 -23.406 1 91.69 334 TRP B N 1
ATOM 5998 C CA . TRP B 1 334 ? -4.855 -26.453 -22.062 1 91.69 334 TRP B CA 1
ATOM 5999 C C . TRP B 1 334 ? -5.137 -27.953 -22.016 1 91.69 334 TRP B C 1
ATOM 6001 O O . TRP B 1 334 ? -4.621 -28.656 -21.156 1 91.69 334 TRP B O 1
ATOM 6011 N N . TYR B 1 335 ? -5.895 -28.5 -22.953 1 88.44 335 TYR B N 1
ATOM 6012 C CA . TYR B 1 335 ? -6.25 -29.906 -22.984 1 88.44 335 TYR B CA 1
ATOM 6013 C C . TYR B 1 335 ? -5.008 -30.781 -23.156 1 88.44 335 TYR B C 1
ATOM 6015 O O . TYR B 1 335 ? -4.891 -31.844 -22.531 1 88.44 335 TYR B O 1
ATOM 6023 N N . GLN B 1 336 ? -4.137 -30.297 -23.969 1 83.94 336 GLN B N 1
ATOM 6024 C CA . GLN B 1 336 ? -2.91 -31.047 -24.203 1 83.94 336 GLN B CA 1
ATOM 6025 C C . GLN B 1 336 ? -2.098 -31.188 -22.922 1 83.94 336 GLN B C 1
ATOM 6027 O O . GLN B 1 336 ? -1.511 -32.25 -22.672 1 83.94 336 GLN B O 1
ATOM 6032 N N . ARG B 1 337 ? -2.117 -30.188 -22.141 1 85.25 337 ARG B N 1
ATOM 6033 C CA . ARG B 1 337 ? -1.328 -30.172 -20.922 1 85.25 337 ARG B CA 1
ATOM 6034 C C . ARG B 1 337 ? -2.018 -30.984 -19.828 1 85.25 337 ARG B C 1
ATOM 6036 O O . ARG B 1 337 ? -1.354 -31.641 -19.016 1 85.25 337 ARG B O 1
ATOM 6043 N N . TYR B 1 338 ? -3.279 -30.969 -19.766 1 81.75 338 TYR B N 1
ATOM 6044 C CA . TYR B 1 338 ? -3.961 -31.469 -18.578 1 81.75 338 TYR B CA 1
ATOM 6045 C C . TYR B 1 338 ? -4.691 -32.781 -18.875 1 81.75 338 TYR B C 1
ATOM 6047 O O . TYR B 1 338 ? -5.18 -33.438 -17.953 1 81.75 338 TYR B O 1
ATOM 6055 N N . ALA B 1 339 ? -4.68 -33.156 -20.156 1 69.69 339 ALA B N 1
ATOM 6056 C CA . ALA B 1 339 ? -5.316 -34.406 -20.516 1 69.69 339 ALA B CA 1
ATOM 6057 C C . ALA B 1 339 ? -4.52 -35.594 -20 1 69.69 339 ALA B C 1
ATOM 6059 O O . ALA B 1 339 ? -5.086 -36.656 -19.688 1 69.69 339 ALA B O 1
ATOM 6060 N N . GLY B 1 340 ? -3.152 -35.531 -19.859 1 63.81 340 GLY B N 1
ATOM 6061 C CA . GLY B 1 340 ? -2.301 -36.688 -19.531 1 63.81 340 GLY B CA 1
ATOM 6062 C C . GLY B 1 340 ? -2.283 -37 -18.047 1 63.81 340 GLY B C 1
ATOM 6063 O O . GLY B 1 340 ? -1.552 -37.906 -17.625 1 63.81 340 GLY B O 1
ATOM 6064 N N . GLY B 1 341 ? -3.078 -36.531 -17.281 1 64.56 341 GLY B N 1
ATOM 6065 C CA . GLY B 1 341 ? -3.334 -36.969 -15.922 1 64.56 341 GLY B CA 1
ATOM 6066 C C . GLY B 1 341 ? -2.408 -36.375 -14.891 1 64.56 341 GLY B C 1
ATOM 6067 O O . GLY B 1 341 ? -2.75 -36.281 -13.711 1 64.56 341 GLY B O 1
ATOM 6068 N N . ALA B 1 342 ? -1.125 -35.969 -15.242 1 69.25 342 ALA B N 1
ATOM 6069 C CA . ALA B 1 342 ? -0.176 -35.5 -14.242 1 69.25 342 ALA B CA 1
ATOM 6070 C C . ALA B 1 342 ? -0.763 -34.344 -13.438 1 69.25 342 ALA B C 1
ATOM 6072 O O . ALA B 1 342 ? -0.714 -34.344 -12.203 1 69.25 342 ALA B O 1
ATOM 6073 N N . CYS B 1 343 ? -1.351 -33.438 -14.047 1 73.56 343 CYS B N 1
ATOM 6074 C CA . CYS B 1 343 ? -1.855 -32.25 -13.375 1 73.56 343 CYS B CA 1
ATOM 6075 C C . CYS B 1 343 ? -3.215 -32.5 -12.734 1 73.56 343 CYS B C 1
ATOM 6077 O O . CYS B 1 343 ? -3.58 -31.875 -11.75 1 73.56 343 CYS B O 1
ATOM 6079 N N . LEU B 1 344 ? -3.881 -33.5 -13.289 1 67.31 344 LEU B N 1
ATOM 6080 C CA . LEU B 1 344 ? -5.145 -33.906 -12.688 1 67.31 344 LEU B CA 1
ATOM 6081 C C . LEU B 1 344 ? -4.934 -34.375 -11.25 1 67.31 344 LEU B C 1
ATOM 6083 O O . LEU B 1 344 ? -5.699 -34 -10.359 1 67.31 344 LEU B O 1
ATOM 6087 N N . LEU B 1 345 ? -3.926 -35.094 -11.078 1 66.19 345 LEU B N 1
ATOM 6088 C CA . LEU B 1 345 ? -3.67 -35.688 -9.766 1 66.19 345 LEU B CA 1
ATOM 6089 C C . LEU B 1 345 ? -3.129 -34.656 -8.797 1 66.19 345 LEU B C 1
ATOM 6091 O O . LEU B 1 345 ? -3.26 -34.781 -7.578 1 66.19 345 LEU B O 1
ATOM 6095 N N . ASN B 1 346 ? -2.564 -33.562 -9.336 1 61.47 346 ASN B N 1
ATOM 6096 C CA . ASN B 1 346 ? -2.07 -32.469 -8.508 1 61.47 346 ASN B CA 1
ATOM 6097 C C . ASN B 1 346 ? -3.215 -31.672 -7.898 1 61.47 346 ASN B C 1
ATOM 6099 O O . ASN B 1 346 ? -3.104 -31.172 -6.777 1 61.47 346 ASN B O 1
ATOM 6103 N N . SER B 1 347 ? -4.379 -31.484 -8.664 1 55.09 347 SER B N 1
ATOM 6104 C CA . SER B 1 347 ? -5.52 -30.688 -8.234 1 55.09 347 SER B CA 1
ATOM 6105 C C . SER B 1 347 ? -6.387 -31.438 -7.238 1 55.09 347 SER B C 1
ATOM 6107 O O . SER B 1 347 ? -7.047 -30.828 -6.391 1 55.09 347 SER B O 1
ATOM 6109 N N . HIS B 1 348 ? -6.586 -32.781 -7.535 1 50.62 348 HIS B N 1
ATOM 6110 C CA . HIS B 1 348 ? -7.551 -33.562 -6.781 1 50.62 348 HIS B CA 1
ATOM 6111 C C . HIS B 1 348 ? -7.129 -33.719 -5.32 1 50.62 348 HIS B C 1
ATOM 6113 O O . HIS B 1 348 ? -7.965 -33.938 -4.449 1 50.62 348 HIS B O 1
ATOM 6119 N N . VAL B 1 349 ? -5.766 -33.812 -5.242 1 43.12 349 VAL B N 1
ATOM 6120 C CA . VAL B 1 349 ? -5.391 -34.188 -3.885 1 43.12 349 VAL B CA 1
ATOM 6121 C C . VAL B 1 349 ? -6.039 -33.25 -2.881 1 43.12 349 VAL B C 1
ATOM 6123 O O . VAL B 1 349 ? -6.441 -33.656 -1.792 1 43.12 349 VAL B O 1
ATOM 6126 N N . PHE B 1 350 ? -6.148 -32.031 -3.135 1 42 350 PHE B N 1
ATOM 6127 C CA . PHE B 1 350 ? -6.379 -31.172 -1.985 1 42 350 PHE B CA 1
ATOM 6128 C C . PHE B 1 350 ? -7.855 -30.828 -1.854 1 42 350 PHE B C 1
ATOM 6130 O O . PHE B 1 350 ? -8.227 -29.938 -1.082 1 42 350 PHE B O 1
ATOM 6137 N N . ASP B 1 351 ? -8.789 -31.891 -2.053 1 45.59 351 ASP B N 1
ATOM 6138 C CA . ASP B 1 351 ? -10.133 -31.844 -1.495 1 45.59 351 ASP B CA 1
ATOM 6139 C C . ASP B 1 351 ? -10.875 -30.594 -1.979 1 45.59 351 ASP B C 1
ATOM 6141 O O . ASP B 1 351 ? -11.875 -30.188 -1.382 1 45.59 351 ASP B O 1
ATOM 6145 N N . THR B 1 352 ? -10.148 -29.781 -2.875 1 44.5 352 THR B N 1
ATOM 6146 C CA . THR B 1 352 ? -10.742 -28.453 -2.945 1 44.5 352 THR B CA 1
ATOM 6147 C C . THR B 1 352 ? -11.961 -28.453 -3.863 1 44.5 352 THR B C 1
ATOM 6149 O O . THR B 1 352 ? -12.812 -27.578 -3.768 1 44.5 352 THR B O 1
ATOM 6152 N N . LEU B 1 353 ? -11.922 -29.469 -4.898 1 50.12 353 LEU B N 1
ATOM 6153 C CA . LEU B 1 353 ? -13.055 -29.359 -5.809 1 50.12 353 LEU B CA 1
ATOM 6154 C C . LEU B 1 353 ? -14.133 -30.391 -5.461 1 50.12 353 LEU B C 1
ATOM 6156 O O . LEU B 1 353 ? -13.836 -31.562 -5.273 1 50.12 353 LEU B O 1
ATOM 6160 N N . LEU B 1 354 ? -15.195 -29.828 -4.984 1 52.44 354 LEU B N 1
ATOM 6161 C CA . LEU B 1 354 ? -16.375 -30.688 -4.816 1 52.44 354 LEU B CA 1
ATOM 6162 C C . LEU B 1 354 ? -16.781 -31.297 -6.148 1 52.44 354 LEU B C 1
ATOM 6164 O O . LEU B 1 354 ? -17.859 -31.906 -6.25 1 52.44 354 LEU B O 1
ATOM 6168 N N . VAL B 1 355 ? -15.875 -31.094 -7.172 1 57.12 355 VAL B N 1
ATOM 6169 C CA . VAL B 1 355 ? -16.141 -31.656 -8.492 1 57.12 355 VAL B CA 1
ATOM 6170 C C . VAL B 1 355 ? -14.953 -32.5 -8.938 1 57.12 355 VAL B C 1
ATOM 6172 O O . VAL B 1 355 ? -13.797 -32.156 -8.688 1 57.12 355 VAL B O 1
ATOM 6175 N N . ASP B 1 356 ? -15.273 -33.719 -9.438 1 63.25 356 ASP B N 1
ATOM 6176 C CA . ASP B 1 356 ? -14.219 -34.5 -10.07 1 63.25 356 ASP B CA 1
ATOM 6177 C C . ASP B 1 356 ? -13.609 -33.75 -11.258 1 63.25 356 ASP B C 1
ATOM 6179 O O . ASP B 1 356 ? -14.289 -33.5 -12.25 1 63.25 356 ASP B O 1
ATOM 6183 N N . PRO B 1 357 ? -12.352 -33.375 -11.156 1 70.94 357 PRO B N 1
ATOM 6184 C CA . PRO B 1 357 ? -11.719 -32.594 -12.219 1 70.94 357 PRO B CA 1
ATOM 6185 C C . PRO B 1 357 ? -11.742 -33.312 -13.57 1 70.94 357 PRO B C 1
ATOM 6187 O O . PRO B 1 357 ? -11.609 -32.656 -14.617 1 70.94 357 PRO B O 1
ATOM 6190 N N . ARG B 1 358 ? -11.961 -34.625 -13.578 1 76.5 358 ARG B N 1
ATOM 6191 C CA . ARG B 1 358 ? -12.008 -35.375 -14.82 1 76.5 358 ARG B CA 1
ATOM 6192 C C . ARG B 1 358 ? -13.18 -34.938 -15.688 1 76.5 358 ARG B C 1
ATOM 6194 O O . ARG B 1 358 ? -13.117 -35.031 -16.922 1 76.5 358 ARG B O 1
ATOM 6201 N N . LEU B 1 359 ? -14.172 -34.438 -15.023 1 75 359 LEU B N 1
ATOM 6202 C CA . LEU B 1 359 ? -15.32 -33.938 -15.766 1 75 359 LEU B CA 1
ATOM 6203 C C . LEU B 1 359 ? -14.969 -32.688 -16.531 1 75 359 LEU B C 1
ATOM 6205 O O . LEU B 1 359 ? -15.461 -32.469 -17.641 1 75 359 LEU B O 1
ATOM 6209 N N . MET B 1 360 ? -14.125 -31.953 -15.945 1 78.19 360 MET B N 1
ATOM 6210 C CA . MET B 1 360 ? -13.688 -30.719 -16.594 1 78.19 360 MET B CA 1
ATOM 6211 C C . MET B 1 360 ? -12.703 -31.016 -17.719 1 78.19 360 MET B C 1
ATOM 6213 O O . MET B 1 360 ? -12.617 -30.25 -18.688 1 78.19 360 MET B O 1
ATOM 6217 N N . LEU B 1 361 ? -12.086 -32.156 -17.594 1 80.38 361 LEU B N 1
ATOM 6218 C CA . LEU B 1 361 ? -11.039 -32.531 -18.531 1 80.38 361 LEU B CA 1
ATOM 6219 C C . LEU B 1 361 ? -11.617 -33.281 -19.719 1 80.38 361 LEU B C 1
ATOM 6221 O O . LEU B 1 361 ? -10.914 -33.562 -20.703 1 80.38 361 LEU B O 1
ATOM 6225 N N . ASP B 1 362 ? -12.875 -33.625 -19.641 1 77.94 362 ASP B N 1
ATOM 6226 C CA . ASP B 1 362 ? -13.539 -34.281 -20.75 1 77.94 362 ASP B CA 1
ATOM 6227 C C . ASP B 1 362 ? -13.773 -33.344 -21.922 1 77.94 362 ASP B C 1
ATOM 6229 O O . ASP B 1 362 ? -14.68 -32.531 -21.891 1 77.94 362 ASP B O 1
ATOM 6233 N N . GLU B 1 363 ? -12.969 -33.594 -22.984 1 82.81 363 GLU B N 1
ATOM 6234 C CA . GLU B 1 363 ? -13 -32.688 -24.125 1 82.81 363 GLU B CA 1
ATOM 6235 C C . GLU B 1 363 ? -14.344 -32.75 -24.844 1 82.81 363 GLU B C 1
ATOM 6237 O O . GLU B 1 363 ? -14.719 -31.844 -25.578 1 82.81 363 GLU B O 1
ATOM 6242 N N . HIS B 1 364 ? -15.039 -33.75 -24.609 1 83.56 364 HIS B N 1
ATOM 6243 C CA . HIS B 1 364 ? -16.297 -33.969 -25.328 1 83.56 364 HIS B CA 1
ATOM 6244 C C . HIS B 1 364 ? -17.469 -33.375 -24.547 1 83.56 364 HIS B C 1
ATOM 6246 O O . HIS B 1 364 ? -18.562 -33.219 -25.094 1 83.56 364 HIS B O 1
ATOM 6252 N N . ARG B 1 365 ? -17.25 -33.062 -23.375 1 82.38 365 ARG B N 1
ATOM 6253 C CA . ARG B 1 365 ? -18.297 -32.406 -22.594 1 82.38 365 ARG B CA 1
ATOM 6254 C C . ARG B 1 365 ? -18.484 -30.953 -23.031 1 82.38 365 ARG B C 1
ATOM 6256 O O . ARG B 1 365 ? -17.5 -30.219 -23.141 1 82.38 365 ARG B O 1
ATOM 6263 N N . PRO B 1 366 ? -19.781 -30.578 -23.219 1 86.62 366 PRO B N 1
ATOM 6264 C CA . PRO B 1 366 ? -20.031 -29.188 -23.625 1 86.62 366 PRO B CA 1
ATOM 6265 C C . PRO B 1 366 ? -19.578 -28.172 -22.562 1 86.62 366 PRO B C 1
ATOM 6267 O O . PRO B 1 366 ? -19.719 -28.438 -21.359 1 86.62 366 PRO B O 1
ATOM 6270 N N . ILE B 1 367 ? -19.172 -27.047 -23.109 1 84.81 367 ILE B N 1
ATOM 6271 C CA . ILE B 1 367 ? -18.672 -26 -22.234 1 84.81 367 ILE B CA 1
ATOM 6272 C C . ILE B 1 367 ? -19.766 -25.531 -21.281 1 84.81 367 ILE B C 1
ATOM 6274 O O . ILE B 1 367 ? -19.5 -25.203 -20.125 1 84.81 367 ILE B O 1
ATOM 6278 N N . SER B 1 368 ? -21.016 -25.547 -21.656 1 83 368 SER B N 1
ATOM 6279 C CA . SER B 1 368 ? -22.141 -25.156 -20.828 1 83 368 SER B CA 1
ATOM 6280 C C . SER B 1 368 ? -22.281 -26.062 -19.609 1 83 368 SER B C 1
ATOM 6282 O O . SER B 1 368 ? -22.578 -25.594 -18.516 1 83 368 SER B O 1
ATOM 6284 N N . GLU B 1 369 ? -22.031 -27.297 -19.828 1 79.75 369 GLU B N 1
ATOM 6285 C CA . GLU B 1 369 ? -22.109 -28.234 -18.719 1 79.75 369 GLU B CA 1
ATOM 6286 C C . GLU B 1 369 ? -20.938 -28.031 -17.75 1 79.75 369 GLU B C 1
ATOM 6288 O O . GLU B 1 369 ? -21.125 -28.125 -16.531 1 79.75 369 GLU B O 1
ATOM 6293 N N . LYS B 1 370 ? -19.828 -27.797 -18.297 1 81.19 370 LYS B N 1
ATOM 6294 C CA . LYS B 1 370 ? -18.672 -27.516 -17.453 1 81.19 370 LYS B CA 1
ATOM 6295 C C . LYS B 1 370 ? -18.891 -26.281 -16.594 1 81.19 370 LYS B C 1
ATOM 6297 O O . LYS B 1 370 ? -18.547 -26.25 -15.414 1 81.19 370 LYS B O 1
ATOM 6302 N N . MET B 1 371 ? -19.5 -25.344 -17.203 1 80.5 371 MET B N 1
ATOM 6303 C CA . MET B 1 371 ? -19.812 -24.109 -16.484 1 80.5 371 MET B CA 1
ATOM 6304 C C . MET B 1 371 ? -20.797 -24.375 -15.352 1 80.5 371 MET B C 1
ATOM 6306 O O . MET B 1 371 ? -20.641 -23.828 -14.258 1 80.5 371 MET B O 1
ATOM 6310 N N . GLU B 1 372 ? -21.688 -25.156 -15.617 1 73.19 372 GLU B N 1
ATOM 6311 C CA . GLU B 1 372 ? -22.656 -25.516 -14.578 1 73.19 372 GLU B CA 1
ATOM 6312 C C . GLU B 1 372 ? -21.969 -26.219 -13.414 1 73.19 372 GLU B C 1
ATOM 6314 O O . GLU B 1 372 ? -22.281 -25.953 -12.25 1 73.19 372 GLU B O 1
ATOM 6319 N N . LEU B 1 373 ? -21.156 -27.094 -13.766 1 71.69 373 LEU B N 1
ATOM 6320 C CA . LEU B 1 373 ? -20.406 -27.812 -12.742 1 71.69 373 LEU B CA 1
ATOM 6321 C C . LEU B 1 373 ? -19.562 -26.844 -11.906 1 71.69 373 LEU B C 1
ATOM 6323 O O . LEU B 1 373 ? -19.5 -26.969 -10.68 1 71.69 373 LEU B O 1
ATOM 6327 N N . TRP B 1 374 ? -18.984 -25.953 -12.57 1 75.5 374 TRP B N 1
ATOM 6328 C CA . TRP B 1 374 ? -18.125 -24.984 -11.891 1 75.5 374 TRP B CA 1
ATOM 6329 C C . TRP B 1 374 ? -18.953 -24.062 -10.992 1 75.5 374 TRP B C 1
ATOM 6331 O O . TRP B 1 374 ? -18.562 -23.781 -9.859 1 75.5 374 TRP B O 1
ATOM 6341 N N . GLN B 1 375 ? -19.984 -23.641 -11.445 1 70.31 375 GLN B N 1
ATOM 6342 C CA . GLN B 1 375 ? -20.875 -22.797 -10.664 1 70.31 375 GLN B CA 1
ATOM 6343 C C . GLN B 1 375 ? -21.375 -23.516 -9.414 1 70.31 375 GLN B C 1
ATOM 6345 O O . GLN B 1 375 ? -21.453 -22.922 -8.336 1 70.31 375 GLN B O 1
ATOM 6350 N N . ALA B 1 376 ? -21.656 -24.719 -9.633 1 63.81 376 ALA B N 1
ATOM 6351 C CA . ALA B 1 376 ? -22.094 -25.531 -8.5 1 63.81 376 ALA B CA 1
ATOM 6352 C C . ALA B 1 376 ? -20.984 -25.641 -7.453 1 63.81 376 ALA B C 1
ATOM 6354 O O . ALA B 1 376 ? -21.25 -25.562 -6.25 1 63.81 376 ALA B O 1
ATOM 6355 N N . HIS B 1 377 ? -19.828 -25.766 -7.93 1 68.44 377 HIS B N 1
ATOM 6356 C CA . HIS B 1 377 ? -18.672 -25.812 -7.039 1 68.44 377 HIS B CA 1
ATOM 6357 C C . HIS B 1 377 ? -18.5 -24.516 -6.273 1 68.44 377 HIS B C 1
ATOM 6359 O O . HIS B 1 377 ? -18.312 -24.516 -5.051 1 68.44 377 HIS B O 1
ATOM 6365 N N . LEU B 1 378 ? -18.562 -23.438 -6.957 1 67.56 378 LEU B N 1
ATOM 6366 C CA . LEU B 1 378 ? -18.391 -22.125 -6.348 1 67.56 378 LEU B CA 1
ATOM 6367 C C . LEU B 1 378 ? -19.469 -21.844 -5.312 1 67.56 378 LEU B C 1
ATOM 6369 O O . LEU B 1 378 ? -19.203 -21.234 -4.27 1 67.56 378 LEU B O 1
ATOM 6373 N N . GLN B 1 379 ? -20.547 -22.25 -5.605 1 59.97 379 GLN B N 1
ATOM 6374 C CA . GLN B 1 379 ? -21.656 -22.109 -4.668 1 59.97 379 GLN B CA 1
ATOM 6375 C C . GLN B 1 379 ? -21.422 -22.906 -3.396 1 59.97 379 GLN B C 1
ATOM 6377 O O . GLN B 1 379 ? -21.672 -22.438 -2.293 1 59.97 379 GLN B O 1
ATOM 6382 N N . THR B 1 380 ? -20.938 -24.016 -3.578 1 55.75 380 THR B N 1
ATOM 6383 C CA . THR B 1 380 ? -20.719 -24.906 -2.455 1 55.75 380 THR B CA 1
ATOM 6384 C C . THR B 1 380 ? -19.641 -24.359 -1.521 1 55.75 380 THR B C 1
ATOM 6386 O O . THR B 1 380 ? -19.75 -24.469 -0.299 1 55.75 380 THR B O 1
ATOM 6389 N N . ILE B 1 381 ? -18.734 -23.703 -2.096 1 58 381 ILE B N 1
ATOM 6390 C CA . ILE B 1 381 ? -17.641 -23.219 -1.262 1 58 381 ILE B CA 1
ATOM 6391 C C . ILE B 1 381 ? -17.938 -21.797 -0.778 1 58 381 ILE B C 1
ATOM 6393 O O . ILE B 1 381 ? -17.125 -21.188 -0.089 1 58 381 ILE B O 1
ATOM 6397 N N . GLY B 1 382 ? -19.062 -21.297 -0.956 1 53 382 GLY B N 1
ATOM 6398 C CA . GLY B 1 382 ? -19.531 -20.031 -0.422 1 53 382 GLY B CA 1
ATOM 6399 C C . GLY B 1 382 ? -18.953 -18.828 -1.159 1 53 382 GLY B C 1
ATOM 6400 O O . GLY B 1 382 ? -18.875 -17.734 -0.599 1 53 382 GLY B O 1
ATOM 6401 N N . ARG B 1 383 ? -18.438 -18.938 -2.262 1 53.03 383 ARG B N 1
ATOM 6402 C CA . ARG B 1 383 ? -17.828 -17.828 -2.973 1 53.03 383 ARG B CA 1
ATOM 6403 C C . ARG B 1 383 ? -18.859 -17.047 -3.777 1 53.03 383 ARG B C 1
ATOM 6405 O O . ARG B 1 383 ? -18.562 -15.969 -4.297 1 53.03 383 ARG B O 1
ATOM 6412 N N . ILE B 1 384 ? -20.016 -17.422 -4.027 1 45.47 384 ILE B N 1
ATOM 6413 C CA . ILE B 1 384 ? -21.016 -16.688 -4.781 1 45.47 384 ILE B CA 1
ATOM 6414 C C . ILE B 1 384 ? -22.031 -16.062 -3.824 1 45.47 384 ILE B C 1
ATOM 6416 O O . ILE B 1 384 ? -22.688 -15.07 -4.164 1 45.47 384 ILE B O 1
ATOM 6420 N N . ASN B 1 385 ? -22.156 -16.531 -2.738 1 41.94 385 ASN B N 1
ATOM 6421 C CA . ASN B 1 385 ? -23.266 -15.977 -1.963 1 41.94 385 ASN B CA 1
ATOM 6422 C C . ASN B 1 385 ? -22.906 -14.594 -1.406 1 41.94 385 ASN B C 1
ATOM 6424 O O . ASN B 1 385 ? -23.797 -13.789 -1.134 1 41.94 385 ASN B O 1
ATOM 6428 N N . GLY B 1 386 ? -21.766 -14.438 -0.959 1 39.78 386 GLY B N 1
ATOM 6429 C CA . GLY B 1 386 ? -21.562 -13.273 -0.109 1 39.78 386 GLY B CA 1
ATOM 6430 C C . GLY B 1 386 ? -20.953 -12.102 -0.843 1 39.78 386 GLY B C 1
ATOM 6431 O O . GLY B 1 386 ? -20.984 -12.047 -2.074 1 39.78 386 GLY B O 1
ATOM 6432 N N . ASN B 1 387 ? -20.391 -10.984 -0.116 1 37.56 387 ASN B N 1
ATOM 6433 C CA . ASN B 1 387 ? -19.781 -9.703 -0.443 1 37.56 387 ASN B CA 1
ATOM 6434 C C . ASN B 1 387 ? -18.609 -9.867 -1.399 1 37.56 387 ASN B C 1
ATOM 6436 O O . ASN B 1 387 ? -17.844 -8.93 -1.62 1 37.56 387 ASN B O 1
ATOM 6440 N N . CYS B 1 388 ? -18.469 -11.164 -1.92 1 39.22 388 CYS B N 1
ATOM 6441 C CA . CYS B 1 388 ? -17.312 -11.312 -2.807 1 39.22 388 CYS B CA 1
ATOM 6442 C C . CYS B 1 388 ? -17.719 -11.094 -4.262 1 39.22 388 CYS B C 1
ATOM 6444 O O . CYS B 1 388 ? -18.734 -11.641 -4.719 1 39.22 388 CYS B O 1
ATOM 6446 N N . THR B 1 389 ? -17.328 -10.078 -4.922 1 40.84 389 THR B N 1
ATOM 6447 C CA . THR B 1 389 ? -17.594 -9.789 -6.328 1 40.84 389 THR B CA 1
ATOM 6448 C C . THR B 1 389 ? -16.859 -10.781 -7.23 1 40.84 389 THR B C 1
ATOM 6450 O O . THR B 1 389 ? -15.719 -10.531 -7.641 1 40.84 389 THR B O 1
ATOM 6453 N N . THR B 1 390 ? -17.203 -12.102 -7.121 1 35.09 390 THR B N 1
ATOM 6454 C CA . THR B 1 390 ? -16.609 -13.109 -7.996 1 35.09 390 THR B CA 1
ATOM 6455 C C . THR B 1 390 ? -17.141 -12.969 -9.422 1 35.09 390 THR B C 1
ATOM 6457 O O . THR B 1 390 ? -18.344 -12.766 -9.625 1 35.09 390 THR B O 1
ATOM 6460 N N . ASP B 1 391 ? -16.25 -12.766 -10.5 1 40.56 391 ASP B N 1
ATOM 6461 C CA . ASP B 1 391 ? -16.594 -12.727 -11.922 1 40.56 391 ASP B CA 1
ATOM 6462 C C . ASP B 1 391 ? -16.438 -14.102 -12.562 1 40.56 391 ASP B C 1
ATOM 6464 O O . ASP B 1 391 ? -15.352 -14.688 -12.539 1 40.56 391 A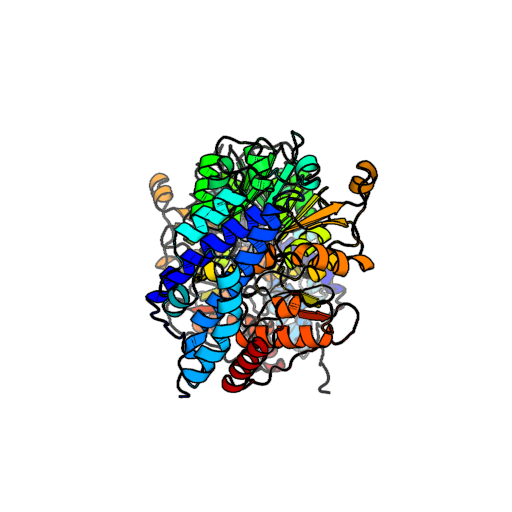SP B O 1
ATOM 6468 N N . VAL B 1 392 ? -17.453 -14.812 -12.859 1 38.28 392 VAL B N 1
ATOM 6469 C CA . VAL B 1 392 ? -17.438 -16.078 -13.57 1 38.28 392 VAL B CA 1
ATOM 6470 C C . VAL B 1 392 ? -18.188 -15.945 -14.891 1 38.28 392 VAL B C 1
ATOM 6472 O O . VAL B 1 392 ? -19.391 -15.641 -14.891 1 38.28 392 VAL B O 1
ATOM 6475 N N . ARG B 1 393 ? -17.531 -15.914 -16.156 1 44.06 393 ARG B N 1
ATOM 6476 C CA . ARG B 1 393 ? -18.203 -15.805 -17.453 1 44.06 393 ARG B CA 1
ATOM 6477 C C . ARG B 1 393 ? -17.484 -16.594 -18.516 1 44.06 393 ARG B C 1
ATOM 6479 O O . ARG B 1 393 ? -16.375 -17.094 -18.297 1 44.06 393 ARG B O 1
ATOM 6486 N N . ILE B 1 394 ? -18.188 -17.031 -19.5 1 34.84 394 ILE B N 1
ATOM 6487 C CA . ILE B 1 394 ? -17.562 -17.578 -20.719 1 34.84 394 ILE B CA 1
ATOM 6488 C C . ILE B 1 394 ? -17.156 -16.422 -21.641 1 34.84 394 ILE B C 1
ATOM 6490 O O . ILE B 1 394 ? -17.953 -15.531 -21.906 1 34.84 394 ILE B O 1
ATOM 6494 N N . SER B 1 395 ? -15.875 -16.156 -21.875 1 37.09 395 SER B N 1
ATOM 6495 C CA . SER B 1 395 ? -15.359 -15.039 -22.641 1 37.09 395 SER B CA 1
ATOM 6496 C C . SER B 1 395 ? -16.188 -14.797 -23.906 1 37.09 395 SER B C 1
ATOM 6498 O O . SER B 1 395 ? -16.406 -13.648 -24.297 1 37.09 395 SER B O 1
ATOM 6500 N N . SER B 1 396 ? -16.531 -15.727 -24.75 1 34.38 396 SER B N 1
ATOM 6501 C CA . SER B 1 396 ? -17.25 -15.43 -25.984 1 34.38 396 SER B CA 1
ATOM 6502 C C . SER B 1 396 ? -18.688 -15.031 -25.703 1 34.38 396 SER B C 1
ATOM 6504 O O . SER B 1 396 ? -19.328 -14.367 -26.531 1 34.38 396 SER B O 1
ATOM 6506 N N . VAL B 1 397 ? -19.453 -15.781 -24.922 1 28.53 397 VAL B N 1
ATOM 6507 C CA . VAL B 1 397 ? -20.891 -15.57 -24.797 1 28.53 397 VAL B CA 1
ATOM 6508 C C . VAL B 1 397 ? -21.172 -14.664 -23.609 1 28.53 397 VAL B C 1
ATOM 6510 O O . VAL B 1 397 ? -20.562 -14.812 -22.547 1 28.53 397 VAL B O 1
ATOM 6513 N N . ASP B 1 398 ? -21.625 -13.406 -23.859 1 29.89 398 ASP B N 1
ATOM 6514 C CA . ASP B 1 398 ? -22.031 -12.359 -22.922 1 29.89 398 ASP B CA 1
ATOM 6515 C C . ASP B 1 398 ? -22.875 -12.93 -21.797 1 29.89 398 ASP B C 1
ATOM 6517 O O . ASP B 1 398 ? -24.109 -12.898 -21.859 1 29.89 398 ASP B O 1
ATOM 6521 N N . ILE B 1 399 ? -22.859 -14.125 -21.469 1 25.64 399 ILE B N 1
ATOM 6522 C CA . ILE B 1 399 ? -23.781 -14.477 -20.406 1 25.64 399 ILE B CA 1
ATOM 6523 C C . ILE B 1 399 ? -23.266 -13.922 -19.078 1 25.64 399 ILE B C 1
ATOM 6525 O O . ILE B 1 399 ? -22.219 -14.336 -18.578 1 25.64 399 ILE B O 1
ATOM 6529 N N . THR B 1 400 ? -23.438 -12.664 -18.922 1 27.48 400 THR B N 1
ATOM 6530 C CA . THR B 1 400 ? -23.141 -12.125 -17.609 1 27.48 400 THR B CA 1
ATOM 6531 C C . THR B 1 400 ? -24.031 -12.773 -16.547 1 27.48 400 THR B C 1
ATOM 6533 O O . THR B 1 400 ? -25.266 -12.648 -16.594 1 27.48 400 THR B O 1
ATOM 6536 N N . ALA B 1 401 ? -23.891 -13.938 -16.172 1 25.97 401 ALA B N 1
ATOM 6537 C CA . ALA B 1 401 ? -24.719 -14.453 -15.078 1 25.97 401 ALA B CA 1
ATOM 6538 C C . ALA B 1 401 ? -24.562 -13.609 -13.82 1 25.97 401 ALA B C 1
ATOM 6540 O O . ALA B 1 401 ? -23.438 -13.422 -13.328 1 25.97 401 ALA B O 1
ATOM 6541 N N . THR B 1 402 ? -25.203 -12.523 -13.805 1 27.06 402 THR B N 1
ATOM 6542 C CA . THR B 1 402 ? -25.406 -11.891 -12.508 1 27.06 402 THR B CA 1
ATOM 6543 C C . THR B 1 402 ? -26.062 -12.852 -11.531 1 27.06 402 THR B C 1
ATOM 6545 O O . THR B 1 402 ? -27.203 -13.273 -11.742 1 27.06 402 THR B O 1
ATOM 6548 N N . THR B 1 403 ? -25.547 -13.891 -11.117 1 25.89 403 THR B N 1
ATOM 6549 C CA . THR B 1 403 ? -26.219 -14.891 -10.297 1 25.89 403 THR B CA 1
ATOM 6550 C C . THR B 1 403 ? -26.812 -14.242 -9.055 1 25.89 403 THR B C 1
ATOM 6552 O O . THR B 1 403 ? -26.109 -13.594 -8.281 1 25.89 403 THR B O 1
ATOM 6555 N N . ALA B 1 404 ? -28.031 -13.734 -9.227 1 23.94 404 ALA B N 1
ATOM 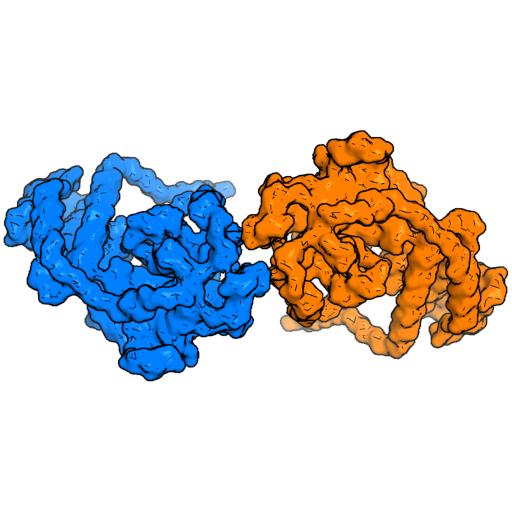6556 C CA . ALA B 1 404 ? -28.922 -13.656 -8.078 1 23.94 404 ALA B CA 1
ATOM 6557 C C . ALA B 1 404 ? -28.891 -14.953 -7.27 1 23.94 404 ALA B C 1
ATOM 6559 O O . ALA B 1 404 ? -29.281 -16.016 -7.766 1 23.94 404 ALA B O 1
ATOM 6560 N N . MET B 1 405 ? -27.984 -15.086 -6.469 1 27.39 405 MET B N 1
ATOM 6561 C CA . MET B 1 405 ? -27.719 -16.328 -5.742 1 27.39 405 MET B CA 1
ATOM 6562 C C . MET B 1 405 ? -28.922 -16.703 -4.871 1 27.39 405 MET B C 1
ATOM 6564 O O . MET B 1 405 ? -29.281 -15.977 -3.943 1 27.39 405 MET B O 1
ATOM 6568 N N . ALA B 1 406 ? -29.969 -17.219 -5.477 1 24.17 406 ALA B N 1
ATOM 6569 C CA . ALA B 1 406 ? -30.906 -18 -4.66 1 24.17 406 ALA B CA 1
ATOM 6570 C C . ALA B 1 406 ? -30.156 -19.016 -3.803 1 24.17 406 ALA B C 1
ATOM 6572 O O . ALA B 1 406 ? -29.172 -19.609 -4.246 1 24.17 406 ALA B O 1
ATOM 6573 N N . ALA B 1 407 ? -30.266 -18.938 -2.549 1 26.12 407 ALA B N 1
ATOM 6574 C CA . ALA B 1 407 ? -29.828 -19.891 -1.525 1 26.12 407 ALA B CA 1
ATOM 6575 C C . ALA B 1 407 ? -30.016 -21.328 -1.995 1 26.12 407 ALA B C 1
ATOM 6577 O O . ALA B 1 407 ? -31.141 -21.797 -2.166 1 26.12 407 ALA B O 1
ATOM 6578 N N . LEU B 1 408 ? -29.281 -21.734 -2.904 1 26.31 408 LEU B N 1
ATOM 6579 C CA . LEU B 1 408 ? -29.484 -23.156 -3.23 1 26.31 408 LEU B CA 1
ATOM 6580 C C . LEU B 1 408 ? -29.438 -24.016 -1.972 1 26.31 408 LEU B C 1
ATOM 6582 O O . LEU B 1 408 ? -28.594 -23.781 -1.091 1 26.31 408 LEU B O 1
ATOM 6586 N N . ASP B 1 409 ? -30.438 -24.656 -1.685 1 27.2 409 ASP B N 1
ATOM 6587 C CA . ASP B 1 409 ? -30.609 -25.625 -0.604 1 27.2 409 ASP B CA 1
ATOM 6588 C C . ASP B 1 409 ? -29.469 -26.641 -0.591 1 27.2 409 ASP B C 1
ATOM 6590 O O . ASP B 1 409 ? -29.062 -27.141 -1.645 1 27.2 409 ASP B O 1
ATOM 6594 N N . GLU B 1 410 ? -28.547 -26.672 0.332 1 30.14 410 GLU B N 1
ATOM 6595 C CA . GLU B 1 410 ? -27.391 -27.484 0.679 1 30.14 410 GLU B CA 1
ATOM 6596 C C . GLU B 1 410 ? -27.562 -28.922 0.169 1 30.14 410 GLU B C 1
ATOM 6598 O O . GLU B 1 410 ? -26.594 -29.531 -0.292 1 30.14 410 GLU B O 1
ATOM 6603 N N . SER B 1 411 ? -28.75 -29.438 0.311 1 29.73 411 SER B N 1
ATOM 6604 C CA . SER B 1 411 ? -29.016 -30.875 0.127 1 29.73 411 SER B CA 1
ATOM 6605 C C . SER B 1 411 ? -28.875 -31.266 -1.338 1 29.73 411 SER B C 1
ATOM 6607 O O . SER B 1 411 ? -28.344 -32.344 -1.646 1 29.73 411 SER B O 1
ATOM 6609 N N . THR B 1 412 ? -29.281 -30.453 -2.199 1 30.83 412 THR B N 1
ATOM 6610 C CA . THR B 1 412 ? -29.438 -30.875 -3.59 1 30.83 412 THR B CA 1
ATOM 6611 C C . THR B 1 412 ? -28.078 -30.891 -4.301 1 30.83 412 THR B C 1
ATOM 6613 O O . THR B 1 412 ? -27.828 -31.75 -5.133 1 30.83 412 THR B O 1
ATOM 6616 N N . SER B 1 413 ? -27.234 -30.047 -3.824 1 35.06 413 SER B N 1
ATOM 6617 C CA . SER B 1 413 ? -25.984 -29.922 -4.578 1 35.06 413 SER B CA 1
ATOM 6618 C C . SER B 1 413 ? -25.047 -31.094 -4.309 1 35.06 413 SER B C 1
ATOM 6620 O O . SER B 1 413 ? -24.375 -31.578 -5.219 1 35.06 413 SER B O 1
ATOM 6622 N N . PHE B 1 414 ? -25.125 -31.688 -3.176 1 34.41 414 PHE B N 1
ATOM 6623 C CA . PHE B 1 414 ? -24.312 -32.844 -2.824 1 34.41 414 PHE B CA 1
ATOM 6624 C C . PHE B 1 414 ? -24.719 -34.062 -3.639 1 34.41 414 PHE B C 1
ATOM 6626 O O . PHE B 1 414 ? -23.875 -34.75 -4.191 1 34.41 414 PHE B O 1
ATOM 6633 N N . TRP B 1 415 ? -26.016 -34.281 -3.797 1 35.97 415 TRP B N 1
ATOM 6634 C CA . TRP B 1 415 ? -26.516 -35.469 -4.469 1 35.97 415 TRP B CA 1
ATOM 6635 C C . TRP B 1 415 ? -26.188 -35.438 -5.961 1 35.97 415 TRP B C 1
ATOM 6637 O O . TRP B 1 415 ? -25.844 -36.469 -6.555 1 35.97 415 TRP B O 1
ATOM 6647 N N . GLN B 1 416 ? -26.141 -34.344 -6.445 1 34.94 416 GLN B N 1
ATOM 6648 C CA . GLN B 1 416 ? -25.812 -34.281 -7.867 1 34.94 416 GLN B CA 1
ATOM 6649 C C . GLN B 1 416 ? -24.344 -34.625 -8.117 1 34.94 416 GLN B C 1
ATOM 6651 O O . GLN B 1 416 ? -24.031 -35.312 -9.086 1 34.94 416 GLN B O 1
ATOM 6656 N N . PHE B 1 417 ? -23.609 -34.375 -7.215 1 37.38 417 PHE B N 1
ATOM 6657 C CA . PHE B 1 417 ? -22.188 -34.688 -7.305 1 37.38 417 PHE B CA 1
ATOM 6658 C C . PHE B 1 417 ? -21.953 -36.188 -7.277 1 37.38 417 PHE B C 1
ATOM 6660 O O . PHE B 1 417 ? -21.188 -36.719 -8.078 1 37.38 417 PHE B O 1
ATOM 6667 N N . CYS B 1 418 ? -22.688 -36.844 -6.438 1 38.69 418 CYS B N 1
ATOM 6668 C CA . CYS B 1 418 ? -22.578 -38.281 -6.305 1 38.69 418 CYS B CA 1
ATOM 6669 C C . CYS B 1 418 ? -22.984 -39 -7.598 1 38.69 418 CYS B C 1
ATOM 6671 O O . CYS B 1 418 ? -22.328 -39.938 -8.031 1 38.69 418 CYS B O 1
ATOM 6673 N N . ASP B 1 419 ? -23.891 -38.469 -8.164 1 39.34 419 ASP B N 1
ATOM 6674 C CA . ASP B 1 419 ? -24.375 -39.094 -9.398 1 39.34 419 ASP B CA 1
ATOM 6675 C C . ASP B 1 419 ? -23.359 -38.938 -10.523 1 39.34 419 ASP B C 1
ATOM 6677 O O . ASP B 1 419 ? -23.141 -39.875 -11.281 1 39.34 419 ASP B O 1
ATOM 6681 N N . ASP B 1 420 ? -22.734 -37.938 -10.5 1 38.41 420 ASP B N 1
ATOM 6682 C CA . ASP B 1 420 ? -21.781 -37.688 -11.578 1 38.41 420 ASP B CA 1
ATOM 6683 C C . ASP B 1 420 ? -20.531 -38.531 -11.445 1 38.41 420 ASP B C 1
ATOM 6685 O O . ASP B 1 420 ? -20 -39.031 -12.438 1 38.41 420 ASP B O 1
ATOM 6689 N N . LEU B 1 421 ? -20.156 -38.781 -10.312 1 38.81 421 LEU B N 1
ATOM 6690 C CA . LEU B 1 421 ? -19 -39.656 -10.062 1 38.81 421 LEU B CA 1
ATOM 6691 C C . LEU B 1 421 ? -19.266 -41.062 -10.555 1 38.81 421 LEU B C 1
ATOM 6693 O O . LEU B 1 421 ? -18.359 -41.719 -11.094 1 38.81 421 LEU B O 1
ATOM 6697 N N . GLN B 1 422 ? -20.484 -41.469 -10.375 1 36.09 422 GLN B N 1
ATOM 6698 C CA . GLN B 1 422 ? -20.844 -42.844 -10.773 1 36.09 422 GLN B CA 1
ATOM 6699 C C . GLN B 1 422 ? -20.797 -43 -12.289 1 36.09 422 GLN B C 1
ATOM 6701 O O . GLN B 1 422 ? -20.5 -44.062 -12.797 1 36.09 422 GLN B O 1
ATOM 6706 N N . ALA B 1 423 ? -21 -41.906 -12.945 1 38.47 423 ALA B N 1
ATOM 6707 C CA . ALA B 1 423 ? -21.156 -42 -14.398 1 38.47 423 ALA B CA 1
ATOM 6708 C C . ALA B 1 423 ? -19.797 -41.875 -15.094 1 38.47 423 ALA B C 1
ATOM 6710 O O . ALA B 1 423 ? -19.719 -42 -16.328 1 38.47 423 ALA B O 1
ATOM 6711 N N . GLN B 1 424 ? -18.781 -41.625 -14.461 1 34.03 424 GLN B N 1
ATOM 6712 C CA . GLN B 1 424 ? -17.516 -41.312 -15.117 1 34.03 424 GLN B CA 1
ATOM 6713 C C . GLN B 1 424 ? -16.828 -42.562 -15.633 1 34.03 424 GLN B C 1
ATOM 6715 O O . GLN B 1 424 ? -16.719 -43.562 -14.914 1 34.03 424 GLN B O 1
ATOM 6720 N N . LYS B 1 425 ? -16.781 -42.688 -17.016 1 40 425 LYS B N 1
ATOM 6721 C CA . LYS B 1 425 ? -16.078 -43.75 -17.719 1 40 425 LYS B CA 1
ATOM 6722 C C . LYS B 1 425 ? -14.57 -43.656 -17.484 1 40 425 LYS B C 1
ATOM 6724 O O . LYS B 1 425 ? -14.023 -42.562 -17.359 1 40 425 LYS B O 1
ATOM 6729 N N . PRO B 1 426 ? -13.93 -44.719 -17.141 1 30.66 426 PRO B N 1
ATOM 6730 C CA . PRO B 1 426 ? -12.469 -44.781 -17.109 1 30.66 426 PRO B CA 1
ATOM 6731 C C . PRO B 1 426 ? -11.82 -44.219 -18.375 1 30.66 426 PRO B C 1
ATOM 6733 O O . PRO B 1 426 ? -12.43 -44.281 -19.453 1 30.66 426 PRO B O 1
ATOM 6736 N N . PHE B 1 427 ? -10.898 -43.344 -18.234 1 26.34 427 PHE B N 1
ATOM 6737 C CA . PHE B 1 427 ? -10.156 -42.812 -19.391 1 26.34 427 PHE B CA 1
ATOM 6738 C C . PHE B 1 427 ? -9.719 -43.969 -20.297 1 26.34 427 PHE B C 1
ATOM 6740 O O . PHE B 1 427 ? -9.25 -45 -19.828 1 26.34 427 PHE B O 1
ATOM 6747 N N . SER B 1 428 ? -10.438 -44.281 -21.484 1 25.73 428 SER B N 1
ATOM 6748 C CA . SER B 1 428 ? -9.914 -45.188 -22.484 1 25.73 428 SER B CA 1
ATOM 6749 C C . SER B 1 428 ? -8.547 -44.75 -22.984 1 25.73 428 SER B C 1
ATOM 6751 O O . SER B 1 428 ? -8.305 -43.562 -23.156 1 25.73 428 SER B O 1
#

Nearest PDB structures (foldseek):
  1g8s-assembly1_A-2  TM=5.959E-01  e=6.792E-02  Methanocaldococcus jannaschii
  6l8u-assembly2_B  TM=5.344E-01  e=5.004E-02  Homo sapiens
  9fcq-assembly1_A  TM=4.655E-01  e=3.880E-02  Kitasatospora cystarginea
  1zkd-assembly1_A  TM=4.938E-01  e=1.117E+00  Rhodopseudomonas palustris CGA009
  1zkd-assembly1_B  TM=4.116E-01  e=1.117E+00  Rhodopseudomonas palustris CGA009

Radius of gyration: 34.32 Å; Cα contacts (8 Å, |Δi|>4): 1292; chains: 2; bounding box: 62×112×65 Å

pLDDT: mean 72.15, std 21.95, range [17.5, 97.94]